Protein 8SM8 (pdb70)

B-factor: mean 20.2, std 7.55, range [6.28, 74.36]

Organism: Afipia carboxidovorans (strain ATCC 49405 / DSM 1227 / KCTC 32145 / OM5) (NCBI:txid504832)

Secondary structure (DSSP, 8-state):
--EEEEE-B--SSGGGGGGGPPTTHHHHHHHTS------SS---STTTTB-TT---TTSSSSB--HHHHIIIIITTTT-SEEEE--S--GGG--S-HHHHHHHHHHHHHHHHHHTGGG-TTEEEEE---TTSHHHHHHHHHHHTTSTTEEEEEEEE-SS--TTSGGGHHHHHHHHHTT-EEEEEE-TT--BBTBS-SSHHHHHHHHHHHHHHHHHHHHHTTHHHH-TT--EEE-SS-STTHHHHHHHHHHHHHHHGGG-TT--S-HHHHHHHHEEEE-PSP----HHHHHHHHHHHT-SSSEE----BTBTT---TTTSS-TTS-HHHHHIIIIIHHHHHHT--/-EEEEE-B--SSGGGGGGG--TTHHHHHHTTS------SS---STTTTB-TT---SSSSSSB--HHHHIIIIITTTT-SEEEE--S--GGG--S-HHHHHHHHHHHHHHHHHHTGGG-TTEEEEEE--TTSHHHHHHHHHHHHTSTTEEEEEEEE-SS--TTSGGGHHHHHHHHHTT-EEEEEE-TT--BTTBS-SSHHHHHHTHHHHHHHHHHHHHHTTHHHH-TT--EEE-SS-STTHHHHHHHHHHHHHHHGGG-TT--S-HHHHHHHHEEEE-PSP----HHHHHHHHHHHT-SSSEE----BTBTT---GGGTS-TTS-HHHHHIIIIIHHHHHHT--/--EEEEE-B--SSGGGGGGGPPTTHHHHHHTTS------SS---STTTTB-TT---TTSSSSB--HHHHIIIIIHHHT-SEEEE--S--GGG--S-HHHHHHHHHHHHHHHHHHTGGG-TTEEEEE---TTSHHHHHHHHHHHTTSTTEEEEEEEE-SS--TTSGGGHHHHHHHHHTT-EEEEEE-TT--BTTBS-SSHHHHHHTHHHHHHHHHHHHHHTTHHHH-TT--EEE-SS-STTHHHHHHHHHHHHHHHTTT-TT--S-HHHHHHHHEEEE-PSP----HHHHHHHHHHHT-SSSEE----BTBTT---TTTSS-TTS-HHHHHIIIIIHHHHHHT--/----EEEEE-B--SSGGGGGGGPPTTHHHHHHHTS------SS--SSTTTTB-TT---SSSSSSB--HHHHIIIIITTTT-SEEEE--S--GGG--S-HHHHHHHHHHHHHHHHHHTGGG-TTEEEEE---TTSHHHHHHHHHHHHTSTTEEEEEEEE-SS--TTSGGGHHHHHHHHHTT-EEEEEE-TT--BTTBS-SSHHHHHHHHHHHHHHHHHHHHHTTHHHH-TT--EEE-SS-STTHHHHHHHHHHHHHHHTTT-TT--S-HHHHHHHHEEEE-PSP----HHHHHHHHHHHT-SSSEE----BTBTTPPPTTTSS-TTS-HHHHHIIIIIHHHHHHT-

InterPro domains:
  IPR006680 Amidohydrolase-related [PF04909] (67-344)
  IPR032465 2-amino-3-carboxymuconate-6-semialdehyde decarboxylase [PTHR21240] (103-345)
  IPR032466 Metal-dependent hydrolase [SSF51556] (1-345)

Sequence (1376 aa):
HIIDTDVHESFASLKDLVPYLPEPYKSWIGNGAWRGFSQPFAYTSPGNGNRADVKSADGSASVSDYNLMRSQLLDPYKLSYAVLTGYFYPTGLKLQYGLGSALASAYNDYVLEHWISKDKRFLGSVQINARDPEAAAREIDRMAAHPQIRQVMLPVVDDIAYGHPMYRPIFAAAERNKLMVAFHHTTFAQGPYGMGLHYMERHCLIPISLMPQVISLIANGVFDSYPNLRFMVLEGGFSWLPHVMWRMDREYRQGRVEVPWIKKLPSQHCRERLRLSTQPTEDISGEDWGKLIDLMGTDDILVFSTDYPHFDFDDPNAAIPKSLSSGTRDKILWKNAADDFYGLDHIIDTDVHESFASLKDLVPYLPEPYKSWIGNGAWRGFSQPFAYTSPGNGNRADVKSADGSASVSDYNLMRRSQLLDPYKLSYAVLTGYFYPTGLKLQYGLGSALASAYNDYVLEHWISKDKRFLGSVQINARDPEAAAREIDRMAAHPQIRQVMLPVVDDIAYGHPMYRPIFAAAERNKLMVAFHHTTFAQGPYGMGLHYMERHCLIPISLMPQVISLIANGVFDSYPNLRFMVLEGGFSWLPHVMWRMDREYRQGRVEVPWIKKLPSQHCRERLRLSTQPTEDISGEDWGKLIDLMGTDDILVFSTDYPHFDFDDPNAAIPKSLSSGTRDKILWKNAADDFYGLDIIDTDVHESFASLKDLVPYLPEPYKSWIGNGAWRGFSQPFAYTSPGNGNRADVKSADGSASVSDYNLMRSQLLDPYKLSYAVLTGYFYPTGLKLQYGLGSALASAYNDYVLEHWISKDKRFLGSVQINARDPEAAAREIDRMAAHPQIRQVMLPVVDDIAYGHPMYRPIFAAAERNKLMVAFHHTTFAQGPYGMGLHYMERHCLIPISLMPQVISLIANGVFDSYPNLRFMVLEGGFSWLPHVMWRMDREYRQGRVEVPWIKKLPSQHCRERLRLSTQPTEDISGEDWGKLIDLMGTDDILVFSTDYPHFDFDDPNAAIPKSLSSGTRDKILWKNAADFYGLDGMHIIDTDVHESFASLKDLVPYLPEPYKSWIGNGAWRGFSQPFAYTSPGNGNRADVKSADGSASVSDYNLMRSQLLDPYKLSYAVLTGYFYPTGLKLQYGLGSALASAYNDYVLEHWISKDKRFLGSVQINARDPEAAAREIDRMAAHPQIRQVMLPVVDDIAYGHPMYRPIFAAAERNKLMVAFHHTTFAQGPYGMGLHYMERHCLIPISLMPQVISLIANGVFDSYPNLRFMVLEGGFSWLPHVMWRMDREYRQGRVEVPWIKKLPSQHCRERLRLSTQPTEDISGEDWGKLIDLMGTDDILVFSTDYPHFFDFDDPNAAIPKSLSSGTRDKILWKNAADFYGL

Foldseek 3Di:
DFEAAAAAEEALALLVLLVVFDPPLSVCVVVCVDRADDQPAFDPDCPGFFANPAARNVRHRHHHDPVVCCVPPCPVVVHQAYEHQYARALLQDPDPQVNSARSQLSRLVSCVVPPCVVDVRYAYERHGNQVQLQSRLVSLVVNLPDLSHAAYEDEQADDDQCLPVSNVSNLVSCLVSNHEYEYDYHSRQPAPVGCDDHVVSSLVCLLRSQLSNLVSCQQSQVCLVRVSYAYEYEANADLCPLVSQVVQQVCCVVPVVPRVSRDDRSLVSCLVGYAYELPDDPPDDPVVVVVSCVSSVHLLHAAYHQNPGGNRGDDPVPRHDPVDDPVSVCNRRPVSVCVNRVHD/DFEAAAAAEEALALLLLLVQFDPPLSVCVVVCVDRADDQPAFDPDCPRFFAVPAAGNVRHHHHHDQVVCCVVPCVVPVHQAYEHQYARALLQPPDPLVSSASSLLSRLVVCVVPPCVPDVRYAYERHGNQVQLVSRLVSLVVPLPPLSHAAYEDELAPDDQCLPVSNVSNLVSCLVSNHAYEYDYHSRQPAPVGCDDHPVSSLVCNLRSQLSNLVSCQQSLVCLVRVSYAYEYEANADLCVLVSLVVQQVCCVVPVVVRVSRPDRSLVSCLVGYAYEHPDDPPDALVVVVVSCVSSVHLLHYAYHQNPGGNRGDDLVPSHDPPDDPVSVVNRRPVSVCVNRVHD/DAAAAAAEFALALLVLLVQFDPPLSVCDVVCVDRADDQPAADPDPDLQFAVPAQGNVSHRHHHDQVVCCVPPPPVDVHQAYEHQYARALLQDPDPQVSSQRSQLSRLVVCVVRPCVVDVRYAYERHGNLVQQQSRLVSLVVPLPPLSHAAYEDEQADDDQCLPVSNVSNLVSCLVSNHAYEYEYHSRQPAPVGQDDHVVSNLVCNLRSVLSSLVSCQQSLVCLVRVSYAYEYEANAQLCVLVSLVVQQVCCVVPVVPRVSRDDRSLVSCVVGYAYELPDDPPDALVVVVVSCVSSVHLLHAAYHQNPGGNSGADPVPRHDPVDDPVSVCNRDPVSVCVNRVHD/DFQFEAEAAAAFALALLLLLVQFDPPLSVCVVVPVDRADDQPAADDDPDQQFAVPAQGNVSHRHHHDQVVCCVPPCPVRVHQAYEHQYARALLQDPDPQVSSQRSQLSRLVVCCVRPCVPDVRYAYERHGNQVQQVSRLVSLVVNLVPVSHAAYEDELAPDDQCLPVVNVSNLVSCLVSNHAYEYYYHSRQAAPVGQDDHVVSNLVCRLRSQLVSLVSCQQSQVCLVRVSYAYEYEANADLCVLVSLVVQQVCCVVPVVPRVSRPDRSLVSCLPGYAYEHPDDPPDDLVVVVVSCVSSVHLLHAAYHQNPGGNSGDDLVPSHDPVDDPVSVCNRRPVSVCVNRVD

Nearest PDB structures (foldseek):
  8sm8-assembly2_J  TM=1.002E+00  e=2.882E-68  Afipia carboxidovorans OM5
  8sm9-assembly2_H  TM=9.670E-01  e=8.181E-38  Cytobacillus firmus DS1
  8fum-assembly1_H  TM=8.941E-01  e=1.609E-28  Rhodococcus wratislaviensis NBRC 100605
  6m2i-assembly1_B-2  TM=8.650E-01  e=1.144E-25  Rhodococcus wratislaviensis
  6m1w-assembly1_B-2  TM=8.712E-01  e=1.908E-24  Rhodococcus wratislaviensis

Structure (mmCIF, N/CA/C/O backbone):
data_8SM8
#
_entry.id   8SM8
#
_cell.length_a   63.930
_cell.length_b   154.820
_cell.length_c   74.950
_cell.angle_alpha   90.000
_cell.angle_beta   104.930
_cell.angle_gamma   90.000
#
_symmetry.space_group_name_H-M   'P 1 21 1'
#
loop_
_entity.id
_entity.type
_entity.pdbx_description
1 polymer 'Putative amidohydrolase'
2 non-polymer 'FE (III) ION'
3 non-polymer 'SULFATE ION'
4 non-polymer 'MAGNESIUM ION'
5 water water
#
loop_
_atom_site.group_PDB
_atom_site.id
_atom_site.type_symbol
_atom_site.label_atom_id
_atom_site.label_alt_id
_atom_site.label_comp_id
_atom_site.label_asym_id
_atom_site.label_entity_id
_atom_site.label_seq_id
_atom_site.pdbx_PDB_ins_code
_atom_site.Cartn_x
_atom_site.Cartn_y
_atom_site.Cartn_z
_atom_site.occupancy
_atom_site.B_iso_or_equiv
_atom_site.auth_seq_id
_atom_site.auth_comp_id
_atom_site.auth_asym_id
_atom_site.auth_atom_id
_atom_site.pdbx_PDB_model_num
ATOM 1 N N . HIS A 1 33 ? -32.36600 3.90900 3.93100 1.000 35.11490 2 HIS G N 1
ATOM 2 C CA . HIS A 1 33 ? -32.60300 2.67200 3.18800 1.000 29.37962 2 HIS G CA 1
ATOM 3 C C . HIS A 1 33 ? -31.30600 2.04300 2.65400 1.000 28.75290 2 HIS G C 1
ATOM 4 O O . HIS A 1 33 ? -30.61500 2.62100 1.79500 1.000 26.15532 2 HIS G O 1
ATOM 11 N N . ILE A 1 34 ? -30.98600 0.85400 3.17000 1.000 18.90523 3 ILE G N 1
ATOM 12 C CA . ILE A 1 34 ? -29.83600 0.06600 2.73200 1.000 20.21205 3 ILE G CA 1
ATOM 13 C C . ILE A 1 34 ? -30.25800 -1.39500 2.70300 1.000 19.06056 3 ILE G C 1
ATOM 14 O O . ILE A 1 34 ? -30.79200 -1.90300 3.69500 1.000 17.69216 3 ILE G O 1
ATOM 19 N N . ILE A 1 35 ? -30.03800 -2.06300 1.56900 1.000 12.44408 4 ILE G N 1
ATOM 20 C CA . ILE A 1 35 ? -30.15100 -3.51500 1.45400 1.000 11.33496 4 ILE G CA 1
ATOM 21 C C . ILE A 1 35 ? -28.74500 -4.06100 1.23600 1.000 13.24722 4 ILE G C 1
ATOM 22 O O . ILE A 1 35 ? -27.99000 -3.53600 0.40700 1.000 15.77429 4 ILE G O 1
ATOM 27 N N . ASP A 1 36 ? -28.39200 -5.10500 1.97400 1.000 16.06861 5 ASP G N 1
ATOM 28 C CA . ASP A 1 36 ? -27.06400 -5.71700 1.91600 1.000 10.27417 5 ASP G CA 1
ATOM 29 C C . ASP A 1 36 ? -27.18400 -7.02600 1.13800 1.000 13.63718 5 ASP G C 1
ATOM 30 O O . ASP A 1 36 ? -27.76500 -7.99200 1.64000 1.000 16.97025 5 ASP G O 1
ATOM 35 N N . THR A 1 37 ? -26.62200 -7.07700 -0.07800 1.000 13.87251 6 THR G N 1
ATOM 36 C CA . THR A 1 37 ? -26.82600 -8.25700 -0.91800 1.000 13.02049 6 THR G CA 1
ATOM 37 C C . THR A 1 37 ? -25.82000 -9.39800 -0.70900 1.000 15.13802 6 THR G C 1
ATOM 38 O O . THR A 1 37 ? -25.96400 -10.44700 -1.35600 1.000 11.73519 6 THR G O 1
ATOM 42 N N . ASP A 1 38 ? -24.85800 -9.28400 0.21500 1.000 11.98835 7 ASP G N 1
ATOM 43 C CA . ASP A 1 38 ? -23.88200 -10.36700 0.39000 1.000 10.87115 7 ASP G CA 1
ATOM 44 C C . ASP A 1 38 ? -23.47600 -10.44900 1.86200 1.000 13.77625 7 ASP G C 1
ATOM 45 O O . ASP A 1 38 ? -22.69400 -9.62500 2.34000 1.000 11.72552 7 ASP G O 1
ATOM 50 N N . VAL A 1 39 ? -23.99100 -11.45800 2.56000 1.000 16.71465 8 VAL G N 1
ATOM 51 C CA . VAL A 1 39 ? -23.70100 -11.70900 3.97000 1.000 14.71992 8 VAL G CA 1
ATOM 52 C C . VAL A 1 39 ? -23.48400 -13.21100 4.15500 1.000 12.61802 8 VAL G C 1
ATOM 53 O O . VAL A 1 39 ? -24.32800 -14.01300 3.74300 1.000 14.80989 8 VAL G O 1
ATOM 57 N N . HIS A 1 40 ? -22.36200 -13.60200 4.77300 1.000 11.85048 9 HIS G N 1
ATOM 58 C CA . HIS A 1 40 ? -21.94300 -15.01400 4.84600 1.000 11.09047 9 HIS G CA 1
ATOM 59 C C . HIS A 1 40 ? -22.12700 -15.65300 6.22300 1.000 14.15211 9 HIS G C 1
ATOM 60 O O . HIS A 1 40 ? -21.19800 -15.68400 7.03500 1.000 14.16680 9 HIS G O 1
ATOM 67 N N . GLU A 1 41 ? -23.30700 -16.23200 6.44500 1.000 12.45890 10 GLU G N 1
ATOM 68 C CA . GLU A 1 41 ? -23.64600 -17.00500 7.63000 1.000 12.85313 10 GLU G CA 1
ATOM 69 C C . GLU A 1 41 ? -23.22000 -18.46300 7.46600 1.000 14.65867 10 GLU G C 1
ATOM 70 O O . GLU A 1 41 ? -23.02500 -18.94700 6.35600 1.000 11.80919 10 GLU G O 1
ATOM 76 N N . SER A 1 42 ? -23.11400 -19.18000 8.58900 1.000 13.93917 11 SER G N 1
ATOM 77 C CA . SER A 1 42 ? -22.80400 -20.60300 8.50600 1.000 14.26789 11 SER G CA 1
ATOM 78 C C . SER A 1 42 ? -23.16500 -21.29000 9.81300 1.000 14.94452 11 SER G C 1
ATOM 79 O O . SER A 1 42 ? -23.44000 -20.64100 10.82200 1.000 15.98027 11 SER G O 1
ATOM 82 N N . PHE A 1 43 ? -23.13800 -22.62500 9.78200 1.000 13.95407 12 PHE G N 1
ATOM 83 C CA . PHE A 1 43 ? -23.24400 -23.39100 11.01500 1.000 13.44935 12 PHE G CA 1
ATOM 84 C C . PHE A 1 43 ? -22.02200 -23.13700 11.89500 1.000 16.42345 12 PHE G C 1
ATOM 85 O O . PHE A 1 43 ? -20.97900 -22.65800 11.44000 1.000 19.29604 12 PHE G O 1
ATOM 93 N N . ALA A 1 44 ? -22.17200 -23.45600 13.17700 1.000 14.04094 13 ALA G N 1
ATOM 94 C CA . ALA A 1 44 ? -21.05600 -23.42700 14.11200 1.000 14.12692 13 ALA G CA 1
ATOM 95 C C . ALA A 1 44 ? -20.16700 -24.63700 13.93900 1.000 17.42755 13 ALA G C 1
ATOM 96 O O . ALA A 1 44 ? -18.95600 -24.54900 14.15500 1.000 19.16607 13 ALA G O 1
ATOM 98 N N . SER A 1 45 ? -20.75400 -25.76900 13.56600 1.000 19.37377 14 SER G N 1
ATOM 99 C CA . SER A 1 45 ? -20.01700 -27.00000 13.33900 1.000 21.94123 14 SER G CA 1
ATOM 100 C C . SER A 1 45 ? -20.77400 -27.80800 12.30700 1.000 15.74280 14 SER G C 1
ATOM 101 O O . SER A 1 45 ? -22.00100 -27.77000 12.25600 1.000 17.42973 14 SER G O 1
ATOM 104 N N . LEU A 1 46 ? -20.02400 -28.53000 11.47500 1.000 16.61084 15 LEU G N 1
ATOM 105 C CA . LEU A 1 46 ? -20.63600 -29.34400 10.43400 1.000 18.53209 15 LEU G CA 1
ATOM 106 C C . LEU A 1 46 ? -21.67300 -30.30600 11.00100 1.000 17.23145 15 LEU G C 1
ATOM 107 O O . LEU A 1 46 ? -22.67700 -30.59200 10.34100 1.000 19.69362 15 LEU G O 1
ATOM 112 N N . LYS A 1 47 ? -21.46300 -30.80100 12.22700 1.000 18.30422 16 LYS G N 1
ATOM 113 C CA . LYS A 1 47 ? -22.41500 -31.72800 12.83500 1.000 23.84113 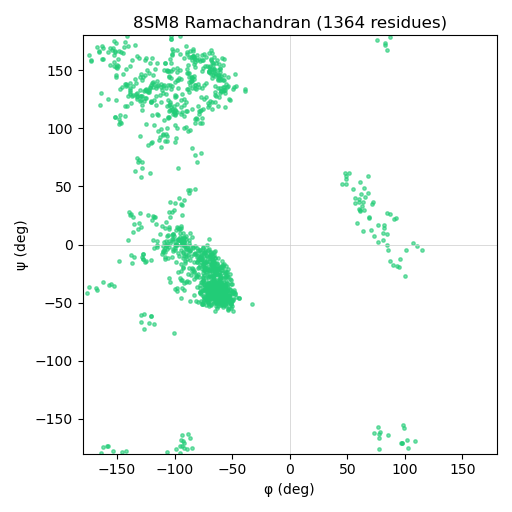16 LYS G CA 1
ATOM 114 C C . LYS A 1 47 ? -23.72500 -31.05900 13.25900 1.000 17.93635 16 LYS G C 1
ATOM 115 O O . LYS A 1 47 ? -24.63700 -31.76100 13.72200 1.000 19.32647 16 LYS G O 1
ATOM 121 N N . ASP A 1 48 ? -23.86600 -29.76500 13.06100 1.000 18.25740 17 ASP G N 1
ATOM 122 C CA . ASP A 1 48 ? -25.15700 -29.09800 13.28400 1.000 17.61380 17 ASP G CA 1
ATOM 123 C C . ASP A 1 48 ? -26.22600 -29.60200 12.29100 1.000 18.40430 17 ASP G C 1
ATOM 124 O O . ASP A 1 48 ? -27.40300 -29.49700 12.53500 1.000 17.25312 17 ASP G O 1
ATOM 129 N N . LEU A 1 49 ? -25.78600 -30.14500 11.17000 1.000 16.52328 18 LEU G N 1
ATOM 130 C CA . LEU A 1 49 ? -26.69300 -30.65600 10.15800 1.000 15.85042 18 LEU G CA 1
ATOM 131 C C . LEU A 1 49 ? -27.15900 -32.10300 10.37600 1.000 15.73884 18 LEU G C 1
ATOM 132 O O . LEU A 1 49 ? -28.06500 -32.56600 9.70500 1.000 16.43940 18 LEU G O 1
ATOM 137 N N . VAL A 1 50 ? -26.53700 -32.78700 11.31800 1.000 14.66718 19 VAL G N 1
ATOM 138 C CA . VAL A 1 50 ? -26.93800 -34.15600 11.61600 1.000 16.43614 19 VAL G CA 1
ATOM 139 C C . VAL A 1 50 ? -28.44700 -34.32800 11.96500 1.000 20.75934 19 VAL G C 1
ATOM 140 O O . VAL A 1 50 ? -29.09100 -35.21300 11.46700 1.000 22.53824 19 VAL G O 1
ATOM 144 N N . PRO A 1 51 ? -28.98700 -33.45200 12.80800 1.000 22.33376 20 PRO G N 1
ATOM 145 C CA . PRO A 1 51 ? -30.43600 -33.61200 13.04600 1.000 19.93298 20 PRO G CA 1
ATOM 146 C C . PRO A 1 51 ? -31.26300 -33.57200 11.77200 1.000 20.97169 20 PRO G C 1
ATOM 147 O O . PRO A 1 51 ? -32.35500 -34.15100 11.75300 1.000 20.11178 20 PRO G O 1
ATOM 151 N N . TYR A 1 52 ? -30.75700 -32.95700 10.69300 1.000 15.93319 21 TYR G N 1
ATOM 152 C CA . TYR A 1 52 ? -31.54700 -32.76000 9.48000 1.000 22.54993 21 TYR G CA 1
ATOM 153 C C . TYR A 1 52 ? -31.26600 -33.78200 8.38600 1.000 16.49946 21 TYR G C 1
ATOM 154 O O . TYR A 1 52 ? -31.95600 -33.75800 7.36700 1.000 27.70236 21 TYR G O 1
ATOM 163 N N . LEU A 1 53 ? -30.28600 -34.67800 8.56600 1.000 17.63514 22 LEU G N 1
ATOM 164 C CA . LEU A 1 53 ? -29.87200 -35.58900 7.49800 1.000 18.68130 22 LEU G CA 1
ATOM 165 C C . LEU A 1 53 ? -30.52000 -36.95800 7.64900 1.000 23.86750 22 LEU G C 1
ATOM 166 O O . LEU A 1 53 ? -30.66400 -37.44800 8.77500 1.000 26.11985 22 LEU G O 1
ATOM 171 N N . PRO A 1 54 ? -30.91200 -37.59800 6.54400 1.000 19.04101 23 PRO G N 1
ATOM 172 C CA . PRO A 1 54 ? -31.34500 -38.99900 6.60900 1.000 17.19325 23 PRO G CA 1
ATOM 173 C C . PRO A 1 54 ? -30.14900 -39.92600 6.68900 1.000 23.82340 23 PRO G C 1
ATOM 174 O O . PRO A 1 54 ? -29.03100 -39.57300 6.31900 1.000 24.97292 23 PRO G O 1
ATOM 178 N N . GLU A 1 55 ? -30.39600 -41.13600 7.17000 1.000 24.15595 24 GLU G N 1
ATOM 179 C CA . GLU A 1 55 ? -29.35000 -42.14200 7.10800 1.000 23.39346 24 GLU G CA 1
ATOM 180 C C . GLU A 1 55 ? -29.12500 -42.55200 5.65100 1.000 30.82297 24 GLU G C 1
ATOM 181 O O . GLU A 1 55 ? -30.01100 -42.38300 4.81100 1.000 27.77694 24 GLU G O 1
ATOM 187 N N . PRO A 1 56 ? -27.91700 -43.02200 5.30100 1.000 22.44633 25 PRO G N 1
ATOM 188 C CA . PRO A 1 56 ? -26.66400 -43.17700 6.05400 1.000 21.59334 25 PRO G CA 1
ATOM 189 C C . PRO A 1 56 ? -25.88700 -41.87300 6.26300 1.000 22.64984 25 PRO G C 1
ATOM 190 O O . PRO A 1 56 ? -24.93500 -41.85400 7.04600 1.000 21.91429 25 PRO G O 1
ATOM 194 N N . TYR A 1 57 ? -26.27600 -40.81900 5.53300 1.000 26.41832 26 TYR G N 1
ATOM 195 C CA . TYR A 1 57 ? -25.55900 -39.54600 5.59100 1.000 23.85429 26 TYR G CA 1
ATOM 196 C C . TYR A 1 57 ? -25.47800 -39.02500 7.02000 1.000 19.03215 26 TYR G C 1
ATOM 197 O O . TYR A 1 57 ? -24.42500 -38.54600 7.45500 1.000 19.25403 26 TYR G O 1
ATOM 206 N N . LYS A 1 58 ? -26.58500 -39.12600 7.76500 1.000 21.29918 27 LYS G N 1
ATOM 207 C CA . LYS A 1 58 ? -26.61300 -38.71300 9.16300 1.000 22.16713 27 LYS G CA 1
ATOM 208 C C . LYS A 1 58 ? -25.48700 -39.37000 9.95700 1.000 22.42249 27 LYS G C 1
ATOM 209 O O . LYS A 1 58 ? -24.75500 -38.70000 10.69400 1.000 22.66709 27 LYS G O 1
ATOM 215 N N . SER A 1 59 ? -25.32800 -40.68600 9.80700 1.000 24.90626 28 SER G N 1
ATOM 216 C CA . SER A 1 59 ? -24.27200 -41.39600 10.51700 1.000 23.51546 28 SER G CA 1
ATOM 217 C C . SER A 1 59 ? -22.89300 -41.06800 9.95200 1.000 26.44955 28 SER G C 1
ATOM 218 O O . SER A 1 59 ? -21.91700 -40.98000 10.70600 1.000 27.08122 28 SER G O 1
ATOM 221 N N . TRP A 1 60 ? -22.78200 -40.89500 8.62900 1.000 27.02537 29 TRP G N 1
ATOM 222 C CA . TRP A 1 60 ? -21.49600 -40.51100 8.05000 1.000 25.26083 29 TRP G CA 1
ATOM 223 C C . TRP A 1 60 ? -20.99600 -39.21200 8.65800 1.000 21.94308 29 TRP G C 1
ATOM 224 O O . TRP A 1 60 ? -19.82200 -39.09600 9.02500 1.000 26.72645 29 TRP G O 1
ATOM 235 N N . ILE A 1 61 ? -21.87300 -38.21100 8.75400 1.000 18.22856 30 ILE G N 1
ATOM 236 C CA . ILE A 1 61 ? -21.44700 -36.91500 9.25900 1.000 18.10622 30 ILE G CA 1
ATOM 237 C C . ILE A 1 61 ? -21.33300 -36.93300 10.78700 1.000 20.77133 30 ILE G C 1
ATOM 238 O O . ILE A 1 61 ? -20.44600 -36.28300 11.36100 1.000 24.65197 30 ILE G O 1
ATOM 243 N N . GLY A 1 62 ? -22.20200 -37.67400 11.47300 1.000 21.05443 31 GLY G N 1
ATOM 244 C CA . GLY A 1 62 ? -22.12100 -37.72000 12.92100 1.000 17.60039 31 GLY G CA 1
ATOM 245 C C . GLY A 1 62 ? -20.88900 -38.43900 13.42500 1.000 22.76825 31 GLY G C 1
ATOM 246 O O . GLY A 1 62 ? -20.34300 -38.08800 14.47600 1.000 23.25658 31 GLY G O 1
ATOM 247 N N . ASN A 1 63 ? -20.43000 -39.44400 12.69300 1.000 24.15467 32 ASN G N 1
ATOM 248 C CA . ASN A 1 63 ? -19.26400 -40.22000 13.08500 1.000 27.44619 32 ASN G CA 1
ATOM 249 C C . ASN A 1 63 ? -17.95600 -39.65600 12.53500 1.000 27.19555 32 ASN G C 1
ATOM 250 O O . ASN A 1 63 ? -16.88500 -40.17600 12.87400 1.000 22.53453 32 ASN G O 1
ATOM 255 N N . GLY A 1 64 ? -18.01000 -38.60200 11.72100 1.000 23.97990 33 GLY G N 1
ATOM 256 C CA . GLY A 1 64 ? -16.80700 -37.95300 11.23500 1.000 20.19875 33 GLY G CA 1
ATOM 257 C C . GLY A 1 64 ? -16.19300 -38.52900 9.97600 1.000 16.71875 33 GLY G C 1
ATOM 258 O O . GLY A 1 64 ? -14.98100 -38.38500 9.76800 1.000 20.77808 33 GLY G O 1
ATOM 259 N N . ALA A 1 65 ? -16.98900 -39.17000 9.11900 1.000 23.08587 34 ALA G N 1
ATOM 260 C CA . ALA A 1 65 ? -16.46300 -39.72300 7.87500 1.000 19.18316 34 ALA G CA 1
ATOM 261 C C . ALA A 1 65 ? -16.06800 -38.63700 6.87900 1.000 18.69155 34 ALA G C 1
ATOM 262 O O . ALA A 1 65 ? -15.26800 -38.89400 5.96900 1.000 15.27495 34 ALA G O 1
ATOM 264 N N . TRP A 1 66 ? -16.62000 -37.43800 7.02900 1.000 15.46584 35 TRP G N 1
ATOM 265 C CA . TRP A 1 66 ? -16.21500 -36.26100 6.28000 1.000 13.32596 35 TRP G CA 1
ATOM 266 C C . TRP A 1 66 ? -16.19600 -35.09800 7.24800 1.000 15.88731 35 TRP G C 1
ATOM 267 O O . TRP A 1 66 ? -17.09200 -34.98700 8.09100 1.000 17.13575 35 TRP G O 1
ATOM 278 N N . ARG A 1 67 ? -15.18900 -34.23500 7.14600 1.000 12.45062 36 ARG G N 1
ATOM 279 C CA . ARG A 1 67 ? -15.06400 -33.15800 8.11800 1.000 16.85228 36 ARG G CA 1
ATOM 280 C C . ARG A 1 67 ? -15.30200 -31.78700 7.50700 1.000 21.20109 36 ARG G C 1
ATOM 281 O O . ARG A 1 67 ? -15.10100 -30.77000 8.18300 1.000 23.43395 36 ARG G O 1
ATOM 289 N N . GLY A 1 68 ? -15.75700 -31.73000 6.27000 1.000 16.07636 37 GLY G N 1
ATOM 290 C CA . GLY A 1 68 ? -16.09900 -30.46900 5.66300 1.000 14.19736 37 GLY G CA 1
ATOM 291 C C . GLY A 1 68 ? -14.98100 -29.92000 4.79800 1.000 19.36052 37 GLY G C 1
ATOM 292 O O . GLY A 1 68 ? -13.98600 -30.58400 4.48800 1.000 16.48734 37 GLY G O 1
ATOM 293 N N . PHE A 1 69 ? -15.18400 -28.67300 4.38900 1.000 15.85102 38 PHE G N 1
ATOM 294 C CA . PHE A 1 69 ? -14.27500 -27.95800 3.51500 1.000 16.69929 38 PHE G CA 1
ATOM 295 C C . PHE A 1 69 ? -13.21900 -27.25300 4.34100 1.000 17.85513 38 PHE G C 1
ATOM 296 O O . PHE A 1 69 ? -13.46500 -26.82800 5.47200 1.000 16.65637 38 PHE G O 1
ATOM 304 N N . SER A 1 70 ? -12.02900 -27.15000 3.76300 1.000 20.67639 39 SER G N 1
ATOM 305 C CA . SER A 1 70 ? -10.91600 -26.41700 4.36200 1.000 17.32720 39 SER G CA 1
ATOM 306 C C . SER A 1 70 ? -10.19500 -25.74900 3.20700 1.000 19.04374 39 SER G C 1
ATOM 307 O O . SER A 1 70 ? -9.57300 -26.44500 2.40400 1.000 12.76961 39 SER G O 1
ATOM 310 N N . GLN A 1 71 ? -10.29300 -24.41900 3.12800 1.000 16.21296 40 GLN G N 1
ATOM 311 C CA . GLN A 1 71 ? -9.86800 -23.69800 1.93700 1.000 17.55229 40 GLN G CA 1
ATOM 312 C C . GLN A 1 71 ? -8.40000 -24.00200 1.62900 1.000 16.36701 40 GLN G C 1
ATOM 313 O O . GLN A 1 71 ? -7.59500 -24.17900 2.54600 1.000 16.48734 40 GLN G O 1
ATOM 319 N N . PRO A 1 72 ? -8.03700 -24.14500 0.36100 1.000 15.59349 41 PRO G N 1
ATOM 320 C CA . PRO A 1 72 ? -6.72900 -24.69900 -0.00600 1.000 12.48310 41 PRO G CA 1
ATOM 321 C C . PRO A 1 72 ? -5.62700 -23.65400 -0.08900 1.000 11.92162 41 PRO G C 1
ATOM 322 O O . PRO A 1 72 ? -4.80500 -23.66300 -1.02000 1.000 14.05140 41 PRO G O 1
ATOM 326 N N . PHE A 1 73 ? -5.58800 -22.75600 0.89300 1.000 10.13065 42 PHE G N 1
ATOM 327 C CA . PHE A 1 73 ? -4.58900 -21.70100 0.95900 1.000 13.42589 42 PHE G CA 1
ATOM 328 C C . PHE A 1 73 ? -4.60500 -21.08800 2.35600 1.000 13.55403 42 PHE G C 1
ATOM 329 O O . PHE A 1 73 ? -5.53900 -21.28200 3.13600 1.000 14.90104 42 PHE G O 1
ATOM 337 N N . ALA A 1 74 ? -3.57800 -20.30600 2.65100 1.000 13.64360 43 ALA G N 1
ATOM 338 C CA . ALA A 1 74 ? -3.54600 -19.52500 3.88700 1.000 11.63126 43 ALA G CA 1
ATOM 339 C C . ALA A 1 74 ? -3.95000 -18.07900 3.59100 1.000 13.28231 43 ALA G C 1
ATOM 340 O O . ALA A 1 74 ? -3.41000 -17.45200 2.67200 1.000 9.33939 43 ALA G O 1
ATOM 342 N N . TYR A 1 75 ? -4.93500 -17.57500 4.33300 1.000 12.91597 44 TYR G N 1
ATOM 343 C CA . TYR A 1 75 ? -5.22800 -16.14600 4.31700 1.000 16.34123 44 TYR G CA 1
ATOM 344 C C . TYR A 1 75 ? -4.01700 -15.38400 4.84300 1.000 17.63428 44 TYR G C 1
ATOM 345 O O . TYR A 1 75 ? -3.29500 -15.87100 5.71700 1.000 16.96834 44 TYR G O 1
ATOM 354 N N . THR A 1 76 ? -3.78200 -14.17900 4.29800 1.000 14.82504 45 THR G N 1
ATOM 355 C CA . THR A 1 76 ? -2.63500 -13.37200 4.70700 1.000 21.84473 45 THR G CA 1
ATOM 356 C C . THR A 1 76 ? -3.03400 -12.16500 5.54200 1.000 28.86672 45 THR G C 1
ATOM 357 O O . THR A 1 76 ? -2.15500 -11.46100 6.04400 1.000 32.08016 45 THR G O 1
ATOM 361 N N . SER A 1 77 ? -4.31500 -11.91300 5.68900 1.000 28.30960 46 SER G N 1
ATOM 362 C CA . SER A 1 77 ? -4.85300 -10.94700 6.62100 1.000 25.84702 46 SER G CA 1
ATOM 363 C C . SER A 1 77 ? -4.97800 -11.56300 8.01400 1.000 30.82255 46 SER G C 1
ATOM 364 O O . SER A 1 77 ? -5.28200 -12.75500 8.15600 1.000 27.99900 46 SER G O 1
ATOM 367 N N . PRO A 1 78 ? -4.76100 -10.77100 9.05900 1.000 27.26650 47 PRO G N 1
ATOM 368 C CA . PRO A 1 78 ? -5.11100 -11.24100 10.39300 1.000 31.14754 47 PRO G CA 1
ATOM 369 C C . PRO A 1 78 ? -6.61900 -11.35200 10.45900 1.000 25.67391 47 PRO G C 1
ATOM 370 O O . PRO A 1 78 ? -7.34300 -10.55300 9.86200 1.000 27.98558 47 PRO G O 1
ATOM 374 N N . GLY A 1 79 ? -7.09300 -12.36100 11.15900 1.000 24.65676 48 GLY G N 1
ATOM 375 C CA . GLY A 1 79 ? -8.51200 -12.62100 11.17600 1.000 22.40318 48 GLY G CA 1
ATOM 376 C C . GLY A 1 79 ? -8.94200 -13.74400 10.26600 1.000 19.12665 48 GLY G C 1
ATOM 377 O O . GLY A 1 79 ? -10.12500 -14.08100 10.25600 1.000 16.97865 48 GLY G O 1
ATOM 378 N N . ASN A 1 80 ? -8.02100 -14.31300 9.48800 1.000 16.81458 49 ASN G N 1
ATOM 379 C CA . ASN A 1 80 ? -8.24000 -15.59000 8.82000 1.000 17.50030 49 ASN G CA 1
ATOM 380 C C . ASN A 1 80 ? -9.34600 -15.48800 7.78000 1.000 17.04742 49 ASN G C 1
ATOM 381 O O . ASN A 1 80 ? -10.18400 -16.38500 7.63200 1.000 20.44146 49 ASN G O 1
ATOM 386 N N . GLY A 1 81 ? -9.34700 -14.38000 7.04200 1.000 15.73202 50 GLY G N 1
ATOM 387 C CA . GLY A 1 81 ? -10.32000 -14.14600 6.01600 1.000 17.60351 50 GLY G CA 1
ATOM 388 C C . GLY A 1 81 ? -11.43000 -13.22100 6.45300 1.000 18.22313 50 GLY G C 1
ATOM 389 O O . GLY A 1 81 ? -12.01400 -12.53300 5.60700 1.000 14.34155 50 GLY G O 1
ATOM 390 N N . ASN A 1 82 ? -11.72200 -13.17700 7.75700 1.000 16.59707 51 ASN G N 1
ATOM 391 C CA . ASN A 1 82 ? -12.72700 -12.27900 8.31100 1.000 16.34954 51 ASN G CA 1
ATOM 392 C C . ASN A 1 82 ? -12.09900 -10.94300 8.70400 1.000 15.38277 51 ASN G C 1
ATOM 393 O O . ASN A 1 82 ? -10.87300 -10.78900 8.72600 1.000 17.16583 51 ASN G O 1
ATOM 398 N N . ARG A 1 83 ? -12.95600 -9.97700 9.05300 1.000 13.96878 52 ARG G N 1
ATOM 399 C CA . ARG A 1 83 ? -12.48300 -8.86400 9.86100 1.000 17.81301 52 ARG G CA 1
ATOM 400 C C . ARG A 1 83 ? -11.92700 -9.39500 11.18600 1.000 13.64610 52 ARG G C 1
ATOM 401 O O . ARG A 1 83 ? -12.20500 -10.52200 11.60400 1.000 15.93832 52 ARG G O 1
ATOM 409 N N . ALA A 1 84 ? -11.11400 -8.56800 11.84000 1.000 14.70508 53 ALA G N 1
ATOM 410 C CA . ALA A 1 84 ? -10.40200 -9.03200 13.02300 1.000 16.68426 53 ALA G CA 1
ATOM 411 C C . ALA A 1 84 ? -11.32400 -9.24500 14.20800 1.000 17.23098 53 ALA G C 1
ATOM 412 O O . ALA A 1 84 ? -10.93200 -9.93200 15.15200 1.000 18.90099 53 ALA G O 1
ATOM 414 N N . ASP A 1 85 ? -12.53700 -8.68800 14.17400 1.000 18.82049 54 ASP G N 1
ATOM 415 C CA . ASP A 1 85 ? -13.50100 -8.79400 15.26300 1.000 12.41798 54 ASP G CA 1
ATOM 416 C C . ASP A 1 85 ? -14.62300 -9.78500 14.97900 1.000 13.50201 54 ASP G C 1
ATOM 417 O O . ASP A 1 85 ? -15.70400 -9.64900 15.55800 1.000 16.14008 54 ASP G O 1
ATOM 422 N N . VAL A 1 86 ? -14.40900 -10.76500 14.09800 1.000 14.38394 55 VAL G N 1
ATOM 423 C CA . VAL A 1 86 ? -15.40600 -11.80700 13.84000 1.000 17.00834 55 VAL G CA 1
ATOM 424 C C . VAL A 1 86 ? -14.69700 -13.14200 13.65200 1.000 16.02768 55 VAL G C 1
ATOM 425 O O . VAL A 1 86 ? -13.90000 -13.30500 12.72100 1.000 17.32624 55 VAL G O 1
ATOM 429 N N . LYS A 1 87 ? -15.00800 -14.09900 14.50500 1.000 14.22326 56 LYS G N 1
ATOM 430 C CA . LYS A 1 87 ? -14.57100 -15.47400 14.33700 1.000 21.66236 56 LYS G CA 1
ATOM 431 C C . LYS A 1 87 ? -15.80200 -16.35600 14.21500 1.000 19.01093 56 LYS G C 1
ATOM 432 O O . LYS A 1 87 ? -16.77600 -16.16100 14.94400 1.000 26.24228 56 LYS G O 1
ATOM 438 N N . SER A 1 88 ? -15.76500 -17.32700 13.31300 1.000 14.27417 57 SER G N 1
ATOM 439 C CA . SER A 1 88 ? -16.77000 -18.37700 13.38300 1.000 18.47928 57 SER G CA 1
ATOM 440 C C . SER A 1 88 ? -16.24100 -19.52900 14.24100 1.000 18.47055 57 SER G C 1
ATOM 441 O O . SER A 1 88 ? -15.03900 -19.65800 14.48500 1.000 17.39554 57 SER G O 1
ATOM 444 N N . ALA A 1 89 ? -17.16700 -20.36000 14.71900 1.000 18.50851 58 ALA G N 1
ATOM 445 C CA . ALA A 1 89 ? -16.79200 -21.43900 15.62500 1.000 17.93946 58 ALA G CA 1
ATOM 446 C C . ALA A 1 89 ? -15.89100 -22.45800 14.94300 1.000 19.48687 58 ALA G C 1
ATOM 447 O O . ALA A 1 89 ? -14.97200 -22.98800 15.57200 1.000 20.45781 58 ALA G O 1
ATOM 449 N N . ASP A 1 90 ? -16.10700 -22.73100 13.65900 1.000 16.34469 59 ASP G N 1
ATOM 450 C CA . ASP A 1 90 ? -15.31800 -23.74900 12.98000 1.000 15.85351 59 ASP G CA 1
ATOM 451 C C . ASP A 1 90 ? -14.08500 -23.18300 12.30200 1.000 11.96094 59 ASP G C 1
ATOM 452 O O . ASP A 1 90 ? -13.38800 -23.92500 11.61000 1.000 21.83771 59 ASP G O 1
ATOM 457 N N . GLY A 1 91 ? -13.79700 -21.89400 12.48600 1.000 15.37114 60 GLY G N 1
ATOM 458 C CA . GLY A 1 91 ? -12.60500 -21.27700 11.94100 1.000 15.65764 60 GLY G CA 1
ATOM 459 C C . GLY A 1 91 ? -12.73100 -20.74100 10.52300 1.000 12.55570 60 GLY G C 1
ATOM 460 O O . GLY A 1 91 ? -11.86000 -19.98500 10.09200 1.000 17.72046 60 GLY G O 1
ATOM 461 N N . SER A 1 92 ? -13.77300 -21.11200 9.78200 1.000 16.62865 61 SER G N 1
ATOM 462 C CA . SER A 1 92 ? -13.92300 -20.65900 8.40000 1.000 14.53718 61 SER G CA 1
ATOM 463 C C . SER A 1 92 ? -14.21000 -19.15500 8.34500 1.000 13.50721 61 SER G C 1
ATOM 464 O O . SER A 1 92 ? -14.52300 -18.51800 9.35400 1.000 13.69973 61 SER G O 1
ATOM 467 N N . ALA A 1 93 ? -14.11300 -18.57600 7.14100 1.000 11.13383 62 ALA G N 1
ATOM 468 C CA . ALA A 1 93 ? -14.36300 -17.13800 6.99200 1.000 10.50648 62 ALA G CA 1
ATOM 469 C C . ALA A 1 93 ? -15.86400 -16.93900 6.83700 1.000 11.60580 62 ALA G C 1
ATOM 470 O O . ALA A 1 93 ? -16.41000 -16.83200 5.73300 1.000 13.62154 62 ALA G O 1
ATOM 472 N N . SER A 1 94 ? -16.54300 -16.90600 7.98000 1.000 14.26030 63 SER G N 1
ATOM 473 C CA . SER A 1 94 ? -18.00100 -16.82200 8.03500 1.000 16.59549 63 SER G CA 1
ATOM 474 C C . SER A 1 94 ? -18.39900 -16.36100 9.43200 1.000 14.54547 63 SER G C 1
ATOM 475 O O . SER A 1 94 ? -17.54500 -16.04000 10.26200 1.000 17.92135 63 SER G O 1
ATOM 478 N N . VAL A 1 95 ? -19.69900 -16.33500 9.70000 1.000 14.23690 64 VAL G N 1
ATOM 479 C CA . VAL A 1 95 ? -20.21400 -15.98000 11.01700 1.000 13.32750 64 VAL G CA 1
ATOM 480 C C . VAL A 1 95 ? -21.26800 -17.01000 11.39900 1.000 14.85470 64 VAL G C 1
ATOM 481 O O . VAL A 1 95 ? -22.14400 -17.34000 10.58800 1.000 13.57314 64 VAL G O 1
ATOM 485 N N . SER A 1 96 ? -21.13700 -17.57400 12.60900 1.000 11.82916 65 SER G N 1
ATOM 486 C CA . SER A 1 96 ? -22.00800 -18.64900 13.05000 1.000 11.69585 65 SER G CA 1
ATOM 487 C C . SER A 1 96 ? -22.96700 -18.21900 14.15800 1.000 14.81859 65 SER G C 1
ATOM 488 O O . SER A 1 96 ? -23.80500 -19.01700 14.57300 1.000 15.45879 65 SER G O 1
ATOM 491 N N . ASP A 1 97 ? -22.90000 -16.96700 14.60400 1.000 16.55526 66 ASP G N 1
ATOM 492 C CA . ASP A 1 97 ? -23.71000 -16.45900 15.70600 1.000 20.18075 66 ASP G CA 1
ATOM 493 C C . ASP A 1 97 ? -24.56700 -15.30800 15.19000 1.000 13.02586 66 ASP G C 1
ATOM 494 O O . ASP A 1 97 ? -24.04800 -14.22500 14.90800 1.000 10.16018 66 ASP G O 1
ATOM 499 N N . TYR A 1 98 ? -25.88700 -15.52900 15.11900 1.000 17.70888 67 TYR G N 1
ATOM 500 C CA . TYR A 1 98 ? -26.81600 -14.45100 14.77400 1.000 11.04473 67 TYR G CA 1
ATOM 501 C C . TYR A 1 98 ? -26.67000 -13.23300 15.69200 1.000 13.43574 67 TYR G C 1
ATOM 502 O O . TYR A 1 98 ? -26.75200 -12.08600 15.23300 1.000 11.48412 67 TYR G O 1
ATOM 511 N N . ASN A 1 99 ? -26.46800 -13.45600 16.99300 1.000 17.97885 68 ASN G N 1
ATOM 512 C CA . ASN A 1 99 ? -26.36700 -12.33200 17.92500 1.000 12.58847 68 ASN G CA 1
ATOM 513 C C . ASN A 1 99 ? -25.21300 -11.41100 17.55000 1.000 16.47939 68 ASN G C 1
ATOM 514 O O . ASN A 1 99 ? -25.31900 -10.18300 17.67000 1.000 15.84861 68 ASN G O 1
ATOM 519 N N . LEU A 1 100 ? -24.11700 -11.98400 17.04600 1.000 13.33648 69 LEU G N 1
ATOM 520 C CA . LEU A 1 100 ? -22.96400 -11.17600 16.65200 1.000 12.05957 69 LEU G CA 1
ATOM 521 C C . LEU A 1 100 ? -23.24900 -10.35600 15.39300 1.000 13.98649 69 LEU G C 1
ATOM 522 O O . LEU A 1 100 ? -22.87900 -9.17500 15.31800 1.000 9.33303 69 LEU G O 1
ATOM 527 N N . MET A 1 101 ? -23.88100 -10.97800 14.38900 1.000 10.29968 70 MET G N 1
ATOM 528 C CA . MET A 1 101 ? -24.29300 -10.26700 13.18500 1.000 14.88395 70 MET G CA 1
ATOM 529 C C . MET A 1 101 ? -25.24700 -9.12300 13.49500 1.000 9.85134 70 MET G C 1
ATOM 530 O O . MET A 1 101 ? -25.11400 -8.02600 12.94600 1.000 10.86569 70 MET G O 1
ATOM 535 N N . ARG A 1 102 ? -26.27400 -9.39000 14.30300 1.000 14.89525 71 ARG G N 1
ATOM 536 C CA . ARG A 1 102 ? -27.23700 -8.34700 14.62200 1.000 11.45644 71 ARG G CA 1
ATOM 537 C C . ARG A 1 102 ? -26.55000 -7.17200 15.31000 1.000 15.10377 71 ARG G C 1
ATOM 538 O O . ARG A 1 102 ? -26.83700 -6.01100 14.99800 1.000 12.53543 71 ARG G O 1
ATOM 546 N N . SER A 1 103 ? -25.60000 -7.45400 16.21400 1.000 9.44415 72 SER G N 1
ATOM 547 C CA . SER A 1 103 ? -24.96500 -6.39000 16.97900 1.000 13.18187 72 SER G CA 1
ATOM 548 C C . SER A 1 103 ? -23.85400 -5.68800 16.21600 1.000 12.45611 72 SER G C 1
ATOM 549 O O . SER A 1 103 ? -23.58100 -4.51600 16.49100 1.000 14.62589 72 SER G O 1
ATOM 552 N N . GLN A 1 104 ? -23.21400 -6.35900 15.25700 1.000 17.18509 73 GLN G N 1
ATOM 553 C CA . GLN A 1 104 ? -22.19200 -5.70300 14.44200 1.000 17.82287 73 GLN G CA 1
ATOM 554 C C . GLN A 1 104 ? -22.72000 -5.13400 13.12700 1.000 18.64964 73 GLN G C 1
ATOM 555 O O . GLN A 1 104 ? -22.18600 -4.12600 12.64300 1.000 15.51471 73 GLN G O 1
ATOM 561 N N . LEU A 1 105 ? -23.75200 -5.73600 12.53400 1.000 16.19663 74 LEU G N 1
ATOM 562 C CA . LEU A 1 105 ? -24.15500 -5.36100 11.17500 1.000 20.47206 74 LEU G CA 1
ATOM 563 C C . LEU A 1 105 ? -25.58800 -4.84900 11.09900 1.000 18.52754 74 LEU G C 1
ATOM 564 O O . LEU A 1 105 ? -25.80100 -3.69100 10.71600 1.000 15.92003 74 LEU G O 1
ATOM 569 N N . LEU A 1 106 ? -26.57500 -5.67700 11.45700 1.000 14.85312 75 LEU G N 1
ATOM 570 C CA . LEU A 1 106 ? -27.97000 -5.34100 11.18000 1.000 15.75785 75 LEU G CA 1
ATOM 571 C C . LEU A 1 106 ? -28.39500 -4.08800 11.93200 1.000 16.32180 75 LEU G C 1
ATOM 572 O O . LEU A 1 106 ? -28.85100 -3.11500 11.32400 1.000 19.07648 75 LEU G O 1
ATOM 577 N N . ASP A 1 107 ? -28.21700 -4.07700 13.25900 1.000 15.21925 76 ASP G N 1
ATOM 578 C CA . ASP A 1 107 ? -28.68600 -2.93300 14.04200 1.000 17.71595 76 ASP G CA 1
ATOM 579 C C . ASP A 1 107 ? -27.84400 -1.68000 13.83800 1.000 19.58893 76 ASP G C 1
ATOM 580 O O . ASP A 1 107 ? -28.42700 -0.59300 13.66700 1.000 23.61363 76 ASP G O 1
ATOM 585 N N . PRO A 1 108 ? -26.50800 -1.73300 13.85700 1.000 16.85938 77 PRO G N 1
ATOM 586 C CA . PRO A 1 108 ? -25.73900 -0.48300 13.76600 1.000 17.59314 77 PRO G CA 1
ATOM 587 C C . PRO A 1 108 ? -25.90600 0.25600 12.45300 1.000 21.10053 77 PRO G C 1
ATOM 588 O O . PRO A 1 108 ? -25.81400 1.49100 12.43300 1.000 17.53327 77 PRO G O 1
ATOM 592 N N . TYR A 1 109 ? -26.11600 -0.48000 11.36600 1.000 17.87378 78 TYR G N 1
ATOM 593 C CA . TYR A 1 109 ? -26.26900 0.14000 10.02600 1.000 19.61367 78 TYR G CA 1
ATOM 594 C C . TYR A 1 109 ? -27.75000 0.26500 9.65300 1.000 20.24476 78 TYR G C 1
ATOM 595 O O . TYR A 1 109 ? -28.03900 0.76900 8.56900 1.000 23.58563 78 TYR G O 1
ATOM 604 N N . LYS A 1 110 ? -28.63800 -0.18200 10.51800 1.000 15.60676 79 LYS G N 1
ATOM 605 C CA . LYS A 1 110 ? -30.08300 -0.10100 10.31000 1.000 28.10487 79 LYS G CA 1
ATOM 606 C C . LYS A 1 110 ? -30.48500 -0.61700 8.92900 1.000 21.00175 79 LYS G C 1
ATOM 607 O O . LYS A 1 110 ? -31.19800 0.03700 8.17000 1.000 21.52646 79 LYS G O 1
ATOM 613 N N . LEU A 1 111 ? -30.03400 -1.82400 8.62000 1.000 23.33710 80 LEU G N 1
ATOM 614 C CA . LEU A 1 111 ? -30.33300 -2.41100 7.32200 1.000 16.42709 80 LEU G CA 1
ATOM 615 C C . LEU A 1 111 ? -31.82700 -2.65600 7.16800 1.000 21.58472 80 LEU G C 1
ATOM 616 O O . LEU A 1 111 ? -32.49400 -3.12800 8.09700 1.000 21.01364 80 LEU G O 1
ATOM 621 N N . SER A 1 112 ? -32.36100 -2.31800 5.98300 1.000 14.86896 81 SER G N 1
ATOM 622 C CA . SER A 1 112 ? -33.72400 -2.71700 5.64800 1.000 15.81134 81 SER G CA 1
ATOM 623 C C . SER A 1 112 ? -33.80500 -4.22200 5.43400 1.000 18.13922 81 SER G C 1
ATOM 624 O O . SER A 1 112 ? -34.71600 -4.88400 5.94700 1.000 15.90436 81 SER G O 1
ATOM 627 N N . TYR A 1 113 ? -32.85400 -4.77400 4.67900 1.000 15.24089 82 TYR G N 1
ATOM 628 C CA . TYR A 1 113 ? -32.78000 -6.19400 4.36500 1.000 15.49763 82 TYR G CA 1
ATOM 629 C C . TYR A 1 113 ? -31.31800 -6.61700 4.28900 1.000 11.51285 82 TYR G C 1
ATOM 630 O O . TYR A 1 113 ? -30.44900 -5.83300 3.90200 1.000 15.89811 82 TYR G O 1
ATOM 639 N N . ALA A 1 114 ? -31.05800 -7.86100 4.68300 1.000 13.60710 83 ALA G N 1
ATOM 640 C CA . ALA A 1 114 ? -29.74900 -8.48600 4.55300 1.000 14.70066 83 ALA G CA 1
ATOM 641 C C . ALA A 1 114 ? -29.93100 -9.84200 3.89500 1.000 14.43720 83 ALA G C 1
ATOM 642 O O . ALA A 1 114 ? -30.68700 -10.67400 4.40600 1.000 13.73340 83 ALA G O 1
ATOM 644 N N . VAL A 1 115 ? -29.24700 -10.05800 2.76600 1.000 15.06302 84 VAL G N 1
ATOM 645 C CA . VAL A 1 115 ? -29.34300 -11.30500 2.00500 1.000 12.93583 84 VAL G CA 1
ATOM 646 C C . VAL A 1 115 ? -28.27800 -12.26600 2.53500 1.000 17.23296 84 VAL G C 1
ATOM 647 O O . VAL A 1 115 ? -27.07100 -12.01600 2.42000 1.000 16.30321 84 VAL G O 1
ATOM 651 N N . LEU A 1 116 ? -28.73000 -13.36300 3.13000 1.000 13.09970 85 LEU G N 1
ATOM 652 C CA . LEU A 1 116 ? -27.84800 -14.43800 3.56400 1.000 11.99591 85 LEU G CA 1
ATOM 653 C C . LEU A 1 116 ? -27.48200 -15.27300 2.34400 1.000 16.29238 85 LEU G C 1
ATOM 654 O O . LEU A 1 116 ? -28.34200 -15.91600 1.73800 1.000 14.16015 85 LEU G O 1
ATOM 659 N N . THR A 1 117 ? -26.20100 -15.26000 1.97600 1.000 13.65676 86 THR G N 1
ATOM 660 C CA . THR A 1 117 ? -25.73300 -15.98900 0.81100 1.000 12.59255 86 THR G CA 1
ATOM 661 C C . THR A 1 117 ? -24.92800 -17.24400 1.16600 1.000 13.63986 86 THR G C 1
ATOM 662 O O . THR A 1 117 ? -24.36200 -17.88000 0.27000 1.000 12.90069 86 THR G O 1
ATOM 666 N N . GLY A 1 118 ? -24.86900 -17.61800 2.44400 1.000 11.24011 87 GLY G N 1
ATOM 667 C CA . GLY A 1 118 ? -24.24500 -18.86600 2.85900 1.000 11.33881 87 GLY G CA 1
ATOM 668 C C . GLY A 1 118 ? -22.72800 -18.79900 2.84400 1.000 12.37620 87 GLY G C 1
ATOM 669 O O . GLY A 1 118 ? -22.12300 -17.72800 2.92300 1.000 14.98317 87 GLY G O 1
ATOM 670 N N . TYR A 1 119 ? -22.11200 -19.98300 2.73700 1.000 13.31837 88 TYR G N 1
ATOM 671 C CA . TYR A 1 119 ? -20.66100 -20.14300 2.73000 1.000 13.98404 88 TYR G CA 1
ATOM 672 C C . TYR A 1 119 ? -20.26800 -21.60300 2.50700 1.000 14.59399 88 TYR G C 1
ATOM 673 O O . TYR A 1 119 ? -19.29400 -21.89500 1.79800 1.000 13.05445 88 TYR G O 1
ATOM 682 N N . PHE A 1 120 ? -20.99100 -22.51300 3.15800 1.000 15.87623 89 PHE G N 1
ATOM 683 C CA . PHE A 1 120 ? -20.86400 -23.95200 2.94600 1.000 15.23349 89 PHE G CA 1
ATOM 684 C C . PHE A 1 120 ? -21.55600 -24.30400 1.63100 1.000 15.06221 89 PHE G C 1
ATOM 685 O O . PHE A 1 120 ? -22.78700 -24.29500 1.55300 1.000 16.33395 89 PHE G O 1
ATOM 693 N N . TYR A 1 121 ? -20.77700 -24.57100 0.57900 1.000 11.62492 90 TYR G N 1
ATOM 694 C CA . TYR A 1 121 ? -21.32400 -24.78100 -0.76200 1.000 12.30227 90 TYR G CA 1
ATOM 695 C C . TYR A 1 121 ? -21.11600 -26.23100 -1.18500 1.000 13.03877 90 TYR G C 1
ATOM 696 O O . TYR A 1 121 ? -20.06500 -26.58200 -1.73900 1.000 12.37565 90 TYR G O 1
ATOM 705 N N . PRO A 1 122 ? -22.08700 -27.11300 -0.94200 1.000 12.31089 91 PRO G N 1
ATOM 706 C CA . PRO A 1 122 ? -21.87900 -28.55300 -1.21300 1.000 12.42302 91 PRO G CA 1
ATOM 707 C C . PRO A 1 122 ? -21.55200 -28.89500 -2.65400 1.000 11.14274 91 PRO G C 1
ATOM 708 O O . PRO A 1 122 ? -21.05300 -29.99800 -2.88800 1.000 12.73701 91 PRO G O 1
ATOM 712 N N . THR A 1 123 ? -21.84600 -28.01100 -3.62100 1.000 11.33129 92 THR G N 1
ATOM 713 C CA . THR A 1 123 ? -21.40400 -28.19300 -5.00400 1.000 14.59817 92 THR G CA 1
ATOM 714 C C . THR A 1 123 ? -19.88300 -28.37700 -5.10300 1.000 15.19838 92 THR G C 1
ATOM 715 O O . THR A 1 123 ? -19.39200 -28.88400 -6.11600 1.000 14.81930 92 THR G O 1
ATOM 719 N N . GLY A 1 124 ? -19.12400 -27.99300 -4.06800 1.000 13.86312 93 GLY G N 1
ATOM 720 C CA . GLY A 1 124 ? -17.68600 -28.21900 -4.08700 1.000 13.47797 93 GLY G CA 1
ATOM 721 C C . GLY A 1 124 ? -17.29800 -29.68200 -3.98300 1.000 17.60699 93 GLY G C 1
ATOM 722 O O . GLY A 1 124 ? -16.17400 -30.04900 -4.34500 1.000 15.37988 93 GLY G O 1
ATOM 723 N N . LEU A 1 125 ? -18.19800 -30.52500 -3.48500 1.000 16.79537 94 LEU G N 1
ATOM 724 C CA . LEU A 1 125 ? -17.96300 -31.96700 -3.49200 1.000 14.89501 94 LEU G CA 1
ATOM 725 C C . LEU A 1 125 ? -18.13000 -32.51900 -4.91100 1.000 18.58371 94 LEU G C 1
ATOM 726 O O . LEU A 1 125 ? -19.17900 -32.34000 -5.53900 1.000 16.92634 94 LEU G O 1
ATOM 731 N N . LYS A 1 126 ? -17.10900 -33.20500 -5.41400 1.000 13.74174 95 LYS G N 1
ATOM 732 C CA . LYS A 1 126 ? -17.10100 -33.63500 -6.80800 1.000 17.14578 95 LYS G CA 1
ATOM 733 C C . LYS A 1 126 ? -17.50600 -35.09700 -6.99700 1.000 18.21206 95 LYS G C 1
ATOM 734 O O . LYS A 1 126 ? -17.53600 -35.58200 -8.12900 1.000 21.58123 95 LYS G O 1
ATOM 740 N N . LEU A 1 127 ? -17.81300 -35.80700 -5.92100 1.000 19.79427 96 LEU G N 1
ATOM 741 C CA . LEU A 1 127 ? -18.33800 -37.16300 -5.98200 1.000 17.95941 96 LEU G CA 1
ATOM 742 C C . LEU A 1 127 ? -19.40000 -37.28500 -4.89000 1.000 17.25267 96 LEU G C 1
ATOM 743 O O . LEU A 1 127 ? -19.65800 -36.33500 -4.14800 1.000 14.51475 96 LEU G O 1
ATOM 748 N N . GLN A 1 128 ? -20.01900 -38.45800 -4.78500 1.000 21.58533 97 GLN G N 1
ATOM 749 C CA . GLN A 1 128 ? -21.06900 -38.70600 -3.79500 1.000 15.62892 97 GLN G CA 1
ATOM 750 C C . GLN A 1 128 ? -22.14200 -37.61400 -3.86200 1.000 18.56670 97 GLN G C 1
ATOM 751 O O . GLN A 1 128 ? -22.38600 -36.87200 -2.90300 1.000 18.87126 97 GLN G O 1
ATOM 757 N N . TYR A 1 129 ? -22.77800 -37.53000 -5.04300 1.000 13.98918 98 TYR G N 1
ATOM 758 C CA . TYR A 1 129 ? -23.80300 -36.51100 -5.28300 1.000 17.31935 98 TYR G CA 1
ATOM 759 C C . TYR A 1 129 ? -24.96300 -36.63800 -4.30100 1.000 13.20086 98 TYR G C 1
ATOM 760 O O . TYR A 1 129 ? -25.51600 -35.62900 -3.85300 1.000 15.41339 98 TYR G O 1
ATOM 769 N N . GLY A 1 130 ? -25.37900 -37.87100 -4.00300 1.000 12.13655 99 GLY G N 1
ATOM 770 C CA . GLY A 1 130 ? -26.40900 -38.06700 -3.00300 1.000 18.88698 99 GLY G CA 1
ATOM 771 C C . GLY A 1 130 ? -26.03400 -37.43900 -1.67700 1.000 21.11364 99 GLY G C 1
ATOM 772 O O . GLY A 1 130 ? -26.89200 -36.89600 -0.97400 1.000 19.43183 99 GLY G O 1
ATOM 773 N N . LEU A 1 131 ? -24.74300 -37.48000 -1.33000 1.000 12.95414 100 LEU G N 1
ATOM 774 C CA . LEU A 1 131 ? -24.29300 -36.82800 -0.10500 1.000 17.37170 100 LEU G CA 1
ATOM 775 C C . LEU A 1 131 ? -24.35700 -35.31000 -0.23800 1.000 16.20729 100 LEU G C 1
ATOM 776 O O . LEU A 1 131 ? -24.85800 -34.61800 0.65800 1.000 16.10399 100 LEU G O 1
ATOM 781 N N . GLY A 1 132 ? -23.84300 -34.77400 -1.34500 1.000 14.83820 101 GLY G N 1
ATOM 782 C CA . GLY A 1 132 ? -23.87100 -33.33100 -1.53500 1.000 16.60829 101 GLY G CA 1
ATOM 783 C C . GLY A 1 132 ? -25.28000 -32.77200 -1.53300 1.000 11.08744 101 GLY G C 1
ATOM 784 O O . GLY A 1 132 ? -25.52900 -31.69200 -0.99500 1.000 11.50780 101 GLY G O 1
ATOM 785 N N . SER A 1 133 ? -26.21800 -33.50500 -2.12800 1.000 14.08115 102 SER G N 1
ATOM 786 C CA . SER A 1 133 ? -27.60200 -33.04300 -2.16900 1.000 21.11656 102 SER G CA 1
ATOM 787 C C . SER A 1 133 ? -28.24200 -33.08700 -0.77800 1.000 16.25819 102 SER G C 1
ATOM 788 O O . SER A 1 133 ? -28.93400 -32.13900 -0.38000 1.000 12.22573 102 SER G O 1
ATOM 791 N N . ALA A 1 134 ? -27.98800 -34.15800 -0.01700 1.000 11.59377 103 ALA G N 1
ATOM 792 C CA . ALA A 1 134 ? -28.48900 -34.23400 1.35200 1.000 12.83481 103 ALA G CA 1
ATOM 793 C C . ALA A 1 134 ? -27.88400 -33.13500 2.22100 1.000 15.59260 103 ALA G C 1
ATOM 794 O O . ALA A 1 134 ? -28.57100 -32.55400 3.07200 1.000 16.65476 103 ALA G O 1
ATOM 796 N N . LEU A 1 135 ? -26.60900 -32.81800 2.00900 1.000 11.24212 104 LEU G N 1
ATOM 797 C CA . LEU A 1 135 ? -26.01200 -31.70600 2.74000 1.000 13.61845 104 LEU G CA 1
ATOM 798 C C . LEU A 1 135 ? -26.66300 -30.38400 2.35700 1.000 14.89395 104 LEU G C 1
ATOM 799 O O . LEU A 1 135 ? -26.85100 -29.50800 3.21000 1.000 11.54325 104 LEU G O 1
ATOM 804 N N . ALA A 1 136 ? -27.01400 -30.21700 1.07800 1.000 15.24270 105 ALA G N 1
ATOM 805 C CA . ALA A 1 136 ? -27.64800 -28.97100 0.66700 1.000 13.22616 105 ALA G CA 1
ATOM 806 C C . ALA A 1 136 ? -28.98600 -28.80400 1.36700 1.000 11.21307 105 ALA G C 1
ATOM 807 O O . ALA A 1 136 ? -29.26200 -27.74800 1.94900 1.000 12.82174 105 ALA G O 1
ATOM 809 N N . SER A 1 137 ? -29.82100 -29.84700 1.33300 1.000 14.60703 106 SER G N 1
ATOM 810 C CA . SER A 1 137 ? -31.12200 -29.78700 1.99000 1.000 17.66190 106 SER G CA 1
ATOM 811 C C . SER A 1 137 ? -30.95400 -29.54800 3.47500 1.000 13.07235 106 SER G C 1
ATOM 812 O O . SER A 1 137 ? -31.62900 -28.69800 4.05600 1.000 18.76067 106 SER G O 1
ATOM 815 N N . ALA A 1 138 ? -30.05700 -30.30700 4.11000 1.000 15.54010 107 ALA G N 1
ATOM 816 C CA . ALA A 1 138 ? -29.87800 -30.17500 5.55000 1.000 14.57391 107 ALA G CA 1
ATOM 817 C C . ALA A 1 138 ? -29.41600 -28.77000 5.91700 1.000 18.89919 107 ALA G C 1
ATOM 818 O O . ALA A 1 138 ? -29.88000 -28.19400 6.90800 1.000 17.01291 107 ALA G O 1
ATOM 820 N N . TYR A 1 139 ? -28.51700 -28.19200 5.11900 1.000 17.48244 108 TYR G N 1
ATOM 821 C CA . TYR A 1 139 ? -28.08100 -26.82900 5.39400 1.000 16.36970 108 TYR G CA 1
ATOM 822 C C . TYR A 1 139 ? -29.25300 -25.85000 5.30700 1.000 15.10181 108 TYR G C 1
ATOM 823 O O . TYR A 1 139 ? -29.39300 -24.97300 6.16600 1.000 11.56829 108 TYR G O 1
ATOM 832 N N . ASN A 1 140 ? -30.10200 -25.97600 4.27400 1.000 11.40315 109 ASN G N 1
ATOM 833 C CA . ASN A 1 140 ? -31.22300 -25.04700 4.11400 1.000 13.25611 109 ASN G CA 1
ATOM 834 C C . ASN A 1 140 ? -32.21700 -25.18300 5.26700 1.000 14.76468 109 ASN G C 1
ATOM 835 O O . ASN A 1 140 ? -32.79800 -24.18300 5.71400 1.000 14.54461 109 ASN G O 1
ATOM 840 N N . ASP A 1 141 ? -32.42200 -26.40700 5.76500 1.000 15.95741 110 ASP G N 1
ATOM 841 C CA . ASP A 1 141 ? -33.24700 -26.58500 6.96500 1.000 19.75634 110 ASP G CA 1
ATOM 842 C C . ASP A 1 141 ? -32.63900 -25.84200 8.15000 1.000 15.75450 110 ASP G C 1
ATOM 843 O O . ASP A 1 141 ? -33.33800 -25.12500 8.87300 1.000 22.95330 110 ASP G O 1
ATOM 848 N N . TYR A 1 142 ? -31.32500 -25.97700 8.33800 1.000 20.76546 111 TYR G N 1
ATOM 849 C CA . TYR A 1 142 ? -30.63900 -25.34100 9.46700 1.000 18.73916 111 TYR G CA 1
ATOM 850 C C . TYR A 1 142 ? -30.76400 -23.82000 9.42200 1.000 18.42268 111 TYR G C 1
ATOM 851 O O . TYR A 1 142 ? -30.91200 -23.17400 10.46400 1.000 17.94790 111 TYR G O 1
ATOM 860 N N . VAL A 1 143 ? -30.63900 -23.22600 8.22800 1.000 17.44335 112 VAL G N 1
ATOM 861 C CA . VAL A 1 143 ? -30.65300 -21.77000 8.10300 1.000 13.37002 112 VAL G CA 1
ATOM 862 C C . VAL A 1 143 ? -32.06500 -21.23400 8.28100 1.000 17.35912 112 VAL G C 1
ATOM 863 O O . VAL A 1 143 ? -32.28200 -20.18700 8.90700 1.000 15.70231 112 VAL G O 1
ATOM 867 N N . LEU A 1 144 ? -33.04900 -21.94400 7.74400 1.000 17.96757 113 LEU G N 1
ATOM 868 C CA . LEU A 1 144 ? -34.42100 -21.53400 7.96500 1.000 17.01616 113 LEU G CA 1
ATOM 869 C C . LEU A 1 144 ? -34.74200 -21.55800 9.45800 1.000 21.55704 113 LEU G C 1
ATOM 870 O O . LEU A 1 144 ? -35.37300 -20.63400 9.97700 1.000 16.27971 113 LEU G O 1
ATOM 875 N N . GLU A 1 145 ? -34.23800 -22.56600 10.18100 1.000 18.07811 114 GLU G N 1
ATOM 876 C CA . GLU A 1 145 ? -34.59600 -22.72500 11.58800 1.000 18.79194 114 GLU G CA 1
ATOM 877 C C . GLU A 1 145 ? -33.84800 -21.74700 12.49300 1.000 19.36088 114 GLU G C 1
ATOM 878 O O . GLU A 1 145 ? -34.44300 -21.17300 13.40900 1.000 19.17516 114 GLU G O 1
ATOM 884 N N . HIS A 1 146 ? -32.55500 -21.53300 12.26700 1.000 16.72702 115 HIS G N 1
ATOM 885 C CA . HIS A 1 146 ? -31.74900 -20.75300 13.20100 1.000 24.76741 115 HIS G CA 1
ATOM 886 C C . HIS A 1 146 ? -31.34600 -19.38400 12.68600 1.000 18.64350 115 HIS G C 1
ATOM 887 O O . HIS A 1 146 ? -30.69500 -18.63500 13.42600 1.000 20.75211 115 HIS G O 1
ATOM 894 N N . TRP A 1 147 ? -31.69400 -19.03200 11.45100 1.000 12.74346 116 TRP G N 1
ATOM 895 C CA . TRP A 1 147 ? -31.32000 -17.72000 10.93900 1.000 13.13968 116 TRP G CA 1
ATOM 896 C C . TRP A 1 147 ? -32.53900 -16.98800 10.40900 1.000 17.86793 116 TRP G C 1
ATOM 897 O O . TRP A 1 147 ? -33.02500 -16.04600 11.04400 1.000 15.86130 116 TRP G O 1
ATOM 908 N N . ILE A 1 148 ? -33.04000 -17.42900 9.24800 1.000 19.42038 117 ILE G N 1
ATOM 909 C CA . ILE A 1 148 ? -34.11900 -16.71500 8.56500 1.000 17.07498 117 ILE G CA 1
ATOM 910 C C . ILE A 1 148 ? -35.30400 -16.50500 9.49800 1.000 19.74311 117 ILE G C 1
ATOM 911 O O . ILE A 1 148 ? -35.89900 -15.42200 9.54200 1.000 20.37715 117 ILE G O 1
ATOM 916 N N . SER A 1 149 ? -35.63300 -17.52000 10.29400 1.000 22.34161 118 SER G N 1
ATOM 917 C CA . SER A 1 149 ? -36.77000 -17.42400 11.19900 1.000 22.82340 118 SER G CA 1
ATOM 918 C C . SER A 1 149 ? -36.50000 -16.52400 12.39700 1.000 22.84738 118 SER G C 1
ATOM 919 O O . SER A 1 149 ? -37.43000 -16.25000 13.15700 1.000 23.86644 118 SER G O 1
ATOM 922 N N . LYS A 1 150 ? -35.27100 -16.04200 12.58500 1.000 22.85565 119 LYS G N 1
ATOM 923 C CA . LYS A 1 150 ? -34.97300 -15.17800 13.72300 1.000 20.57528 119 LYS G CA 1
ATOM 924 C C . LYS A 1 150 ? -35.09900 -13.68500 13.42200 1.000 27.23363 119 LYS G C 1
ATOM 925 O O . LYS A 1 150 ? -35.07000 -12.88900 14.36800 1.000 26.04744 119 LYS G O 1
ATOM 931 N N . ASP A 1 151 ? -35.22700 -13.27700 12.15100 1.000 23.48298 120 ASP G N 1
ATOM 932 C CA . ASP A 1 151 ? -35.14900 -11.85500 11.82900 1.000 16.76139 120 ASP G CA 1
ATOM 933 C C . ASP A 1 151 ? -35.83900 -11.57100 10.49600 1.000 21.25921 120 ASP G C 1
ATOM 934 O O . ASP A 1 151 ? -35.48900 -12.16100 9.47200 1.000 18.92887 120 ASP G O 1
ATOM 939 N N . LYS A 1 152 ? -36.79200 -10.63900 10.48800 1.000 22.69144 121 LYS G N 1
ATOM 940 C CA . LYS A 1 152 ? -37.56200 -10.31300 9.26000 1.000 18.67629 121 LYS G CA 1
ATOM 941 C C . LYS A 1 152 ? -36.72900 -9.49900 8.26000 1.000 13.35172 121 LYS G C 1
ATOM 942 O O . LYS A 1 152 ? -37.21100 -9.27100 7.16300 1.000 12.57640 121 LYS G O 1
ATOM 948 N N . ARG A 1 153 ? -35.53800 -9.07300 8.65700 1.000 14.24244 122 ARG G N 1
ATOM 949 C CA . ARG A 1 153 ? -34.70200 -8.36500 7.69400 1.000 16.68599 122 ARG G CA 1
ATOM 950 C C . ARG A 1 153 ? -33.96500 -9.30800 6.75400 1.000 13.45178 122 ARG G C 1
ATOM 951 O O . ARG A 1 153 ? -33.39600 -8.84100 5.76300 1.000 13.57675 122 ARG G O 1
ATOM 959 N N . PHE A 1 154 ? -33.97600 -10.61100 7.03500 1.000 10.37588 123 PHE G N 1
ATOM 960 C CA . PHE A 1 154 ? -33.26400 -11.58500 6.22700 1.000 11.55219 123 PHE G CA 1
ATOM 961 C C . PHE A 1 154 ? -34.03800 -11.93700 4.96600 1.000 14.53204 123 PHE G C 1
ATOM 962 O O . PHE A 1 154 ? -35.26000 -12.11400 4.98600 1.000 14.12483 123 PHE G O 1
ATOM 970 N N . LEU A 1 155 ? -33.30100 -12.04100 3.86700 1.000 12.90609 124 LEU G N 1
ATOM 971 C CA . LEU A 1 155 ? -33.74300 -12.69700 2.65100 1.000 13.61185 124 LEU G CA 1
ATOM 972 C C . LEU A 1 155 ? -32.83300 -13.89600 2.42900 1.000 13.29261 124 LEU G C 1
ATOM 973 O O . LEU A 1 155 ? -31.61400 -13.78900 2.58300 1.000 19.39718 124 LEU G O 1
ATOM 978 N N . GLY A 1 156 ? -33.41300 -15.03800 2.09300 1.000 12.01362 125 GLY G N 1
ATOM 979 C CA . GLY A 1 156 ? -32.66800 -16.27600 2.02500 1.000 16.33832 125 GLY G CA 1
ATOM 980 C C . GLY A 1 156 ? -32.33700 -16.73800 0.61100 1.000 14.25070 125 GLY G C 1
ATOM 981 O O . GLY A 1 156 ? -32.96700 -16.34100 -0.36800 1.000 15.91898 125 GLY G O 1
ATOM 982 N N . SER A 1 157 ? -31.32100 -17.59300 0.52900 1.000 13.97860 126 SER G N 1
ATOM 983 C CA . SER A 1 157 ? -30.87400 -18.21800 -0.70600 1.000 13.08578 126 SER G CA 1
ATOM 984 C C . SER A 1 157 ? -31.10700 -19.71400 -0.58900 1.000 16.80778 126 SER G C 1
ATOM 985 O O . SER A 1 157 ? -30.89700 -20.28400 0.48800 1.000 14.32188 126 SER G O 1
ATOM 988 N N . VAL A 1 158 ? -31.54200 -20.35600 -1.67800 1.000 10.61430 127 VAL G N 1
ATOM 989 C CA . VAL A 1 158 ? -31.50900 -21.81200 -1.71600 1.000 11.85956 127 VAL G CA 1
ATOM 990 C C . VAL A 1 158 ? -30.08600 -22.24200 -2.05100 1.000 14.91774 127 VAL G C 1
ATOM 991 O O . VAL A 1 158 ? -29.54400 -21.88100 -3.10100 1.000 11.91172 127 VAL G O 1
ATOM 995 N N . GLN A 1 159 ? -29.47400 -22.98900 -1.14100 1.000 12.79589 128 GLN G N 1
ATOM 996 C CA . GLN A 1 159 ? -28.21800 -23.66000 -1.40800 1.000 15.31983 128 GLN G CA 1
ATOM 997 C C . GLN A 1 159 ? -28.53500 -25.01600 -2.02500 1.000 14.60612 128 GLN G C 1
ATOM 998 O O . GLN A 1 159 ? -29.54100 -25.64500 -1.68400 1.000 9.76205 128 GLN G O 1
ATOM 1004 N N . ILE A 1 160 ? -27.69600 -25.45400 -2.96100 1.000 9.06946 129 ILE G N 1
ATOM 1005 C CA . ILE A 1 160 ? -27.95900 -26.66900 -3.72700 1.000 14.28862 129 ILE G CA 1
ATOM 1006 C C . ILE A 1 160 ? -26.65500 -27.41400 -3.99000 1.000 13.89469 129 ILE G C 1
ATOM 1007 O O . ILE A 1 160 ? -25.55500 -26.92000 -3.71700 1.000 13.38843 129 ILE G O 1
ATOM 1012 N N . ASN A 1 161 ? -26.79800 -28.60700 -4.57300 1.000 11.13637 130 ASN G N 1
ATOM 1013 C CA . ASN A 1 161 ? -25.68600 -29.34000 -5.17700 1.000 15.79329 130 ASN G CA 1
ATOM 1014 C C . ASN A 1 161 ? -25.92600 -29.31600 -6.68700 1.000 16.29235 130 ASN G C 1
ATOM 1015 O O . ASN A 1 161 ? -26.62300 -30.17400 -7.24200 1.000 13.30588 130 ASN G O 1
ATOM 1020 N N . ALA A 1 162 ? -25.32400 -28.33700 -7.35600 1.000 14.24958 131 ALA G N 1
ATOM 1021 C CA . ALA A 1 162 ? -25.61900 -28.15000 -8.76700 1.000 14.72754 131 ALA G CA 1
ATOM 1022 C C . ALA A 1 162 ? -25.12700 -29.30400 -9.63900 1.000 16.55607 131 ALA G C 1
ATOM 1023 O O . ALA A 1 162 ? -25.48800 -29.35300 -10.81800 1.000 14.32957 131 ALA G O 1
ATOM 1025 N N . ARG A 1 163 ? -24.32700 -30.23500 -9.09800 1.000 13.90721 132 ARG G N 1
ATOM 1026 C CA . ARG A 1 163 ? -23.84600 -31.34500 -9.91700 1.000 17.77067 132 ARG G CA 1
ATOM 1027 C C . ARG A 1 163 ? -24.94300 -32.36400 -10.20600 1.000 20.70903 132 ARG G C 1
ATOM 1028 O O . ARG A 1 163 ? -24.82000 -33.15100 -11.15700 1.000 13.98088 132 ARG G O 1
ATOM 1036 N N . ASP A 1 164 ? -26.01400 -32.35900 -9.41200 1.000 17.52662 133 ASP G N 1
ATOM 1037 C CA . ASP A 1 164 ? -27.22800 -33.10900 -9.69600 1.000 15.53630 133 ASP G CA 1
ATOM 1038 C C . ASP A 1 164 ? -28.33000 -32.11300 -10.01300 1.000 14.02507 133 ASP G C 1
ATOM 1039 O O . ASP A 1 164 ? -29.11300 -31.77300 -9.12100 1.000 13.78250 133 ASP G O 1
ATOM 1044 N N . PRO A 1 165 ? -28.43500 -31.62600 -11.25500 1.000 16.35213 134 PRO G N 1
ATOM 1045 C CA . PRO A 1 165 ? -29.35900 -30.51300 -11.51100 1.000 15.91441 134 PRO G CA 1
ATOM 1046 C C . PRO A 1 165 ? -30.80900 -30.86200 -11.27500 1.000 15.77795 134 PRO G C 1
ATOM 1047 O O . PRO A 1 165 ? -31.59700 -29.96000 -10.97300 1.000 16.85409 134 PRO G O 1
ATOM 1051 N N . GLU A 1 166 ? -31.19200 -32.13600 -11.38600 1.000 14.60701 135 GLU G N 1
ATOM 1052 C CA . GLU A 1 166 ? -32.59100 -32.48100 -11.15600 1.000 22.07576 135 GLU G CA 1
ATOM 1053 C C . GLU A 1 166 ? -32.90600 -32.52000 -9.66600 1.000 13.76460 135 GLU G C 1
ATOM 1054 O O . GLU A 1 166 ? -33.96500 -32.04600 -9.24000 1.000 13.49785 135 GLU G O 1
ATOM 1060 N N . ALA A 1 167 ? -32.00900 -33.09000 -8.86000 1.000 15.57506 136 ALA G N 1
ATOM 1061 C CA . ALA A 1 167 ? -32.19700 -33.01500 -7.41900 1.000 14.88148 136 ALA G CA 1
ATOM 1062 C C . ALA A 1 167 ? -32.17700 -31.56700 -6.95500 1.000 13.61058 136 ALA G C 1
ATOM 1063 O O . ALA A 1 167 ? -32.96100 -31.17500 -6.08600 1.000 16.71274 136 ALA G O 1
ATOM 1065 N N . ALA A 1 168 ? -31.30700 -30.74900 -7.54500 1.000 9.60140 137 ALA G N 1
ATOM 1066 C CA . ALA A 1 168 ? -31.25200 -29.34300 -7.16400 1.000 11.84896 137 ALA G CA 1
ATOM 1067 C C . ALA A 1 168 ? -32.57600 -28.65500 -7.45400 1.000 19.82551 137 ALA G C 1
ATOM 1068 O O . ALA A 1 168 ? -33.09200 -27.90500 -6.61400 1.000 12.79422 137 ALA G O 1
ATOM 1070 N N . ALA A 1 169 ? -33.15100 -28.92600 -8.63600 1.000 14.51145 138 ALA G N 1
ATOM 1071 C CA . ALA A 1 169 ? -34.47700 -28.42500 -8.97500 1.000 14.76569 138 ALA G CA 1
ATOM 1072 C C . ALA A 1 169 ? -35.51900 -28.80300 -7.91900 1.000 14.04329 138 ALA G C 1
ATOM 1073 O O . ALA A 1 169 ? -36.42100 -28.01300 -7.61300 1.000 12.80522 138 ALA G O 1
ATOM 1075 N N . ARG A 1 170 ? -35.43000 -30.02200 -7.37400 1.000 15.41578 139 ARG G N 1
ATOM 1076 C CA . ARG A 1 170 ? -36.39900 -30.45900 -6.37300 1.000 20.46469 139 ARG G CA 1
ATOM 1077 C C . ARG A 1 170 ? -36.18900 -29.73200 -5.05300 1.000 19.49649 139 ARG G C 1
ATOM 1078 O O . ARG A 1 170 ? -37.15800 -29.44000 -4.34400 1.000 22.93165 139 ARG G O 1
ATOM 1086 N N . GLU A 1 171 ? -34.94100 -29.41900 -4.71300 1.000 18.80280 140 GLU G N 1
ATOM 1087 C CA . GLU A 1 171 ? -34.69400 -28.62900 -3.51300 1.000 21.59546 140 GLU G CA 1
ATOM 1088 C C . GLU A 1 171 ? -35.19200 -27.20100 -3.68400 1.000 20.58285 140 GLU G C 1
ATOM 1089 O O . GLU A 1 171 ? -35.66100 -26.58800 -2.71400 1.000 16.89696 140 GLU G O 1
ATOM 1095 N N . ILE A 1 172 ? -35.12000 -26.66800 -4.90700 1.000 16.11453 141 ILE G N 1
ATOM 1096 C CA . ILE A 1 172 ? -35.62700 -25.32500 -5.16300 1.000 15.04396 141 ILE G CA 1
ATOM 1097 C C . ILE A 1 172 ? -37.13900 -25.28700 -4.95600 1.000 22.45638 141 ILE G C 1
ATOM 1098 O O . ILE A 1 172 ? -37.67000 -24.36400 -4.32600 1.000 19.20255 141 ILE G O 1
ATOM 1103 N N . ASP A 1 173 ? -37.85000 -26.29500 -5.47600 1.000 20.01358 142 ASP G N 1
ATOM 1104 C CA . ASP A 1 173 ? -39.29000 -26.41300 -5.25300 1.000 20.59438 142 ASP G CA 1
ATOM 1105 C C . ASP A 1 173 ? -39.60900 -26.50800 -3.76400 1.000 20.57964 142 ASP G C 1
ATOM 1106 O O . ASP A 1 173 ? -40.54200 -25.86000 -3.27500 1.000 17.47735 142 ASP G O 1
ATOM 1111 N N . ARG A 1 174 ? -38.82900 -27.30400 -3.02500 1.000 21.41045 143 ARG G N 1
ATOM 1112 C CA . ARG A 1 174 ? -39.04100 -27.44800 -1.59100 1.000 20.95595 143 ARG G CA 1
ATOM 1113 C C . ARG A 1 174 ? -38.93200 -26.11300 -0.86100 1.000 22.45153 143 ARG G C 1
ATOM 1114 O O . ARG A 1 174 ? -39.81600 -25.75400 -0.07900 1.000 24.02955 143 ARG G O 1
ATOM 1122 N N . MET A 1 175 ? -37.87600 -25.34500 -1.11800 1.000 16.88979 144 MET G N 1
ATOM 1123 C CA . MET A 1 175 ? -37.58200 -24.22000 -0.23800 1.000 17.95098 144 MET G CA 1
ATOM 1124 C C . MET A 1 175 ? -38.22500 -22.90600 -0.65300 1.000 24.28493 144 MET G C 1
ATOM 1125 O O . MET A 1 175 ? -38.31600 -21.98900 0.18100 1.000 14.79455 144 MET G O 1
ATOM 1130 N N . ALA A 1 176 ? -38.70200 -22.79500 -1.89800 1.000 21.97699 145 ALA G N 1
ATOM 1131 C CA . ALA A 1 176 ? -39.36200 -21.57600 -2.34500 1.000 19.03152 145 ALA G CA 1
ATOM 1132 C C . ALA A 1 176 ? -40.65800 -21.30500 -1.59500 1.000 26.30219 145 ALA G C 1
ATOM 1133 O O . ALA A 1 176 ? -41.20500 -20.20700 -1.71700 1.000 25.62107 145 ALA G O 1
ATOM 1135 N N . ALA A 1 177 ? -41.15200 -22.27300 -0.82200 1.000 31.13176 146 ALA G N 1
ATOM 1136 C CA . ALA A 1 177 ? -42.31800 -22.05700 0.03000 1.000 29.77128 146 ALA G CA 1
ATOM 1137 C C . ALA A 1 177 ? -42.17000 -20.78400 0.86200 1.000 27.18890 146 ALA G C 1
ATOM 1138 O O . ALA A 1 177 ? -42.99400 -19.86800 0.77600 1.000 29.71792 146 ALA G O 1
ATOM 1140 N N . HIS A 1 178 ? -41.10500 -20.70100 1.65000 1.000 24.01525 147 HIS G N 1
ATOM 1141 C CA . HIS A 1 178 ? -40.97800 -19.62000 2.61200 1.000 20.36646 147 HIS G CA 1
ATOM 1142 C C . HIS A 1 178 ? -40.87100 -18.27100 1.90400 1.000 25.28227 147 HIS G C 1
ATOM 1143 O O . HIS A 1 178 ? -40.02900 -18.10400 1.00900 1.000 25.99629 147 HIS G O 1
ATOM 1150 N N . PRO A 1 179 ? -41.69000 -17.28500 2.28000 1.000 23.93456 148 PRO G N 1
ATOM 1151 C CA . PRO A 1 179 ? -41.68000 -15.99700 1.56800 1.000 22.44687 148 PRO G CA 1
ATOM 1152 C C . PRO A 1 179 ? -40.39700 -15.19000 1.71000 1.000 19.42644 148 PRO G C 1
ATOM 1153 O O . PRO A 1 179 ? -40.21600 -14.24700 0.93000 1.000 20.65326 148 PRO G O 1
ATOM 1157 N N . GLN A 1 180 ? -39.50500 -15.50100 2.65800 1.000 15.98810 149 GLN G N 1
ATOM 1158 C CA . GLN A 1 180 ? -38.23500 -14.78100 2.72600 1.000 21.56008 149 GLN G CA 1
ATOM 1159 C C . GLN A 1 180 ? -37.18200 -15.35100 1.77700 1.000 15.78202 149 GLN G C 1
ATOM 1160 O O . GLN A 1 180 ? -36.21800 -14.64800 1.44700 1.000 18.11042 149 GLN G O 1
ATOM 1166 N N . ILE A 1 181 ? -37.32800 -16.60300 1.35000 1.000 16.83714 150 ILE G N 1
ATOM 1167 C CA . ILE A 1 181 ? -36.43800 -17.17400 0.34600 1.000 19.79630 150 ILE G CA 1
ATOM 1168 C C . ILE A 1 181 ? -36.68400 -16.45800 -0.97700 1.000 18.93801 150 ILE G C 1
ATOM 1169 O O . ILE A 1 181 ? -37.80600 -16.45800 -1.49800 1.000 18.62475 150 ILE G O 1
ATOM 1174 N N . ARG A 1 182 ? -35.63100 -15.85900 -1.54200 1.000 20.92794 151 ARG G N 1
ATOM 1175 C CA . ARG A 1 182 ? -35.78000 -15.02700 -2.73300 1.000 17.49621 151 ARG G CA 1
ATOM 1176 C C . ARG A 1 182 ? -34.88100 -15.41200 -3.91100 1.000 21.47223 151 ARG G C 1
ATOM 1177 O O . ARG A 1 182 ? -35.15900 -14.96700 -5.03600 1.000 16.37718 151 ARG G O 1
ATOM 1185 N N . GLN A 1 183 ? -33.84100 -16.22800 -3.71600 1.000 17.22210 152 GLN G N 1
ATOM 1186 C CA . GLN A 1 183 ? -32.97200 -16.58100 -4.83200 1.000 13.78460 152 GLN G CA 1
ATOM 1187 C C . GLN A 1 183 ? -32.40900 -17.98400 -4.65700 1.000 15.68158 152 GLN G C 1
ATOM 1188 O O . GLN A 1 183 ? -32.48300 -18.59000 -3.58300 1.000 14.94066 152 GLN G O 1
ATOM 1194 N N . VAL A 1 184 ? -31.84900 -18.49200 -5.74400 1.000 15.34364 153 VAL G N 1
ATOM 1195 C CA . VAL A 1 184 ? -31.04100 -19.70400 -5.74100 1.000 17.91059 153 VAL G CA 1
ATOM 1196 C C . VAL A 1 184 ? -29.58000 -19.29000 -5.84500 1.000 17.45559 153 VAL G C 1
ATOM 1197 O O . VAL A 1 184 ? -29.23500 -18.38500 -6.61700 1.000 14.52225 153 VAL G O 1
ATOM 1201 N N . MET A 1 185 ? -28.72200 -19.93600 -5.05900 1.000 15.54821 154 MET G N 1
ATOM 1202 C CA . MET A 1 185 ? -27.29900 -19.61100 -5.02300 1.000 17.97661 154 MET G CA 1
ATOM 1203 C C . MET A 1 185 ? -26.55500 -20.64700 -5.84700 1.000 16.43727 154 MET G C 1
ATOM 1204 O O . MET A 1 185 ? -26.50500 -21.82900 -5.48000 1.000 14.41770 154 MET G O 1
ATOM 1209 N N . LEU A 1 186 ? -25.96300 -20.18400 -6.94300 1.000 9.08591 155 LEU G N 1
ATOM 1210 C CA . LEU A 1 186 ? -25.19900 -21.00200 -7.86900 1.000 14.87003 155 LEU G CA 1
ATOM 1211 C C . LEU A 1 186 ? -23.73100 -20.79600 -7.55400 1.000 10.73473 155 LEU G C 1
ATOM 1212 O O . LEU A 1 186 ? -23.16200 -19.76800 -7.94100 1.000 13.09714 155 LEU G O 1
ATOM 1217 N N . PRO A 1 187 ? -23.07300 -21.72800 -6.87400 1.000 10.02733 156 PRO G N 1
ATOM 1218 C CA . PRO A 1 187 ? -21.69200 -21.48900 -6.43300 1.000 14.12680 156 PRO G CA 1
ATOM 1219 C C . PRO A 1 187 ? -20.70100 -21.67900 -7.56700 1.000 12.05913 156 PRO G C 1
ATOM 1220 O O . PRO A 1 187 ? -20.77100 -22.64700 -8.32400 1.000 12.82968 156 PRO G O 1
ATOM 1224 N N . VAL A 1 188 ? -19.74800 -20.76200 -7.67800 1.000 13.48582 157 VAL G N 1
ATOM 1225 C CA . VAL A 1 188 ? -18.76300 -20.85700 -8.75200 1.000 12.70779 157 VAL G CA 1
ATOM 1226 C C . VAL A 1 188 ? -17.58800 -21.67900 -8.21800 1.000 13.11853 157 VAL G C 1
ATOM 1227 O O . VAL A 1 188 ? -16.7620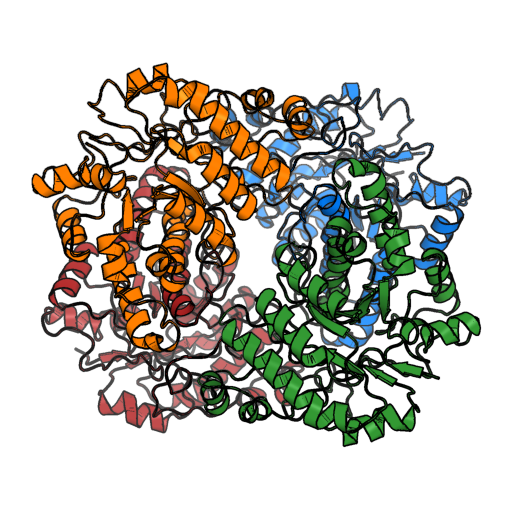0 -21.20100 -7.43100 1.000 11.58642 157 VAL G O 1
ATOM 1231 N N . VAL A 1 189 ? -17.56500 -22.95700 -8.60900 1.000 10.20001 158 VAL G N 1
ATOM 1232 C CA . VAL A 1 189 ? -16.51100 -23.90700 -8.26600 1.000 9.91715 158 VAL G CA 1
ATOM 1233 C C . VAL A 1 189 ? -15.48900 -23.88800 -9.40100 1.000 13.44805 158 VAL G C 1
ATOM 1234 O O . VAL A 1 189 ? -15.48300 -22.95800 -10.21200 1.000 11.06021 158 VAL G O 1
ATOM 1238 N N . ASP A 1 190 ? -14.62300 -24.90100 -9.47500 1.000 11.22325 159 ASP G N 1
ATOM 1239 C CA . ASP A 1 190 ? -13.52800 -24.89900 -10.44300 1.000 16.09760 159 ASP G CA 1
ATOM 1240 C C . ASP A 1 190 ? -13.93800 -25.30900 -11.86100 1.000 13.73793 159 ASP G C 1
ATOM 1241 O O . ASP A 1 190 ? -13.20000 -25.01100 -12.80100 1.000 19.51446 159 ASP G O 1
ATOM 1246 N N . ASP A 1 191 ? -15.07000 -26.00800 -12.04400 1.000 13.00120 160 ASP G N 1
ATOM 1247 C CA . ASP A 1 191 ? -15.28500 -26.73500 -13.29400 1.000 18.65720 160 ASP G CA 1
ATOM 1248 C C . ASP A 1 191 ? -16.71700 -26.64100 -13.81800 1.000 18.32963 160 ASP G C 1
ATOM 1249 O O . ASP A 1 191 ? -17.17800 -27.55200 -14.51800 1.000 22.46229 160 ASP G O 1
ATOM 1254 N N . ILE A 1 192 ? -17.44400 -25.57200 -13.51300 1.000 11.50077 161 ILE G N 1
ATOM 1255 C CA . ILE A 1 192 ? -18.81700 -25.45400 -13.99100 1.000 14.87499 161 ILE G CA 1
ATOM 1256 C C . ILE A 1 192 ? -18.99900 -24.10400 -14.67500 1.000 14.77730 161 ILE G C 1
ATOM 1257 O O . ILE A 1 192 ? -18.79700 -23.05100 -14.05500 1.000 12.78653 161 ILE G O 1
ATOM 1262 N N . ALA A 1 193 ? -19.36900 -24.13900 -15.95100 1.000 15.54507 162 ALA G N 1
ATOM 1263 C CA . ALA A 1 193 ? -19.94800 -22.99600 -16.64700 1.000 13.32055 162 ALA G CA 1
ATOM 1264 C C . ALA A 1 193 ? -21.45400 -23.21100 -16.67500 1.000 12.08932 162 ALA G C 1
ATOM 1265 O O . ALA A 1 193 ? -21.93500 -24.18600 -17.26400 1.000 15.13838 162 ALA G O 1
ATOM 1267 N N . TYR A 1 194 ? -22.19400 -22.33100 -16.01200 1.000 13.83772 163 TYR G N 1
ATOM 1268 C CA . TYR A 1 194 ? -23.60400 -22.60700 -15.75500 1.000 15.27144 163 TYR G CA 1
ATOM 1269 C C . TYR A 1 194 ? -24.50300 -22.45100 -16.97900 1.000 12.96173 163 TYR G C 1
ATOM 1270 O O . TYR A 1 194 ? -25.68300 -22.81500 -16.89800 1.000 12.50343 163 TYR G O 1
ATOM 1279 N N . GLY A 1 195 ? -23.99300 -21.93400 -18.10000 1.000 11.20054 164 GLY G N 1
ATOM 1280 C CA . GLY A 1 195 ? -24.78800 -21.95200 -19.32000 1.000 14.40237 164 GLY G CA 1
ATOM 1281 C C . GLY A 1 195 ? -24.79500 -23.28200 -20.04600 1.000 14.78752 164 GLY G C 1
ATOM 1282 O O . GLY A 1 195 ? -25.48900 -23.42800 -21.05900 1.000 24.00591 164 GLY G O 1
ATOM 1283 N N . HIS A 1 196 ? -24.01500 -24.25000 -19.57700 1.000 12.78751 165 HIS G N 1
ATOM 1284 C CA . HIS A 1 196 ? -24.07700 -25.57200 -20.17400 1.000 13.11783 165 HIS G CA 1
ATOM 1285 C C . HIS A 1 196 ? -25.49200 -26.11300 -20.03000 1.000 15.08388 165 HIS G C 1
ATOM 1286 O O . HIS A 1 196 ? -26.06900 -26.04200 -18.93100 1.000 13.94931 165 HIS G O 1
ATOM 1293 N N . PRO A 1 197 ? -26.08500 -26.65000 -21.10100 1.000 19.09311 166 PRO G N 1
ATOM 1294 C CA . PRO A 1 197 ? -27.49400 -27.07000 -21.03200 1.000 17.37416 166 PRO G CA 1
ATOM 1295 C C . PRO A 1 197 ? -27.79900 -28.12300 -19.96700 1.000 15.27498 166 PRO G C 1
ATOM 1296 O O . PRO A 1 197 ? -28.97100 -28.27600 -19.61000 1.000 19.38556 166 PRO G O 1
ATOM 1300 N N . MET A 1 198 ? -26.79100 -28.83300 -19.43800 1.000 13.57757 167 MET G N 1
ATOM 1301 C CA . MET A 1 198 ? -26.98600 -29.73900 -18.30600 1.000 14.98875 167 MET G CA 1
ATOM 1302 C C . MET A 1 198 ? -27.71100 -29.06600 -17.13600 1.000 18.37482 167 MET G C 1
ATOM 1303 O O . MET A 1 198 ? -28.50700 -29.70900 -16.42800 1.000 13.55063 167 MET G O 1
ATOM 1308 N N . TYR A 1 199 ? -27.46600 -27.77500 -16.92500 1.000 13.38852 168 TYR G N 1
ATOM 1309 C CA . TYR A 1 199 ? -27.93500 -27.08000 -15.73000 1.000 15.39602 168 TYR G CA 1
ATOM 1310 C C . TYR A 1 199 ? -29.29600 -26.42900 -15.90900 1.000 14.64287 168 TYR G C 1
ATOM 1311 O O . TYR A 1 199 ? -29.79800 -25.80600 -14.96300 1.000 14.89088 168 TYR G O 1
ATOM 1320 N N . ARG A 1 200 ? -29.91500 -26.58900 -17.08100 1.000 15.41871 169 ARG G N 1
ATOM 1321 C CA . ARG A 1 200 ? -31.18000 -25.90800 -17.34700 1.000 14.88805 169 ARG G CA 1
ATOM 1322 C C . ARG A 1 200 ? -32.29200 -26.25400 -16.35100 1.000 14.65001 169 ARG G C 1
ATOM 1323 O O . ARG A 1 200 ? -33.07000 -25.34600 -16.02000 1.000 12.97891 169 ARG G O 1
ATOM 1331 N N . PRO A 1 201 ? -32.42200 -27.48300 -15.82500 1.000 15.47991 170 PRO G N 1
ATOM 1332 C CA . PRO A 1 201 ? -33.46200 -27.71700 -14.79900 1.000 16.35267 170 PRO G CA 1
ATOM 1333 C C . PRO A 1 201 ? -33.35700 -26.79000 -13.59700 1.000 16.14783 170 PRO G C 1
ATOM 1334 O O . PRO A 1 201 ? -34.36500 -26.53500 -12.92100 1.000 13.12751 170 PRO G O 1
ATOM 1338 N N . ILE A 1 202 ? -32.15800 -26.29400 -13.30200 1.000 14.83314 171 ILE G N 1
ATOM 1339 C CA . ILE A 1 202 ? -31.97800 -25.38800 -12.17200 1.000 17.48317 171 ILE G CA 1
ATOM 1340 C C . ILE A 1 202 ? -32.65700 -24.05400 -12.46100 1.000 15.89021 171 ILE G C 1
ATOM 1341 O O . ILE A 1 202 ? -33.46500 -23.55300 -11.66600 1.000 12.47248 171 ILE G O 1
ATOM 1346 N N . PHE A 1 203 ? -32.34900 -23.47700 -13.62200 1.000 16.38184 172 PHE G N 1
ATOM 1347 C CA . PHE A 1 203 ? -32.95000 -22.21400 -14.03200 1.000 15.35046 172 PHE G CA 1
ATOM 1348 C C . PHE A 1 203 ? -34.44800 -22.34400 -14.26500 1.000 13.11031 172 PHE G C 1
ATOM 1349 O O . PHE A 1 203 ? -35.18900 -21.38300 -14.03800 1.000 14.74953 172 PHE G O 1
ATOM 1357 N N . ALA A 1 204 ? -34.90800 -23.51100 -14.73000 1.000 15.01007 173 ALA G N 1
ATOM 1358 C CA . ALA A 1 204 ? -36.33900 -23.71700 -14.92200 1.000 13.84158 173 ALA G CA 1
ATOM 1359 C C . ALA A 1 204 ? -37.06000 -23.76000 -13.58100 1.000 17.48518 173 ALA G C 1
ATOM 1360 O O . ALA A 1 204 ? -38.14200 -23.18100 -13.43100 1.000 16.52387 173 ALA G O 1
ATOM 1362 N N . ALA A 1 205 ? -36.46300 -24.43700 -12.59800 1.000 16.31536 174 ALA G N 1
ATOM 1363 C CA . ALA A 1 205 ? -37.00400 -24.46100 -11.24300 1.000 19.38686 174 ALA G CA 1
ATOM 1364 C C . ALA A 1 205 ? -36.97500 -23.07600 -10.60800 1.000 18.41387 174 ALA G C 1
ATOM 1365 O O . ALA A 1 205 ? -37.95900 -22.64500 -9.99900 1.000 18.24829 174 ALA G O 1
ATOM 1367 N N . ALA A 1 206 ? -35.85100 -22.36500 -10.73200 1.000 12.16293 175 ALA G N 1
ATOM 1368 C CA . ALA A 1 206 ? -35.79300 -20.99400 -10.23100 1.000 17.05181 175 ALA G CA 1
ATOM 1369 C C . ALA A 1 206 ? -36.92400 -20.15000 -10.80900 1.000 22.67150 175 ALA G C 1
ATOM 1370 O O . ALA A 1 206 ? -37.63900 -19.46200 -10.06400 1.000 14.27858 175 ALA G O 1
ATOM 1372 N N . GLU A 1 207 ? -37.11700 -20.20800 -12.13800 1.000 17.88103 176 GLU G N 1
ATOM 1373 C CA . GLU A 1 207 ? -38.16400 -19.39700 -12.75200 1.000 16.40872 176 GLU G CA 1
ATOM 1374 C C . GLU A 1 207 ? -39.54500 -19.82900 -12.27200 1.000 19.45003 176 GLU G C 1
ATOM 1375 O O . GLU A 1 207 ? -40.37700 -18.98300 -11.93500 1.000 22.08163 176 GLU G O 1
ATOM 1381 N N . ARG A 1 208 ? -39.79500 -21.14900 -12.23600 1.000 20.50281 177 ARG G N 1
ATOM 1382 C CA . ARG A 1 208 ? -41.09300 -21.70100 -11.83400 1.000 21.11025 177 ARG G CA 1
ATOM 1383 C C . ARG A 1 208 ? -41.55500 -21.13400 -10.51500 1.000 20.30859 177 ARG G C 1
ATOM 1384 O O . ARG A 1 208 ? -42.74600 -20.87800 -10.31700 1.000 20.04194 177 ARG G O 1
ATOM 1392 N N . ASN A 1 209 ? -40.62500 -21.00400 -9.57800 1.000 25.32222 178 ASN G N 1
ATOM 1393 C CA . ASN A 1 209 ? -40.89800 -20.67600 -8.19400 1.000 20.75372 178 ASN G CA 1
ATOM 1394 C C . ASN A 1 209 ? -40.68900 -19.20600 -7.90400 1.000 18.55096 178 ASN G C 1
ATOM 1395 O O . ASN A 1 209 ? -40.63200 -18.82200 -6.72900 1.000 22.88903 178 ASN G O 1
ATOM 1400 N N . LYS A 1 210 ? -40.54800 -18.38200 -8.94200 1.000 14.06294 179 LYS G N 1
ATOM 1401 C CA . LYS A 1 210 ? -40.46600 -16.92700 -8.80000 1.000 21.73197 179 LYS G CA 1
ATOM 1402 C C . LYS A 1 210 ? -39.24200 -16.50000 -7.98400 1.000 20.35885 179 LYS G C 1
ATOM 1403 O O . LYS A 1 210 ? -39.29600 -15.51200 -7.25300 1.000 19.80260 179 LYS G O 1
ATOM 1409 N N . LEU A 1 211 ? -38.14200 -17.24400 -8.09700 1.000 21.37407 180 LEU G N 1
ATOM 1410 C CA . LEU A 1 211 ? -36.88900 -16.95800 -7.41300 1.000 17.72875 180 LEU G CA 1
ATOM 1411 C C . LEU A 1 211 ? -35.86000 -16.41800 -8.40000 1.000 19.21271 180 LEU G C 1
ATOM 1412 O O . LEU A 1 211 ? -35.84900 -16.77700 -9.57800 1.000 17.72991 180 LEU G O 1
ATOM 1417 N N . MET A 1 212 ? -34.96900 -15.57200 -7.91300 1.000 17.18015 181 MET G N 1
ATOM 1418 C CA . MET A 1 212 ? -33.94000 -15.07200 -8.79400 1.000 11.83105 181 MET G CA 1
ATOM 1419 C C . MET A 1 212 ? -32.69600 -15.93500 -8.63500 1.000 14.82847 181 MET G C 1
ATOM 1420 O O . MET A 1 212 ? -32.70300 -16.92800 -7.90800 1.000 16.09429 181 MET G O 1
ATOM 1425 N N . VAL A 1 213 ? -31.63300 -15.59700 -9.37200 1.000 19.89692 182 VAL G N 1
ATOM 1426 C CA . VAL A 1 213 ? -30.39600 -16.37000 -9.41700 1.000 10.03007 182 VAL G CA 1
ATOM 1427 C C . VAL A 1 213 ? -29.25700 -15.47100 -8.96400 1.000 9.04036 182 VAL G C 1
ATOM 1428 O O . VAL A 1 213 ? -29.18000 -14.30800 -9.37900 1.000 11.31276 182 VAL G O 1
ATOM 1432 N N . ALA A 1 214 ? -28.38000 -16.01200 -8.10400 1.000 12.54981 183 ALA G N 1
ATOM 1433 C CA . ALA A 1 214 ? -27.17000 -15.34100 -7.63400 1.000 12.25065 183 ALA G CA 1
ATOM 1434 C C . ALA A 1 214 ? -25.96100 -16.25700 -7.82100 1.000 12.86264 183 ALA G C 1
ATOM 1435 O O . ALA A 1 214 ? -26.08100 -17.48800 -7.74600 1.000 15.29240 183 ALA G O 1
ATOM 1437 N N . PHE A 1 215 ? -24.79700 -15.64500 -8.10200 1.000 13.48556 184 PHE G N 1
ATOM 1438 C CA . PHE A 1 215 ? -23.52200 -16.34700 -8.27900 1.000 9.24917 184 PHE G CA 1
ATOM 1439 C C . PHE A 1 215 ? -22.50800 -15.88100 -7.24500 1.000 12.58233 184 PHE G C 1
ATOM 1440 O O . PHE A 1 215 ? -22.37500 -14.67700 -7.00100 1.000 12.31635 184 PHE G O 1
ATOM 1448 N N . HIS A 1 216 ? -21.79200 -16.83300 -6.63600 1.000 10.29469 185 HIS G N 1
ATOM 1449 C CA . HIS A 1 216 ? -20.73800 -16.47800 -5.69200 1.000 12.82304 185 HIS G CA 1
ATOM 1450 C C . HIS A 1 216 ? -19.54400 -17.42100 -5.84100 1.000 15.41569 185 HIS G C 1
ATOM 1451 O O . HIS A 1 216 ? -19.70400 -18.63500 -5.97200 1.000 18.23379 185 HIS G O 1
ATOM 1458 N N . HIS A 1 217 ? -18.34400 -16.85600 -5.83000 1.000 14.36421 186 HIS G N 1
ATOM 1459 C CA . HIS A 1 217 ? -17.15500 -17.68100 -5.93400 1.000 15.05895 186 HIS G CA 1
ATOM 1460 C C . HIS A 1 217 ? -17.00600 -18.57700 -4.69500 1.000 17.51164 186 HIS G C 1
ATOM 1461 O O . HIS A 1 217 ? -17.45800 -18.24500 -3.58700 1.000 14.76617 186 HIS G O 1
ATOM 1468 N N . THR A 1 218 ? -16.41100 -19.75100 -4.90500 1.000 15.98725 187 THR G N 1
ATOM 1469 C CA . THR A 1 218 ? -16.04000 -20.66500 -3.83100 1.000 17.83553 187 THR G CA 1
ATOM 1470 C C . THR A 1 218 ? -14.53800 -20.57300 -3.57400 1.000 17.23342 187 THR G C 1
ATOM 1471 O O . THR A 1 218 ? -13.80800 -19.85900 -4.26800 1.000 16.66542 187 THR G O 1
ATOM 1475 N N . THR A 1 219 ? -14.06800 -21.32100 -2.56800 1.000 15.88505 188 THR G N 1
ATOM 1476 C CA . THR A 1 219 ? -12.63400 -21.47000 -2.34000 1.000 17.27116 188 THR G CA 1
ATOM 1477 C C . THR A 1 219 ? -11.92700 -22.22500 -3.46600 1.000 16.89455 188 THR G C 1
ATOM 1478 O O . THR A 1 219 ? -10.69400 -22.29100 -3.46000 1.000 17.97772 188 THR G O 1
ATOM 1482 N N . PHE A 1 220 ? -12.67100 -22.81400 -4.40200 1.000 15.35326 189 PHE G N 1
ATOM 1483 C CA . PHE A 1 220 ? -12.12300 -23.48100 -5.57600 1.000 16.18831 189 PHE G CA 1
ATOM 1484 C C . PHE A 1 220 ? -12.15100 -22.61600 -6.83100 1.000 12.57168 189 PHE G C 1
ATOM 1485 O O . PHE A 1 220 ? -11.73600 -23.08400 -7.89400 1.000 19.72070 189 PHE G O 1
ATOM 1493 N N . ALA A 1 221 ? -12.64200 -21.38600 -6.75200 1.000 9.57565 190 ALA G N 1
ATOM 1494 C CA . ALA A 1 221 ? -12.67800 -20.54200 -7.93900 1.000 13.09042 190 ALA G CA 1
ATOM 1495 C C . ALA A 1 221 ? -11.25700 -20.29900 -8.45400 1.000 13.11889 190 ALA G C 1
ATOM 1496 O O . ALA A 1 221 ? -10.31300 -20.18800 -7.67100 1.000 14.84662 190 ALA G O 1
ATOM 1498 N N . GLN A 1 222 ? -11.09900 -20.23100 -9.77500 1.000 10.76787 191 GLN G N 1
ATOM 1499 C CA . GLN A 1 222 ? -9.76800 -20.19000 -10.37700 1.000 10.53660 191 GLN G CA 1
ATOM 1500 C C . GLN A 1 222 ? -9.85400 -19.48300 -11.72500 1.000 13.94516 191 GLN G C 1
ATOM 1501 O O . GLN A 1 222 ? -10.94500 -19.24400 -12.25500 1.000 14.13996 191 GLN G O 1
ATOM 1507 N N . GLY A 1 223 ? -8.68000 -19.16300 -12.28500 1.000 16.44467 192 GLY G N 1
ATOM 1508 C CA . GLY A 1 223 ? -8.57000 -18.67100 -13.63900 1.000 12.51314 192 GLY G CA 1
ATOM 1509 C C . GLY A 1 223 ? -8.30900 -19.80500 -14.60400 1.000 11.56875 192 GLY G C 1
ATOM 1510 O O . GLY A 1 223 ? -8.33300 -20.97700 -14.21900 1.000 17.08966 192 GLY G O 1
ATOM 1511 N N . PRO A 1 224 ? -8.04700 -19.48700 -15.87700 1.000 17.61628 193 PRO G N 1
ATOM 1512 C CA . PRO A 1 224 ? -7.79200 -20.55600 -16.86900 1.000 13.70996 193 PRO G CA 1
ATOM 1513 C C . PRO A 1 224 ? -6.62400 -21.45800 -16.51800 1.000 16.50448 193 PRO G C 1
ATOM 1514 O O . PRO A 1 224 ? -6.54600 -22.57700 -17.04500 1.000 11.93738 193 PRO G O 1
ATOM 1518 N N . TYR A 1 225 ? -5.69200 -21.00200 -15.67300 1.000 14.19741 194 TYR G N 1
ATOM 1519 C CA . TYR A 1 225 ? -4.47200 -21.75400 -15.39900 1.000 15.42892 194 TYR G CA 1
ATOM 1520 C C . TYR A 1 225 ? -4.33300 -22.11500 -13.92400 1.000 12.39513 194 TYR G C 1
ATOM 1521 O O . TYR A 1 225 ? -3.22700 -22.39800 -13.46700 1.000 12.96696 194 TYR G O 1
ATOM 1530 N N . GLY A 1 226 ? -5.42200 -22.12200 -13.17300 1.000 16.98553 195 GLY G N 1
ATOM 1531 C CA . GLY A 1 226 ? -5.37700 -22.38200 -11.75000 1.000 14.73764 195 GLY G CA 1
ATOM 1532 C C . GLY A 1 226 ? -5.66300 -21.12400 -10.94600 1.000 17.14630 195 GLY G C 1
ATOM 1533 O O . GLY A 1 226 ? -6.09900 -20.09500 -11.47400 1.000 14.19463 195 GLY G O 1
ATOM 1534 N N . MET A 1 227 ? -5.41400 -21.22400 -9.63700 1.000 13.89454 196 MET G N 1
ATOM 1535 C CA . MET A 1 227 ? -5.58400 -20.09800 -8.71600 1.000 11.76630 196 MET G CA 1
ATOM 1536 C C . MET A 1 227 ? -4.36700 -19.22000 -8.61400 1.000 12.96256 196 MET G C 1
ATOM 1537 O O . MET A 1 227 ? -4.30600 -18.40900 -7.68300 1.000 19.35140 196 MET G O 1
ATOM 1542 N N . GLY A 1 228 ? -3.37100 -19.39700 -9.47900 1.000 14.67333 197 GLY G N 1
ATOM 1543 C CA . GLY A 1 228 ? -2.12700 -18.68200 -9.30100 1.000 11.86113 197 GLY G CA 1
ATOM 1544 C C . GLY A 1 228 ? -1.26300 -19.29500 -8.21100 1.000 16.23217 197 GLY G C 1
ATOM 1545 O O . GLY A 1 228 ? -1.49600 -20.41600 -7.73000 1.000 15.26798 197 GLY G O 1
ATOM 1546 N N . LEU A 1 229 ? -0.24700 -18.53000 -7.80400 1.000 15.07790 198 LEU G N 1
ATOM 1547 C CA . LEU A 1 229 ? 0.84700 -19.06800 -7.00300 1.000 13.60767 198 LEU G CA 1
ATOM 1548 C C . LEU A 1 229 ? 0.96800 -18.42400 -5.62800 1.000 12.22681 198 LEU G C 1
ATOM 1549 O O . LEU A 1 229 ? 1.81900 -18.84000 -4.82800 1.000 14.87207 198 LEU G O 1
ATOM 1554 N N . HIS A 1 230 ? 0.14000 -17.43400 -5.32100 1.000 13.26756 199 HIS G N 1
ATOM 1555 C CA . HIS A 1 230 ? 0.14800 -16.78000 -4.02200 1.000 16.96798 199 HIS G CA 1
ATOM 1556 C C . HIS A 1 230 ? -1.28500 -16.43000 -3.68400 1.000 11.89206 199 HIS G C 1
ATOM 1557 O O . HIS A 1 230 ? -2.15300 -16.46400 -4.54900 1.000 12.11234 199 HIS G O 1
ATOM 1564 N N . TYR A 1 231 ? -1.55300 -16.11300 -2.41900 1.000 10.04794 200 TYR G N 1
ATOM 1565 C CA . TYR A 1 231 ? -2.91000 -15.70000 -2.09700 1.000 9.92268 200 TYR G CA 1
ATOM 1566 C C . TYR A 1 231 ? -3.27800 -14.43200 -2.84300 1.000 15.67469 200 TYR G C 1
ATOM 1567 O O . TYR A 1 231 ? -4.36500 -14.34200 -3.42600 1.000 15.63456 200 TYR G O 1
ATOM 1576 N N . MET A 1 232 ? -2.38400 -13.43600 -2.84200 1.000 14.97343 201 MET G N 1
ATOM 1577 C CA . MET A 1 232 ? -2.73600 -12.17000 -3.47400 1.000 14.38680 201 MET G CA 1
ATOM 1578 C C . MET A 1 232 ? -3.10800 -12.38000 -4.94000 1.000 14.29806 201 MET G C 1
ATOM 1579 O O . MET A 1 232 ? -4.04000 -11.74000 -5.44400 1.000 15.57205 201 MET G O 1
ATOM 1584 N N . GLU A 1 233 ? -2.44800 -13.32300 -5.61700 1.000 11.28181 202 GLU G N 1
ATOM 1585 C CA . GLU A 1 233 ? -2.78900 -13.59700 -7.01000 1.000 12.69744 202 GLU G CA 1
ATOM 1586 C C . GLU A 1 233 ? -4.12500 -14.31500 -7.10800 1.000 11.39832 202 GLU G C 1
ATOM 1587 O O . GLU A 1 233 ? -4.97800 -13.95300 -7.92600 1.000 10.75657 202 GLU G O 1
ATOM 1593 N N . ARG A 1 234 ? -4.31000 -15.35400 -6.29300 1.000 11.35175 203 ARG G N 1
ATOM 1594 C CA . ARG A 1 234 ? -5.59600 -16.04900 -6.23400 1.000 15.63128 203 ARG G CA 1
ATOM 1595 C C . ARG A 1 234 ? -6.74800 -15.06700 -6.10000 1.000 10.38980 203 ARG G C 1
ATOM 1596 O O . ARG A 1 234 ? -7.78900 -15.21800 -6.74900 1.000 12.98401 203 ARG G O 1
ATOM 1604 N N . HIS A 1 235 ? -6.56900 -14.03200 -5.28700 1.000 12.53494 204 HIS G N 1
ATOM 1605 C CA . HIS A 1 235 ? -7.64000 -13.06400 -5.09900 1.000 15.57178 204 HIS G CA 1
ATOM 1606 C C . HIS A 1 235 ? -7.79800 -12.11800 -6.30000 1.000 10.84451 204 HIS G C 1
ATOM 1607 O O . HIS A 1 235 ? -8.91000 -11.65300 -6.56600 1.000 12.60189 204 HIS G O 1
ATOM 1614 N N . CYS A 1 236 ? -6.71800 -11.81100 -7.03100 1.000 10.58154 205 CYS G N 1
ATOM 1615 C CA . CYS A 1 236 ? -6.84200 -11.05600 -8.27900 1.000 12.97538 205 CYS G CA 1
ATOM 1616 C C . CYS A 1 236 ? -7.67200 -11.81300 -9.30700 1.000 12.99732 205 CYS G C 1
ATOM 1617 O O . CYS A 1 236 ? -8.33300 -11.20100 -10.16200 1.000 16.15909 205 CYS G O 1
ATOM 1620 N N . LEU A 1 237 ? -7.61700 -13.14400 -9.25300 1.000 9.59473 206 LEU G N 1
ATOM 1621 C CA . LEU A 1 237 ? -8.23700 -14.00800 -10.24500 1.000 12.31029 206 LEU G CA 1
ATOM 1622 C C . LEU A 1 237 ? -9.72700 -14.19000 -10.03200 1.000 10.69948 206 LEU G C 1
ATOM 1623 O O . LEU A 1 237 ? -10.40400 -14.66200 -10.95300 1.000 9.84268 206 LEU G O 1
ATOM 1628 N N . ILE A 1 238 ? -10.25700 -13.82400 -8.85000 1.000 10.74586 207 ILE G N 1
ATOM 1629 C CA . ILE A 1 238 ? -11.68300 -14.02600 -8.59300 1.000 7.49564 207 ILE G CA 1
ATOM 1630 C C . ILE A 1 238 ? -12.56200 -13.38700 -9.66300 1.000 9.34384 207 ILE G C 1
ATOM 1631 O O . ILE A 1 238 ? -13.46300 -14.06800 -10.16700 1.000 9.84084 207 ILE G O 1
ATOM 1636 N N . PRO A 1 239 ? -12.35700 -12.11900 -10.07100 1.000 10.26744 208 PRO G N 1
ATOM 1637 C CA . PRO A 1 239 ? -13.13500 -11.60300 -11.21900 1.000 11.53731 208 PRO G CA 1
ATOM 1638 C C . PRO A 1 239 ? -13.04400 -12.47400 -12.47600 1.000 14.22974 208 PRO G C 1
ATOM 1639 O O . PRO A 1 239 ? -14.03800 -12.64000 -13.19200 1.000 14.20967 208 PRO G O 1
ATOM 1643 N N . ILE A 1 240 ? -11.87200 -13.04300 -12.75500 1.000 12.74876 209 ILE G N 1
ATOM 1644 C CA . ILE A 1 240 ? -11.69800 -13.87400 -13.93500 1.000 11.63751 209 ILE G CA 1
ATOM 1645 C C . ILE A 1 240 ? -12.51200 -15.16600 -13.83000 1.000 11.42632 209 ILE G C 1
ATOM 1646 O O . ILE A 1 240 ? -12.92300 -15.73200 -14.84500 1.000 13.66254 209 ILE G O 1
ATOM 1651 N N . SER A 1 241 ? -12.78200 -15.65700 -12.62500 1.000 10.92437 210 SER G N 1
ATOM 1652 C CA . SER A 1 241 ? -13.62200 -16.84300 -12.54900 1.000 12.85568 210 SER G CA 1
ATOM 1653 C C . SER A 1 241 ? -15.08900 -16.52600 -12.80500 1.000 12.25729 210 SER G C 1
ATOM 1654 O O . SER A 1 241 ? -15.85000 -17.43500 -13.14600 1.000 11.42526 210 SER G O 1
ATOM 1657 N N . LEU A 1 242 ? -15.49800 -15.26300 -12.68600 1.000 12.27818 211 LEU G N 1
ATOM 1658 C CA . LEU A 1 242 ? -16.91800 -14.93200 -12.73000 1.000 10.86109 211 LEU G CA 1
ATOM 1659 C C . LEU A 1 242 ? -17.37200 -14.28900 -14.03300 1.000 13.11510 211 LEU G C 1
ATOM 1660 O O . LEU A 1 242 ? -18.52700 -14.48600 -14.42700 1.000 12.34160 211 LEU G O 1
ATOM 1665 N N . MET A 1 243 ? -16.49700 -13.56200 -14.72900 1.000 12.89898 212 MET G N 1
ATOM 1666 C CA . MET A 1 243 ? -16.88200 -13.00900 -16.02300 1.000 11.94850 212 MET G CA 1
ATOM 1667 C C . MET A 1 243 ? -17.32500 -14.10200 -16.99300 1.000 14.76071 212 MET G C 1
ATOM 1668 O O . MET A 1 243 ? -18.27000 -13.85500 -17.76300 1.000 12.55080 212 MET G O 1
ATOM 1673 N N . PRO A 1 244 ? -16.73200 -15.31000 -17.00700 1.000 14.54167 213 PRO G N 1
ATOM 1674 C CA . PRO A 1 244 ? -17.24700 -16.33800 -17.92100 1.000 11.38277 213 PRO G CA 1
ATOM 1675 C C . PRO A 1 244 ? -18.64300 -16.80800 -17.58600 1.000 11.07624 213 PRO G C 1
ATOM 1676 O O . PRO A 1 244 ? -19.29700 -17.37600 -18.46700 1.000 12.82090 213 PRO G O 1
ATOM 1680 N N . GLN A 1 245 ? -19.14000 -16.60400 -16.36100 1.000 12.88871 214 GLN G N 1
ATOM 1681 C CA . GLN A 1 245 ? -20.52000 -16.99400 -16.11100 1.000 9.13413 214 GLN G CA 1
ATOM 1682 C C . GLN A 1 245 ? -21.48800 -16.07200 -16.85300 1.000 10.47840 214 GLN G C 1
ATOM 1683 O O . GLN A 1 245 ? -22.44500 -16.55200 -17.47200 1.000 11.87455 214 GLN G O 1
ATOM 1689 N N . VAL A 1 246 ? -21.26300 -14.75500 -16.81800 1.000 9.62778 215 VAL G N 1
ATOM 1690 C CA . VAL A 1 246 ? -22.07600 -13.84800 -17.63200 1.000 7.92484 215 VAL G CA 1
ATOM 1691 C C . VAL A 1 246 ? -22.02500 -14.25900 -19.10800 1.000 17.84073 215 VAL G C 1
ATOM 1692 O O . VAL A 1 246 ? -23.06100 -14.45900 -19.75800 1.000 15.17256 215 VAL G O 1
ATOM 1696 N N . ILE A 1 247 ? -20.80900 -14.40400 -19.65200 1.000 10.33121 216 ILE G N 1
ATOM 1697 C CA . ILE A 1 247 ? -20.64000 -14.79800 -21.04700 1.000 13.00373 216 ILE G CA 1
ATOM 1698 C C . ILE A 1 247 ? -21.36700 -16.10800 -21.33400 1.000 17.95238 216 ILE G C 1
ATOM 1699 O O . ILE A 1 247 ? -22.01300 -16.26600 -22.38300 1.000 15.87867 216 ILE G O 1
ATOM 1704 N N . SER A 1 248 ? -21.22800 -17.09400 -20.44300 1.000 15.45605 217 SER G N 1
ATOM 1705 C CA . SER A 1 248 ? -21.84800 -18.43500 -20.63900 1.000 14.35407 217 SER G CA 1
ATOM 1706 C C . SER A 1 248 ? -23.38300 -18.32500 -20.67200 1.000 16.67801 217 SER G C 1
ATOM 1707 O O . SER A 1 248 ? -23.99400 -18.91900 -21.57100 1.000 12.73081 217 SER G O 1
ATOM 1710 N N . LEU A 1 249 ? -23.96200 -17.62800 -19.70100 1.000 12.66474 218 LEU G N 1
ATOM 1711 C CA . LEU A 1 249 ? -25.42000 -17.55200 -19.64200 1.000 16.58443 218 LEU G CA 1
ATOM 1712 C C . LEU A 1 249 ? -25.99800 -16.91200 -20.89500 1.000 15.96762 218 LEU G C 1
ATOM 1713 O O . LEU A 1 249 ? -27.04100 -17.34700 -21.39600 1.000 13.61250 218 LEU G O 1
ATOM 1718 N N . ILE A 1 250 ? -25.33000 -15.88600 -21.42000 1.000 18.15830 219 ILE G N 1
ATOM 1719 C CA . ILE A 1 250 ? -25.85700 -15.15100 -22.56500 1.000 18.61418 219 ILE G CA 1
ATOM 1720 C C . ILE A 1 250 ? -25.69000 -15.93800 -23.85700 1.000 16.20542 219 ILE G C 1
ATOM 1721 O O . ILE A 1 250 ? -26.64200 -16.08900 -24.63000 1.000 15.62948 219 ILE G O 1
ATOM 1726 N N . ALA A 1 251 ? -24.48200 -16.44000 -24.11200 1.000 14.44305 220 ALA G N 1
ATOM 1727 C CA . ALA A 1 251 ? -24.23200 -17.14400 -25.36000 1.000 12.37344 220 ALA G CA 1
ATOM 1728 C C . ALA A 1 251 ? -25.10300 -18.38500 -25.49800 1.000 17.42692 220 ALA G C 1
ATOM 1729 O O . ALA A 1 251 ? -25.51400 -18.72500 -26.61400 1.000 16.41115 220 ALA G O 1
ATOM 1731 N N . ASN A 1 252 ? -25.41600 -19.05700 -24.39100 1.000 13.79385 221 ASN G N 1
ATOM 1732 C CA . ASN A 1 252 ? -26.18500 -20.29500 -24.42700 1.000 16.22653 221 ASN G CA 1
ATOM 1733 C C . ASN A 1 252 ? -27.67800 -20.08100 -24.20500 1.000 17.74491 221 ASN G C 1
ATOM 1734 O O . ASN A 1 252 ? -28.42100 -21.05500 -24.03800 1.000 22.53544 221 ASN G O 1
ATOM 1739 N N . GLY A 1 253 ? -28.13700 -18.83900 -24.21200 1.000 16.33000 222 GLY G N 1
ATOM 1740 C CA . GLY A 1 253 ? -29.55800 -18.58600 -24.25400 1.000 11.60961 222 GLY G CA 1
ATOM 1741 C C . GLY A 1 253 ? -30.28400 -18.66500 -22.93600 1.000 15.77542 222 GLY G C 1
ATOM 1742 O O . GLY A 1 253 ? -31.51700 -18.76700 -22.93300 1.000 13.63954 222 GLY G O 1
ATOM 1743 N N . VAL A 1 254 ? -29.56500 -18.62400 -21.80900 1.000 16.74017 223 VAL G N 1
ATOM 1744 C CA . VAL A 1 254 ? -30.23800 -18.67400 -20.51800 1.000 10.68267 223 VAL G CA 1
ATOM 1745 C C . VAL A 1 254 ? -31.08500 -17.42400 -20.31200 1.000 9.68120 223 VAL G C 1
ATOM 1746 O O . VAL A 1 254 ? -32.22000 -17.50700 -19.82600 1.000 14.73632 223 VAL G O 1
ATOM 1750 N N . PHE A 1 255 ? -30.55900 -16.24600 -20.67200 1.000 12.56173 224 PHE G N 1
ATOM 1751 C CA . PHE A 1 255 ? -31.35300 -15.02200 -20.54800 1.000 14.65417 224 PHE G CA 1
ATOM 1752 C C . PHE A 1 255 ? -32.61300 -15.09500 -21.40400 1.000 18.37888 224 PHE G C 1
ATOM 1753 O O . PHE A 1 255 ? -33.70800 -14.73800 -20.94100 1.000 20.09543 224 PHE G O 1
ATOM 1761 N N . ASP A 1 256 ? -32.48400 -15.57300 -22.65000 1.000 19.34426 225 ASP G N 1
ATOM 1762 C CA . ASP A 1 256 ? -33.62500 -15.58200 -23.56900 1.000 16.17709 225 ASP G CA 1
ATOM 1763 C C . ASP A 1 256 ? -34.67000 -16.61600 -23.18400 1.000 16.63086 225 ASP G C 1
ATOM 1764 O O . ASP A 1 256 ? -35.85700 -16.38900 -23.41300 1.000 20.69022 225 ASP G O 1
ATOM 1769 N N . SER A 1 257 ? -34.27600 -17.76100 -22.62200 1.000 18.59690 226 SER G N 1
ATOM 1770 C CA . SER A 1 257 ? -35.25600 -18.82100 -22.43300 1.000 15.23946 226 SER G CA 1
ATOM 1771 C C . SER A 1 257 ? -35.90800 -18.82800 -21.04500 1.000 13.78765 226 SER G C 1
ATOM 1772 O O . SER A 1 257 ? -36.83500 -19.61000 -20.81700 1.000 15.89914 226 SER G O 1
ATOM 1775 N N . TYR A 1 258 ? -35.47500 -17.95800 -20.13300 1.000 13.76016 227 TYR G N 1
ATOM 1776 C CA . TYR A 1 258 ? -36.13100 -17.73000 -18.84500 1.000 13.67999 227 TYR G CA 1
ATOM 1777 C C . TYR A 1 258 ? -36.26200 -16.22400 -18.65100 1.000 16.55356 227 TYR G C 1
ATOM 1778 O O . TYR A 1 258 ? -35.51500 -15.61000 -17.87700 1.000 16.33343 227 TYR G O 1
ATOM 1787 N N . PRO A 1 259 ? -37.19600 -15.58600 -19.36200 1.000 17.24953 228 PRO G N 1
ATOM 1788 C CA . PRO A 1 259 ? -37.27500 -14.11500 -19.30700 1.000 15.10397 228 PRO G CA 1
ATOM 1789 C C . PRO A 1 259 ? -37.59100 -13.56700 -17.92300 1.000 21.74878 228 PRO G C 1
ATOM 1790 O O . PRO A 1 259 ? -37.33300 -12.38700 -17.66800 1.000 18.55672 228 PRO G O 1
ATOM 1794 N N . ASN A 1 260 ? -38.12100 -14.37700 -17.01700 1.000 20.55414 229 ASN G N 1
ATOM 1795 C CA . ASN A 1 260 ? -38.47500 -13.89200 -15.69400 1.000 25.78103 229 ASN G CA 1
ATOM 1796 C C . ASN A 1 260 ? -37.33200 -13.96200 -14.68600 1.000 27.82090 229 ASN G C 1
ATOM 1797 O O . ASN A 1 260 ? -37.54000 -13.61700 -13.51600 1.000 29.35768 229 ASN G O 1
ATOM 1802 N N . LEU A 1 261 ? -36.13400 -14.37300 -15.09700 1.000 18.31820 230 LEU G N 1
ATOM 1803 C CA . LEU A 1 261 ? -34.99700 -14.43200 -14.18900 1.000 18.97420 230 LEU G CA 1
ATOM 1804 C C . LEU A 1 261 ? -34.14900 -13.17000 -14.32700 1.000 16.64810 230 LEU G C 1
ATOM 1805 O O . LEU A 1 261 ? -33.87200 -12.72200 -15.44600 1.000 17.66316 230 LEU G O 1
ATOM 1810 N N . ARG A 1 262 ? -33.75300 -12.59500 -13.18700 1.000 15.41195 231 ARG G N 1
ATOM 1811 C CA . ARG A 1 262 ? -32.63000 -11.66600 -13.09200 1.000 16.97618 231 ARG G CA 1
ATOM 1812 C C . ARG A 1 262 ? -31.45800 -12.37700 -12.42400 1.000 14.57937 231 ARG G C 1
ATOM 1813 O O . ARG A 1 262 ? -31.64500 -13.27500 -11.59900 1.000 16.85387 231 ARG G O 1
ATOM 1821 N N . PHE A 1 263 ? -30.24600 -11.96700 -12.78800 1.000 15.53194 232 PHE G N 1
ATOM 1822 C CA . PHE A 1 263 ? -29.02000 -12.66100 -12.41300 1.000 11.44464 232 PHE G CA 1
ATOM 1823 C C . PHE A 1 263 ? -28.08500 -11.68800 -11.70600 1.000 17.66742 232 PHE G C 1
ATOM 1824 O O . PHE A 1 263 ? -27.76100 -10.62400 -12.25000 1.000 18.19598 232 PHE G O 1
ATOM 1832 N N . MET A 1 264 ? -27.63900 -12.06100 -10.50700 1.000 12.55376 233 MET G N 1
ATOM 1833 C CA . MET A 1 264 ? -26.76700 -11.21400 -9.71000 1.000 12.68228 233 MET G CA 1
ATOM 1834 C C . MET A 1 264 ? -25.43900 -11.92800 -9.50700 1.000 11.22026 233 MET G C 1
ATOM 1835 O O . MET A 1 264 ? -25.40300 -13.07400 -9.03700 1.000 10.45103 233 MET G O 1
ATOM 1840 N N . VAL A 1 265 ? -24.35500 -11.25900 -9.88500 1.000 10.88250 234 VAL G N 1
ATOM 1841 C CA . VAL A 1 265 ? -23.00100 -11.77300 -9.69900 1.000 13.18750 234 VAL G CA 1
ATOM 1842 C C . VAL A 1 265 ? -22.36500 -10.98100 -8.56700 1.000 11.90182 234 VAL G C 1
ATOM 1843 O O . VAL A 1 265 ? -22.22800 -9.75100 -8.65500 1.000 12.15834 234 VAL G O 1
ATOM 1847 N N . LEU A 1 266 ? -21.98400 -11.67500 -7.50200 1.000 11.66164 235 LEU G N 1
ATOM 1848 C CA . LEU A 1 266 ? -21.45800 -11.01800 -6.31500 1.000 7.79471 235 LEU G CA 1
ATOM 1849 C C . LEU A 1 266 ? -19.93900 -11.07100 -6.29700 1.000 12.99170 235 LEU G C 1
ATOM 1850 O O . LEU A 1 266 ? -19.34500 -12.09900 -6.62700 1.000 11.84392 235 LEU G O 1
ATOM 1855 N N . GLU A 1 267 ? -19.31800 -9.97200 -5.87200 1.000 10.14788 236 GLU G N 1
ATOM 1856 C CA . GLU A 1 267 ? -17.92500 -9.95500 -5.43300 1.000 15.24882 236 GLU G CA 1
ATOM 1857 C C . GLU A 1 267 ? -16.92600 -10.07500 -6.58500 1.000 16.55984 236 GLU G C 1
ATOM 1858 O O . GLU A 1 267 ? -15.71300 -10.18600 -6.34300 1.000 16.23721 236 GLU G O 1
ATOM 1864 N N . GLY A 1 268 ? -17.38100 -10.03200 -7.82800 1.000 13.38256 237 GLY G N 1
ATOM 1865 C CA . GLY A 1 268 ? -16.43400 -10.09800 -8.92200 1.000 12.56723 237 GLY G CA 1
ATOM 1866 C C . GLY A 1 268 ? -15.96300 -8.76700 -9.44100 1.000 16.16308 237 GLY G C 1
ATOM 1867 O O . GLY A 1 268 ? -15.20200 -8.72400 -10.41500 1.000 21.43201 237 GLY G O 1
ATOM 1868 N N . GLY A 1 269 ? -16.36100 -7.66800 -8.81200 1.000 18.09815 238 GLY G N 1
ATOM 1869 C CA . GLY A 1 269 ? -16.12800 -6.35400 -9.37300 1.000 21.65821 238 GLY G CA 1
ATOM 1870 C C . GLY A 1 269 ? -17.21700 -5.97100 -10.36000 1.000 14.62836 238 GLY G C 1
ATOM 1871 O O . GLY A 1 269 ? -18.05400 -6.77900 -10.75700 1.000 15.33812 238 GLY G O 1
ATOM 1872 N N . PHE A 1 270 ? -17.22600 -4.68600 -10.73000 1.000 17.10016 239 PHE G N 1
ATOM 1873 C CA . PHE A 1 270 ? -18.03300 -4.21100 -11.85000 1.000 13.56853 239 PHE G CA 1
ATOM 1874 C C . PHE A 1 270 ? -17.25400 -3.38700 -12.87200 1.000 11.91674 239 PHE G C 1
ATOM 1875 O O . PHE A 1 270 ? -17.79500 -3.12300 -13.95200 1.000 13.81703 239 PHE G O 1
ATOM 1883 N N . SER A 1 271 ? -16.01100 -2.98300 -12.58900 1.000 14.78152 240 SER G N 1
ATOM 1884 C CA . SER A 1 271 ? -15.31400 -2.07700 -13.50300 1.000 17.78194 240 SER G CA 1
ATOM 1885 C C . SER A 1 271 ? -15.01500 -2.73000 -14.84700 1.000 16.83177 240 SER G C 1
ATOM 1886 O O . SER A 1 271 ? -14.74700 -2.02000 -15.82300 1.000 13.89789 240 SER G O 1
ATOM 1889 N N . TRP A 1 272 ? -15.11200 -4.05500 -14.92600 1.000 16.89645 241 TRP G N 1
ATOM 1890 C CA . TRP A 1 272 ? -14.88900 -4.80300 -16.15900 1.000 17.54042 241 TRP G CA 1
ATOM 1891 C C . TRP A 1 272 ? -16.13500 -4.94800 -17.02600 1.000 13.20341 241 TRP G C 1
ATOM 1892 O O . TRP A 1 272 ? -16.03100 -5.47500 -18.13600 1.000 17.01552 241 TRP G O 1
ATOM 1903 N N . LEU A 1 273 ? -17.30700 -4.51300 -16.56300 1.000 14.26657 242 LEU G N 1
ATOM 1904 C CA . LEU A 1 273 ? -18.56300 -4.83300 -17.26300 1.000 16.09151 242 LEU G CA 1
ATOM 1905 C C . LEU A 1 273 ? -18.76700 -4.07900 -18.58100 1.000 14.49807 242 LEU G C 1
ATOM 1906 O O . LEU A 1 273 ? -19.35000 -4.65000 -19.51700 1.000 10.36370 242 LEU G O 1
ATOM 1911 N N . PRO A 1 274 ? -18.35700 -2.80600 -18.69900 1.000 12.34367 243 PRO G N 1
ATOM 1912 C CA . PRO A 1 274 ? -18.41300 -2.17800 -20.02600 1.000 16.91554 243 PRO G CA 1
ATOM 1913 C C . PRO A 1 274 ? -17.74000 -3.04700 -21.06200 1.000 14.62096 243 PRO G C 1
ATOM 1914 O O . PRO A 1 274 ? -18.34300 -3.31800 -22.11200 1.000 14.11975 243 PRO G O 1
ATOM 1918 N N . HIS A 1 275 ? -16.54000 -3.56500 -20.75700 1.000 13.05340 244 HIS G N 1
ATOM 1919 C CA . HIS A 1 275 ? -15.82300 -4.38600 -21.73500 1.000 15.99334 244 HIS G CA 1
ATOM 1920 C C . HIS A 1 275 ? -16.56000 -5.68900 -22.01700 1.000 19.43019 244 HIS G C 1
ATOM 1921 O O . HIS A 1 275 ? -16.63000 -6.12900 -23.17300 1.000 13.47227 244 HIS G O 1
ATOM 1928 N N . VAL A 1 276 ? -17.10500 -6.33400 -20.98100 1.000 11.03835 245 VAL G N 1
ATOM 1929 C CA . VAL A 1 276 ? -17.77400 -7.60700 -21.24100 1.000 14.22633 245 VAL G CA 1
ATOM 1930 C C . VAL A 1 276 ? -19.03700 -7.39000 -22.08500 1.000 14.31103 245 VAL G C 1
ATOM 1931 O O . VAL A 1 276 ? -19.39600 -8.23000 -22.91600 1.000 12.23219 245 VAL G O 1
ATOM 1935 N N . MET A 1 277 ? -19.68100 -6.23900 -21.93600 1.000 14.63623 246 MET G N 1
ATOM 1936 C CA . MET A 1 277 ? -20.91300 -5.94600 -22.65400 1.000 17.02959 246 MET G CA 1
ATOM 1937 C C . MET A 1 277 ? -20.62600 -5.59700 -24.11800 1.000 12.87728 246 MET G C 1
ATOM 1938 O O . MET A 1 277 ? -21.22000 -6.18700 -25.02800 1.000 14.82599 246 MET G O 1
ATOM 1943 N N . TRP A 1 278 ? -19.70200 -4.65300 -24.34800 1.000 12.56776 247 TRP G N 1
ATOM 1944 C CA . TRP A 1 278 ? -19.25200 -4.30400 -25.69800 1.000 15.12189 247 TRP G CA 1
ATOM 1945 C C . TRP A 1 278 ? -18.68600 -5.50600 -26.44600 1.000 19.19197 247 TRP G C 1
ATOM 1946 O O . TRP A 1 278 ? -18.94900 -5.67800 -27.64600 1.000 14.06016 247 TRP G O 1
ATOM 1957 N N . ARG A 1 279 ? -17.85300 -6.31200 -25.77600 1.000 13.25877 248 ARG G N 1
ATOM 1958 C CA . ARG A 1 279 ? -17.27000 -7.48600 -26.42700 1.000 14.06055 248 ARG G CA 1
ATOM 1959 C C . ARG A 1 279 ? -18.35500 -8.47400 -26.85200 1.000 20.33095 248 ARG G C 1
ATOM 1960 O O . ARG A 1 279 ? -18.40200 -8.91500 -28.01100 1.000 16.04860 248 ARG G O 1
ATOM 1968 N N . MET A 1 280 ? -19.26400 -8.80600 -25.92700 1.000 15.13462 249 MET G N 1
ATOM 1969 C CA . MET A 1 280 ? -20.36300 -9.71100 -26.25100 1.000 13.23705 249 MET G CA 1
ATOM 1970 C C . MET A 1 280 ? -21.21100 -9.16600 -27.39900 1.000 12.63481 249 MET G C 1
ATOM 1971 O O . MET A 1 280 ? -21.70100 -9.93200 -28.23600 1.000 16.58017 249 MET G O 1
ATOM 1976 N N . ASP A 1 281 ? -21.39200 -7.84100 -27.45700 1.000 12.66139 250 ASP G N 1
ATOM 1977 C CA . ASP A 1 281 ? -22.19800 -7.24500 -28.51900 1.000 11.36494 250 ASP G CA 1
ATOM 1978 C C . ASP A 1 281 ? -21.52700 -7.44100 -29.86600 1.000 17.01076 250 ASP G C 1
ATOM 1979 O O . ASP A 1 281 ? -22.17800 -7.81800 -30.85000 1.000 21.00780 250 ASP G O 1
ATOM 1984 N N . ARG A 1 282 ? -20.21800 -7.19900 -29.92100 1.000 16.27323 251 ARG G N 1
ATOM 1985 C CA . ARG A 1 282 ? -19.49200 -7.36300 -31.16900 1.000 16.28609 251 ARG G CA 1
ATOM 1986 C C . ARG A 1 282 ? -19.54700 -8.80700 -31.64400 1.000 15.27515 251 ARG G C 1
ATOM 1987 O O . ARG A 1 282 ? -19.82200 -9.07700 -32.81700 1.000 20.71745 251 ARG G O 1
ATOM 1995 N N . GLU A 1 283 ? -19.31400 -9.75800 -30.73800 1.000 14.71277 252 GLU G N 1
ATOM 1996 C CA . GLU A 1 283 ? -19.34600 -11.16100 -31.12600 1.000 14.73297 252 GLU G CA 1
ATOM 1997 C C . GLU A 1 283 ? -20.74400 -11.59100 -31.53900 1.000 15.01292 252 GLU G C 1
ATOM 1998 O O . GLU A 1 283 ? -20.89600 -12.51300 -32.34000 1.000 13.70756 252 GLU G O 1
ATOM 2004 N N . TYR A 1 284 ? -21.77200 -10.96300 -30.97100 1.000 16.93765 253 TYR G N 1
ATOM 2005 C CA . TYR A 1 284 ? -23.13500 -11.28800 -31.36300 1.000 17.83848 253 TYR G CA 1
ATOM 2006 C C . TYR A 1 284 ? -23.42200 -10.76600 -32.76300 1.000 19.25540 253 TYR G C 1
ATOM 2007 O O . TYR A 1 284 ? -24.02100 -11.46800 -33.58700 1.000 19.71649 253 TYR G O 1
ATOM 2016 N N . ARG A 1 285 ? -22.96700 -9.55100 -33.06100 1.000 18.46488 254 ARG G N 1
ATOM 2017 C CA . ARG A 1 285 ? -23.20800 -8.98500 -34.38300 1.000 24.39243 254 ARG G CA 1
ATOM 2018 C C . ARG A 1 285 ? -22.48000 -9.77200 -35.47100 1.000 23.75492 254 ARG G C 1
ATOM 2019 O O . ARG A 1 285 ? -23.05500 -10.04200 -36.53200 1.000 20.70629 254 ARG G O 1
ATOM 2027 N N . GLN A 1 286 ? -21.22500 -10.17100 -35.22200 1.000 23.33875 255 GLN G N 1
ATOM 2028 C CA . GLN A 1 286 ? -20.46800 -10.93000 -36.21600 1.000 22.17739 255 GLN G CA 1
ATOM 2029 C C . GLN A 1 286 ? -20.91700 -12.37500 -36.32300 1.000 22.82282 255 GLN G C 1
ATOM 2030 O O . GLN A 1 286 ? -20.63800 -13.01800 -37.33400 1.000 32.27784 255 GLN G O 1
ATOM 2036 N N . GLY A 1 287 ? -21.55400 -12.92600 -35.29900 1.000 21.80810 256 GLY G N 1
ATOM 2037 C CA . GLY A 1 287 ? -21.71400 -14.36400 -35.29100 1.000 22.08567 256 GLY G CA 1
ATOM 2038 C C . GLY A 1 287 ? -23.11700 -14.84800 -35.02800 1.000 22.29211 256 GLY G C 1
ATOM 2039 O O . GLY A 1 287 ? -23.31800 -15.96000 -34.52900 1.000 22.47014 256 GLY G O 1
ATOM 2040 N N . ARG A 1 288 ? -24.10300 -14.03200 -35.38100 1.000 23.44287 257 ARG G N 1
ATOM 2041 C CA . ARG A 1 288 ? -25.45900 -14.35100 -34.97400 1.000 23.89950 257 ARG G CA 1
ATOM 2042 C C . ARG A 1 288 ? -26.06800 -15.49300 -35.78100 1.000 25.66917 257 ARG G C 1
ATOM 2043 O O . ARG A 1 288 ? -27.06700 -16.07500 -35.34500 1.000 25.53943 257 ARG G O 1
ATOM 2051 N N . VAL A 1 289 ? -25.49500 -15.84700 -36.93100 1.000 20.74480 258 VAL G N 1
ATOM 2052 C CA . VAL A 1 289 ? -25.97400 -17.04100 -37.61800 1.000 18.19258 258 VAL G CA 1
ATOM 2053 C C . VAL A 1 289 ? -25.78000 -18.25400 -36.72300 1.000 22.01617 258 VAL G C 1
ATOM 2054 O O . VAL A 1 289 ? -26.53700 -19.23200 -36.80200 1.000 19.12355 258 VAL G O 1
ATOM 2058 N N . GLU A 1 290 ? -24.77300 -18.21200 -35.85000 1.000 17.06228 259 GLU G N 1
ATOM 2059 C CA . GLU A 1 290 ? -24.49700 -19.36700 -35.01900 1.000 11.43107 259 GLU G CA 1
ATOM 2060 C C . GLU A 1 290 ? -25.37800 -19.40300 -33.78200 1.000 12.96580 259 GLU G C 1
ATOM 2061 O O . GLU A 1 290 ? -25.60600 -20.48700 -33.23900 1.000 16.50342 259 GLU G O 1
ATOM 2067 N N . VAL A 1 291 ? -25.89700 -18.26000 -33.33800 1.000 14.81860 260 VAL G N 1
ATOM 2068 C CA . VAL A 1 291 ? -26.63600 -18.20100 -32.07600 1.000 14.88202 260 VAL G CA 1
ATOM 2069 C C . VAL A 1 291 ? -27.98700 -17.53500 -32.29400 1.000 17.21694 260 VAL G C 1
ATOM 2070 O O . VAL A 1 291 ? -28.23400 -16.45200 -31.74700 1.000 16.65795 260 VAL G O 1
ATOM 2074 N N . PRO A 1 292 ? -28.89700 -18.14700 -33.06400 1.000 19.20589 261 PRO G N 1
ATOM 2075 C CA . PRO A 1 292 ? -30.18400 -17.49000 -33.35700 1.000 23.02316 261 PRO G CA 1
ATOM 2076 C C . PRO A 1 292 ? -31.14300 -17.46400 -32.17300 1.000 20.80644 261 PRO G C 1
ATOM 2077 O O . PRO A 1 292 ? -32.18000 -16.79400 -32.24800 1.000 19.51171 261 PRO G O 1
ATOM 2081 N N . TRP A 1 293 ? -30.83600 -18.16500 -31.09100 1.000 19.71825 262 TRP G N 1
ATOM 2082 C CA . TRP A 1 293 ? -31.67800 -18.08500 -29.91200 1.000 20.94868 262 TRP G CA 1
ATOM 2083 C C . TRP A 1 293 ? -31.46600 -16.79300 -29.12000 1.000 19.39034 262 TRP G C 1
ATOM 2084 O O . TRP A 1 293 ? -32.30400 -16.47300 -28.26900 1.000 17.32850 262 TRP G O 1
ATOM 2095 N N . ILE A 1 294 ? -30.40300 -16.02800 -29.38000 1.000 18.00285 263 ILE G N 1
ATOM 2096 C CA . ILE A 1 294 ? -30.20900 -14.74800 -28.69800 1.000 21.60169 263 ILE G CA 1
ATOM 2097 C C . ILE A 1 294 ? -30.99300 -13.68500 -29.44900 1.000 21.84551 263 ILE G C 1
ATOM 2098 O O . ILE A 1 294 ? -30.69600 -13.38900 -30.60700 1.000 17.33503 263 ILE G O 1
ATOM 2103 N N . LYS A 1 295 ? -31.98800 -13.09700 -28.78900 1.000 19.52630 264 LYS G N 1
ATOM 2104 C CA . LYS A 1 295 ? -32.91700 -12.21600 -29.47600 1.000 18.83140 264 LYS G CA 1
ATOM 2105 C C . LYS A 1 295 ? -32.84900 -10.77500 -29.01000 1.000 21.82623 264 LYS G C 1
ATOM 2106 O O . LYS A 1 295 ? -33.58100 -9.93400 -29.54500 1.000 27.28958 264 LYS G O 1
ATOM 2112 N N . LYS A 1 296 ? -31.98000 -10.45900 -28.05100 1.000 18.70978 265 LYS G N 1
ATOM 2113 C CA . LYS A 1 296 ? -31.61100 -9.08800 -27.74900 1.000 13.45565 265 LYS G CA 1
ATOM 2114 C C . LYS A 1 296 ? -30.09400 -8.97700 -27.80500 1.000 19.52166 265 LYS G C 1
ATOM 2115 O O . LYS A 1 296 ? -29.37500 -9.97700 -27.71200 1.000 16.24193 265 LYS G O 1
ATOM 2121 N N . LEU A 1 297 ? -29.61700 -7.74900 -27.98100 1.000 18.20710 266 LEU G N 1
ATOM 2122 C CA . LEU A 1 297 ? -28.20300 -7.47100 -27.82100 1.000 19.85422 266 LEU G CA 1
ATOM 2123 C C . LEU A 1 297 ? -27.77800 -7.90900 -26.42700 1.000 17.54580 266 LEU G C 1
ATOM 2124 O O . LEU A 1 297 ? -28.48800 -7.61900 -25.45400 1.000 19.95123 266 LEU G O 1
ATOM 2129 N N . PRO A 1 298 ? -26.66900 -8.63500 -26.29100 1.000 15.67430 267 PRO G N 1
ATOM 2130 C CA . PRO A 1 298 ? -26.20500 -9.02100 -24.94700 1.000 18.35527 267 PRO G CA 1
ATOM 2131 C C . PRO A 1 298 ? -26.15100 -7.85400 -23.97700 1.000 13.37791 267 PRO G C 1
ATOM 2132 O O . PRO A 1 298 ? -26.55300 -8.00600 -22.81600 1.000 16.15032 267 PRO G O 1
ATOM 2136 N N . SER A 1 299 ? -25.70000 -6.68100 -24.42900 1.000 11.37254 268 SER G N 1
ATOM 2137 C CA . SER A 1 299 ? -25.64200 -5.53800 -23.52600 1.000 20.38581 268 SER G CA 1
ATOM 2138 C C . SER A 1 299 ? -27.02500 -5.16500 -23.01300 1.000 16.01991 268 SER G C 1
ATOM 2139 O O . SER A 1 299 ? -27.15900 -4.71200 -21.87100 1.000 16.30848 268 SER G O 1
ATOM 2142 N N . GLN A 1 300 ? -28.06400 -5.36400 -23.82400 1.000 17.82629 269 GLN G N 1
ATOM 2143 C CA . GLN A 1 300 ? -29.41000 -5.03000 -23.37100 1.000 20.04942 269 GLN G CA 1
ATOM 2144 C C . GLN A 1 300 ? -29.91900 -6.04800 -22.35600 1.000 18.21678 269 GLN G C 1
ATOM 2145 O O . GLN A 1 300 ? -30.61100 -5.67900 -21.39800 1.000 14.37810 269 GLN G O 1
ATOM 2151 N N . HIS A 1 301 ? -29.60500 -7.33400 -22.56100 1.000 15.02998 270 HIS G N 1
ATOM 2152 C CA . HIS A 1 301 ? -29.91600 -8.34700 -21.55500 1.000 13.08453 270 HIS G CA 1
ATOM 2153 C C . HIS A 1 301 ? -29.29200 -7.97100 -20.21400 1.000 14.86332 270 HIS G C 1
ATOM 2154 O O . HIS A 1 301 ? -29.90800 -8.13700 -19.15300 1.000 13.85437 270 HIS G O 1
ATOM 2161 N N . CYS A 1 302 ? -28.07600 -7.42400 -20.25600 1.000 14.43882 271 CYS G N 1
ATOM 2162 C CA . CYS A 1 302 ? -27.32500 -7.14900 -19.04000 1.000 15.92000 271 CYS G CA 1
ATOM 2163 C C . CYS A 1 302 ? -27.89500 -5.93800 -18.31600 1.000 16.41114 271 CYS G C 1
ATOM 2164 O O . CYS A 1 302 ? -28.11100 -5.98300 -17.09600 1.000 15.90803 271 CYS G O 1
ATOM 2167 N N . ARG A 1 303 ? -28.14900 -4.84100 -19.05000 1.000 16.42484 272 ARG G N 1
ATOM 2168 C CA . ARG A 1 303 ? -28.74300 -3.66200 -18.42000 1.000 16.92641 272 ARG G CA 1
ATOM 2169 C C . ARG A 1 303 ? -30.09300 -3.99000 -17.80700 1.000 16.87393 272 ARG G C 1
ATOM 2170 O O . ARG A 1 303 ? -30.45200 -3.44200 -16.75900 1.000 15.43594 272 ARG G O 1
ATOM 2178 N N . GLU A 1 304 ? -30.84100 -4.89500 -18.43400 1.000 16.57744 273 GLU G N 1
ATOM 2179 C CA . GLU A 1 304 ? -32.16300 -5.24100 -17.93500 1.000 15.93635 273 GLU G CA 1
ATOM 2180 C C . GLU A 1 304 ? -32.09200 -6.17400 -16.73300 1.000 13.79428 273 GLU G C 1
ATOM 2181 O O . GLU A 1 304 ? -32.76300 -5.94000 -15.72800 1.000 14.82354 273 GLU G O 1
ATOM 2187 N N . ARG A 1 305 ? -31.30900 -7.25100 -16.81700 1.000 14.95959 274 ARG G N 1
ATOM 2188 C CA . ARG A 1 305 ? -31.46800 -8.35200 -15.87000 1.000 14.95425 274 ARG G CA 1
ATOM 2189 C C . ARG A 1 305 ? -30.17200 -8.86000 -15.23600 1.000 17.98181 274 ARG G C 1
ATOM 2190 O O . ARG A 1 305 ? -30.18100 -9.93200 -14.60900 1.000 15.14541 274 ARG G O 1
ATOM 2198 N N . LEU A 1 306 ? -29.07100 -8.13300 -15.35100 1.000 15.64998 275 LEU G N 1
ATOM 2199 C CA . LEU A 1 306 ? -27.83700 -8.49900 -14.66700 1.000 20.85654 275 LEU G CA 1
ATOM 2200 C C . LEU A 1 306 ? -27.53600 -7.46700 -13.59000 1.000 13.84268 275 LEU G C 1
ATOM 2201 O O . LEU A 1 306 ? -27.64600 -6.25600 -13.82100 1.000 13.49629 275 LEU G O 1
ATOM 2206 N N . ARG A 1 307 ? -27.16200 -7.94800 -12.41200 1.000 13.60321 276 ARG G N 1
ATOM 2207 C CA . ARG A 1 307 ? -26.78900 -7.07000 -11.31700 1.000 13.54176 276 ARG G CA 1
ATOM 2208 C C . ARG A 1 307 ? -25.45600 -7.52500 -10.75400 1.000 12.20123 276 ARG G C 1
ATOM 2209 O O . ARG A 1 307 ? -25.17000 -8.72600 -10.67800 1.000 12.97841 276 ARG G O 1
ATOM 2217 N N . LEU A 1 308 ? -24.65600 -6.55700 -10.33900 1.000 13.42110 277 LEU G N 1
ATOM 2218 C CA . LEU A 1 308 ? -23.31500 -6.80600 -9.83900 1.000 14.25024 277 LEU G CA 1
ATOM 2219 C C . LEU A 1 308 ? -23.16200 -6.09400 -8.51700 1.000 10.88892 277 LEU G C 1
ATOM 2220 O O . LEU A 1 308 ? -23.53400 -4.92400 -8.40400 1.000 9.24321 277 LEU G O 1
ATOM 2225 N N . SER A 1 309 ? -22.62100 -6.81400 -7.54700 1.000 9.00286 278 SER G N 1
ATOM 2226 C CA . SER A 1 309 ? -22.32900 -6.19900 -6.23700 1.000 14.96755 278 SER G CA 1
ATOM 2227 C C . SER A 1 309 ? -21.21400 -5.16000 -6.38200 1.000 14.52333 278 SER G C 1
ATOM 2228 O O . SER A 1 309 ? -20.41800 -5.29500 -7.29300 1.000 18.52915 278 SER G O 1
ATOM 2231 N N . THR A 1 310 ? -21.21200 -4.14000 -5.54400 1.000 15.63773 279 THR G N 1
ATOM 2232 C CA . THR A 1 310 ? -20.14400 -3.15000 -5.45500 1.000 16.80417 279 THR G CA 1
ATOM 2233 C C . THR A 1 310 ? -18.92200 -3.61800 -4.66300 1.000 13.20862 279 THR G C 1
ATOM 2234 O O . THR A 1 310 ? -17.82200 -3.11000 -4.90700 1.000 11.79887 279 THR G O 1
ATOM 2238 N N . GLN A 1 311 ? -19.07500 -4.56900 -3.74100 1.000 13.29881 280 GLN G N 1
ATOM 2239 C CA . GLN A 1 311 ? -17.94500 -5.00000 -2.90900 1.000 13.56197 280 GLN G CA 1
ATOM 2240 C C . GLN A 1 311 ? -17.12800 -6.06600 -3.64300 1.000 17.17329 280 GLN G C 1
ATOM 2241 O O . GLN A 1 311 ? -17.70200 -6.91700 -4.32900 1.000 13.72713 280 GLN G O 1
ATOM 2247 N N . PRO A 1 312 ? -15.78000 -6.06700 -3.51000 1.000 12.84602 281 PRO G N 1
ATOM 2248 C CA . PRO A 1 312 ? -14.88000 -5.19500 -2.74600 1.000 17.45878 281 PRO G CA 1
ATOM 2249 C C . PRO A 1 312 ? -14.50900 -3.88000 -3.42800 1.000 13.57958 281 PRO G C 1
ATOM 2250 O O . PRO A 1 312 ? -14.47800 -3.81700 -4.65500 1.000 15.75807 281 PRO G O 1
ATOM 2254 N N . THR A 1 313 ? -14.19100 -2.84800 -2.65000 1.000 13.06310 282 THR G N 1
ATOM 2255 C CA . THR A 1 313 ? -13.82500 -1.58100 -3.26800 1.000 17.18321 282 THR G CA 1
ATOM 2256 C C . THR A 1 313 ? -12.57200 -1.74600 -4.11900 1.000 16.54693 282 THR G C 1
ATOM 2257 O O . THR A 1 313 ? -11.72000 -2.60700 -3.87300 1.000 9.98185 282 THR G O 1
ATOM 2261 N N . GLU A 1 314 ? -12.48400 -0.93200 -5.15700 1.000 16.39738 283 GLU G N 1
ATOM 2262 C CA . GLU A 1 314 ? -11.23100 -0.75900 -5.87000 1.000 17.12270 283 GLU G CA 1
ATOM 2263 C C . GLU A 1 314 ? -10.57000 0.55100 -5.47600 1.000 15.43879 283 GLU G C 1
ATOM 2264 O O . GLU A 1 314 ? -9.51900 0.89400 -6.02100 1.000 16.61208 283 GLU G O 1
ATOM 2270 N N . ASP A 1 315 ? -11.16200 1.26800 -4.51000 1.000 14.23608 284 ASP G N 1
ATOM 2271 C CA . ASP A 1 315 ? -10.65700 2.55900 -4.02600 1.000 17.78577 284 ASP G CA 1
ATOM 2272 C C . ASP A 1 315 ? -10.62000 3.59300 -5.16000 1.000 19.21310 284 ASP G C 1
ATOM 2273 O O . ASP A 1 315 ? -9.60400 4.22800 -5.42100 1.000 23.57184 284 ASP G O 1
ATOM 2278 N N . ILE A 1 316 ? -11.77300 3.76800 -5.82700 1.000 20.45372 285 ILE G N 1
ATOM 2279 C CA . ILE A 1 316 ? -11.91900 4.52500 -7.06900 1.000 21.16622 285 ILE G CA 1
ATOM 2280 C C . ILE A 1 316 ? -12.53300 5.88500 -6.75400 1.000 17.36377 285 ILE G C 1
ATOM 2281 O O . ILE A 1 316 ? -13.42100 5.98900 -5.90000 1.000 17.32561 285 ILE G O 1
ATOM 2286 N N . SER A 1 317 ? -12.09700 6.92400 -7.46400 1.000 16.94719 286 SER G N 1
ATOM 2287 C CA . SER A 1 317 ? -12.60200 8.27100 -7.21800 1.000 21.15051 286 SER G CA 1
ATOM 2288 C C . SER A 1 317 ? -14.06900 8.40500 -7.63800 1.000 18.95836 286 SER G C 1
ATOM 2289 O O . SER A 1 317 ? -14.57900 7.65800 -8.47400 1.000 20.74067 286 SER G O 1
ATOM 2292 N N . GLY A 1 318 ? -14.74100 9.40500 -7.07000 1.000 15.82265 287 GLY G N 1
ATOM 2293 C CA . GLY A 1 318 ? -16.12800 9.64300 -7.43200 1.000 18.23281 287 GLY G CA 1
ATOM 2294 C C . GLY A 1 318 ? -16.32800 9.91700 -8.91400 1.000 19.11836 287 GLY G C 1
ATOM 2295 O O . GLY A 1 318 ? -17.27400 9.40800 -9.53100 1.000 18.55397 287 GLY G O 1
ATOM 2296 N N . GLU A 1 319 ? -15.45800 10.73100 -9.51100 1.000 20.31456 288 GLU G N 1
ATOM 2297 C CA . GLU A 1 319 ? -15.62800 10.99100 -10.93900 1.000 20.81997 288 GLU G CA 1
ATOM 2298 C C . GLU A 1 319 ? -15.39800 9.72800 -11.76100 1.000 21.58628 288 GLU G C 1
ATOM 2299 O O . GLU A 1 319 ? -15.99600 9.56400 -12.83600 1.000 12.38954 288 GLU G O 1
ATOM 2305 N N . ASP A 1 320 ? -14.56500 8.81200 -11.25800 1.000 14.44047 289 ASP G N 1
ATOM 2306 C CA . ASP A 1 320 ? -14.35100 7.56400 -11.96700 1.000 11.60696 289 ASP G CA 1
ATOM 2307 C C . ASP A 1 320 ? -15.57300 6.65200 -11.88800 1.000 16.15153 289 ASP G C 1
ATOM 2308 O O . ASP A 1 320 ? -15.92100 6.00600 -12.88700 1.000 14.79515 289 ASP G O 1
ATOM 2313 N N . TRP A 1 321 ? -16.26000 6.60900 -10.73200 1.000 16.28570 290 TRP G N 1
ATOM 2314 C CA . TRP A 1 321 ? -17.55600 5.92700 -10.64600 1.000 12.94518 290 TRP G CA 1
ATOM 2315 C C . TRP A 1 321 ? -18.52500 6.43600 -11.70700 1.000 16.40649 290 TRP G C 1
ATOM 2316 O O . TRP A 1 321 ? -19.17200 5.65100 -12.41300 1.000 16.39405 290 TRP G O 1
ATOM 2327 N N . GLY A 1 322 ? -18.67100 7.75900 -11.79600 1.000 16.68038 291 GLY G N 1
ATOM 2328 C CA . GLY A 1 322 ? -19.58700 8.33300 -12.76700 1.000 14.38332 291 GLY G CA 1
ATOM 2329 C C . GLY A 1 322 ? -19.23600 7.94800 -14.18700 1.000 17.19983 291 GLY G C 1
ATOM 2330 O O . GLY A 1 322 ? -20.11900 7.66400 -14.99300 1.000 14.62475 291 GLY G O 1
ATOM 2331 N N . LYS A 1 323 ? -17.93900 7.90200 -14.50300 1.000 14.19662 292 LYS G N 1
ATOM 2332 C CA . LYS A 1 323 ? -17.52400 7.49200 -15.83800 1.000 14.72748 292 LYS G CA 1
ATOM 2333 C C . LYS A 1 323 ? -17.92800 6.04500 -16.11300 1.000 18.48093 292 LYS G C 1
ATOM 2334 O O . LYS A 1 323 ? -18.50800 5.73200 -17.16400 1.000 15.93078 292 LYS G O 1
ATOM 2340 N N . LEU A 1 324 ? -17.65300 5.15400 -15.15600 1.000 14.54689 293 LEU G N 1
ATOM 2341 C CA . LEU A 1 324 ? -17.95900 3.74400 -15.33400 1.000 14.53622 293 LEU G CA 1
ATOM 2342 C C . LEU A 1 324 ? -19.45600 3.52300 -15.47400 1.000 18.12737 293 LEU G C 1
ATOM 2343 O O . LEU A 1 324 ? -19.89900 2.71400 -16.29900 1.000 17.33808 293 LEU G O 1
ATOM 2348 N N . ILE A 1 325 ? -20.25200 4.22100 -14.66400 1.000 11.72352 294 ILE G N 1
ATOM 2349 C CA . ILE A 1 325 ? -21.69800 4.10800 -14.79400 1.000 16.62376 294 ILE G CA 1
ATOM 2350 C C . ILE A 1 325 ? -22.15600 4.61000 -16.16300 1.000 16.21148 294 ILE G C 1
ATOM 2351 O O . ILE A 1 325 ? -23.00000 3.97500 -16.81000 1.000 15.64519 294 ILE G O 1
ATOM 2356 N N . ASP A 1 326 ? -21.59400 5.73500 -16.64000 1.000 13.42838 295 ASP G N 1
ATOM 2357 C CA . ASP A 1 326 ? -21.83300 6.18400 -18.02200 1.000 24.09938 295 ASP G CA 1
ATOM 2358 C C . ASP A 1 326 ? -21.55600 5.07700 -19.03500 1.000 23.06477 295 ASP G C 1
ATOM 2359 O O . ASP A 1 326 ? -22.37000 4.80700 -19.92800 1.000 16.46955 295 ASP G O 1
ATOM 2364 N N . LEU A 1 327 ? -20.37900 4.45200 -18.93000 1.000 22.18152 296 LEU G N 1
ATOM 2365 C CA . LEU A 1 327 ? -19.99800 3.42800 -19.89500 1.000 22.22732 296 LEU G CA 1
ATOM 2366 C C . LEU A 1 327 ? -20.95000 2.24000 -19.85300 1.000 19.68729 296 LEU G C 1
ATOM 2367 O O . LEU A 1 327 ? -21.24200 1.63400 -20.89300 1.000 23.57156 296 LEU G O 1
ATOM 2372 N N . MET A 1 328 ? -21.45900 1.90700 -18.67000 1.000 15.04785 297 MET G N 1
ATOM 2373 C CA . MET A 1 328 ? -22.48900 0.88600 -18.54400 1.000 12.24305 297 MET G CA 1
ATOM 2374 C C . MET A 1 328 ? -23.78400 1.29800 -19.21900 1.000 15.18133 297 MET G C 1
ATOM 2375 O O . MET A 1 328 ? -24.58700 0.43200 -19.57800 1.000 16.23949 297 MET G O 1
ATOM 2380 N N . GLY A 1 329 ? -24.00600 2.59600 -19.41000 1.000 16.57598 298 GLY G N 1
ATOM 2381 C CA . GLY A 1 329 ? -25.24100 3.06300 -19.99800 1.000 16.04027 298 GLY G CA 1
ATOM 2382 C C . GLY A 1 329 ? -26.44800 3.07100 -19.07800 1.000 15.18324 298 GLY G C 1
ATOM 2383 O O . GLY A 1 329 ? -27.54100 3.40800 -19.54100 1.000 21.34059 298 GLY G O 1
ATOM 2384 N N . THR A 1 330 ? -26.30500 2.70000 -17.80600 1.000 15.75543 299 THR G N 1
ATOM 2385 C CA . THR A 1 330 ? -27.41800 2.76100 -16.85500 1.000 15.88863 299 THR G CA 1
ATOM 2386 C C . THR A 1 330 ? -26.86700 2.68400 -15.43200 1.000 18.62644 299 THR G C 1
ATOM 2387 O O . THR A 1 330 ? -25.74100 2.22300 -15.20500 1.000 14.45836 299 THR G O 1
ATOM 2391 N N . ASP A 1 331 ? -27.67600 3.14700 -14.47100 1.000 20.39335 300 ASP G N 1
ATOM 2392 C CA . ASP A 1 331 ? -27.39600 2.94600 -13.05200 1.000 17.66733 300 ASP G CA 1
ATOM 2393 C C . ASP A 1 331 ? -28.27800 1.87700 -12.41600 1.000 17.39028 300 ASP G C 1
ATOM 2394 O O . ASP A 1 331 ? -28.31500 1.79200 -11.19200 1.000 19.23953 300 ASP G O 1
ATOM 2399 N N . ASP A 1 332 ? -28.95600 1.03700 -13.21000 1.000 15.88549 301 ASP G N 1
ATOM 2400 C CA . ASP A 1 332 ? -29.76900 -0.04800 -12.66700 1.000 14.12370 301 ASP G CA 1
ATOM 2401 C C . ASP A 1 332 ? -28.95800 -1.27500 -12.26300 1.000 14.33664 301 ASP G C 1
ATOM 2402 O O . ASP A 1 332 ? -29.52300 -2.19600 -11.66900 1.000 16.73502 301 ASP G O 1
ATOM 2407 N N . ILE A 1 333 ? -27.66400 -1.31900 -12.55800 1.000 10.94058 302 ILE G N 1
ATOM 2408 C CA . ILE A 1 333 ? -26.94100 -2.58500 -12.52000 1.000 11.87396 302 ILE G CA 1
ATOM 2409 C C . ILE A 1 333 ? -26.28800 -2.88300 -11.16500 1.000 13.58790 302 ILE G C 1
ATOM 2410 O O . ILE A 1 333 ? -26.18800 -4.05200 -10.77200 1.000 12.49355 302 ILE G O 1
ATOM 2415 N N . LEU A 1 334 ? -25.83500 -1.86100 -10.44000 1.000 13.83088 303 LEU G N 1
ATOM 2416 C CA . LEU A 1 334 ? -25.06000 -2.05500 -9.21900 1.000 13.39116 303 LEU G CA 1
ATOM 2417 C C . LEU A 1 334 ? -25.96000 -2.17400 -7.99300 1.000 14.81035 303 LEU G C 1
ATOM 2418 O O . LEU A 1 334 ? -26.87300 -1.35700 -7.79700 1.000 15.64216 303 LEU G O 1
ATOM 2423 N N . VAL A 1 335 ? -25.67100 -3.17200 -7.15300 1.000 15.65796 304 VAL G N 1
ATOM 2424 C CA . VAL A 1 335 ? -26.30200 -3.34100 -5.84800 1.000 14.17974 304 VAL G CA 1
ATOM 2425 C C . VAL A 1 335 ? -25.22400 -3.30300 -4.77000 1.000 14.89747 304 VAL G C 1
ATOM 2426 O O . VAL A 1 335 ? -24.16000 -3.90900 -4.93000 1.000 13.27921 304 VAL G O 1
ATOM 2430 N N . PHE A 1 336 ? -25.50800 -2.60300 -3.66500 1.000 13.56325 305 PHE G N 1
ATOM 2431 C CA . PHE A 1 336 ? -24.57000 -2.53000 -2.55600 1.000 12.42828 305 PHE G CA 1
ATOM 2432 C C . PHE A 1 336 ? -24.47500 -3.87500 -1.83700 1.000 10.05974 305 PHE G C 1
ATOM 2433 O O . PHE A 1 336 ? -25.42500 -4.65200 -1.78600 1.000 14.00870 305 PHE G O 1
ATOM 2441 N N . SER A 1 337 ? -23.30100 -4.16000 -1.29700 1.000 10.87189 306 SER G N 1
ATOM 2442 C CA . SER A 1 337 ? -23.13900 -5.26200 -0.35600 1.000 13.21764 306 SER G CA 1
ATOM 2443 C C . SER A 1 337 ? -21.99600 -4.91100 0.58300 1.000 12.81656 306 SER G C 1
ATOM 2444 O O . SER A 1 337 ? -21.11500 -4.13300 0.21800 1.000 13.73288 306 SER G O 1
ATOM 2447 N N . THR A 1 338 ? -22.02700 -5.45500 1.80900 1.000 10.64488 307 THR G N 1
ATOM 2448 C CA . THR A 1 338 ? -20.88700 -5.31000 2.72200 1.000 15.80955 307 THR G CA 1
ATOM 2449 C C . THR A 1 338 ? -19.92300 -6.48300 2.67600 1.000 14.04374 307 THR G C 1
ATOM 2450 O O . THR A 1 338 ? -18.73100 -6.29500 2.96100 1.000 13.79442 307 THR G O 1
ATOM 2454 N N . ASP A 1 339 ? -20.41400 -7.68100 2.34900 1.000 11.12491 308 ASP G N 1
ATOM 2455 C CA . ASP A 1 339 ? -19.64400 -8.91800 2.47600 1.000 10.76795 308 ASP G CA 1
ATOM 2456 C C . ASP A 1 339 ? -19.23600 -9.18000 3.92500 1.000 15.43029 308 ASP G C 1
ATOM 2457 O O . ASP A 1 339 ? -18.19700 -9.79900 4.18900 1.000 13.30305 308 ASP G O 1
ATOM 2462 N N . TYR A 1 340 ? -20.03000 -8.69800 4.88100 1.000 14.54870 309 TYR G N 1
ATOM 2463 C CA . TYR A 1 340 ? -19.80400 -9.09900 6.26000 1.000 13.29021 309 TYR G CA 1
ATOM 2464 C C . TYR A 1 340 ? -19.81100 -10.62400 6.32700 1.000 10.60008 309 TYR G C 1
ATOM 2465 O O . TYR A 1 340 ? -20.66600 -11.26400 5.69800 1.000 8.52123 309 TYR G O 1
ATOM 2474 N N . PRO A 1 341 ? -18.86900 -11.24800 7.05200 1.000 8.73259 310 PRO G N 1
ATOM 2475 C CA . PRO A 1 341 ? -17.83300 -10.67600 7.91400 1.000 11.13383 310 PRO G CA 1
ATOM 2476 C C . PRO A 1 341 ? -16.41200 -10.68700 7.35100 1.000 15.45500 310 PRO G C 1
ATOM 2477 O O . PRO A 1 341 ? -15.47600 -10.72200 8.14100 1.000 15.34900 310 PRO G O 1
ATOM 2481 N N . HIS A 1 342 ? -16.24300 -10.65100 6.03600 1.000 15.21098 311 HIS G N 1
ATOM 2482 C CA . HIS A 1 342 ? -14.92600 -10.88800 5.46400 1.000 15.00261 311 HIS G CA 1
ATOM 2483 C C . HIS A 1 342 ? -14.00600 -9.69300 5.66300 1.000 16.46040 311 HIS G C 1
ATOM 2484 O O . HIS A 1 342 ? -14.43600 -8.57800 5.99000 1.000 16.48408 311 HIS G O 1
ATOM 2491 N N . PHE A 1 343 ? -12.70800 -9.96000 5.47600 1.000 18.38633 312 PHE G N 1
ATOM 2492 C CA . PHE A 1 343 ? -11.66600 -8.96800 5.72200 1.000 16.04983 312 PHE G CA 1
ATOM 2493 C C . PHE A 1 343 ? -11.92600 -7.66000 4.98500 1.000 16.36622 312 PHE G C 1
ATOM 2494 O O . PHE A 1 343 ? -11.70700 -6.57700 5.53800 1.000 12.74056 312 PHE G O 1
ATOM 2502 N N . ASP A 1 344 ? -12.34400 -7.74200 3.71700 1.000 14.64770 313 ASP G N 1
ATOM 2503 C CA . ASP A 1 344 ? -12.57100 -6.56100 2.89300 1.000 13.88203 313 ASP G CA 1
ATOM 2504 C C . ASP A 1 344 ? -14.01900 -6.09000 2.92700 1.000 13.22112 313 ASP G C 1
ATOM 2505 O O . ASP A 1 344 ? -14.53600 -5.59100 1.91400 1.000 16.42267 313 ASP G O 1
ATOM 2510 N N . PHE A 1 345 ? -14.68000 -6.26000 4.07200 1.000 12.82947 314 PHE G N 1
ATOM 2511 C CA . PHE A 1 345 ? -15.96000 -5.64600 4.40000 1.000 13.92043 314 PHE G CA 1
ATOM 2512 C C . PHE A 1 345 ? -16.06300 -4.20900 3.89800 1.000 15.08575 314 PHE G C 1
ATOM 2513 O O . PHE A 1 345 ? -15.14900 -3.40200 4.09000 1.000 19.30995 314 PHE G O 1
ATOM 2521 N N . ASP A 1 346 ? -17.19100 -3.88200 3.26600 1.000 12.33268 315 ASP G N 1
ATOM 2522 C CA . ASP A 1 346 ? -17.43500 -2.52700 2.77300 1.000 13.49131 315 ASP G CA 1
ATOM 2523 C C . ASP A 1 346 ? -18.33500 -1.80400 3.76300 1.000 19.28784 315 ASP G C 1
ATOM 2524 O O . ASP A 1 346 ? -19.51100 -2.16500 3.92200 1.000 14.46804 315 ASP G O 1
ATOM 2529 N N . ASP A 1 347 ? -17.76600 -0.78000 4.39700 1.000 24.18569 316 ASP G N 1
ATOM 2530 C CA . ASP A 1 347 ? -18.56700 0.07600 5.29800 1.000 25.88141 316 ASP G CA 1
ATOM 2531 C C . ASP A 1 347 ? -19.61000 0.80600 4.45300 1.000 25.55013 316 ASP G C 1
ATOM 2532 O O . ASP A 1 347 ? -19.23900 1.51300 3.51300 1.000 21.61319 316 ASP G O 1
ATOM 2537 N N . PRO A 1 348 ? -20.90100 0.64000 4.77500 1.000 24.89452 317 PRO G N 1
ATOM 2538 C CA . PRO A 1 348 ? -21.95000 1.34400 4.03200 1.000 30.42219 317 PRO G CA 1
ATOM 2539 C C . PRO A 1 348 ? -21.77600 2.84900 4.01400 1.000 38.90571 317 PRO G C 1
ATOM 2540 O O . PRO A 1 348 ? -22.23000 3.50000 3.06400 1.000 39.95373 317 PRO G O 1
ATOM 2544 N N . ASN A 1 349 ? -21.13400 3.42400 5.02900 1.000 34.23432 318 ASN G N 1
ATOM 2545 C CA . ASN A 1 349 ? -20.99600 4.86800 5.11400 1.000 34.61461 318 ASN G CA 1
ATOM 2546 C C . ASN A 1 349 ? -19.82400 5.40500 4.31000 1.000 30.28843 318 ASN G C 1
ATOM 2547 O O . ASN A 1 349 ? -19.64100 6.62400 4.26700 1.000 38.91155 318 ASN G O 1
ATOM 2552 N N . ALA A 1 350 ? -19.02900 4.54000 3.67900 1.000 24.43711 319 ALA G N 1
ATOM 2553 C CA . ALA A 1 350 ? -17.84200 4.99900 2.97400 1.000 23.09640 319 ALA G CA 1
ATOM 2554 C C . ALA A 1 350 ? -17.60600 4.34500 1.62100 1.000 32.11956 319 ALA G C 1
ATOM 2555 O O . ALA A 1 350 ? -16.71600 4.80500 0.89800 1.000 30.07260 319 ALA G O 1
ATOM 2557 N N . ALA A 1 351 ? -18.35200 3.29900 1.24700 1.000 30.28567 320 ALA G N 1
ATOM 2558 C CA . ALA A 1 351 ? -18.08100 2.58000 0.00100 1.000 31.16115 320 ALA G CA 1
ATOM 2559 C C . ALA A 1 351 ? -18.65700 3.29100 -1.22500 1.000 21.05104 320 ALA G C 1
ATOM 2560 O O . ALA A 1 351 ? -18.04300 3.26400 -2.29700 1.000 23.80131 320 ALA G O 1
ATOM 2562 N N . ILE A 1 352 ? -19.82700 3.91600 -1.10300 1.000 16.43582 321 ILE G N 1
ATOM 2563 C CA . ILE A 1 352 ? -20.51200 4.51700 -2.24500 1.000 21.75361 321 ILE G CA 1
ATOM 2564 C C . ILE A 1 352 ? -20.25900 6.02200 -2.21500 1.000 21.67303 321 ILE G C 1
ATOM 2565 O O . ILE A 1 352 ? -20.74400 6.70200 -1.29700 1.000 17.91186 321 ILE G O 1
ATOM 2570 N N . PRO A 1 353 ? -19.53200 6.55900 -3.21000 1.000 18.05502 322 PRO G N 1
ATOM 2571 C CA . PRO A 1 353 ? -19.25200 7.99500 -3.25300 1.000 24.13195 322 PRO G CA 1
ATOM 2572 C C . PRO A 1 353 ? -20.53100 8.85000 -3.11700 1.000 22.76307 322 PRO G C 1
ATOM 2573 O O . PRO A 1 353 ? -21.43300 8.67500 -3.86300 1.000 25.55471 322 PRO G O 1
ATOM 2577 N N . LYS A 1 354 ? -20.54800 9.74400 -2.14100 1.000 24.47010 323 LYS G N 1
ATOM 2578 C CA . LYS A 1 354 ? -21.71800 10.62900 -1.90100 1.000 24.41981 323 LYS G CA 1
ATOM 2579 C C . LYS A 1 354 ? -21.79300 11.72600 -2.97100 1.000 23.87428 323 LYS G C 1
ATOM 2580 O O . LYS A 1 354 ? -22.83500 12.35500 -3.06100 1.000 21.50001 323 LYS G O 1
ATOM 2586 N N . SER A 1 355 ? -20.71300 11.93400 -3.72200 1.000 19.82717 324 SER G N 1
ATOM 2587 C CA . SER A 1 355 ? -20.71600 12.87900 -4.86600 1.000 15.58738 324 SER G CA 1
ATOM 2588 C C . SER A 1 355 ? -21.62800 12.34900 -5.98900 1.000 23.24503 324 SER G C 1
ATOM 2589 O O . SER A 1 355 ? -21.95600 13.12800 -6.88300 1.000 24.31191 324 SER G O 1
ATOM 2592 N N . LEU A 1 356 ? -21.98500 11.06200 -5.96600 1.000 20.77768 325 LEU G N 1
ATOM 2593 C CA . LEU A 1 356 ? -22.91800 10.55900 -6.96700 1.000 20.90602 325 LEU G CA 1
ATOM 2594 C C . LEU A 1 356 ? -24.29700 11.18900 -6.77300 1.000 22.85038 325 LEU G C 1
ATOM 2595 O O . LEU A 1 356 ? -24.65700 11.60700 -5.66800 1.000 20.93350 325 LEU G O 1
ATOM 2600 N N . SER A 1 357 ? -25.07300 11.25900 -7.86400 1.000 17.95584 326 SER G N 1
ATOM 2601 C CA . SER A 1 357 ? -26.39500 11.85400 -7.76700 1.000 18.79673 326 SER G CA 1
ATOM 2602 C C . SER A 1 357 ? -27.20800 11.10900 -6.71700 1.000 23.23080 326 SER G C 1
ATOM 2603 O O . SER A 1 357 ? -26.88200 9.98300 -6.32400 1.000 24.08673 326 SER G O 1
ATOM 2606 N N . SER A 1 358 ? -28.24800 11.76600 -6.20800 1.000 26.72840 327 SER G N 1
ATOM 2607 C CA . SER A 1 358 ? -29.00900 11.11900 -5.14700 1.000 25.60972 327 SER G CA 1
ATOM 2608 C C . SER A 1 358 ? -29.84000 9.96700 -5.70300 1.000 23.73394 327 SER G C 1
ATOM 2609 O O . SER A 1 358 ? -29.93900 8.91300 -5.06500 1.000 24.02745 327 SER G O 1
ATOM 2612 N N . GLY A 1 359 ? -30.39100 10.12200 -6.91500 1.000 18.07643 328 GLY G N 1
ATOM 2613 C CA . GLY A 1 359 ? -31.13500 9.02900 -7.52800 1.000 16.79399 328 GLY G CA 1
ATOM 2614 C C . GLY A 1 359 ? -30.29400 7.78300 -7.75700 1.000 20.86789 328 GLY G C 1
ATOM 2615 O O . GLY A 1 359 ? -30.74800 6.66300 -7.50500 1.000 26.49686 328 GLY G O 1
ATOM 2616 N N . THR A 1 360 ? -29.06300 7.96300 -8.25100 1.000 15.68207 329 THR G N 1
ATOM 2617 C CA . THR A 1 360 ? -28.13500 6.85500 -8.46300 1.000 17.50000 329 THR G CA 1
ATOM 2618 C C . THR A 1 360 ? -27.72400 6.21400 -7.13800 1.000 22.73121 329 THR G C 1
ATOM 2619 O O . THR A 1 360 ? -27.73500 4.98400 -6.99100 1.000 17.65795 329 THR G O 1
ATOM 2623 N N . ARG A 1 361 ? -27.36800 7.04500 -6.16000 1.000 14.35823 330 ARG G N 1
ATOM 2624 C CA . ARG A 1 361 ? -27.02200 6.55000 -4.84300 1.000 16.35553 330 ARG G CA 1
ATOM 2625 C C . ARG A 1 361 ? -28.15500 5.72400 -4.22600 1.000 17.24748 330 ARG G C 1
ATOM 2626 O O . ARG A 1 361 ? -27.90900 4.67500 -3.62000 1.000 16.98734 330 ARG G O 1
ATOM 2634 N N . ASP A 1 362 ? -29.40600 6.17000 -4.36600 1.000 17.24486 331 ASP G N 1
ATOM 2635 C CA . ASP A 1 362 ? -30.50800 5.38700 -3.80000 1.000 21.20010 331 ASP G CA 1
ATOM 2636 C C . ASP A 1 362 ? -30.66000 4.05500 -4.52100 1.000 19.67432 331 ASP G C 1
ATOM 2637 O O . ASP A 1 362 ? -31.01100 3.04200 -3.90200 1.000 20.03949 331 ASP G O 1
ATOM 2642 N N . LYS A 1 363 ? -30.42600 4.04600 -5.83500 1.000 19.36940 332 LYS G N 1
ATOM 2643 C CA . LYS A 1 363 ? -30.50300 2.80500 -6.59600 1.000 18.89818 332 LYS G CA 1
ATOM 2644 C C . LYS A 1 363 ? -29.45000 1.81000 -6.13300 1.000 17.49601 332 LYS G C 1
ATOM 2645 O O . LYS A 1 363 ? -29.74400 0.62600 -5.94200 1.000 18.38880 332 LYS G O 1
ATOM 2651 N N . ILE A 1 364 ? -28.20400 2.26900 -5.97700 1.000 17.67872 333 ILE G N 1
ATOM 2652 C CA . ILE A 1 364 ? -27.11800 1.36500 -5.60900 1.000 19.31791 333 ILE G CA 1
ATOM 2653 C C . ILE A 1 364 ? -27.32400 0.83500 -4.19600 1.000 16.42201 333 ILE G C 1
ATOM 2654 O O . ILE A 1 364 ? -27.17100 -0.36300 -3.93400 1.000 18.39138 333 ILE G O 1
ATOM 2659 N N . LEU A 1 365 ? -27.69300 1.71500 -3.27100 1.000 14.64676 334 LEU G N 1
ATOM 2660 C CA . LEU A 1 365 ? -27.79700 1.30500 -1.87900 1.000 18.25103 334 LEU G CA 1
ATOM 2661 C C . LEU A 1 365 ? -29.04200 0.46500 -1.60800 1.000 22.42851 334 LEU G C 1
ATOM 2662 O O . LEU A 1 365 ? -29.01400 -0.37100 -0.69800 1.000 15.83560 334 LEU G O 1
ATOM 2667 N N . TRP A 1 366 ? -30.13300 0.64200 -2.36900 1.000 20.82701 335 TRP G N 1
ATOM 2668 C CA . TRP A 1 366 ? -31.28900 -0.20400 -2.07800 1.000 21.04043 335 TRP G CA 1
ATOM 2669 C C . TRP A 1 366 ? -32.29100 -0.41600 -3.21100 1.000 17.07310 335 TRP G C 1
ATOM 2670 O O . TRP A 1 366 ? -32.88200 -1.49400 -3.27900 1.000 16.67848 335 TRP G O 1
ATOM 2681 N N . LYS A 1 367 ? -32.54700 0.54500 -4.05600 1.000 15.69616 336 LYS G N 1
ATOM 2682 C CA . LYS A 1 367 ? -33.64300 0.35200 -5.03500 1.000 20.43522 336 LYS G CA 1
ATOM 2683 C C . LYS A 1 367 ? -33.35400 -0.74100 -6.07500 1.000 15.52990 336 LYS G C 1
ATOM 2684 O O . LYS A 1 367 ? -34.20900 -1.53900 -6.38200 1.000 16.76822 336 LYS G O 1
ATOM 2690 N N . ASN A 1 368 ? -32.12600 -0.76500 -6.56700 1.000 17.24749 337 ASN G N 1
ATOM 2691 C CA . ASN A 1 368 ? -31.79100 -1.81900 -7.52200 1.000 15.92600 337 ASN G CA 1
ATOM 2692 C C . ASN A 1 368 ? -32.01400 -3.20300 -6.91500 1.000 18.58747 337 ASN G C 1
ATOM 2693 O O . ASN A 1 368 ? -32.56200 -4.09600 -7.57300 1.000 10.62631 337 ASN G O 1
ATOM 2698 N N . ALA A 1 369 ? -31.56700 -3.41200 -5.66900 1.000 10.98244 338 ALA G N 1
ATOM 2699 C CA . ALA A 1 369 ? -31.79300 -4.70400 -5.03200 1.000 14.35912 338 ALA G CA 1
ATOM 2700 C C . ALA A 1 369 ? -33.27400 -4.91200 -4.74500 1.000 18.58456 338 ALA G C 1
ATOM 2701 O O . ALA A 1 369 ? -33.79100 -6.02700 -4.90200 1.000 12.09926 338 ALA G O 1
ATOM 2703 N N . ALA A 1 370 ? -33.96500 -3.84900 -4.31000 1.000 17.60472 339 ALA G N 1
ATOM 2704 C CA . ALA A 1 370 ? -35.38100 -3.97600 -3.97900 1.000 18.79291 339 ALA G CA 1
ATOM 2705 C C . ALA A 1 370 ? -36.16300 -4.45100 -5.18400 1.000 16.13029 339 ALA G C 1
ATOM 2706 O O . ALA A 1 370 ? -37.00200 -5.34900 -5.06500 1.000 18.53110 339 ALA G O 1
ATOM 2708 N N . ASP A 1 371 ? -35.86500 -3.87600 -6.36100 1.000 20.22451 340 ASP G N 1
ATOM 2709 C CA A ASP A 1 371 ? -36.50700 -4.30500 -7.60100 0.475 17.90332 340 ASP G CA 1
ATOM 2710 C CA B ASP A 1 371 ? -36.50900 -4.30500 -7.59900 0.525 17.42494 340 ASP G CA 1
ATOM 2711 C C . ASP A 1 371 ? -36.11200 -5.73100 -7.95700 1.000 21.87323 340 ASP G C 1
ATOM 2712 O O . ASP A 1 371 ? -36.94000 -6.50600 -8.45000 1.000 25.42799 340 ASP G O 1
ATOM 2721 N N . PHE A 1 372 ? -34.84400 -6.08700 -7.72900 1.000 17.78209 341 PHE G N 1
ATOM 2722 C CA . PHE A 1 372 ? -34.37300 -7.43800 -8.01000 1.000 20.65068 341 PHE G CA 1
ATOM 2723 C C . PHE A 1 372 ? -35.16600 -8.47600 -7.22100 1.000 20.85288 341 PHE G C 1
ATOM 2724 O O . PHE A 1 372 ? -35.58700 -9.50400 -7.76800 1.000 20.69450 341 PHE G O 1
ATOM 2732 N N . TYR A 1 373 ? -35.39500 -8.21200 -5.94400 1.000 15.52174 342 TYR G N 1
ATOM 2733 C CA . TYR A 1 373 ? -36.05800 -9.14600 -5.04400 1.000 18.86870 342 TYR G CA 1
ATOM 2734 C C . TYR A 1 373 ? -37.57400 -8.96400 -4.98600 1.000 20.38625 342 TYR G C 1
ATOM 2735 O O . TYR A 1 373 ? -38.24600 -9.71900 -4.26900 1.000 18.04421 342 TYR G O 1
ATOM 2744 N N . GLY A 1 374 ? -38.12600 -8.00600 -5.72800 1.000 18.16663 343 GLY G N 1
ATOM 2745 C CA . GLY A 1 374 ? -39.56900 -7.78800 -5.72900 1.000 16.92241 343 GLY G CA 1
ATOM 2746 C C . GLY A 1 374 ? -40.10700 -7.26900 -4.41300 1.000 20.48779 343 GLY G C 1
ATOM 2747 O O . GLY A 1 374 ? -41.13400 -7.76200 -3.93700 1.000 18.00403 343 GLY G O 1
ATOM 2748 N N . LEU A 1 375 ? -39.42900 -6.28900 -3.81300 1.000 22.00413 344 LEU G N 1
ATOM 2749 C CA . LEU A 1 375 ? -39.78400 -5.71600 -2.52600 1.000 23.71885 344 LEU G CA 1
ATOM 2750 C C . LEU A 1 375 ? -40.48800 -4.37300 -2.69900 1.000 31.66563 344 LEU G C 1
ATOM 2751 O O . LEU A 1 375 ? -40.49100 -3.77900 -3.77700 1.000 26.31836 344 LEU G O 1
ATOM 2756 N N . ASP A 1 376 ? -41.06100 -3.89200 -1.59000 1.000 48.77664 345 ASP G N 1
ATOM 2757 C CA . ASP A 1 376 ? -41.91000 -2.69000 -1.51800 1.000 47.37255 345 ASP G CA 1
ATOM 2758 C C . ASP A 1 376 ? -43.27500 -2.95300 -2.13800 1.000 57.89360 345 ASP G C 1
ATOM 2759 O O . ASP A 1 376 ? -43.76400 -4.08800 -2.12900 1.000 61.42059 345 ASP G O 1
ATOM 2764 N N . HIS B 1 33 ? 2.58900 8.88500 -39.12700 1.000 36.39345 2 HIS A N 1
ATOM 2765 C CA . HIS B 1 33 ? 3.11700 7.53000 -39.27900 1.000 34.00773 2 HIS A CA 1
ATOM 2766 C C . HIS B 1 33 ? 2.12900 6.47100 -38.79100 1.000 26.51130 2 HIS A C 1
ATOM 2767 O O . HIS B 1 33 ? 1.24100 6.76900 -38.01000 1.000 26.98609 2 HIS A O 1
ATOM 2774 N N . ILE B 1 34 ? 2.30200 5.22600 -39.23800 1.000 24.58462 3 ILE A N 1
ATOM 2775 C CA . ILE B 1 34 ? 1.53800 4.09600 -38.71500 1.000 22.66278 3 ILE A CA 1
ATOM 2776 C C . ILE B 1 34 ? 2.47200 2.90400 -38.54600 1.000 17.54657 3 ILE A C 1
ATOM 2777 O O . ILE B 1 34 ? 3.20300 2.53700 -39.47400 1.000 14.91800 3 ILE A O 1
ATOM 2782 N N . ILE B 1 35 ? 2.43400 2.29300 -37.36400 1.000 18.18902 4 ILE A N 1
ATOM 2783 C CA . ILE B 1 35 ? 3.12000 1.03500 -37.07900 1.000 13.95654 4 ILE A CA 1
ATOM 2784 C C . ILE B 1 35 ? 2.05500 -0.00800 -36.75400 1.000 14.16116 4 ILE A C 1
ATOM 2785 O O . ILE B 1 35 ? 1.18100 0.23300 -35.90700 1.000 16.84895 4 ILE A O 1
ATOM 2790 N N . ASP B 1 36 ? 2.11400 -1.15700 -37.44000 1.000 12.46603 5 ASP A N 1
ATOM 2791 C CA . ASP B 1 36 ? 1.15400 -2.24800 -37.25300 1.000 14.18673 5 ASP A CA 1
ATOM 2792 C C . ASP B 1 36 ? 1.76200 -3.29400 -36.30800 1.000 14.03388 5 ASP A C 1
ATOM 2793 O O . ASP B 1 36 ? 2.72000 -3.97300 -36.68300 1.000 13.44153 5 ASP A O 1
ATOM 2798 N N . THR B 1 37 ? 1.19100 -3.46900 -35.10400 1.000 10.85472 6 THR A N 1
ATOM 2799 C CA . THR B 1 37 ? 1.83200 -4.38200 -34.15100 1.000 11.07177 6 THR A CA 1
ATOM 2800 C C . THR B 1 37 ? 1.33500 -5.82500 -34.22300 1.000 10.77452 6 THR A C 1
ATOM 2801 O O . THR B 1 37 ? 1.84900 -6.66900 -33.48200 1.000 15.25212 6 THR A O 1
ATOM 2805 N N . ASP B 1 38 ? 0.42600 -6.16900 -35.13400 1.000 10.50432 7 ASP A N 1
ATOM 2806 C CA . ASP B 1 38 ? -0.06200 -7.54700 -35.17500 1.000 14.37459 7 ASP A CA 1
ATOM 2807 C C . ASP B 1 38 ? -0.38500 -7.93200 -36.61900 1.000 13.98268 7 ASP A C 1
ATOM 2808 O O . ASP B 1 38 ? -1.41000 -7.51600 -37.16000 1.000 10.75314 7 ASP A O 1
ATOM 2813 N N . VAL B 1 39 ? 0.47800 -8.74200 -37.22700 1.000 16.79969 8 VAL A N 1
ATOM 2814 C CA . VAL B 1 39 ? 0.27100 -9.25400 -38.57800 1.000 12.72806 8 VAL A CA 1
ATOM 2815 C C . VAL B 1 39 ? 0.68100 -10.72400 -38.58300 1.000 11.83084 8 VAL A C 1
ATOM 2816 O O . VAL B 1 39 ? 1.75100 -11.07100 -38.07500 1.000 18.88609 8 VAL A O 1
ATOM 2820 N N . HIS B 1 40 ? -0.15700 -11.58700 -39.15100 1.000 13.25557 9 HIS A N 1
ATOM 2821 C CA . HIS B 1 40 ? -0.00600 -13.04900 -39.04900 1.000 13.55206 9 HIS A CA 1
ATOM 2822 C C . HIS B 1 40 ? 0.43900 -13.67500 -40.37500 1.000 15.34948 9 HIS A C 1
ATOM 2823 O O . HIS B 1 40 ? -0.38300 -14.10100 -41.19100 1.000 13.37553 9 HIS A O 1
ATOM 2830 N N . GLU B 1 41 ? 1.75200 -13.75900 -40.56600 1.000 11.61590 10 GLU A N 1
ATOM 2831 C CA . GLU B 1 41 ? 2.34600 -14.49600 -41.67000 1.000 14.27438 10 GLU A CA 1
ATOM 2832 C C . GLU B 1 41 ? 2.49100 -15.96600 -41.29300 1.000 17.63712 10 GLU A C 1
ATOM 2833 O O . GLU B 1 41 ? 2.52100 -16.32600 -40.11200 1.000 16.88803 10 GLU A O 1
ATOM 2839 N N . SER B 1 42 ? 2.59000 -16.81700 -42.31500 1.000 15.56062 11 SER A N 1
ATOM 2840 C CA . SER B 1 42 ? 2.87100 -18.23100 -42.10600 1.000 18.55855 11 SER A CA 1
ATOM 2841 C C . SER B 1 42 ? 3.50600 -18.82900 -43.35300 1.000 19.89773 11 SER A C 1
ATOM 2842 O O . SER B 1 42 ? 3.52800 -18.21900 -44.42500 1.000 14.45790 11 SER A O 1
ATOM 2845 N N . PHE B 1 43 ? 4.01000 -20.05500 -43.19300 1.000 16.95002 12 PHE A N 1
ATOM 2846 C CA . PHE B 1 43 ? 4.47300 -20.82900 -44.32700 1.000 14.60325 12 PHE A CA 1
ATOM 2847 C C . PHE B 1 43 ? 3.28800 -21.20900 -45.22100 1.000 17.11188 12 PHE A C 1
ATOM 2848 O O . PHE B 1 43 ? 2.11900 -21.10800 -44.82600 1.000 14.15789 12 PHE A O 1
ATOM 2856 N N . ALA B 1 44 ? 3.60800 -21.64200 -46.44600 1.000 13.24201 13 ALA A N 1
ATOM 2857 C CA . ALA B 1 44 ? 2.59400 -22.09700 -47.39100 1.000 14.61917 13 ALA A CA 1
ATOM 2858 C C . ALA B 1 44 ? 2.21600 -23.54000 -47.13600 1.000 13.98565 13 ALA A C 1
ATOM 2859 O O . ALA B 1 44 ? 1.07600 -23.93800 -47.39300 1.000 15.73113 13 ALA A O 1
ATOM 2861 N N . SER B 1 45 ? 3.15800 -24.32200 -46.61900 1.000 17.18075 14 SER A N 1
ATOM 2862 C CA . SER B 1 45 ? 2.94300 -25.70500 -46.22800 1.000 14.82034 14 SER A CA 1
ATOM 2863 C C . SER B 1 45 ? 3.90500 -26.01200 -45.09200 1.000 11.71979 14 SER A C 1
ATOM 2864 O O . SER B 1 45 ? 5.02500 -25.49300 -45.07200 1.000 12.77990 14 SER A O 1
ATOM 2867 N N . LEU B 1 46 ? 3.46100 -26.83300 -44.13700 1.000 11.18872 15 LEU A N 1
ATOM 2868 C CA . LEU B 1 46 ? 4.35400 -27.24300 -43.05800 1.000 13.48813 15 LEU A CA 1
ATOM 2869 C C . LEU B 1 46 ? 5.63000 -27.86800 -43.60300 1.000 17.76710 15 LEU A C 1
ATOM 2870 O O . LEU B 1 46 ? 6.69600 -27.73000 -42.99300 1.000 13.59987 15 LEU A O 1
ATOM 2875 N N . LYS B 1 47 ? 5.55400 -28.53400 -44.76200 1.000 12.99517 16 LYS A N 1
ATOM 2876 C CA . LYS B 1 47 ? 6.75100 -29.12500 -45.34300 1.000 15.84018 16 LYS A CA 1
ATOM 2877 C C . LYS B 1 47 ? 7.76200 -28.08900 -45.81100 1.000 15.94455 16 LYS A C 1
ATOM 2878 O O . LYS B 1 47 ? 8.90500 -28.47100 -46.06600 1.000 18.91036 16 LYS A O 1
ATOM 2884 N N . ASP B 1 48 ? 7.39000 -26.79600 -45.90000 1.000 14.30595 17 ASP A N 1
ATOM 2885 C CA . ASP B 1 48 ? 8.37700 -25.74200 -46.14300 1.000 12.55494 17 ASP A CA 1
ATOM 2886 C C . ASP B 1 48 ? 9.46900 -25.69400 -45.08100 1.000 12.90640 17 ASP A C 1
ATOM 2887 O O . ASP B 1 48 ? 10.52600 -25.11200 -45.32800 1.000 18.56080 17 ASP A O 1
ATOM 2892 N N . LEU B 1 49 ? 9.24500 -26.26500 -43.90700 1.000 16.88724 18 LEU A N 1
ATOM 2893 C CA . LEU B 1 49 ? 10.23000 -26.21800 -42.83300 1.000 15.82687 18 LEU A CA 1
ATOM 2894 C C . LEU B 1 49 ? 11.25200 -27.33700 -42.92200 1.000 15.42435 18 LEU A C 1
ATOM 2895 O O . LEU B 1 49 ? 12.26600 -27.29100 -42.21000 1.000 15.15446 18 LEU A O 1
ATOM 2900 N N . VAL B 1 50 ? 10.97900 -28.34000 -43.74700 1.000 11.56958 19 VAL A N 1
ATOM 2901 C CA . VAL B 1 50 ? 11.89800 -29.46800 -43.90300 1.000 19.33086 19 VAL A CA 1
ATOM 2902 C C . VAL B 1 50 ? 13.33200 -29.02200 -44.20300 1.000 20.41829 19 VAL A C 1
ATOM 2903 O O . VAL B 1 50 ? 14.25700 -29.53100 -43.55100 1.000 16.00648 19 VAL A O 1
ATOM 2907 N N . PRO B 1 51 ? 13.58800 -28.09000 -45.13800 1.000 16.80399 20 PRO A N 1
ATOM 2908 C CA . PRO B 1 51 ? 14.98700 -27.69400 -45.41400 1.000 15.97449 20 PRO A CA 1
ATOM 2909 C C . PRO B 1 51 ? 15.74400 -27.18300 -44.19600 1.000 22.23874 20 PRO A C 1
ATOM 2910 O O . PRO B 1 51 ? 16.97400 -27.14200 -44.23600 1.000 19.64152 20 PRO A O 1
ATOM 2914 N N . TYR B 1 52 ? 15.06200 -26.81200 -43.10900 1.000 19.06485 21 TYR A N 1
ATOM 2915 C CA . TYR B 1 52 ? 15.72300 -26.23700 -41.95000 1.000 18.73393 21 TYR A CA 1
ATOM 2916 C C . TYR B 1 52 ? 15.78800 -27.19300 -40.77400 1.000 22.67340 21 TYR A C 1
ATOM 2917 O O . TYR B 1 52 ? 16.36400 -26.84100 -39.74000 1.000 22.90955 21 TYR A O 1
ATOM 2926 N N . LEU B 1 53 ? 15.18900 -28.37000 -40.89200 1.000 20.85425 22 LEU A N 1
ATOM 2927 C CA . LEU B 1 53 ? 15.07500 -29.32500 -39.80400 1.000 16.48615 22 LEU A CA 1
ATOM 2928 C C . LEU B 1 53 ? 16.21900 -30.33700 -39.86200 1.000 23.20479 22 LEU A C 1
ATOM 2929 O O . LEU B 1 53 ? 16.62400 -30.75100 -40.95600 1.000 19.78924 22 LEU A O 1
ATOM 2934 N N . PRO B 1 54 ? 16.74900 -30.74300 -38.71000 1.000 22.68443 23 PRO A N 1
ATOM 2935 C CA . PRO B 1 54 ? 17.68100 -31.86700 -38.66400 1.000 18.10337 23 PRO A CA 1
ATOM 2936 C C . PRO B 1 54 ? 16.90400 -33.16600 -38.48100 1.000 21.22418 23 PRO A C 1
ATOM 2937 O O . PRO B 1 54 ? 15.71900 -33.17300 -38.14100 1.000 21.78787 23 PRO A O 1
ATOM 2941 N N . GLU B 1 55 ? 17.59400 -34.27300 -38.72700 1.000 23.37374 24 GLU A N 1
ATOM 2942 C CA . GLU B 1 55 ? 16.98600 -35.57000 -38.48400 1.000 24.93297 24 GLU A CA 1
ATOM 2943 C C . GLU B 1 55 ? 16.86800 -35.81300 -36.97800 1.000 21.85846 24 GLU A C 1
ATOM 2944 O O . GLU B 1 55 ? 17.63000 -35.25200 -36.19100 1.000 19.24641 24 GLU A O 1
ATOM 2950 N N . PRO B 1 56 ? 15.90700 -36.63700 -36.54600 1.000 22.90123 25 PRO A N 1
ATOM 2951 C CA . PRO B 1 56 ? 14.91700 -37.35000 -37.36400 1.000 21.37445 25 PRO A CA 1
ATOM 2952 C C . PRO B 1 56 ? 13.68900 -36.50200 -37.71700 1.000 24.57770 25 PRO A C 1
ATOM 2953 O O . PRO B 1 56 ? 12.80500 -36.98400 -38.44000 1.000 27.10641 25 PRO A O 1
ATOM 2957 N N . TYR B 1 57 ? 13.63900 -35.26100 -37.21100 1.000 27.02976 26 TYR A N 1
ATOM 2958 C CA . TYR B 1 57 ? 12.46300 -34.41700 -37.41400 1.000 18.15734 26 TYR A CA 1
ATOM 2959 C C . TYR B 1 57 ? 12.28800 -34.04700 -38.87900 1.000 20.35858 26 TYR A C 1
ATOM 2960 O O . TYR B 1 57 ? 11.15200 -33.92600 -39.35300 1.000 20.46881 26 TYR A O 1
ATOM 2969 N N . LYS B 1 58 ? 13.39300 -33.85700 -39.60500 1.000 20.96431 27 LYS A N 1
ATOM 2970 C CA . LYS B 1 58 ? 13.31500 -33.63500 -41.04300 1.000 21.10667 27 LYS A CA 1
ATOM 2971 C C . LYS B 1 58 ? 12.50000 -34.73600 -41.71900 1.000 24.05745 27 LYS A C 1
ATOM 2972 O O . LYS B 1 58 ? 11.57000 -34.46200 -42.48600 1.000 22.59947 27 LYS A O 1
ATOM 2978 N N . SER B 1 59 ? 12.79900 -35.99300 -41.39400 1.000 21.02013 28 SER A N 1
ATOM 2979 C CA . SER B 1 59 ? 12.07100 -37.09500 -42.01200 1.000 24.53772 28 SER A CA 1
ATOM 2980 C C . SER B 1 59 ? 10.65000 -37.20800 -41.46700 1.000 25.05942 28 SER A C 1
ATOM 2981 O O . SER B 1 59 ? 9.72200 -37.51600 -42.22700 1.000 21.60692 28 SER A O 1
ATOM 2984 N N . TRP B 1 60 ? 10.45300 -36.96700 -40.16000 1.000 21.76094 29 TRP A N 1
ATOM 2985 C CA . TRP B 1 60 ? 9.09900 -37.02700 -39.61000 1.000 24.84746 29 TRP A CA 1
ATOM 2986 C C . TRP B 1 60 ? 8.17500 -36.08600 -40.36600 1.000 19.19454 29 TRP A C 1
ATOM 2987 O O . TRP B 1 60 ? 7.10700 -36.49100 -40.83100 1.000 21.13112 29 TRP A O 1
ATOM 2998 N N . ILE B 1 61 ? 8.58400 -34.82100 -40.50400 1.000 21.59643 30 ILE A N 1
ATOM 2999 C CA . ILE B 1 61 ? 7.73400 -33.81900 -41.14100 1.000 20.65910 30 ILE A CA 1
ATOM 3000 C C . ILE B 1 61 ? 7.63300 -34.08300 -42.64500 1.000 22.64760 30 ILE A C 1
ATOM 3001 O O . ILE B 1 61 ? 6.53800 -34.06600 -43.21700 1.000 20.98068 30 ILE A O 1
ATOM 3006 N N . GLY B 1 62 ? 8.76900 -34.36200 -43.30000 1.000 22.12612 31 GLY A N 1
ATOM 3007 C CA . GLY B 1 62 ? 8.74700 -34.58500 -44.73600 1.000 16.34679 31 GLY A CA 1
ATOM 3008 C C . GLY B 1 62 ? 7.85500 -35.74200 -45.14300 1.000 21.10010 31 GLY A C 1
ATOM 3009 O O . GLY B 1 62 ? 7.14100 -35.66600 -46.14700 1.000 24.80493 31 GLY A O 1
ATOM 3010 N N . ASN B 1 63 ? 7.86100 -36.81500 -44.36300 1.000 23.33830 32 ASN A N 1
ATOM 3011 C CA . ASN B 1 63 ? 7.05200 -37.99000 -44.67200 1.000 24.36835 32 ASN A CA 1
ATOM 3012 C C . ASN B 1 63 ? 5.63000 -37.90900 -44.12000 1.000 29.04051 32 ASN A C 1
ATOM 3013 O O . ASN B 1 63 ? 4.82600 -38.80800 -44.39400 1.000 27.43626 32 ASN A O 1
ATOM 3018 N N . GLY B 1 64 ? 5.29400 -36.86900 -43.35500 1.000 15.61094 33 GLY A N 1
ATOM 3019 C CA . GLY B 1 64 ? 3.91900 -36.67900 -42.92500 1.000 19.31763 33 GLY A CA 1
ATOM 3020 C C . GLY B 1 64 ? 3.53400 -37.32600 -41.61300 1.000 24.03817 33 GLY A C 1
ATOM 3021 O O . GLY B 1 64 ? 2.33700 -37.55400 -41.38600 1.000 24.49182 33 GLY A O 1
ATOM 3022 N N . ALA B 1 65 ? 4.50500 -37.61900 -40.73400 1.000 19.19542 34 ALA A N 1
ATOM 3023 C CA . ALA B 1 65 ? 4.20900 -38.20800 -39.42900 1.000 23.68268 34 ALA A CA 1
ATOM 3024 C C . ALA B 1 65 ? 3.42700 -37.26200 -38.51800 1.000 20.97093 34 ALA A C 1
ATOM 3025 O O . ALA B 1 65 ? 2.82300 -37.71700 -37.53700 1.000 19.34539 34 ALA A O 1
ATOM 3027 N N . TRP B 1 66 ? 3.44100 -35.96400 -38.82000 1.000 18.00756 35 TRP A N 1
ATOM 3028 C CA . TRP B 1 66 ? 2.59800 -34.95300 -38.19400 1.000 13.07745 35 TRP A CA 1
ATOM 3029 C C . TRP B 1 66 ? 2.26500 -33.92500 -39.25900 1.000 16.19234 35 TRP A C 1
ATOM 3030 O O . TRP B 1 66 ? 3.15000 -33.49900 -40.00900 1.000 15.06259 35 TRP A O 1
ATOM 3041 N N . ARG B 1 67 ? 0.99900 -33.52400 -39.32700 1.000 15.06549 36 ARG A N 1
ATOM 3042 C CA . ARG B 1 67 ? 0.53700 -32.64600 -40.39600 1.000 12.37371 36 ARG A CA 1
ATOM 3043 C C . ARG B 1 67 ? 0.26400 -31.22300 -39.93000 1.000 13.93787 36 ARG A C 1
ATOM 3044 O O . ARG B 1 67 ? -0.15100 -30.39400 -40.74700 1.000 14.27521 36 ARG A O 1
ATOM 3052 N N . GLY B 1 68 ? 0.51700 -30.90500 -38.66100 1.000 12.08517 37 GLY A N 1
ATOM 3053 C CA . GLY B 1 68 ? 0.38500 -29.55200 -38.15900 1.000 9.02562 37 GLY A CA 1
ATOM 3054 C C . GLY B 1 68 ? -0.89600 -29.33800 -37.37000 1.000 15.29071 37 GLY A C 1
ATOM 3055 O O . GLY B 1 68 ? -1.62200 -30.27300 -37.01300 1.000 17.65406 37 GLY A O 1
ATOM 3056 N N . PHE B 1 69 ? -1.17400 -28.06400 -37.09800 1.000 13.98990 38 PHE A N 1
ATOM 3057 C CA . PHE B 1 69 ? -2.32000 -27.68300 -36.28800 1.000 14.63765 38 PHE A CA 1
ATOM 3058 C C . PHE B 1 69 ? -3.55100 -27.51200 -37.17100 1.000 20.23126 38 PHE A C 1
ATOM 3059 O O . PHE B 1 69 ? -3.46000 -27.24700 -38.37400 1.000 17.58380 38 PHE A O 1
ATOM 3067 N N . SER B 1 70 ? -4.70800 -27.68300 -36.55800 1.000 13.18262 39 SER A N 1
ATOM 3068 C CA . SER B 1 70 ? -5.98200 -27.54700 -37.24700 1.000 17.35239 39 SER A CA 1
ATOM 3069 C C . SER B 1 70 ? -6.95100 -27.11200 -36.16700 1.000 12.49973 39 SER A C 1
ATOM 3070 O O . SER B 1 70 ? -7.23000 -27.90800 -35.27200 1.000 13.26540 39 SER A O 1
ATOM 3073 N N . GLN B 1 71 ? -7.40700 -25.85800 -36.21800 1.000 13.89984 40 GLN A N 1
ATOM 3074 C CA . GLN B 1 71 ? -8.05400 -25.25800 -35.05000 1.000 15.60858 40 GLN A CA 1
ATOM 3075 C C . GLN B 1 71 ? -9.29600 -26.06900 -34.67500 1.000 13.55547 40 GLN A C 1
ATOM 3076 O O . GLN B 1 71 ? -9.96900 -26.60700 -35.55700 1.000 12.04596 40 GLN A O 1
ATOM 3082 N N . PRO B 1 72 ? -9.58600 -26.24900 -33.38300 1.000 13.76815 41 PRO A N 1
ATOM 3083 C CA . PRO B 1 72 ? -10.59700 -27.22300 -32.94800 1.000 15.27615 41 PRO A CA 1
ATOM 3084 C C . PRO B 1 72 ? -12.02000 -26.67700 -32.91600 1.000 14.32475 41 PRO A C 1
ATOM 3085 O O . PRO B 1 72 ? -12.76200 -26.89200 -31.94000 1.000 13.04728 41 PRO A O 1
ATOM 3089 N N . PHE B 1 73 ? -12.42000 -25.98600 -33.98900 1.000 14.05532 42 PHE A N 1
ATOM 3090 C CA . PHE B 1 73 ? -13.73300 -25.36200 -34.11100 1.000 12.56884 42 PHE A CA 1
ATOM 3091 C C . PHE B 1 73 ? -13.90500 -24.82400 -35.52800 1.000 10.58205 42 PHE A C 1
ATOM 3092 O O . PHE B 1 73 ? -12.93000 -24.56200 -36.23400 1.000 15.12382 42 PHE A O 1
ATOM 3100 N N . ALA B 1 74 ? -15.16200 -24.65100 -35.92700 1.000 11.99915 43 ALA A N 1
ATOM 3101 C CA . ALA B 1 74 ? -15.49700 -24.06500 -37.22300 1.000 14.50139 43 ALA A CA 1
ATOM 3102 C C . ALA B 1 74 ? -15.66500 -22.55300 -37.09400 1.000 15.41519 43 ALA A C 1
ATOM 3103 O O . ALA B 1 74 ? -16.43900 -22.07500 -36.25600 1.000 15.35140 43 ALA A O 1
ATOM 3105 N N . TYR B 1 75 ? -14.91400 -21.81000 -37.90700 1.000 16.32111 44 TYR A N 1
ATOM 3106 C CA . TYR B 1 75 ? -15.15100 -20.38100 -38.07700 1.000 17.55235 44 TYR A CA 1
ATOM 3107 C C . TYR B 1 75 ? -16.54000 -20.15300 -38.65300 1.000 17.34438 44 TYR A C 1
ATOM 3108 O O . TYR B 1 75 ? -17.04000 -20.94000 -39.46000 1.000 24.60301 44 TYR A O 1
ATOM 3117 N N . THR B 1 76 ? -17.16500 -19.06400 -38.23500 1.000 17.73511 45 THR A N 1
ATOM 3118 C CA . THR B 1 76 ? -18.51300 -18.74100 -38.66600 1.000 21.76158 45 THR A CA 1
ATOM 3119 C C . THR B 1 76 ? -18.55500 -17.55000 -39.61800 1.000 25.37665 45 THR A C 1
ATOM 3120 O O . THR B 1 76 ? -19.62100 -17.23700 -40.15700 1.000 30.72754 45 THR A O 1
ATOM 3124 N N . SER B 1 77 ? -17.41300 -16.89600 -39.86100 1.000 33.23944 46 SER A N 1
ATOM 3125 C CA . SER B 1 77 ? -17.20700 -15.87000 -40.87800 1.000 25.75419 46 SER A CA 1
ATOM 3126 C C . SER B 1 77 ? -16.88700 -16.52300 -42.21800 1.000 28.84513 46 SER A C 1
ATOM 3127 O O . SER B 1 77 ? -16.09000 -17.47500 -42.26300 1.000 24.66525 46 SER A O 1
ATOM 3130 N N . PRO B 1 78 ? -17.50500 -16.08000 -43.31000 1.000 28.53664 47 PRO A N 1
ATOM 3131 C CA . PRO B 1 78 ? -16.94100 -16.37300 -44.63200 1.000 30.48180 47 PRO A CA 1
ATOM 3132 C C . PRO B 1 78 ? -15.51400 -15.85900 -44.68800 1.000 31.38099 47 PRO A C 1
ATOM 3133 O O . PRO B 1 78 ? -15.23700 -14.71200 -44.32600 1.000 39.13366 47 PRO A O 1
ATOM 3137 N N . GLY B 1 79 ? -14.60300 -16.71900 -45.12300 1.000 27.57063 48 GLY A N 1
ATOM 3138 C CA . GLY B 1 79 ? -13.18800 -16.41400 -45.08400 1.000 22.19601 48 GLY A CA 1
ATOM 3139 C C . GLY B 1 79 ? -12.39300 -17.30100 -44.15400 1.000 17.41784 48 GLY A C 1
ATOM 3140 O O . GLY B 1 79 ? -11.16700 -17.17200 -44.11100 1.000 18.18644 48 GLY A O 1
ATOM 3141 N N . ASN B 1 80 ? -13.05800 -18.18700 -43.40200 1.000 18.65737 49 ASN A N 1
ATOM 3142 C CA . ASN B 1 80 ? -12.41000 -19.18300 -42.53700 1.000 18.71140 49 ASN A CA 1
ATOM 3143 C C . ASN B 1 80 ? -11.43200 -18.53800 -41.55200 1.000 17.68242 49 ASN A C 1
ATOM 3144 O O . ASN B 1 80 ? -10.29400 -18.98100 -41.37700 1.000 16.31818 49 ASN A O 1
ATOM 3149 N N . GLY B 1 81 ? -11.89400 -17.48500 -40.89800 1.000 12.62856 50 GLY A N 1
ATOM 3150 C CA . GLY B 1 81 ? -11.07800 -16.74200 -39.97300 1.000 19.20632 50 GLY A CA 1
ATOM 3151 C C . GLY B 1 81 ? -10.37200 -15.55500 -40.58400 1.000 19.15935 50 GLY A C 1
ATOM 3152 O O . GLY B 1 81 ? -9.95000 -14.65500 -39.84200 1.000 15.99319 50 GLY A O 1
ATOM 3153 N N . ASN B 1 82 ? -10.25200 -15.51100 -41.91400 1.000 14.04968 51 ASN A N 1
ATOM 3154 C CA . ASN B 1 82 ? -9.60200 -14.39800 -42.59100 1.000 18.48623 51 ASN A CA 1
ATOM 3155 C C . ASN B 1 82 ? -10.62700 -13.43600 -43.17800 1.000 18.77723 51 ASN A C 1
ATOM 3156 O O . ASN B 1 82 ? -11.81800 -13.73100 -43.29700 1.000 13.30039 51 ASN A O 1
ATOM 3161 N N . ARG B 1 83 ? -10.11900 -12.26500 -43.56400 1.000 21.49478 52 ARG A N 1
ATOM 3162 C CA . ARG B 1 83 ? -10.79000 -11.41700 -44.53600 1.000 18.01149 52 ARG A CA 1
ATOM 3163 C C . ARG B 1 83 ? -11.20600 -12.25600 -45.73700 1.000 14.60040 52 ARG A C 1
ATOM 3164 O O . ARG B 1 83 ? -10.52200 -13.20400 -46.11900 1.000 14.20972 52 ARG A O 1
ATOM 3172 N N . ALA B 1 84 ? -12.33300 -11.89200 -46.34600 1.000 19.56235 53 ALA A N 1
ATOM 3173 C CA . ALA B 1 84 ? -12.82600 -12.63200 -47.49600 1.000 15.24372 53 ALA A CA 1
ATOM 3174 C C . ALA B 1 84 ? -11.89300 -12.53600 -48.70100 1.000 21.01540 53 ALA A C 1
ATOM 3175 O O . ALA B 1 84 ? -12.06800 -13.29700 -49.65900 1.000 17.81515 53 ALA A O 1
ATOM 3177 N N . ASP B 1 85 ? -10.90400 -11.64200 -48.67200 1.000 15.94620 54 ASP A N 1
ATOM 3178 C CA . ASP B 1 85 ? -10.00600 -11.43200 -49.80300 1.000 17.93987 54 ASP A CA 1
ATOM 3179 C C . ASP B 1 85 ? -8.57900 -11.90600 -49.52800 1.000 16.08868 54 ASP A C 1
ATOM 3180 O O . ASP B 1 85 ? -7.65500 -11.52100 -50.25000 1.000 17.72712 54 ASP A O 1
ATOM 3185 N N . VAL B 1 86 ? -8.37300 -12.72400 -48.49700 1.000 14.87704 55 VAL A N 1
ATOM 3186 C CA . VAL B 1 86 ? -7.06400 -13.28900 -48.19300 1.000 16.17340 55 VAL A CA 1
ATOM 3187 C C . VAL B 1 86 ? -7.24200 -14.77300 -47.93900 1.000 17.40304 55 VAL A C 1
ATOM 3188 O O . VAL B 1 86 ? -8.01000 -15.16300 -47.05700 1.000 17.30686 55 VAL A O 1
ATOM 3192 N N . LYS B 1 87 ? -6.50500 -15.59500 -48.66900 1.000 19.04711 56 LYS A N 1
ATOM 3193 C CA . LYS B 1 87 ? -6.53300 -17.03600 -48.46800 1.000 19.52021 56 LYS A CA 1
ATOM 3194 C C . LYS B 1 87 ? -5.09800 -17.52000 -48.33600 1.000 24.14779 56 LYS A C 1
ATOM 3195 O O . LYS B 1 87 ? -4.27800 -17.27600 -49.23200 1.000 19.70617 56 LYS A O 1
ATOM 3201 N N . SER B 1 88 ? -4.79300 -18.20100 -47.22400 1.000 19.00906 57 SER A N 1
ATOM 3202 C CA . SER B 1 88 ? -3.49200 -18.85000 -47.10700 1.000 19.32168 57 SER A CA 1
ATOM 3203 C C . SER B 1 88 ? -3.48400 -20.19100 -47.85500 1.000 17.30337 57 SER A C 1
ATOM 3204 O O . SER B 1 88 ? -4.52400 -20.79800 -48.12900 1.000 21.15915 57 SER A O 1
ATOM 3207 N N . ALA B 1 89 ? -2.27900 -20.64200 -48.19700 1.000 17.90735 58 ALA A N 1
ATOM 3208 C CA . ALA B 1 89 ? -2.14000 -21.85700 -48.99300 1.000 19.96788 58 ALA A CA 1
ATOM 3209 C C . ALA B 1 89 ? -2.57000 -23.10400 -48.22600 1.000 15.36961 58 ALA A C 1
ATOM 3210 O O . ALA B 1 89 ? -3.11800 -24.02700 -48.82900 1.000 12.05651 58 ALA A O 1
ATOM 3212 N N . ASP B 1 90 ? -2.34000 -23.16200 -46.90500 1.000 12.98935 59 ASP A N 1
ATOM 3213 C CA . ASP B 1 90 ? -2.66200 -24.36900 -46.15500 1.000 12.59743 59 ASP A CA 1
ATOM 3214 C C . ASP B 1 90 ? -4.06600 -24.34200 -45.55700 1.000 20.41466 59 ASP A C 1
ATOM 3215 O O . ASP B 1 90 ? -4.46600 -25.31800 -44.91300 1.000 20.40764 59 ASP A O 1
ATOM 3220 N N . GLY B 1 91 ? -4.82200 -23.25600 -45.74200 1.000 16.16730 60 GLY A N 1
ATOM 3221 C CA . GLY B 1 91 ? -6.17700 -23.17300 -45.22300 1.000 15.98732 60 GLY A CA 1
ATOM 3222 C C . GLY B 1 91 ? -6.32200 -22.48800 -43.87600 1.000 18.91270 60 GLY A C 1
ATOM 3223 O O . GLY B 1 91 ? -7.45100 -22.17500 -43.48200 1.000 17.97921 60 GLY A O 1
ATOM 3224 N N . SER B 1 92 ? -5.22200 -22.25200 -43.16500 1.000 15.67731 61 SER A N 1
ATOM 3225 C CA . SER B 1 92 ? -5.24200 -21.57000 -41.88500 1.000 19.62136 61 SER A CA 1
ATOM 3226 C C . SER B 1 92 ? -5.57800 -20.09100 -42.05200 1.000 17.42703 61 SER A C 1
ATOM 3227 O O . SER B 1 92 ? -5.52800 -19.52700 -43.15100 1.000 16.97353 61 SER A O 1
ATOM 3230 N N . ALA B 1 93 ? -5.92200 -19.46000 -40.92700 1.000 13.72204 62 ALA A N 1
ATOM 3231 C CA . ALA B 1 93 ? -6.22000 -18.03100 -40.87600 1.000 13.96227 62 ALA A CA 1
ATOM 3232 C C . ALA B 1 93 ? -4.89900 -17.27400 -40.79300 1.000 9.71797 62 ALA A C 1
ATOM 3233 O O . ALA B 1 93 ? -4.46500 -16.79700 -39.73900 1.000 13.50343 62 ALA A O 1
ATOM 3235 N N . SER B 1 94 ? -4.23600 -17.17800 -41.93400 1.000 10.19585 63 SER A N 1
ATOM 3236 C CA . SER B 1 94 ? -2.98000 -16.44300 -42.03300 1.000 15.45217 63 SER A CA 1
ATOM 3237 C C . SER B 1 94 ? -2.76700 -16.05500 -43.48900 1.000 14.81079 63 SER A C 1
ATOM 3238 O O . SER B 1 94 ? -3.65100 -16.23300 -44.33300 1.000 16.73866 63 SER A O 1
ATOM 3241 N N . VAL B 1 95 ? -1.60000 -15.49200 -43.78000 1.000 16.02595 64 VAL A N 1
ATOM 3242 C CA . VAL B 1 95 ? -1.21400 -15.13600 -45.13800 1.000 11.48732 64 VAL A CA 1
ATOM 3243 C C . VAL B 1 95 ? 0.17400 -15.70200 -45.38300 1.000 14.63173 64 VAL A C 1
ATOM 3244 O O . VAL B 1 95 ? 1.08900 -15.49200 -44.57400 1.000 13.47315 64 VAL A O 1
ATOM 3248 N N . SER B 1 96 ? 0.31900 -16.45600 -46.47800 1.000 15.30146 65 SER A N 1
ATOM 3249 C CA . SER B 1 96 ? 1.58200 -17.08700 -46.83600 1.000 14.70458 65 SER A CA 1
ATOM 3250 C C . SER B 1 96 ? 2.27100 -16.43700 -48.03300 1.000 18.60279 65 SER A C 1
ATOM 3251 O O . SER B 1 96 ? 3.35900 -16.87400 -48.41600 1.000 14.52786 65 SER A O 1
ATOM 3254 N N . ASP B 1 97 ? 1.68600 -15.39800 -48.62400 1.000 14.15901 66 ASP A N 1
ATOM 3255 C CA . ASP B 1 97 ? 2.24900 -14.75200 -49.80600 1.000 14.18622 66 ASP A CA 1
ATOM 3256 C C . ASP B 1 97 ? 2.64600 -13.32600 -49.45000 1.000 14.29447 66 ASP A C 1
ATOM 3257 O O . ASP B 1 97 ? 1.77500 -12.47200 -49.23200 1.000 13.70323 66 ASP A O 1
ATOM 3262 N N . TYR B 1 98 ? 3.95500 -13.05900 -49.44200 1.000 14.40482 67 TYR A N 1
ATOM 3263 C CA . TYR B 1 98 ? 4.42500 -11.71100 -49.14500 1.000 14.09985 67 TYR A CA 1
ATOM 3264 C C . TYR B 1 98 ? 3.88000 -10.69500 -50.15300 1.000 13.41377 67 TYR A C 1
ATOM 3265 O O . TYR B 1 98 ? 3.50300 -9.57700 -49.78300 1.000 13.17855 67 TYR A O 1
ATOM 3274 N N . ASN B 1 99 ? 3.79200 -11.07600 -51.42400 1.000 15.74634 68 ASN A N 1
ATOM 3275 C CA . ASN B 1 99 ? 3.28600 -10.14000 -52.43100 1.000 11.38176 68 ASN A CA 1
ATOM 3276 C C . ASN B 1 99 ? 1.86700 -9.68800 -52.12200 1.000 14.65078 68 ASN A C 1
ATOM 3277 O O . ASN B 1 99 ? 1.52600 -8.52000 -52.34900 1.000 18.28457 68 ASN A O 1
ATOM 3282 N N . LEU B 1 100 ? 1.02500 -10.59200 -51.60000 1.000 9.94177 69 LEU A N 1
ATOM 3283 C CA . LEU B 1 100 ? -0.35200 -10.21900 -51.26700 1.000 10.72277 69 LEU A CA 1
ATOM 3284 C C . LEU B 1 100 ? -0.40100 -9.28500 -50.06400 1.000 14.45490 69 LEU A C 1
ATOM 3285 O O . LEU B 1 100 ? -1.14700 -8.29800 -50.06800 1.000 11.95241 69 LEU A O 1
ATOM 3290 N N . MET B 1 101 ? 0.38800 -9.57400 -49.02300 1.000 10.91520 70 MET A N 1
ATOM 3291 C CA . MET B 1 101 ? 0.45400 -8.65200 -47.89500 1.000 17.86625 70 MET A CA 1
ATOM 3292 C C . MET B 1 101 ? 0.95800 -7.28300 -48.32200 1.000 12.79014 70 MET A C 1
ATOM 3293 O O . MET B 1 101 ? 0.42100 -6.25800 -47.89100 1.000 14.13705 70 MET A O 1
ATOM 3298 N N . ARG B 1 102 ? 1.98000 -7.23300 -49.17700 1.000 13.03567 71 ARG A N 1
ATOM 3299 C CA A ARG B 1 102 ? 2.51600 -5.94000 -49.58500 0.525 14.78006 71 ARG A CA 1
ATOM 3300 C CA B ARG B 1 102 ? 2.51300 -5.93700 -49.58000 0.475 14.42318 71 ARG A CA 1
ATOM 3301 C C . ARG B 1 102 ? 1.45700 -5.09800 -50.29800 1.000 15.28878 71 ARG A C 1
ATOM 3302 O O . ARG B 1 102 ? 1.34500 -3.89200 -50.05100 1.000 10.54412 71 ARG A O 1
ATOM 3317 N N . SER B 1 103 ? 0.65300 -5.71600 -51.18200 1.000 15.92505 72 SER A N 1
ATOM 3318 C CA . SER B 1 103 ? -0.28200 -4.90900 -51.95600 1.000 10.56937 72 SER A CA 1
ATOM 3319 C C . SER B 1 103 ? -1.64700 -4.75400 -51.28900 1.000 15.14210 72 SER A C 1
ATOM 3320 O O . SER B 1 103 ? -2.38600 -3.83000 -51.64700 1.000 14.48059 72 SER A O 1
ATOM 3323 N N . GLN B 1 104 ? -1.98200 -5.55000 -50.27900 1.000 14.66307 73 GLN A N 1
ATOM 3324 C CA . GLN B 1 104 ? -3.25600 -5.33500 -49.53000 1.000 11.45446 73 GLN A CA 1
ATOM 3325 C C . GLN B 1 104 ? -3.02500 -4.52300 -48.24900 1.000 14.28809 73 GLN A C 1
ATOM 3326 O O . GLN B 1 104 ? -3.98100 -3.92400 -47.78000 1.000 18.97300 73 GLN A O 1
ATOM 3332 N N . LEU B 1 105 ? -1.81500 -4.51300 -47.69800 1.000 13.75232 74 LEU A N 1
ATOM 3333 C CA . LEU B 1 105 ? -1.60300 -3.87900 -46.39900 1.000 12.54248 74 LEU A CA 1
ATOM 3334 C C . LEU B 1 105 ? -0.44000 -2.89200 -46.41400 1.000 16.89993 74 LEU A C 1
ATOM 3335 O O . LEU B 1 105 ? -0.62900 -1.70300 -46.13600 1.000 14.25635 74 LEU A O 1
ATOM 3340 N N . LEU B 1 106 ? 0.76600 -3.38400 -46.72600 1.000 15.42415 75 LEU A N 1
ATOM 3341 C CA . LEU B 1 106 ? 1.98500 -2.61700 -46.47600 1.000 13.51194 75 LEU A CA 1
ATOM 3342 C C . LEU B 1 106 ? 2.01700 -1.35200 -47.31300 1.000 19.77806 75 LEU A C 1
ATOM 3343 O O . LEU B 1 106 ? 2.32700 -0.27000 -46.80800 1.000 14.26363 75 LEU A O 1
ATOM 3348 N N . ASP B 1 107 ? 1.72300 -1.47700 -48.60500 1.000 20.01702 76 ASP A N 1
ATOM 3349 C CA . ASP B 1 107 ? 1.78800 -0.36200 -49.54600 1.000 20.69576 76 ASP A CA 1
ATOM 3350 C C . ASP B 1 107 ? 0.54700 0.52800 -49.49900 1.000 21.48731 76 ASP A C 1
ATOM 3351 O O . ASP B 1 107 ? 0.68800 1.75900 -49.42900 1.000 17.60238 76 ASP A O 1
ATOM 3356 N N . PRO B 1 108 ? -0.67400 -0.03100 -49.53500 1.000 19.85370 77 PRO A N 1
ATOM 3357 C CA . PRO B 1 108 ? -1.86400 0.84600 -49.60400 1.000 21.80162 77 PRO A CA 1
ATOM 3358 C C . PRO B 1 108 ? -1.95800 1.81700 -48.44800 1.000 19.95537 77 PRO A C 1
ATOM 3359 O O . PRO B 1 108 ? -2.14200 3.01800 -48.65500 1.000 23.58878 77 PRO A O 1
ATOM 3363 N N . TYR B 1 109 ? -1.90000 1.31200 -47.22600 1.000 19.47112 78 TYR A N 1
ATOM 3364 C CA . TYR B 1 109 ? -1.57100 2.13900 -46.08500 1.000 18.64042 78 TYR A CA 1
ATOM 3365 C C . TYR B 1 109 ? -0.07100 2.34900 -46.15100 1.000 22.06805 78 TYR A C 1
ATOM 3366 O O . TYR B 1 109 ? 0.65000 1.54800 -46.73400 1.000 32.52783 78 TYR A O 1
ATOM 3375 N N . LYS B 1 110 ? 0.40400 3.46900 -45.67000 1.000 23.36572 79 LYS A N 1
ATOM 3376 C CA . LYS B 1 110 ? 1.82900 3.72800 -45.86300 1.000 25.27397 79 LYS A CA 1
ATOM 3377 C C . LYS B 1 110 ? 2.58700 3.32300 -44.60400 1.000 17.49116 79 LYS A C 1
ATOM 3378 O O . LYS B 1 110 ? 3.12800 4.15200 -43.88100 1.000 17.18664 79 LYS A O 1
ATOM 3384 N N . LEU B 1 111 ? 2.56800 2.01600 -44.33000 1.000 17.49478 80 LEU A N 1
ATOM 3385 C CA . LEU B 1 111 ? 3.02300 1.53400 -43.02900 1.000 15.80816 80 LEU A CA 1
ATOM 3386 C C . LEU B 1 111 ? 4.50300 1.84500 -42.84800 1.000 18.20767 80 LEU A C 1
ATOM 3387 O O . LEU B 1 111 ? 5.32900 1.53700 -43.72100 1.000 13.36834 80 LEU A O 1
ATOM 3392 N N . SER B 1 112 ? 4.83700 2.49400 -41.72200 1.000 18.14110 81 SER A N 1
ATOM 3393 C CA . SER B 1 112 ? 6.24600 2.67000 -41.39300 1.000 15.66723 81 SER A CA 1
ATOM 3394 C C . SER B 1 112 ? 6.87700 1.33400 -41.03400 1.000 13.99636 81 SER A C 1
ATOM 3395 O O . SER B 1 112 ? 7.95100 0.99300 -41.54000 1.000 14.34017 81 SER A O 1
ATOM 3398 N N . TYR B 1 113 ? 6.21100 0.55500 -40.17900 1.000 12.04199 82 TYR A N 1
ATOM 3399 C CA . TYR B 1 113 ? 6.69500 -0.74400 -39.72800 1.000 13.08442 82 TYR A CA 1
ATOM 3400 C C . TYR B 1 113 ? 5.52000 -1.69200 -39.60000 1.000 11.05935 82 TYR A C 1
ATOM 3401 O O . TYR B 1 113 ? 4.39600 -1.26900 -39.31800 1.000 14.89226 82 TYR A O 1
ATOM 3410 N N . ALA B 1 114 ? 5.78700 -2.98000 -39.79800 1.000 11.94968 83 ALA A N 1
ATOM 3411 C CA . ALA B 1 114 ? 4.80900 -4.02500 -39.52400 1.000 15.62790 83 ALA A CA 1
ATOM 3412 C C . ALA B 1 114 ? 5.47600 -5.13000 -38.72100 1.000 16.92534 83 ALA A C 1
ATOM 3413 O O . ALA B 1 114 ? 6.52600 -5.64000 -39.12500 1.000 13.69982 83 ALA A O 1
ATOM 3415 N N . VAL B 1 115 ? 4.86000 -5.49700 -37.59400 1.000 14.83624 84 VAL A N 1
ATOM 3416 C CA . VAL B 1 115 ? 5.39400 -6.51700 -36.68900 1.000 14.29937 84 VAL A CA 1
ATOM 3417 C C . VAL B 1 115 ? 4.81500 -7.87500 -37.07800 1.000 17.60943 84 VAL A C 1
ATOM 3418 O O . VAL B 1 115 ? 3.62900 -8.14700 -36.85200 1.000 16.73731 84 VAL A O 1
ATOM 3422 N N . LEU B 1 116 ? 5.66500 -8.75000 -37.60700 1.000 11.44567 85 LEU A N 1
ATOM 3423 C CA . LEU B 1 116 ? 5.24000 -10.09100 -37.98000 1.000 17.39265 85 LEU A CA 1
ATOM 3424 C C . LEU B 1 116 ? 5.16500 -10.92400 -36.70700 1.000 13.23106 85 LEU A C 1
ATOM 3425 O O . LEU B 1 116 ? 6.18900 -11.19100 -36.07500 1.000 15.88834 85 LEU A O 1
ATOM 3430 N N . THR B 1 117 ? 3.95100 -11.31200 -36.32100 1.000 11.73446 86 THR A N 1
ATOM 3431 C CA . THR B 1 117 ? 3.70300 -12.04200 -35.08400 1.000 14.60393 86 THR A CA 1
ATOM 3432 C C . THR B 1 117 ? 3.54300 -13.55300 -35.28600 1.000 15.20596 86 THR A C 1
ATOM 3433 O O . THR B 1 117 ? 3.38500 -14.28700 -34.29800 1.000 15.60362 86 THR A O 1
ATOM 3437 N N . GLY B 1 118 ? 3.57900 -14.03000 -36.52700 1.000 12.53945 87 GLY A N 1
ATOM 3438 C CA . GLY B 1 118 ? 3.49100 -15.45200 -36.80900 1.000 10.98728 87 GLY A CA 1
ATOM 3439 C C . GLY B 1 118 ? 2.06900 -15.96700 -36.71700 1.000 14.39633 87 GLY A C 1
ATOM 3440 O O . GLY B 1 118 ? 1.09300 -15.21200 -36.77100 1.000 12.76509 87 GLY A O 1
ATOM 3441 N N . TYR B 1 119 ? 1.95800 -17.29100 -36.57100 1.000 14.32950 88 TYR A N 1
ATOM 3442 C CA . TYR B 1 119 ? 0.66300 -17.96100 -36.47100 1.000 15.60586 88 TYR A CA 1
ATOM 3443 C C . TYR B 1 119 ? 0.84100 -19.40700 -36.01100 1.000 20.61463 88 TYR A C 1
ATOM 3444 O O . TYR B 1 119 ? 0.03300 -19.93000 -35.22100 1.000 15.02132 88 TYR A O 1
ATOM 3453 N N . PHE B 1 120 ? 1.89900 -20.04600 -36.52100 1.000 12.12987 89 PHE A N 1
ATOM 3454 C CA . PHE B 1 120 ? 2.27700 -21.42500 -36.21600 1.000 10.53818 89 PHE A CA 1
ATOM 3455 C C . PHE B 1 120 ? 3.05600 -21.39700 -34.91000 1.000 9.56461 89 PHE A C 1
ATOM 3456 O O . PHE B 1 120 ? 4.20200 -20.95900 -34.87600 1.000 11.02154 89 PHE A O 1
ATOM 3464 N N . TYR B 1 121 ? 2.42600 -21.82500 -33.81500 1.000 9.92595 90 TYR A N 1
ATOM 3465 C CA . TYR B 1 121 ? 3.02300 -21.68100 -32.48800 1.000 11.41758 90 TYR A CA 1
ATOM 3466 C C . TYR B 1 121 ? 3.32900 -23.05600 -31.90700 1.000 11.36621 90 TYR A C 1
ATOM 3467 O O . TYR B 1 121 ? 2.43400 -23.71200 -31.36000 1.000 12.81840 90 TYR A O 1
ATOM 3476 N N . PRO B 1 122 ? 4.57000 -23.54000 -32.00700 1.000 12.50063 91 PRO A N 1
ATOM 3477 C CA . PRO B 1 122 ? 4.85800 -24.92000 -31.58400 1.000 13.07280 91 PRO A CA 1
ATOM 3478 C C . PRO B 1 122 ? 4.67400 -25.17200 -30.10100 1.000 13.16954 91 PRO A C 1
ATOM 3479 O O . PRO B 1 122 ? 4.64600 -26.34200 -29.70000 1.000 12.54919 91 PRO A O 1
ATOM 3483 N N . THR B 1 123 ? 4.59400 -24.12800 -29.27000 1.000 10.53194 92 THR A N 1
ATOM 3484 C CA . THR B 1 123 ? 4.24600 -24.33300 -27.86900 1.000 13.59294 92 THR A CA 1
ATOM 3485 C C . THR B 1 123 ? 2.92700 -25.10800 -27.71100 1.000 15.78892 92 THR A C 1
ATOM 3486 O O . THR B 1 123 ? 2.72600 -25.76900 -26.68300 1.000 12.08394 92 THR A O 1
ATOM 3490 N N . GLY B 1 124 ? 2.04700 -25.07000 -28.72400 1.000 10.60877 93 GLY A N 1
ATOM 3491 C CA . GLY B 1 124 ? 0.80900 -25.83800 -28.71000 1.000 13.51998 93 GLY A CA 1
ATOM 3492 C C . GLY B 1 124 ? 0.99400 -27.34400 -28.71100 1.000 13.82472 93 GLY A C 1
ATOM 3493 O O . GLY B 1 124 ? 0.06700 -28.07600 -28.33700 1.000 15.02922 93 GLY A O 1
ATOM 3494 N N . LEU B 1 125 ? 2.15200 -27.82900 -29.15200 1.000 13.80007 94 LEU A N 1
ATOM 3495 C CA . LEU B 1 125 ? 2.51600 -29.22900 -28.96500 1.000 16.00061 94 LEU A CA 1
ATOM 3496 C C . LEU B 1 125 ? 2.79900 -29.47300 -27.47900 1.000 17.76299 94 LEU A C 1
ATOM 3497 O O . LEU B 1 125 ? 3.70200 -28.85000 -26.90500 1.000 15.50058 94 LEU A O 1
ATOM 3502 N N . LYS B 1 126 ? 2.04600 -30.38500 -26.85200 1.000 16.91339 95 LYS A N 1
ATOM 3503 C CA . LYS B 1 126 ? 2.19100 -30.62800 -25.42100 1.000 18.98880 95 LYS A CA 1
ATOM 3504 C C . LYS B 1 126 ? 3.08600 -31.81800 -25.09400 1.000 17.38900 95 LYS A C 1
ATOM 3505 O O . LYS B 1 126 ? 3.23700 -32.14700 -23.91000 1.000 23.22054 95 LYS A O 1
ATOM 3511 N N . LEU B 1 127 ? 3.70500 -32.44300 -26.10000 1.000 12.37598 96 LEU A N 1
ATOM 3512 C CA . LEU B 1 127 ? 4.69100 -33.51200 -25.91700 1.000 12.59135 96 LEU A CA 1
ATOM 3513 C C . LEU B 1 127 ? 5.78200 -33.34800 -26.97500 1.000 13.85776 96 LEU A C 1
ATOM 3514 O O . LEU B 1 127 ? 5.75900 -32.40500 -27.77000 1.000 13.19558 96 LEU A O 1
ATOM 3519 N N . GLN B 1 128 ? 6.74300 -34.27000 -26.99400 1.000 11.73174 97 GLN A N 1
ATOM 3520 C CA . GLN B 1 128 ? 7.83300 -34.26000 -27.97900 1.000 14.18990 97 GLN A CA 1
ATOM 3521 C C . GLN B 1 128 ? 8.47100 -32.87000 -28.07400 1.000 14.58240 97 GLN A C 1
ATOM 3522 O O . GLN B 1 128 ? 8.51000 -32.24000 -29.13600 1.000 14.60231 97 GLN A O 1
ATOM 3528 N N . TYR B 1 129 ? 8.94100 -32.39100 -26.91200 1.000 13.44676 98 TYR A N 1
ATOM 3529 C CA . TYR B 1 129 ? 9.48800 -31.04100 -26.80100 1.000 15.43476 98 TYR A CA 1
ATOM 3530 C C . TYR B 1 129 ? 10.64800 -30.84000 -27.77200 1.000 15.51403 98 TYR A C 1
ATOM 3531 O O . TYR B 1 129 ? 10.80600 -29.75600 -28.35500 1.000 11.52300 98 TYR A O 1
ATOM 3540 N N . GLY B 1 130 ? 11.47600 -31.87400 -27.94500 1.000 13.17815 99 GLY A N 1
ATOM 3541 C CA . GLY B 1 130 ? 12.56800 -31.78800 -28.90100 1.000 14.02735 99 GLY A CA 1
ATOM 3542 C C . GLY B 1 130 ? 12.07600 -31.41500 -30.28500 1.000 16.03411 99 GLY A C 1
ATOM 3543 O O . GLY B 1 130 ? 12.62300 -30.51600 -30.92900 1.000 18.17371 99 GLY A O 1
ATOM 3544 N N . LEU B 1 131 ? 11.01900 -32.08900 -30.74900 1.000 17.52780 100 LEU A N 1
ATOM 3545 C CA . LEU B 1 131 ? 10.41400 -31.75600 -32.04100 1.000 13.50457 100 LEU A CA 1
ATOM 3546 C C . LEU B 1 131 ? 9.86400 -30.33200 -32.04500 1.000 13.96821 100 LEU A C 1
ATOM 3547 O O . LEU B 1 131 ? 10.15700 -29.53800 -32.95200 1.000 13.50772 100 LEU A O 1
ATOM 3552 N N . GLY B 1 132 ? 9.08200 -29.98900 -31.01800 1.000 16.16268 101 GLY A N 1
ATOM 3553 C CA . GLY B 1 132 ? 8.51500 -28.65000 -30.92900 1.000 15.38084 101 GLY A CA 1
ATOM 3554 C C . GLY B 1 132 ? 9.55600 -27.55000 -31.00100 1.000 13.19474 101 GLY A C 1
ATOM 3555 O O . GLY B 1 132 ? 9.32600 -26.50900 -31.61700 1.000 10.38407 101 GLY A O 1
ATOM 3556 N N . SER B 1 133 ? 10.71300 -27.75900 -30.36500 1.000 10.40762 102 SER A N 1
ATOM 3557 C CA . SER B 1 133 ? 11.74800 -26.73300 -30.38400 1.000 12.52120 102 SER A CA 1
ATOM 3558 C C . SER B 1 133 ? 12.41700 -26.66500 -31.75100 1.000 9.82240 102 SER A C 1
ATOM 3559 O O . SER B 1 133 ? 12.74800 -25.57600 -32.23200 1.000 15.08868 102 SER A O 1
ATOM 3562 N N . ALA B 1 134 ? 12.64900 -27.82000 -32.37300 1.000 9.98186 103 ALA A N 1
ATOM 3563 C CA . ALA B 1 134 ? 13.21600 -27.83000 -33.72300 1.000 16.14031 103 ALA A CA 1
ATOM 3564 C C . ALA B 1 134 ? 12.29200 -27.12900 -34.70700 1.000 16.06636 103 ALA A C 1
ATOM 3565 O O . ALA B 1 134 ? 12.76500 -26.50500 -35.66400 1.000 17.20404 103 ALA A O 1
ATOM 3567 N N . LEU B 1 135 ? 10.97100 -27.19300 -34.46700 1.000 16.19394 104 LEU A N 1
ATOM 3568 C CA . LEU B 1 135 ? 10.00800 -26.52600 -35.34400 1.000 15.41019 104 LEU A CA 1
ATOM 3569 C C . LEU B 1 135 ? 10.03000 -25.01300 -35.15700 1.000 13.94721 104 LEU A C 1
ATOM 3570 O O . LEU B 1 135 ? 9.94900 -24.25600 -36.14100 1.000 15.02033 104 LEU A O 1
ATOM 3575 N N . ALA B 1 136 ? 10.10100 -24.55600 -33.90400 1.000 12.33488 105 ALA A N 1
ATOM 3576 C CA . ALA B 1 136 ? 10.31100 -23.13700 -33.62300 1.000 10.77925 105 ALA A CA 1
ATOM 3577 C C . ALA B 1 136 ? 11.50100 -22.60100 -34.40700 1.000 10.96461 105 ALA A C 1
ATOM 3578 O O . ALA B 1 136 ? 11.39000 -21.61100 -35.14200 1.000 9.96340 105 ALA A O 1
ATOM 3580 N N . SER B 1 137 ? 12.65200 -23.26800 -34.24100 1.000 11.20537 106 SER A N 1
ATOM 3581 C CA . SER B 1 137 ? 13.89800 -22.88400 -34.89700 1.000 12.30494 106 SER A CA 1
ATOM 3582 C C . SER B 1 137 ? 13.74800 -22.88100 -36.41000 1.000 12.51454 106 SER A C 1
ATOM 3583 O O . SER B 1 137 ? 14.08200 -21.89200 -37.06700 1.000 14.89142 106 SER A O 1
ATOM 3586 N N . ALA B 1 138 ? 13.25600 -23.99200 -36.98200 1.000 12.71459 107 ALA A N 1
ATOM 3587 C CA . ALA B 1 138 ? 13.01200 -24.06400 -38.42100 1.000 14.25339 107 ALA A CA 1
ATOM 3588 C C . ALA B 1 138 ? 12.10200 -22.93300 -38.88600 1.000 16.92550 107 ALA A C 1
ATOM 3589 O O . ALA B 1 138 ? 12.38300 -22.26200 -39.88900 1.000 11.84254 107 ALA A O 1
ATOM 3591 N N . TYR B 1 139 ? 11.00600 -22.70200 -38.15700 1.000 14.47243 108 TYR A N 1
ATOM 3592 C CA . TYR B 1 139 ? 10.09000 -21.63100 -38.52200 1.000 11.68168 108 TYR A CA 1
ATOM 3593 C C . TYR B 1 139 ? 10.79300 -20.27400 -38.54500 1.000 13.40982 108 TYR A C 1
ATOM 3594 O O . TYR B 1 139 ? 10.54600 -19.46300 -39.44500 1.000 12.26786 108 TYR A O 1
ATOM 3603 N N . ASN B 1 140 ? 11.64900 -19.99600 -37.54800 1.000 10.64376 109 ASN A N 1
ATOM 3604 C CA . ASN B 1 140 ? 12.35100 -18.71500 -37.49900 1.000 12.75939 109 ASN A CA 1
ATOM 3605 C C . ASN B 1 140 ? 13.31200 -18.56900 -38.68200 1.000 19.71616 109 ASN A C 1
ATOM 3606 O O . ASN B 1 140 ? 13.44600 -17.47700 -39.25300 1.000 16.26776 109 ASN A O 1
ATOM 3611 N N . ASP B 1 141 ? 14.01200 -19.65000 -39.04400 1.000 14.54967 110 ASP A N 1
ATOM 3612 C CA . ASP B 1 141 ? 14.82700 -19.63600 -40.26100 1.000 12.90585 110 ASP A CA 1
ATOM 3613 C C . ASP B 1 141 ? 13.97600 -19.29700 -41.47900 1.000 14.30874 110 ASP A C 1
ATOM 3614 O O . ASP B 1 141 ? 14.33900 -18.42800 -42.27800 1.000 21.29434 110 ASP A O 1
ATOM 3619 N N . TYR B 1 142 ? 12.83800 -19.98600 -41.64100 1.000 14.11333 111 TYR A N 1
ATOM 3620 C CA . TYR B 1 142 ? 11.95900 -19.74100 -42.78700 1.000 16.09613 111 TYR A CA 1
ATOM 3621 C C . TYR B 1 142 ? 11.56900 -18.26800 -42.87500 1.000 18.16458 111 TYR A C 1
ATOM 3622 O O . TYR B 1 142 ? 11.67400 -17.64100 -43.93700 1.000 18.76201 111 TYR A O 1
ATOM 3631 N N . VAL B 1 143 ? 11.10900 -17.70200 -41.76800 1.000 18.03638 112 VAL A N 1
ATOM 3632 C CA . VAL B 1 143 ? 10.57500 -16.31200 -41.75900 1.000 18.08982 112 VAL A CA 1
ATOM 3633 C C . VAL B 1 143 ? 11.68000 -15.29500 -42.07200 1.000 21.51858 112 VAL A C 1
ATOM 3634 O O . VAL B 1 143 ? 11.43700 -14.39000 -42.85300 1.000 20.46763 112 VAL A O 1
ATOM 3638 N N . LEU B 1 144 ? 12.85300 -15.46900 -41.49000 1.000 21.82392 113 LEU A N 1
ATOM 3639 C CA . LEU B 1 144 ? 13.96500 -14.54300 -41.82000 1.000 23.22834 113 LEU A CA 1
ATOM 3640 C C . LEU B 1 144 ? 14.29100 -14.60800 -43.31900 1.000 19.66553 113 LEU A C 1
ATOM 3641 O O . LEU B 1 144 ? 14.48100 -13.55400 -43.90700 1.000 19.87409 113 LEU A O 1
ATOM 3646 N N . GLU B 1 145 ? 14.31100 -15.79800 -43.89900 1.000 18.66852 114 GLU A N 1
ATOM 3647 C CA . GLU B 1 145 ? 14.75900 -15.92800 -45.31500 1.000 21.33491 114 GLU A CA 1
ATOM 3648 C C . GLU B 1 145 ? 13.67500 -15.50300 -46.30400 1.000 25.87695 114 GLU A C 1
ATOM 3649 O O . GLU B 1 145 ? 14.02500 -14.90800 -47.32100 1.000 25.01036 114 GLU A O 1
ATOM 3655 N N . HIS B 1 146 ? 12.42100 -15.80400 -46.00800 1.000 19.83830 115 HIS A N 1
ATOM 3656 C CA . HIS B 1 146 ? 11.39500 -15.54000 -46.99400 1.000 19.32727 115 HIS A CA 1
ATOM 3657 C C . HIS B 1 146 ? 10.48700 -14.37600 -46.64500 1.000 19.89695 115 HIS A C 1
ATOM 3658 O O . HIS B 1 146 ? 9.72900 -13.93300 -47.51800 1.000 19.00824 115 HIS A O 1
ATOM 3665 N N . TRP B 1 147 ? 10.54600 -13.85500 -45.41400 1.000 14.90996 116 TRP A N 1
ATOM 3666 C CA . TRP B 1 147 ? 9.75600 -12.68400 -45.03600 1.000 13.60977 116 TRP A CA 1
ATOM 3667 C C . TRP B 1 147 ? 10.64300 -11.51200 -44.63000 1.000 18.82218 116 TRP A C 1
ATOM 3668 O O . TRP B 1 147 ? 10.67600 -10.50400 -45.34900 1.000 17.08016 116 TRP A O 1
ATOM 3679 N N . ILE B 1 148 ? 11.35200 -11.60500 -43.49100 1.000 14.61700 117 ILE A N 1
ATOM 3680 C CA . ILE B 1 148 ? 12.04700 -10.45400 -42.90700 1.000 11.69759 117 ILE A CA 1
ATOM 3681 C C . ILE B 1 148 ? 13.07500 -9.88700 -43.87800 1.000 17.58378 117 ILE A C 1
ATOM 3682 O O . ILE B 1 148 ? 13.19400 -8.66500 -44.04400 1.000 18.33960 117 ILE A O 1
ATOM 3687 N N . SER B 1 149 ? 13.82600 -10.75700 -44.53900 1.000 18.84327 118 SER A N 1
ATOM 3688 C CA . SER B 1 149 ? 14.85900 -10.30900 -45.46600 1.000 19.25678 118 SER A CA 1
ATOM 3689 C C . SER B 1 149 ? 14.29300 -9.68600 -46.73500 1.000 22.11980 118 SER A C 1
ATOM 3690 O O . SER B 1 149 ? 15.07300 -9.21100 -47.57100 1.000 24.00241 118 SER A O 1
ATOM 3693 N N . LYS B 1 150 ? 12.97500 -9.67300 -46.91900 1.000 22.37252 119 LYS A N 1
ATOM 3694 C CA . LYS B 1 150 ? 12.40900 -9.12400 -48.14300 1.000 17.46354 119 LYS A CA 1
ATOM 3695 C C . LYS B 1 150 ? 11.91100 -7.69900 -47.98800 1.000 16.20379 119 LYS A C 1
ATOM 3696 O O . LYS B 1 150 ? 11.65600 -7.03700 -48.99900 1.000 19.08685 119 LYS A O 1
ATOM 3702 N N . ASP B 1 151 ? 11.75000 -7.21000 -46.76300 1.000 17.78793 120 ASP A N 1
ATOM 3703 C CA . ASP B 1 151 ? 11.15000 -5.89400 -46.58100 1.000 19.13382 120 ASP A CA 1
ATOM 3704 C C . ASP B 1 151 ? 11.68100 -5.25500 -45.31000 1.000 20.51795 120 ASP A C 1
ATOM 3705 O O . ASP B 1 151 ? 11.57700 -5.83300 -44.22400 1.000 18.26996 120 ASP A O 1
ATOM 3710 N N . LYS B 1 152 ? 12.24000 -4.06100 -45.45000 1.000 19.74055 121 LYS A N 1
ATOM 3711 C CA . LYS B 1 152 ? 12.80700 -3.37500 -44.30400 1.000 21.20981 121 LYS A CA 1
ATOM 3712 C C . LYS B 1 152 ? 11.74700 -2.79200 -43.38900 1.000 17.03075 121 LYS A C 1
ATOM 3713 O O . LYS B 1 152 ? 12.10000 -2.28200 -42.32600 1.000 16.57207 121 LYS A O 1
ATOM 3719 N N . ARG B 1 153 ? 10.46600 -2.84900 -43.76700 1.000 17.76014 122 ARG A N 1
ATOM 3720 C CA . ARG B 1 153 ? 9.41900 -2.39300 -42.85600 1.000 16.53127 122 ARG A CA 1
ATOM 3721 C C . ARG B 1 153 ? 9.09300 -3.40800 -41.77200 1.000 14.04037 122 ARG A C 1
ATOM 3722 O O . ARG B 1 153 ? 8.38900 -3.06000 -40.82100 1.000 13.43034 122 ARG A O 1
ATOM 3730 N N . PHE B 1 154 ? 9.58900 -4.63800 -41.88100 1.000 12.81802 123 PHE A N 1
ATOM 3731 C CA . PHE B 1 154 ? 9.21700 -5.69200 -40.94700 1.000 12.24713 123 PHE A CA 1
ATOM 3732 C C . PHE B 1 154 ? 10.03000 -5.62300 -39.65700 1.000 18.28896 123 PHE A C 1
ATOM 3733 O O . PHE B 1 154 ? 11.26100 -5.48800 -39.67200 1.000 16.99765 123 PHE A O 1
ATOM 3741 N N . LEU B 1 155 ? 9.33100 -5.75900 -38.53700 1.000 15.54886 124 LEU A N 1
ATOM 3742 C CA . LEU B 1 155 ? 9.92800 -6.13400 -37.26600 1.000 14.95586 124 LEU A CA 1
ATOM 3743 C C . LEU B 1 155 ? 9.56200 -7.58900 -36.97900 1.000 16.66964 124 LEU A C 1
ATOM 3744 O O . LEU B 1 155 ? 8.42300 -8.01100 -37.21700 1.000 16.72836 124 LEU A O 1
ATOM 3749 N N . GLY B 1 156 ? 10.53000 -8.35900 -36.49600 1.000 10.68691 125 GLY A N 1
ATOM 3750 C CA . GLY B 1 156 ? 10.33200 -9.78300 -36.32100 1.000 11.68127 125 GLY A CA 1
ATOM 3751 C C . GLY B 1 156 ? 10.20100 -10.24200 -34.88200 1.000 17.46337 125 GLY A C 1
ATOM 3752 O O . GLY B 1 156 ? 10.68100 -9.57800 -33.94600 1.000 12.53951 125 GLY A O 1
ATOM 3753 N N . SER B 1 157 ? 9.55500 -11.39500 -34.70200 1.000 10.98349 126 SER A N 1
ATOM 3754 C CA . SER B 1 157 ? 9.39500 -12.03300 -33.40700 1.000 15.72045 126 SER A CA 1
ATOM 3755 C C . SER B 1 157 ? 10.07700 -13.39000 -33.41900 1.000 14.08172 126 SER A C 1
ATOM 3756 O O . SER B 1 157 ? 9.95000 -14.14500 -34.38800 1.000 17.53993 126 SER A O 1
ATOM 3759 N N . VAL B 1 158 ? 10.76900 -13.70500 -32.33300 1.000 10.92115 127 VAL A N 1
ATOM 3760 C CA . VAL B 1 158 ? 11.32300 -15.04200 -32.11600 1.000 11.98235 127 VAL A CA 1
ATOM 3761 C C . VAL B 1 158 ? 10.21100 -15.98300 -31.65700 1.000 17.37757 127 VAL A C 1
ATOM 3762 O O . VAL B 1 158 ? 9.64400 -15.81000 -30.56700 1.000 11.51086 127 VAL A O 1
ATOM 3766 N N . GLN B 1 159 ? 9.89700 -16.98300 -32.48700 1.000 12.86817 128 GLN A N 1
ATOM 3767 C CA . GLN B 1 159 ? 8.95500 -18.03100 -32.11500 1.000 13.08494 128 GLN A CA 1
ATOM 3768 C C . GLN B 1 159 ? 9.69700 -19.12400 -31.35700 1.000 11.10482 128 GLN A C 1
ATOM 3769 O O . GLN B 1 159 ? 10.82500 -19.47600 -31.70800 1.000 8.72474 128 GLN A O 1
ATOM 3775 N N . ILE B 1 160 ? 9.06100 -19.66200 -30.31500 1.000 11.74866 129 ILE A N 1
ATOM 3776 C CA . ILE B 1 160 ? 9.73800 -20.55900 -29.37600 1.000 17.75703 129 ILE A CA 1
ATOM 3777 C C . ILE B 1 160 ? 8.86800 -21.77800 -29.09500 1.000 14.14950 129 ILE A C 1
ATOM 3778 O O . ILE B 1 160 ? 7.71300 -21.86000 -29.51600 1.000 16.80134 129 ILE A O 1
ATOM 3783 N N . ASN B 1 161 ? 9.45800 -22.74300 -28.39000 1.000 9.76778 130 ASN A N 1
ATOM 3784 C CA . ASN B 1 161 ? 8.71400 -23.77300 -27.68200 1.000 10.77926 130 ASN A CA 1
ATOM 3785 C C . ASN B 1 161 ? 8.89100 -23.49700 -26.19500 1.000 19.05475 130 ASN A C 1
ATOM 3786 O O . ASN B 1 161 ? 9.86900 -23.94300 -25.58100 1.000 16.41107 130 ASN A O 1
ATOM 3791 N N . ALA B 1 162 ? 7.92600 -22.78500 -25.61500 1.000 13.73759 131 ALA A N 1
ATOM 3792 C CA . ALA B 1 162 ? 8.04300 -22.36600 -24.22500 1.000 12.42641 131 ALA A CA 1
ATOM 3793 C C . ALA B 1 162 ? 8.00900 -23.53900 -23.24100 1.000 15.82242 131 ALA A C 1
ATOM 3794 O O . ALA B 1 162 ? 8.37800 -23.35600 -22.07500 1.000 15.09446 131 ALA A O 1
ATOM 3796 N N . ARG B 1 163 ? 7.60900 -24.73900 -23.67700 1.000 14.41383 132 ARG A N 1
ATOM 3797 C CA . ARG B 1 163 ? 7.61600 -25.89500 -22.78600 1.000 17.57929 132 ARG A CA 1
ATOM 3798 C C . ARG B 1 163 ? 9.02400 -26.32900 -22.39200 1.000 18.96849 132 ARG A C 1
ATOM 3799 O O . ARG B 1 163 ? 9.17500 -27.09500 -21.43400 1.000 13.90767 132 ARG A O 1
ATOM 3807 N N . ASP B 1 164 ? 10.05200 -25.87600 -23.11500 1.000 18.98781 133 ASP A N 1
ATOM 3808 C CA . ASP B 1 164 ? 11.45400 -26.10700 -22.76400 1.000 15.70889 133 ASP A CA 1
ATOM 3809 C C . ASP B 1 164 ? 12.11300 -24.74000 -22.64200 1.000 15.90584 133 ASP A C 1
ATOM 3810 O O . ASP B 1 164 ? 12.71100 -24.23600 -23.61300 1.000 15.59434 133 ASP A O 1
ATOM 3815 N N . PRO B 1 165 ? 12.03200 -24.10000 -21.46900 1.000 16.47064 134 PRO A N 1
ATOM 3816 C CA . PRO B 1 165 ? 12.50600 -22.71100 -21.37400 1.000 12.88340 134 PRO A CA 1
ATOM 3817 C C . PRO B 1 165 ? 14.00000 -22.56100 -21.59100 1.000 15.13381 134 PRO A C 1
ATOM 3818 O O . PRO B 1 165 ? 14.45300 -21.49400 -22.02000 1.000 12.39637 134 PRO A O 1
ATOM 3822 N N . GLU B 1 166 ? 14.78500 -23.59900 -21.34200 1.000 16.54642 135 GLU A N 1
ATOM 3823 C CA . GLU B 1 166 ? 16.21200 -23.45000 -21.57100 1.000 18.99884 135 GLU A CA 1
ATOM 3824 C C . GLU B 1 166 ? 16.54300 -23.54400 -23.05600 1.000 14.72613 135 GLU A C 1
ATOM 3825 O O . GLU B 1 166 ? 17.35300 -22.75900 -23.55500 1.000 14.68123 135 GLU A O 1
ATOM 3831 N N . ALA B 1 167 ? 15.90600 -24.47200 -23.77900 1.000 12.33814 136 ALA A N 1
ATOM 3832 C CA . ALA B 1 167 ? 16.02100 -24.47500 -25.23100 1.000 12.11350 136 ALA A CA 1
ATOM 3833 C C . ALA B 1 167 ? 15.42800 -23.20800 -25.83500 1.000 16.82080 136 ALA A C 1
ATOM 3834 O O . ALA B 1 167 ? 15.97800 -22.64600 -26.79400 1.000 15.29583 136 ALA A O 1
ATOM 3836 N N . ALA B 1 168 ? 14.30300 -22.74100 -25.29500 1.000 8.99743 137 ALA A N 1
ATOM 3837 C CA . ALA B 1 168 ? 13.73100 -21.48300 -25.77400 1.000 9.95545 137 ALA A CA 1
ATOM 3838 C C . ALA B 1 168 ? 14.71700 -20.33000 -25.60900 1.000 12.98942 137 ALA A C 1
ATOM 3839 O O . ALA B 1 168 ? 14.81300 -19.44800 -26.47300 1.000 14.53229 137 ALA A O 1
ATOM 3841 N N . ALA B 1 169 ? 15.48000 -20.33100 -24.51000 1.000 10.72163 138 ALA A N 1
ATOM 3842 C CA . ALA B 1 169 ? 16.43600 -19.25300 -24.28300 1.000 15.75129 138 ALA A CA 1
ATOM 3843 C C . ALA B 1 169 ? 17.60500 -19.32200 -25.26500 1.000 14.72032 138 ALA A C 1
ATOM 3844 O O . ALA B 1 169 ? 18.14100 -18.28100 -25.65900 1.000 13.20429 138 ALA A O 1
ATOM 3846 N N . ARG B 1 170 ? 18.00800 -20.52600 -25.67700 1.000 12.47011 139 ARG A N 1
ATOM 3847 C CA . ARG B 1 170 ? 19.10200 -20.63800 -26.63700 1.000 14.23161 139 ARG A CA 1
ATOM 3848 C C . ARG B 1 170 ? 18.66800 -20.16300 -28.02200 1.000 15.54570 139 ARG A C 1
ATOM 3849 O O . ARG B 1 170 ? 19.46500 -19.57600 -28.75800 1.000 17.03460 139 ARG A O 1
ATOM 3857 N N . GLU B 1 171 ? 17.41400 -20.41400 -28.39700 1.000 14.78023 140 GLU A N 1
ATOM 3858 C CA . GLU B 1 171 ? 16.90800 -19.90200 -29.66600 1.000 13.44541 140 GLU A CA 1
ATOM 3859 C C . GLU B 1 171 ? 16.79100 -18.37800 -29.65300 1.000 14.02198 140 GLU A C 1
ATOM 3860 O O . GLU B 1 171 ? 17.01100 -17.72600 -30.68200 1.000 11.31223 140 GLU A O 1
ATOM 3866 N N . ILE B 1 172 ? 16.44900 -17.79400 -28.50200 1.000 13.27498 141 ILE A N 1
ATOM 3867 C CA . ILE B 1 172 ? 16.42000 -16.33800 -28.39300 1.000 12.52865 141 ILE A CA 1
ATOM 3868 C C . ILE B 1 172 ? 17.83200 -15.78100 -28.56500 1.000 13.69617 141 ILE A C 1
ATOM 3869 O O . ILE B 1 172 ? 18.04900 -14.81100 -29.30300 1.000 15.38690 141 ILE A O 1
ATOM 3874 N N . ASP B 1 173 ? 18.82000 -16.42900 -27.94100 1.000 14.22975 142 ASP A N 1
ATOM 3875 C CA . ASP B 1 173 ? 20.22100 -16.07800 -28.18200 1.000 18.12702 142 ASP A CA 1
ATOM 3876 C C . ASP B 1 173 ? 20.56200 -16.16500 -29.66400 1.000 15.91981 142 ASP A C 1
ATOM 3877 O O . ASP B 1 173 ? 21.28500 -15.31600 -30.19600 1.000 14.54027 142 ASP A O 1
ATOM 3882 N N . ARG B 1 174 ? 20.04200 -17.18700 -30.34600 1.000 16.63168 143 ARG A N 1
ATOM 3883 C CA . ARG B 1 174 ? 20.42600 -17.42500 -31.73100 1.000 14.61778 143 ARG A CA 1
ATOM 3884 C C . ARG B 1 174 ? 19.86800 -16.35200 -32.66700 1.000 18.73808 143 ARG A C 1
ATOM 3885 O O . ARG B 1 174 ? 20.58800 -15.87600 -33.55000 1.000 14.02578 143 ARG A O 1
ATOM 3893 N N . MET B 1 175 ? 18.60200 -15.92900 -32.47600 1.000 11.94930 144 MET A N 1
ATOM 3894 C CA . MET B 1 175 ? 17.95400 -15.05600 -33.45400 1.000 16.21570 144 MET A CA 1
ATOM 3895 C C . MET B 1 175 ? 18.06800 -13.57300 -33.13700 1.000 16.94404 144 MET A C 1
ATOM 3896 O O . MET B 1 175 ? 17.84500 -12.75300 -34.03500 1.000 14.52968 144 MET A O 1
ATOM 3901 N N . ALA B 1 176 ? 18.41800 -13.20800 -31.90200 1.000 14.05818 145 ALA A N 1
ATOM 3902 C CA . ALA B 1 176 ? 18.38400 -11.80500 -31.49500 1.000 17.49375 145 ALA A CA 1
ATOM 3903 C C . ALA B 1 176 ? 19.38400 -10.96500 -32.27400 1.000 19.52828 145 ALA A C 1
ATOM 3904 O O . ALA B 1 176 ? 19.19800 -9.75400 -32.42900 1.000 23.03941 145 ALA A O 1
ATOM 3906 N N . ALA B 1 177 ? 20.44400 -11.58800 -32.76900 1.000 23.88908 146 ALA A N 1
ATOM 3907 C CA . ALA B 1 177 ? 21.49600 -10.92200 -33.52100 1.000 28.85161 146 ALA A CA 1
ATOM 3908 C C . ALA B 1 177 ? 21.03000 -10.34200 -34.85300 1.000 28.54627 146 ALA A C 1
ATOM 3909 O O . ALA B 1 177 ? 21.83700 -9.69700 -35.52500 1.000 36.04702 146 ALA A O 1
ATOM 3911 N N . HIS B 1 178 ? 19.79200 -10.56600 -35.27500 1.000 28.07376 147 HIS A N 1
ATOM 3912 C CA . HIS B 1 178 ? 19.36200 -9.86100 -36.47700 1.000 19.89512 147 HIS A CA 1
ATOM 3913 C C . HIS B 1 178 ? 18.66400 -8.56600 -36.07700 1.000 21.13724 147 HIS A C 1
ATOM 3914 O O . HIS B 1 178 ? 17.79900 -8.58600 -35.20000 1.000 25.92609 147 HIS A O 1
ATOM 3921 N N . PRO B 1 179 ? 19.03300 -7.42300 -36.65300 1.000 26.93602 148 PRO A N 1
ATOM 3922 C CA . PRO B 1 179 ? 18.50800 -6.14800 -36.13200 1.000 19.32010 148 PRO A CA 1
ATOM 3923 C C . PRO B 1 179 ? 16.99600 -6.00700 -36.22700 1.000 23.74433 148 PRO A C 1
ATOM 3924 O O . PRO B 1 179 ? 16.39400 -5.38300 -35.34000 1.000 22.73913 148 PRO A O 1
ATOM 3928 N N . GLN B 1 180 ? 16.35400 -6.57700 -37.25500 1.000 20.92938 149 GLN A N 1
ATOM 3929 C CA . GLN B 1 180 ? 14.90100 -6.46800 -37.35600 1.000 18.19171 149 GLN A CA 1
ATOM 3930 C C . GLN B 1 180 ? 14.17400 -7.32200 -36.32300 1.000 19.88670 149 GLN A C 1
ATOM 3931 O O . GLN B 1 180 ? 13.00200 -7.05400 -36.04000 1.000 20.22730 149 GLN A O 1
ATOM 3937 N N . ILE B 1 181 ? 14.83000 -8.33500 -35.75700 1.000 16.19433 150 ILE A N 1
ATOM 3938 C CA . ILE B 1 181 ? 14.23600 -9.10700 -34.66700 1.000 21.31190 150 ILE A CA 1
ATOM 3939 C C . ILE B 1 181 ? 14.18700 -8.24100 -33.40900 1.000 18.05835 150 ILE A C 1
ATOM 3940 O O . ILE B 1 181 ? 15.23000 -7.83400 -32.88900 1.000 22.14707 150 ILE A O 1
ATOM 3945 N N . ARG B 1 182 ? 12.97500 -7.97500 -32.88900 1.000 17.38507 151 ARG A N 1
ATOM 3946 C CA . ARG B 1 182 ? 12.83700 -7.06800 -31.74600 1.000 14.17331 151 ARG A CA 1
ATOM 3947 C C . ARG B 1 182 ? 12.05400 -7.61500 -30.55000 1.000 19.59862 151 ARG A C 1
ATOM 3948 O O . ARG B 1 182 ? 12.01300 -6.93600 -29.50700 1.000 13.79746 151 ARG A O 1
ATOM 3956 N N . GLN B 1 183 ? 11.41700 -8.78400 -30.65500 1.000 12.62637 152 GLN A N 1
ATOM 3957 C CA . GLN B 1 183 ? 10.64800 -9.30600 -29.53000 1.000 14.39678 152 GLN A CA 1
ATOM 3958 C C . GLN B 1 183 ? 10.63100 -10.83100 -29.58900 1.000 14.95916 152 GLN A C 1
ATOM 3959 O O . GLN B 1 183 ? 11.01200 -11.44100 -30.58700 1.000 14.25709 152 GLN A O 1
ATOM 3965 N N . VAL B 1 184 ? 10.21900 -11.44300 -28.48100 1.000 10.67741 153 VAL A N 1
ATOM 3966 C CA . VAL B 1 184 ? 9.93500 -12.87200 -28.41600 1.000 12.05616 153 VAL A CA 1
ATOM 3967 C C . VAL B 1 184 ? 8.42900 -13.03300 -28.26800 1.000 14.25676 153 VAL A C 1
ATOM 3968 O O . VAL B 1 184 ? 7.80100 -12.30900 -27.49100 1.000 15.55732 153 VAL A O 1
ATOM 3972 N N . MET B 1 185 ? 7.85000 -13.97200 -29.01600 1.000 14.83002 154 MET A N 1
ATOM 3973 C CA . MET B 1 185 ? 6.41900 -14.25600 -28.95400 1.000 14.77164 154 MET A CA 1
ATOM 3974 C C . MET B 1 185 ? 6.13900 -15.33200 -27.90600 1.000 11.36666 154 MET A C 1
ATOM 3975 O O . MET B 1 185 ? 6.68700 -16.44000 -27.98500 1.000 14.02048 154 MET A O 1
ATOM 3980 N N . LEU B 1 186 ? 5.29000 -15.01200 -26.92600 1.000 12.98835 155 LEU A N 1
ATOM 3981 C CA . LEU B 1 186 ? 4.87000 -15.98700 -25.91900 1.000 10.78508 155 LEU A CA 1
ATOM 3982 C C . LEU B 1 186 ? 3.43400 -16.40400 -26.19800 1.000 12.08046 155 LEU A C 1
ATOM 3983 O O . LEU B 1 186 ? 2.49800 -15.68200 -25.81900 1.000 12.78850 155 LEU A O 1
ATOM 3988 N N . PRO B 1 187 ? 3.19700 -17.55800 -26.82100 1.000 10.57273 156 PRO A N 1
ATOM 3989 C CA . PRO B 1 187 ? 1.83400 -17.90400 -27.21200 1.000 11.40272 156 PRO A CA 1
ATOM 3990 C C . PRO B 1 187 ? 1.02500 -18.27900 -25.98600 1.000 12.94736 156 PRO A C 1
ATOM 3991 O O . PRO B 1 187 ? 1.50900 -18.96500 -25.08400 1.000 7.48968 156 PRO A O 1
ATOM 3995 N N . VAL B 1 188 ? -0.21900 -17.82300 -25.95300 1.000 12.62304 157 VAL A N 1
ATOM 3996 C CA . VAL B 1 188 ? -1.09300 -18.13600 -24.83000 1.000 12.53084 157 VAL A CA 1
ATOM 3997 C C . VAL B 1 188 ? -1.85700 -19.40700 -25.20000 1.000 9.38432 157 VAL A C 1
ATOM 3998 O O . VAL B 1 188 ? -2.79100 -19.38800 -25.98700 1.000 7.38277 157 VAL A O 1
ATOM 4002 N N . VAL B 1 189 ? -1.38800 -20.53300 -24.67000 1.000 9.50881 158 VAL A N 1
ATOM 4003 C CA . VAL B 1 189 ? -1.96400 -21.84300 -24.93400 1.000 11.31424 158 VAL A CA 1
ATOM 4004 C C . VAL B 1 189 ? -2.99100 -22.13000 -23.84300 1.000 14.16698 158 VAL A C 1
ATOM 4005 O O . VAL B 1 189 ? -3.33500 -21.23900 -23.06000 1.000 12.85560 158 VAL A O 1
ATOM 4009 N N . ASP B 1 190 ? -3.47300 -23.37400 -23.76800 1.000 10.75987 159 ASP A N 1
ATOM 4010 C CA . ASP B 1 190 ? -4.49300 -23.69600 -22.78300 1.000 16.33141 159 ASP A CA 1
ATOM 4011 C C . ASP B 1 190 ? -3.95000 -23.73400 -21.35800 1.000 14.44065 159 ASP A C 1
ATOM 4012 O O . ASP B 1 190 ? -4.72700 -23.56100 -20.41700 1.000 14.53020 159 ASP A O 1
ATOM 4017 N N . ASP B 1 191 ? -2.65100 -23.96700 -21.15900 1.000 11.26791 160 ASP A N 1
ATOM 4018 C CA . ASP B 1 191 ? -2.25900 -24.39800 -19.82300 1.000 13.68641 160 ASP A CA 1
ATOM 4019 C C . ASP B 1 191 ? -1.00000 -23.73200 -19.25000 1.000 17.69995 160 ASP A C 1
ATOM 4020 O O . ASP B 1 191 ? -0.38700 -24.29800 -18.33400 1.000 20.02661 160 ASP A O 1
ATOM 4025 N N . ILE B 1 192 ? -0.65900 -22.54300 -19.72900 1.000 11.50484 161 ILE A N 1
ATOM 4026 C CA . ILE B 1 192 ? 0.61200 -21.91400 -19.28400 1.000 11.98691 161 ILE A CA 1
ATOM 4027 C C . ILE B 1 192 ? 0.41600 -20.49200 -18.77700 1.000 11.93876 161 ILE A C 1
ATOM 4028 O O . ILE B 1 192 ? -0.00900 -19.64200 -19.55600 1.000 15.86894 161 ILE A O 1
ATOM 4033 N N . ALA B 1 193 ? 0.68200 -20.27500 -17.50000 1.000 12.87006 162 ALA A N 1
ATOM 4034 C CA . ALA B 1 193 ? 0.74000 -18.91100 -16.97800 1.000 11.10263 162 ALA A CA 1
ATOM 4035 C C . ALA B 1 193 ? 2.20800 -18.51100 -16.89800 1.000 10.65147 162 ALA A C 1
ATOM 4036 O O . ALA B 1 193 ? 2.97100 -19.10900 -16.13400 1.000 11.85594 162 ALA A O 1
ATOM 4038 N N . TYR B 1 194 ? 2.60200 -17.50900 -17.68800 1.000 8.54138 163 TYR A N 1
ATOM 4039 C CA . TYR B 1 194 ? 4.02600 -17.27000 -17.92100 1.000 11.42543 163 TYR A CA 1
ATOM 4040 C C . TYR B 1 194 ? 4.73400 -16.64900 -16.72400 1.000 12.48931 163 TYR A C 1
ATOM 4041 O O . TYR B 1 194 ? 5.96700 -16.51800 -16.75400 1.000 8.55427 163 TYR A O 1
ATOM 4050 N N . GLY B 1 195 ? 4.00000 -16.30500 -15.66500 1.000 10.64857 164 GLY A N 1
ATOM 4051 C CA . GLY B 1 195 ? 4.65700 -15.87800 -14.44400 1.000 11.07620 164 GLY A CA 1
ATOM 4052 C C . GLY B 1 195 ? 5.24300 -17.00000 -13.61000 1.000 14.69980 164 GLY A C 1
ATOM 4053 O O . GLY B 1 195 ? 5.97100 -16.71900 -12.65600 1.000 15.68151 164 GLY A O 1
ATOM 4054 N N . HIS B 1 196 ? 4.94600 -18.25600 -13.93200 1.000 11.18540 165 HIS A N 1
ATOM 4055 C CA . HIS B 1 196 ? 5.50500 -19.35700 -13.16000 1.000 9.93108 165 HIS A CA 1
ATOM 4056 C C . HIS B 1 196 ? 7.02600 -19.35400 -13.28100 1.000 16.67187 165 HIS A C 1
ATOM 4057 O O . HIS B 1 196 ? 7.55400 -19.22600 -14.40300 1.000 13.00732 165 HIS A O 1
ATOM 4064 N N . PRO B 1 197 ? 7.76200 -19.52200 -12.16900 1.000 15.55499 166 PRO A N 1
ATOM 4065 C CA . PRO B 1 197 ? 9.23600 -19.36500 -12.21300 1.000 17.66106 166 PRO A CA 1
ATOM 4066 C C . PRO B 1 197 ? 9.94500 -20.25600 -13.22500 1.000 14.80608 166 PRO A C 1
ATOM 4067 O O . PRO B 1 197 ? 11.04000 -19.90800 -13.68400 1.000 12.41806 166 PRO A O 1
ATOM 4071 N N . MET B 1 198 ? 9.33800 -21.39000 -13.58800 1.000 14.03272 167 MET A N 1
ATOM 4072 C CA . MET B 1 198 ? 9.88400 -22.26600 -14.61000 1.000 12.91869 167 MET A CA 1
ATOM 4073 C C . MET B 1 198 ? 10.22500 -21.50500 -15.87700 1.000 16.67749 167 MET A C 1
ATOM 4074 O O . MET B 1 198 ? 11.18800 -21.85600 -16.56600 1.000 12.45462 167 MET A O 1
ATOM 4079 N N . TYR B 1 199 ? 9.49200 -20.42800 -16.16500 1.000 13.55709 168 TYR A N 1
ATOM 4080 C CA . TYR B 1 199 ? 9.63500 -19.68600 -17.41100 1.000 16.47246 168 TYR A CA 1
ATOM 4081 C C . TYR B 1 199 ? 10.67800 -18.57500 -17.34900 1.000 16.65705 168 TYR A C 1
ATOM 4082 O O . TYR B 1 199 ? 10.96600 -17.96600 -18.38500 1.000 12.15949 168 TYR A O 1
ATOM 4091 N N . ARG B 1 200 ? 11.30900 -18.35400 -16.19400 1.000 13.42813 169 ARG A N 1
ATOM 4092 C CA . ARG B 1 200 ? 12.26300 -17.25200 -16.08300 1.000 11.33397 169 ARG A CA 1
ATOM 4093 C C . ARG B 1 200 ? 13.40700 -17.27500 -17.10700 1.000 12.09324 169 ARG A C 1
ATOM 4094 O O . ARG B 1 200 ? 13.80700 -16.18300 -17.54600 1.000 12.95666 169 ARG A O 1
ATOM 4102 N N . PRO B 1 201 ? 13.98300 -18.41800 -17.51300 1.000 14.49732 170 PRO A N 1
ATOM 4103 C CA . PRO B 1 201 ? 15.03200 -18.36800 -18.55500 1.000 16.28812 170 PRO A CA 1
ATOM 4104 C C . PRO B 1 201 ? 14.59300 -17.68400 -19.84400 1.000 11.89179 170 PRO A C 1
ATOM 4105 O O . PRO B 1 201 ? 15.46000 -17.22600 -20.59700 1.000 13.99440 170 PRO A O 1
ATOM 4109 N N . ILE B 1 202 ? 13.29100 -17.63200 -20.13800 1.000 10.67337 171 ILE A N 1
ATOM 4110 C CA . ILE B 1 202 ? 12.81100 -16.97500 -21.35000 1.000 11.73792 171 ILE A CA 1
ATOM 4111 C C . ILE B 1 202 ? 12.86700 -15.46000 -21.19600 1.000 15.51478 171 ILE A C 1
ATOM 4112 O O . ILE B 1 202 ? 13.30500 -14.74100 -22.10300 1.000 11.36834 171 ILE A O 1
ATOM 4117 N N . PHE B 1 203 ? 12.43100 -14.95100 -20.04800 1.000 14.99662 172 PHE A N 1
ATOM 4118 C CA . PHE B 1 203 ? 12.50600 -13.51900 -19.80200 1.000 14.96681 172 PHE A CA 1
ATOM 4119 C C . PHE B 1 203 ? 13.95600 -13.07200 -19.66400 1.000 18.88181 172 PHE A C 1
ATOM 4120 O O . PHE B 1 203 ? 14.32500 -11.99600 -20.15000 1.000 17.99420 172 PHE A O 1
ATOM 4128 N N . ALA B 1 204 ? 14.78900 -13.90300 -19.02300 1.000 14.26770 173 ALA A N 1
ATOM 4129 C CA . ALA B 1 204 ? 16.20600 -13.59900 -18.85900 1.000 16.48691 173 ALA A CA 1
ATOM 4130 C C . ALA B 1 204 ? 16.90000 -13.47000 -20.20600 1.000 18.32121 173 ALA A C 1
ATOM 4131 O O . ALA B 1 204 ? 17.70700 -12.55100 -20.41400 1.000 17.04604 173 ALA A O 1
ATOM 4133 N N . ALA B 1 205 ? 16.58300 -14.38200 -21.13600 1.000 14.43347 174 ALA A N 1
ATOM 4134 C CA . ALA B 1 205 ? 17.15800 -14.35300 -22.48200 1.000 17.35159 174 ALA A CA 1
ATOM 4135 C C . ALA B 1 205 ? 16.64700 -13.17100 -23.29300 1.000 15.23263 174 ALA A C 1
ATOM 4136 O O . ALA B 1 205 ? 17.39000 -12.58400 -24.08900 1.000 14.52163 174 ALA A O 1
ATOM 4138 N N . ALA B 1 206 ? 15.36800 -12.84000 -23.14400 1.000 13.28058 175 ALA A N 1
ATOM 4139 C CA . ALA B 1 206 ? 14.84200 -11.66800 -23.82800 1.000 16.90899 175 ALA A CA 1
ATOM 4140 C C . ALA B 1 206 ? 15.54600 -10.40100 -23.34900 1.000 14.00960 175 ALA A C 1
ATOM 4141 O O . ALA B 1 206 ? 16.09300 -9.64600 -24.15600 1.000 11.29809 175 ALA A O 1
ATOM 4143 N N . GLU B 1 207 ? 15.58300 -10.17500 -22.03000 1.000 13.27966 176 GLU A N 1
ATOM 4144 C CA . GLU B 1 207 ? 16.18000 -8.94300 -21.50500 1.000 14.61779 176 GLU A CA 1
ATOM 4145 C C . GLU B 1 207 ? 17.66100 -8.83100 -21.86100 1.000 15.53612 176 GLU A C 1
ATOM 4146 O O . GLU B 1 207 ? 18.13600 -7.75700 -22.24400 1.000 12.44359 176 GLU A O 1
ATOM 4152 N N . ARG B 1 208 ? 18.40700 -9.92500 -21.68100 1.000 17.90308 177 ARG A N 1
ATOM 4153 C CA . ARG B 1 208 ? 19.82300 -9.99300 -22.03800 1.000 16.10154 177 ARG A CA 1
ATOM 4154 C C . ARG B 1 208 ? 20.06000 -9.58100 -23.48600 1.000 15.63929 177 ARG A C 1
ATOM 4155 O O . ARG B 1 208 ? 20.94800 -8.77700 -23.78100 1.000 17.13117 177 ARG A O 1
ATOM 4163 N N . ASN B 1 209 ? 19.24900 -10.10700 -24.40200 1.000 19.22978 178 ASN A N 1
ATOM 4164 C CA . ASN B 1 209 ? 19.37300 -9.87800 -25.83600 1.000 19.05909 178 ASN A CA 1
ATOM 4165 C C . ASN B 1 209 ? 18.68700 -8.60500 -26.31500 1.000 18.24508 178 ASN A C 1
ATOM 4166 O O . ASN B 1 209 ? 18.62500 -8.38400 -27.53200 1.000 16.30700 178 ASN A O 1
ATOM 4171 N N . LYS B 1 210 ? 18.18300 -7.77900 -25.39100 1.000 17.09844 179 LYS A N 1
ATOM 4172 C CA . LYS B 1 210 ? 17.55300 -6.48500 -25.69900 1.000 20.17641 179 LYS A CA 1
ATOM 4173 C C . LYS B 1 210 ? 16.32300 -6.63200 -26.60000 1.000 25.06551 179 LYS A C 1
ATOM 4174 O O . LYS B 1 210 ? 16.05800 -5.79600 -27.47200 1.000 22.34204 179 LYS A O 1
ATOM 4180 N N . LEU B 1 211 ? 15.56500 -7.70200 -26.38200 1.000 18.21694 180 LEU A N 1
ATOM 4181 C CA . LEU B 1 211 ? 14.28600 -7.92500 -27.03300 1.000 16.24022 180 LEU A CA 1
ATOM 4182 C C . LEU B 1 211 ? 13.16600 -7.62400 -26.05500 1.000 18.73475 180 LEU A C 1
ATOM 4183 O O . LEU B 1 211 ? 13.34500 -7.69900 -24.83400 1.000 16.28522 180 LEU A O 1
ATOM 4188 N N . MET B 1 212 ? 11.99300 -7.30100 -26.59500 1.000 12.67064 181 MET A N 1
ATOM 4189 C CA . MET B 1 212 ? 10.83800 -7.15000 -25.72500 1.000 12.91793 181 MET A CA 1
ATOM 4190 C C . MET B 1 212 ? 10.01500 -8.43700 -25.76800 1.000 11.87592 181 MET A C 1
ATOM 4191 O O . MET B 1 212 ? 10.42200 -9.43200 -26.36000 1.000 11.18067 181 MET A O 1
ATOM 4196 N N . VAL B 1 213 ? 8.87000 -8.43500 -25.08200 1.000 12.80541 182 VAL A N 1
ATOM 4197 C CA . VAL B 1 213 ? 8.03300 -9.62000 -24.94200 1.000 12.41384 182 VAL A CA 1
ATOM 4198 C C . VAL B 1 213 ? 6.63900 -9.26500 -25.42100 1.000 12.98096 182 VAL A C 1
ATOM 4199 O O . VAL B 1 213 ? 6.12200 -8.19600 -25.07600 1.000 11.62030 182 VAL A O 1
ATOM 4203 N N . ALA B 1 214 ? 6.05000 -10.15000 -26.24200 1.000 12.76377 183 ALA A N 1
ATOM 4204 C CA . ALA B 1 214 ? 4.69000 -10.02700 -26.74800 1.000 11.33576 183 ALA A CA 1
ATOM 4205 C C . ALA B 1 214 ? 3.94500 -11.32100 -26.44900 1.000 12.37103 183 ALA A C 1
ATOM 4206 O O . ALA B 1 214 ? 4.55000 -12.40300 -26.43700 1.000 11.88136 183 ALA A O 1
ATOM 4208 N N . PHE B 1 215 ? 2.64900 -11.19100 -26.14000 1.000 9.25680 184 PHE A N 1
ATOM 4209 C CA . PHE B 1 215 ? 1.74700 -12.31400 -25.93500 1.000 8.78961 184 PHE A CA 1
ATOM 4210 C C . PHE B 1 215 ? 0.68500 -12.31900 -27.02100 1.000 11.33462 184 PHE A C 1
ATOM 4211 O O . PHE B 1 215 ? 0.13900 -11.26400 -27.36600 1.000 11.50987 184 PHE A O 1
ATOM 4219 N N . HIS B 1 216 ? 0.37900 -13.50600 -27.55400 1.000 13.61091 185 HIS A N 1
ATOM 4220 C CA . HIS B 1 216 ? -0.74600 -13.64900 -28.47600 1.000 12.00587 185 HIS A CA 1
ATOM 4221 C C . HIS B 1 216 ? -1.47700 -14.96200 -28.20400 1.000 11.00405 185 HIS A C 1
ATOM 4222 O O . HIS B 1 216 ? -0.84900 -15.99600 -27.97000 1.000 14.62050 185 HIS A O 1
ATOM 4229 N N . HIS B 1 217 ? -2.80300 -14.92000 -28.21000 1.000 10.91551 186 HIS A N 1
ATOM 4230 C CA . HIS B 1 217 ? -3.57300 -16.14600 -28.04000 1.000 13.75150 186 HIS A CA 1
ATOM 4231 C C . HIS B 1 217 ? -3.37200 -17.11300 -29.21500 1.000 14.64030 186 HIS A C 1
ATOM 4232 O O . HIS B 1 217 ? -3.10800 -16.71500 -30.36000 1.000 13.37706 186 HIS A O 1
ATOM 4239 N N . THR B 1 218 ? -3.50400 -18.40500 -28.90000 1.000 16.73540 187 THR A N 1
ATOM 4240 C CA . THR B 1 218 ? -3.50500 -19.51700 -29.84100 1.000 15.98157 187 THR A CA 1
ATOM 4241 C C . THR B 1 218 ? -4.92600 -20.01600 -30.05400 1.000 14.04674 187 THR A C 1
ATOM 4242 O O . THR B 1 218 ? -5.86500 -19.60500 -29.36300 1.000 10.77119 187 THR A O 1
ATOM 4246 N N . THR B 1 219 ? -5.06500 -20.99400 -30.95700 1.000 13.07733 188 THR A N 1
ATOM 4247 C CA . THR B 1 219 ? -6.32100 -21.72700 -31.10900 1.000 16.66551 188 THR A CA 1
ATOM 4248 C C . THR B 1 219 ? -6.67600 -22.57200 -29.88700 1.000 13.30700 188 THR A C 1
ATOM 4249 O O . THR B 1 219 ? -7.76500 -23.14200 -29.85900 1.000 13.62139 188 THR A O 1
ATOM 4253 N N . PHE B 1 220 ? -5.79100 -22.67600 -28.89900 1.000 12.28761 189 PHE A N 1
ATOM 4254 C CA . PHE B 1 220 ? -6.03900 -23.42600 -27.67300 1.000 19.45743 189 PHE A CA 1
ATOM 4255 C C . PHE B 1 220 ? -6.35300 -22.53800 -26.47400 1.000 14.01515 189 PHE A C 1
ATOM 4256 O O . PHE B 1 220 ? -6.52300 -23.05900 -25.36800 1.000 16.81299 189 PHE A O 1
ATOM 4264 N N . ALA B 1 221 ? -6.40300 -21.22000 -26.66400 1.000 10.51833 190 ALA A N 1
ATOM 4265 C CA . ALA B 1 221 ? -6.74600 -20.29800 -25.59200 1.000 12.79883 190 ALA A CA 1
ATOM 4266 C C . ALA B 1 221 ? -8.13200 -20.61000 -25.04400 1.000 13.29747 190 ALA A C 1
ATOM 4267 O O . ALA B 1 221 ? -9.05100 -20.92800 -25.80600 1.000 11.70018 190 ALA A O 1
ATOM 4269 N N . GLN B 1 222 ? -8.30500 -20.47900 -23.72200 1.000 12.67923 191 GLN A N 1
ATOM 4270 C CA . GLN B 1 222 ? -9.60500 -20.79400 -23.12500 1.000 12.20530 191 GLN A CA 1
ATOM 4271 C C . GLN B 1 222 ? -9.83400 -19.99200 -21.85300 1.000 13.04943 191 GLN A C 1
ATOM 4272 O O . GLN B 1 222 ? -8.95300 -19.27300 -21.36600 1.000 12.79366 191 GLN A O 1
ATOM 4278 N N . GLY B 1 223 ? -11.03900 -20.15200 -21.29600 1.000 19.52678 192 GLY A N 1
ATOM 4279 C CA . GLY B 1 223 ? -11.35700 -19.63500 -19.98600 1.000 10.83166 192 GLY A CA 1
ATOM 4280 C C . GLY B 1 223 ? -11.16800 -20.71000 -18.93600 1.000 15.28389 192 GLY A C 1
ATOM 4281 O O . GLY B 1 223 ? -10.68900 -21.80700 -19.23500 1.000 11.23405 192 GLY A O 1
ATOM 4282 N N . PRO B 1 224 ? -11.55200 -20.42200 -17.68400 1.000 14.50699 193 PRO A N 1
ATOM 4283 C CA . PRO B 1 224 ? -11.41100 -21.43100 -16.61700 1.000 12.97630 193 PRO A CA 1
ATOM 4284 C C . PRO B 1 224 ? -12.22900 -22.68800 -16.84300 1.000 15.62492 193 PRO A C 1
ATOM 4285 O O . PRO B 1 224 ? -11.93400 -23.71500 -16.22200 1.000 11.63452 193 PRO A O 1
ATOM 4289 N N . TYR B 1 225 ? -13.26800 -22.64400 -17.68000 1.000 12.59400 194 TYR A N 1
ATOM 4290 C CA . TYR B 1 225 ? -14.15200 -23.79300 -17.86000 1.000 14.99603 194 TYR A CA 1
ATOM 4291 C C . TYR B 1 225 ? -14.11600 -24.32200 -19.28800 1.000 15.77336 194 TYR A C 1
ATOM 4292 O O . TYR B 1 225 ? -15.05600 -24.98900 -19.71800 1.000 17.89819 194 TYR A O 1
ATOM 4301 N N . GLY B 1 226 ? -13.03300 -24.06400 -20.02000 1.000 15.08490 195 GLY A N 1
ATOM 4302 C CA . GLY B 1 226 ? -12.93800 -24.43700 -21.41400 1.000 12.67668 195 GLY A CA 1
ATOM 4303 C C . GLY B 1 226 ? -13.14700 -23.23800 -22.31200 1.000 13.81424 195 GLY A C 1
ATOM 4304 O O . GLY B 1 226 ? -13.25900 -22.09600 -21.85700 1.000 17.41538 195 GLY A O 1
ATOM 4305 N N . MET B 1 227 ? -13.17900 -23.50000 -23.62300 1.000 16.33784 196 MET A N 1
ATOM 4306 C CA . MET B 1 227 ? -13.36600 -22.42100 -24.58400 1.000 14.86707 196 MET A CA 1
ATOM 4307 C C . MET B 1 227 ? -14.82200 -22.23100 -24.96000 1.000 15.79751 196 MET A C 1
ATOM 4308 O O . MET B 1 227 ? -15.11500 -21.71200 -26.04400 1.000 20.56327 196 MET A O 1
ATOM 4313 N N . GLY B 1 228 ? -15.75000 -22.62200 -24.08900 1.000 15.72207 197 GLY A N 1
ATOM 4314 C CA . GLY B 1 228 ? -17.15500 -22.39600 -24.37600 1.000 13.98525 197 GLY A CA 1
ATOM 4315 C C . GLY B 1 228 ? -17.76500 -23.49700 -25.22900 1.000 17.43806 197 GLY A C 1
ATOM 4316 O O . GLY B 1 228 ? -17.22700 -24.60300 -25.37700 1.000 12.58964 197 GLY A O 1
ATOM 4317 N N . LEU B 1 229 ? -18.92600 -23.17300 -25.79900 1.000 14.79962 198 LEU A N 1
ATOM 4318 C CA . LEU B 1 229 ? -19.74100 -24.15000 -26.50700 1.000 14.83423 198 LEU A CA 1
ATOM 4319 C C . LEU B 1 229 ? -20.11600 -23.70000 -27.91300 1.000 17.72920 198 LEU A C 1
ATOM 4320 O O . LEU B 1 229 ? -20.67900 -24.49700 -28.67300 1.000 20.41805 198 LEU A O 1
ATOM 4325 N N . HIS B 1 230 ? -19.82100 -22.45700 -28.27800 1.000 14.70825 199 HIS A N 1
ATOM 4326 C CA . HIS B 1 230 ? -20.03400 -21.93100 -29.61500 1.000 16.89965 199 HIS A CA 1
ATOM 4327 C C . HIS B 1 230 ? -18.81800 -21.10800 -30.00100 1.000 17.55245 199 HIS A C 1
ATOM 4328 O O . HIS B 1 230 ? -18.04200 -20.67400 -29.13600 1.000 15.61654 199 HIS A O 1
ATOM 4335 N N . TYR B 1 231 ? -18.63400 -20.91900 -31.31000 1.000 15.92842 200 TYR A N 1
ATOM 4336 C CA . TYR B 1 231 ? -17.52500 -20.07700 -31.74600 1.000 14.91610 200 TYR A CA 1
ATOM 4337 C C . TYR B 1 231 ? -17.64900 -18.68500 -31.15500 1.000 16.70497 200 TYR A C 1
ATOM 4338 O O . TYR B 1 231 ? -16.65300 -18.10300 -30.70700 1.000 12.22026 200 TYR A O 1
ATOM 4347 N N . MET B 1 232 ? -18.86700 -18.12900 -31.13800 1.000 19.07547 201 MET A N 1
ATOM 4348 C CA . MET B 1 232 ? -19.01600 -16.77200 -30.62600 1.000 17.22947 201 MET A CA 1
ATOM 4349 C C . MET B 1 232 ? -18.60200 -16.69900 -29.16600 1.000 17.19935 201 MET A C 1
ATOM 4350 O O . MET B 1 232 ? -18.02000 -15.69700 -28.74000 1.000 15.10605 201 MET A O 1
ATOM 4355 N N . GLU B 1 233 ? -18.86500 -17.75600 -28.39600 1.000 13.90511 202 GLU A N 1
ATOM 4356 C CA . GLU B 1 233 ? -18.50000 -17.76200 -26.98700 1.000 15.45710 202 GLU A CA 1
ATOM 4357 C C . GLU B 1 233 ? -17.01100 -17.99500 -26.80800 1.000 14.16856 202 GLU A C 1
ATOM 4358 O O . GLU B 1 233 ? -16.38200 -17.39100 -25.93400 1.000 17.15658 202 GLU A O 1
ATOM 4364 N N . ARG B 1 234 ? -16.43700 -18.89000 -27.60900 1.000 13.47314 203 ARG A N 1
ATOM 4365 C CA . ARG B 1 234 ? -14.98500 -19.02200 -27.62400 1.000 16.44533 203 ARG A CA 1
ATOM 4366 C C . ARG B 1 234 ? -14.32400 -17.67600 -27.91200 1.000 14.91395 203 ARG A C 1
ATOM 4367 O O . ARG B 1 234 ? -13.32200 -17.31400 -27.28200 1.000 10.99910 203 ARG A O 1
ATOM 4375 N N . HIS B 1 235 ? -14.90600 -16.89500 -28.81800 1.000 11.10660 204 HIS A N 1
ATOM 4376 C CA . HIS B 1 235 ? -14.28600 -15.62900 -29.14600 1.000 11.99056 204 HIS A CA 1
ATOM 4377 C C . HIS B 1 235 ? -14.48600 -14.59000 -28.05200 1.000 10.94312 204 HIS A C 1
ATOM 4378 O O . HIS B 1 235 ? -13.59300 -13.77300 -27.82300 1.000 11.25698 204 HIS A O 1
ATOM 4385 N N . CYS B 1 236 ? -15.63700 -14.61100 -27.38000 1.000 13.55765 205 CYS A N 1
ATOM 4386 C CA . CYS B 1 236 ? -15.84500 -13.79000 -26.19800 1.000 12.10743 205 CYS A CA 1
ATOM 4387 C C . CYS B 1 236 ? -14.78600 -14.05900 -25.13500 1.000 13.69844 205 CYS A C 1
ATOM 4388 O O . CYS B 1 236 ? -14.38800 -13.14900 -24.39800 1.000 12.17437 205 CYS A O 1
ATOM 4391 N N . LEU B 1 237 ? -14.34100 -15.31200 -25.02100 1.000 11.74648 206 LEU A N 1
ATOM 4392 C CA . LEU B 1 237 ? -13.46400 -15.73700 -23.94100 1.000 15.18422 206 LEU A CA 1
ATOM 4393 C C . LEU B 1 237 ? -12.00000 -15.37500 -24.14700 1.000 14.72177 206 LEU A C 1
ATOM 4394 O O . LEU B 1 237 ? -11.23300 -15.47500 -23.18400 1.000 13.24863 206 LEU A O 1
ATOM 4399 N N . ILE B 1 238 ? -11.58400 -14.97500 -25.35400 1.000 10.43623 207 ILE A N 1
ATOM 4400 C CA . ILE B 1 238 ? -10.16500 -14.68700 -25.57800 1.000 13.86525 207 ILE A CA 1
ATOM 4401 C C . ILE B 1 238 ? -9.60900 -13.69200 -24.55900 1.000 16.78397 207 ILE A C 1
ATOM 4402 O O . ILE B 1 238 ? -8.53000 -13.95200 -24.00800 1.000 17.12673 207 ILE A O 1
ATOM 4407 N N . PRO B 1 239 ? -10.26000 -12.55500 -24.27200 1.000 12.19411 208 PRO A N 1
ATOM 4408 C CA . PRO B 1 239 ? -9.68300 -11.63300 -23.26600 1.000 11.78945 208 PRO A CA 1
ATOM 4409 C C . PRO B 1 239 ? -9.51100 -12.27000 -21.88900 1.000 14.25708 208 PRO A C 1
ATOM 4410 O O . PRO B 1 239 ? -8.62300 -11.88200 -21.10900 1.000 9.78871 208 PRO A O 1
ATOM 4414 N N . ILE B 1 240 ? -10.34600 -13.24900 -21.57100 1.000 11.23267 209 ILE A N 1
ATOM 4415 C CA . ILE B 1 240 ? -10.21800 -13.95100 -20.30500 1.000 10.89429 209 ILE A CA 1
ATOM 4416 C C . ILE B 1 240 ? -8.98900 -14.85400 -20.30800 1.000 12.30586 209 ILE A C 1
ATOM 4417 O O . ILE B 1 240 ? -8.39300 -15.11300 -19.25700 1.000 13.47567 209 ILE A O 1
ATOM 4422 N N . SER B 1 241 ? -8.55500 -15.32200 -21.46700 1.000 13.71570 210 SER A N 1
ATOM 4423 C CA . SER B 1 241 ? -7.33200 -16.10700 -21.44300 1.000 14.07803 210 SER A CA 1
ATOM 4424 C C . SER B 1 241 ? -6.09100 -15.23400 -21.32800 1.000 13.91424 210 SER A C 1
ATOM 4425 O O . SER B 1 241 ? -5.03100 -15.74600 -20.96200 1.000 13.82985 210 SER A O 1
ATOM 4428 N N . LEU B 1 242 ? -6.19400 -13.93400 -21.61700 1.000 10.95283 211 LEU A N 1
ATOM 4429 C CA . LEU B 1 242 ? -5.03800 -13.03700 -21.61900 1.000 15.90861 211 LEU A CA 1
ATOM 4430 C C . LEU B 1 242 ? -4.87600 -12.21600 -20.33600 1.000 8.77435 211 LEU A C 1
ATOM 4431 O O . LEU B 1 242 ? -3.74700 -12.00000 -19.89600 1.000 13.79013 211 LEU A O 1
ATOM 4436 N N . MET B 1 243 ? -5.96300 -11.75400 -19.71600 1.000 14.47051 212 MET A N 1
ATOM 4437 C CA . MET B 1 243 ? -5.85500 -10.99800 -18.47000 1.000 7.70545 212 MET A CA 1
ATOM 4438 C C . MET B 1 243 ? -5.02100 -11.71100 -17.39900 1.000 11.11668 212 MET A C 1
ATOM 4439 O O . MET B 1 243 ? -4.25700 -11.02800 -16.69700 1.000 10.94141 212 MET A O 1
ATOM 4444 N N . PRO B 1 244 ? -5.10100 -13.03700 -17.21500 1.000 10.13006 213 PRO A N 1
ATOM 4445 C CA . PRO B 1 244 ? -4.25900 -13.67300 -16.19300 1.000 9.67094 213 PRO A CA 1
ATOM 4446 C C . PRO B 1 244 ? -2.76800 -13.61700 -16.48000 1.000 9.19888 213 PRO A C 1
ATOM 4447 O O . PRO B 1 244 ? -1.99100 -13.76000 -15.53100 1.000 10.42731 213 PRO A O 1
ATOM 4451 N N . GLN B 1 245 ? -2.33000 -13.42000 -17.73100 1.000 9.65351 214 GLN A N 1
ATOM 4452 C CA . GLN B 1 245 ? -0.89800 -13.25200 -17.95800 1.000 10.61730 214 GLN A CA 1
ATOM 4453 C C . GLN B 1 245 ? -0.39300 -11.93900 -17.36400 1.000 10.45163 214 GLN A C 1
ATOM 4454 O O . GLN B 1 245 ? 0.72000 -11.89000 -16.82500 1.000 16.03413 214 GLN A O 1
ATOM 4460 N N . VAL B 1 246 ? -1.17700 -10.86000 -17.46600 1.000 12.20859 215 VAL A N 1
ATOM 4461 C CA . VAL B 1 246 ? -0.77700 -9.60800 -16.81900 1.000 6.68573 215 VAL A CA 1
ATOM 4462 C C . VAL B 1 246 ? -0.70500 -9.80100 -15.30900 1.000 11.41605 215 VAL A C 1
ATOM 4463 O O . VAL B 1 246 ? 0.25500 -9.38600 -14.65700 1.000 14.65366 215 VAL A O 1
ATOM 4467 N N . ILE B 1 247 ? -1.71100 -10.45800 -14.74400 1.000 7.96648 216 ILE A N 1
ATOM 4468 C CA . ILE B 1 247 ? -1.75700 -10.73100 -13.31400 1.000 12.95493 216 ILE A CA 1
ATOM 4469 C C . ILE B 1 247 ? -0.59900 -11.63000 -12.89600 1.000 15.75433 216 ILE A C 1
ATOM 4470 O O . ILE B 1 247 ? 0.04000 -11.40800 -11.85700 1.000 10.10359 216 ILE A O 1
ATOM 4475 N N . SER B 1 248 ? -0.30600 -12.68000 -13.67200 1.000 13.25261 217 SER A N 1
ATOM 4476 C CA . SER B 1 248 ? 0.76500 -13.65000 -13.31500 1.000 12.17777 217 SER A CA 1
ATOM 4477 C C . SER B 1 248 ? 2.12600 -12.93700 -13.34600 1.000 14.24232 217 SER A C 1
ATOM 4478 O O . SER B 1 248 ? 2.86300 -13.05700 -12.37900 1.000 14.90381 217 SER A O 1
ATOM 4481 N N . LEU B 1 249 ? 2.40800 -12.23500 -14.43700 1.000 11.15554 218 LEU A N 1
ATOM 4482 C CA . LEU B 1 249 ? 3.70200 -11.56700 -14.54800 1.000 14.21096 218 LEU A CA 1
ATOM 4483 C C . LEU B 1 249 ? 3.94500 -10.60100 -13.38200 1.000 14.45936 218 LEU A C 1
ATOM 4484 O O . LEU B 1 249 ? 5.05900 -10.52400 -12.84400 1.000 15.26657 218 LEU A O 1
ATOM 4489 N N . ILE B 1 250 ? 2.92200 -9.85500 -12.97600 1.000 12.94647 219 ILE A N 1
ATOM 4490 C CA . ILE B 1 250 ? 3.11200 -8.85200 -11.93000 1.000 14.11082 219 ILE A CA 1
ATOM 4491 C C . ILE B 1 250 ? 3.22200 -9.50800 -10.55200 1.000 14.63451 219 ILE A C 1
ATOM 4492 O O . ILE B 1 250 ? 4.16400 -9.24200 -9.78900 1.000 9.19780 219 ILE A O 1
ATOM 4497 N N . ALA B 1 251 ? 2.26000 -10.36900 -10.21200 1.000 11.14537 220 ALA A N 1
ATOM 4498 C CA . ALA B 1 251 ? 2.24500 -10.99500 -8.89400 1.000 12.90789 220 ALA A CA 1
ATOM 4499 C C . ALA B 1 251 ? 3.49300 -11.83500 -8.65900 1.000 18.37915 220 ALA A C 1
ATOM 4500 O O . ALA B 1 251 ? 3.96800 -11.93700 -7.52400 1.000 17.58304 220 ALA A O 1
ATOM 4502 N N . ASN B 1 252 ? 4.04400 -12.43500 -9.70400 1.000 15.77386 221 ASN A N 1
ATOM 4503 C CA . ASN B 1 252 ? 5.19600 -13.30900 -9.54700 1.000 14.47256 221 ASN A CA 1
ATOM 4504 C C . ASN B 1 252 ? 6.52200 -12.60500 -9.81700 1.000 15.42078 221 ASN A C 1
ATOM 4505 O O . ASN B 1 252 ? 7.54600 -13.27500 -9.97100 1.000 14.22905 221 ASN A O 1
ATOM 4510 N N . GLY B 1 253 ? 6.52100 -11.27600 -9.88900 1.000 17.48633 222 GLY A N 1
ATOM 4511 C CA . GLY B 1 253 ? 7.75700 -10.51800 -9.87300 1.000 11.81935 222 GLY A CA 1
ATOM 4512 C C . GLY B 1 253 ? 8.48700 -10.41000 -11.18800 1.000 12.11268 222 GLY A C 1
ATOM 4513 O O . GLY B 1 253 ? 9.64700 -9.99300 -11.19700 1.000 9.11840 222 GLY A O 1
ATOM 4514 N N . VAL B 1 254 ? 7.83600 -10.75500 -12.30300 1.000 17.52576 223 VAL A N 1
ATOM 4515 C CA . VAL B 1 254 ? 8.48000 -10.66300 -13.60700 1.000 14.01127 223 VAL A CA 1
ATOM 4516 C C . VAL B 1 254 ? 8.81300 -9.22000 -13.93600 1.000 13.00656 223 VAL A C 1
ATOM 4517 O O . VAL B 1 254 ? 9.88600 -8.93200 -14.47200 1.000 14.04967 223 VAL A O 1
ATOM 4521 N N . PHE B 1 255 ? 7.90000 -8.28900 -13.63800 1.000 12.42103 224 PHE A N 1
ATOM 4522 C CA . PHE B 1 255 ? 8.19400 -6.88200 -13.91100 1.000 17.04521 224 PHE A CA 1
ATOM 4523 C C . PHE B 1 255 ? 9.39400 -6.40700 -13.10000 1.000 16.15217 224 PHE A C 1
ATOM 4524 O O . PHE B 1 255 ? 10.30500 -5.76700 -13.63500 1.000 17.16686 224 PHE A O 1
ATOM 4532 N N . ASP B 1 256 ? 9.43400 -6.74200 -11.81200 1.000 13.06572 225 ASP A N 1
ATOM 4533 C CA . ASP B 1 256 ? 10.53700 -6.26500 -10.97800 1.000 15.86090 225 ASP A CA 1
ATOM 4534 C C . ASP B 1 256 ? 11.85000 -6.98800 -11.28200 1.000 18.01922 225 ASP A C 1
ATOM 4535 O O . ASP B 1 256 ? 12.92200 -6.38800 -11.15400 1.000 19.24420 225 ASP A O 1
ATOM 4540 N N . SER B 1 257 ? 11.79300 -8.25300 -11.71200 1.000 16.50322 226 SER A N 1
ATOM 4541 C CA . SER B 1 257 ? 13.00500 -9.03300 -11.96500 1.000 13.47704 226 SER A CA 1
ATOM 4542 C C . SER B 1 257 ? 13.71000 -8.62700 -13.25800 1.000 18.28373 226 SER A C 1
ATOM 4543 O O . SER B 1 257 ? 14.93400 -8.77500 -13.37700 1.000 15.72453 226 SER A O 1
ATOM 4546 N N . TYR B 1 258 ? 12.95700 -8.13000 -14.23300 1.000 18.97522 227 TYR A N 1
ATOM 4547 C CA . TYR B 1 258 ? 13.47200 -7.79900 -15.55600 1.000 17.96864 227 TYR A CA 1
ATOM 4548 C C . TYR B 1 258 ? 13.05700 -6.37000 -15.88500 1.000 18.02749 227 TYR A C 1
ATOM 4549 O O . TYR B 1 258 ? 12.19200 -6.13300 -16.73800 1.000 17.92494 227 TYR A O 1
ATOM 4558 N N . PRO B 1 259 ? 13.66600 -5.38500 -15.21500 1.000 17.74988 228 PRO A N 1
ATOM 4559 C CA . PRO B 1 259 ? 13.21500 -3.99400 -15.37400 1.000 19.34194 228 PRO A CA 1
ATOM 4560 C C . PRO B 1 259 ? 13.37300 -3.42200 -16.78300 1.000 22.41892 228 PRO A C 1
ATOM 4561 O O . PRO B 1 259 ? 12.69500 -2.44200 -17.11000 1.000 21.19624 228 PRO A O 1
ATOM 4565 N N . ASN B 1 260 ? 14.22700 -3.98900 -17.63100 1.000 15.70818 229 ASN A N 1
ATOM 4566 C CA . ASN B 1 260 ? 14.40100 -3.45700 -18.96700 1.000 24.40223 229 ASN A CA 1
ATOM 4567 C C . ASN B 1 260 ? 13.48700 -4.11900 -20.00300 1.000 23.83122 229 ASN A C 1
ATOM 4568 O O . ASN B 1 260 ? 13.66500 -3.88900 -21.20600 1.000 21.72989 229 ASN A O 1
ATOM 4573 N N . LEU B 1 261 ? 12.52700 -4.93400 -19.57500 1.000 15.40514 230 LEU A N 1
ATOM 4574 C CA . LEU B 1 261 ? 11.57100 -5.52400 -20.49900 1.000 14.36460 230 LEU A CA 1
ATOM 4575 C C . LEU B 1 261 ? 10.30800 -4.68200 -20.55700 1.000 17.49417 230 LEU A C 1
ATOM 4576 O O . LEU B 1 261 ? 9.90000 -4.05700 -19.57200 1.000 21.21748 230 LEU A O 1
ATOM 4581 N N . ARG B 1 262 ? 9.70600 -4.74800 -21.73300 1.000 13.23639 231 ARG A N 1
ATOM 4582 C CA . ARG B 1 262 ? 8.39400 -4.13800 -21.97200 1.000 16.77197 231 ARG A CA 1
ATOM 4583 C C . ARG B 1 262 ? 7.49800 -5.29500 -22.44500 1.000 17.98920 231 ARG A C 1
ATOM 4584 O O . ARG B 1 262 ? 8.00700 -6.19500 -23.13100 1.000 12.53373 231 ARG A O 1
ATOM 4592 N N . PHE B 1 263 ? 6.21700 -5.24600 -22.12500 1.000 13.92778 232 PHE A N 1
ATOM 4593 C CA . PHE B 1 263 ? 5.32100 -6.37200 -22.37300 1.000 9.93400 232 PHE A CA 1
ATOM 4594 C C . PHE B 1 263 ? 4.11500 -5.91000 -23.17800 1.000 13.76282 232 PHE A C 1
ATOM 4595 O O . PHE B 1 263 ? 3.41800 -4.97300 -22.77500 1.000 19.90139 232 PHE A O 1
ATOM 4603 N N . MET B 1 264 ? 3.86700 -6.58200 -24.30100 1.000 10.96531 233 MET A N 1
ATOM 4604 C CA . MET B 1 264 ? 2.73500 -6.30300 -25.18800 1.000 11.88131 233 MET A CA 1
ATOM 4605 C C . MET B 1 264 ? 1.75800 -7.46400 -25.14700 1.000 12.84871 233 MET A C 1
ATOM 4606 O O . MET B 1 264 ? 2.12900 -8.59400 -25.48100 1.000 13.10273 233 MET A O 1
ATOM 4611 N N . VAL B 1 265 ? 0.50400 -7.18900 -24.79200 1.000 11.53457 234 VAL A N 1
ATOM 4612 C CA . VAL B 1 265 ? -0.55700 -8.18800 -24.89300 1.000 13.51671 234 VAL A CA 1
ATOM 4613 C C . VAL B 1 265 ? -1.43000 -7.80800 -26.08500 1.000 11.84018 234 VAL A C 1
ATOM 4614 O O . VAL B 1 265 ? -1.93500 -6.68000 -26.16800 1.000 14.37627 234 VAL A O 1
ATOM 4618 N N . LEU B 1 266 ? -1.59400 -8.72800 -27.02400 1.000 12.29150 235 LEU A N 1
ATOM 4619 C CA . LEU B 1 266 ? -2.30400 -8.41700 -28.25700 1.000 15.18192 235 LEU A CA 1
ATOM 4620 C C . LEU B 1 266 ? -3.68900 -9.05000 -28.24800 1.000 14.14970 235 LEU A C 1
ATOM 4621 O O . LEU B 1 266 ? -3.90200 -10.11100 -27.65400 1.000 14.86839 235 LEU A O 1
ATOM 4626 N N . GLU B 1 267 ? -4.62000 -8.38600 -28.92500 1.000 10.13274 236 GLU A N 1
ATOM 4627 C CA . GLU B 1 267 ? -5.94500 -8.89800 -29.27300 1.000 12.39298 236 GLU A CA 1
ATOM 4628 C C . GLU B 1 267 ? -6.83900 -9.20900 -28.06800 1.000 11.29814 236 GLU A C 1
ATOM 4629 O O . GLU B 1 267 ? -7.89100 -9.83400 -28.24000 1.000 8.63893 236 GLU A O 1
ATOM 4635 N N . GLY B 1 268 ? -6.46600 -8.78600 -26.86100 1.000 14.06605 237 GLY A N 1
ATOM 4636 C CA . GLY B 1 268 ? -7.29800 -9.06200 -25.70800 1.000 12.37144 237 GLY A CA 1
ATOM 4637 C C . GLY B 1 268 ? -8.29000 -7.98400 -25.34600 1.000 13.07713 237 GLY A C 1
ATOM 4638 O O . GLY B 1 268 ? -9.06400 -8.14000 -24.39300 1.000 16.08758 237 GLY A O 1
ATOM 4639 N N . GLY B 1 269 ? -8.32900 -6.90500 -26.11600 1.000 14.85839 238 GLY A N 1
ATOM 4640 C CA . GLY B 1 269 ? -9.03700 -5.71500 -25.71400 1.000 14.18573 238 GLY A CA 1
ATOM 4641 C C . GLY B 1 269 ? -8.19300 -4.85000 -24.79400 1.000 18.08568 238 GLY A C 1
ATOM 4642 O O . GLY B 1 269 ? -7.09500 -5.20900 -24.35800 1.000 14.57540 238 GLY A O 1
ATOM 4643 N N . PHE B 1 270 ? -8.73500 -3.68000 -24.49200 1.000 17.45287 239 PHE A N 1
ATOM 4644 C CA . PHE B 1 270 ? -8.11900 -2.80000 -23.51000 1.000 14.31443 239 PHE A CA 1
ATOM 4645 C C . PHE B 1 270 ? -9.11000 -2.17000 -22.55100 1.000 13.35669 239 PHE A C 1
ATOM 4646 O O . PHE B 1 270 ? -8.68700 -1.64400 -21.51600 1.000 13.25142 239 PHE A O 1
ATOM 4654 N N . SER B 1 271 ? -10.40700 -2.19000 -22.85400 1.000 15.60412 240 SER A N 1
ATOM 4655 C CA . SER B 1 271 ? -11.39300 -1.57900 -21.97700 1.000 13.48326 240 SER A CA 1
ATOM 4656 C C . SER B 1 271 ? -11.43200 -2.22600 -20.59300 1.000 14.82091 240 SER A C 1
ATOM 4657 O O . SER B 1 271 ? -11.91200 -1.59000 -19.65100 1.000 14.09908 240 SER A O 1
ATOM 4660 N N . TRP B 1 272 ? -10.94800 -3.47000 -20.44800 1.000 13.00776 241 TRP A N 1
ATOM 4661 C CA . TRP B 1 272 ? -10.82900 -4.13900 -19.15200 1.000 9.15924 241 TRP A CA 1
ATOM 4662 C C . TRP B 1 272 ? -9.60700 -3.69600 -18.33700 1.000 14.35672 241 TRP A C 1
ATOM 4663 O O . TRP B 1 272 ? -9.50900 -4.04000 -17.15400 1.000 12.39242 241 TRP A O 1
ATOM 4674 N N . LEU B 1 273 ? -8.65400 -2.97300 -18.92800 1.000 13.94837 242 LEU A N 1
ATOM 4675 C CA . LEU B 1 273 ? -7.41400 -2.70200 -18.20100 1.000 17.41323 242 LEU A CA 1
ATOM 4676 C C . LEU B 1 273 ? -7.61100 -1.86200 -16.93700 1.000 14.89133 242 LEU A C 1
ATOM 4677 O O . LEU B 1 273 ? -6.93000 -2.14800 -15.94000 1.000 13.99774 242 LEU A O 1
ATOM 4682 N N . PRO B 1 274 ? -8.47600 -0.84200 -16.88800 1.000 15.35964 243 PRO A N 1
ATOM 4683 C CA . PRO B 1 274 ? -8.66900 -0.15100 -15.60000 1.000 14.98162 243 PRO A CA 1
ATOM 4684 C C . PRO B 1 274 ? -9.03100 -1.08800 -14.45800 1.000 12.90938 243 PRO A C 1
ATOM 4685 O O . PRO B 1 274 ? -8.46100 -0.96000 -13.36700 1.000 10.94780 243 PRO A O 1
ATOM 4689 N N . HIS B 1 275 ? -9.95700 -2.03300 -14.67500 1.000 15.76285 244 HIS A N 1
ATOM 4690 C CA . HIS B 1 275 ? -10.30800 -2.98500 -13.62000 1.000 12.37495 244 HIS A CA 1
ATOM 4691 C C . HIS B 1 275 ? -9.09400 -3.79600 -13.16700 1.000 12.37688 244 HIS A C 1
ATOM 4692 O O . HIS B 1 275 ? -8.85000 -3.96500 -11.96400 1.000 12.41982 244 HIS A O 1
ATOM 4699 N N . VAL B 1 276 ? -8.34100 -4.34200 -14.12800 1.000 9.90600 245 VAL A N 1
ATOM 4700 C CA . VAL B 1 276 ? -7.20300 -5.18800 -13.78700 1.000 10.34450 245 VAL A CA 1
ATOM 4701 C C . VAL B 1 276 ? -6.14800 -4.38800 -13.03000 1.000 11.01446 245 VAL A C 1
ATOM 4702 O O . VAL B 1 276 ? -5.57400 -4.87000 -12.05600 1.000 12.43444 245 VAL A O 1
ATOM 4706 N N . MET B 1 277 ? -5.88300 -3.15100 -13.44800 1.000 19.60134 246 MET A N 1
ATOM 4707 C CA . MET B 1 277 ? -4.92400 -2.32300 -12.71200 1.000 12.82293 246 MET A CA 1
ATOM 4708 C C . MET B 1 277 ? -5.43500 -1.97800 -11.31300 1.000 16.09015 246 MET A C 1
ATOM 4709 O O . MET B 1 277 ? -4.67800 -2.03500 -10.34100 1.000 12.63969 246 MET A O 1
ATOM 4714 N N . TRP B 1 278 ? -6.71000 -1.59200 -11.19900 1.000 15.96078 247 TRP A N 1
ATOM 4715 C CA . TRP B 1 278 ? -7.26000 -1.21600 -9.89800 1.000 12.62811 247 TRP A CA 1
ATOM 4716 C C . TRP B 1 278 ? -7.29200 -2.40400 -8.95300 1.000 12.90640 247 TRP A C 1
ATOM 4717 O O . TRP B 1 278 ? -6.89700 -2.29500 -7.78500 1.000 12.63921 247 TRP A O 1
ATOM 4728 N N . ARG B 1 279 ? -7.80300 -3.53600 -9.44200 1.000 12.19163 248 ARG A N 1
ATOM 4729 C CA . ARG B 1 279 ? -7.82600 -4.78000 -8.68100 1.000 10.59480 248 ARG A CA 1
ATOM 4730 C C . ARG B 1 279 ? -6.43900 -5.15800 -8.16900 1.000 16.75917 248 ARG A C 1
ATOM 4731 O O . ARG B 1 279 ? -6.25500 -5.38700 -6.96800 1.000 15.18091 248 ARG A O 1
ATOM 4739 N N . MET B 1 280 ? -5.44800 -5.25700 -9.07700 1.000 10.84537 249 MET A N 1
ATOM 4740 C CA . MET B 1 280 ? -4.10100 -5.63900 -8.65800 1.000 13.28873 249 MET A CA 1
ATOM 4741 C C . MET B 1 280 ? -3.53600 -4.66100 -7.63000 1.000 14.13089 249 MET A C 1
ATOM 4742 O O . MET B 1 280 ? -2.84100 -5.06900 -6.69300 1.000 12.42047 249 MET A O 1
ATOM 4747 N N . ASP B 1 281 ? -3.79000 -3.36200 -7.81000 1.000 14.22703 250 ASP A N 1
ATOM 4748 C CA . ASP B 1 281 ? -3.33400 -2.38000 -6.82500 1.000 13.97550 250 ASP A CA 1
ATOM 4749 C C . ASP B 1 281 ? -3.94900 -2.65100 -5.45700 1.000 19.49395 250 ASP A C 1
ATOM 4750 O O . ASP B 1 281 ? -3.26600 -2.58000 -4.42500 1.000 17.73214 250 ASP A O 1
ATOM 4755 N N . ARG B 1 282 ? -5.22900 -2.92700 -5.42900 1.000 13.25022 251 ARG A N 1
ATOM 4756 C CA . ARG B 1 282 ? -5.90500 -3.24100 -4.20500 1.000 20.27092 251 ARG A CA 1
ATOM 4757 C C . ARG B 1 282 ? -5.33100 -4.49400 -3.53300 1.000 20.39568 251 ARG A C 1
ATOM 4758 O O . ARG B 1 282 ? -5.07300 -4.50200 -2.35800 1.000 21.04801 251 ARG A O 1
ATOM 4766 N N . GLU B 1 283 ? -5.15100 -5.54200 -4.31900 1.000 21.97130 252 GLU A N 1
ATOM 4767 C CA . GLU B 1 283 ? -4.59700 -6.77900 -3.76800 1.000 20.06355 252 GLU A CA 1
ATOM 4768 C C . GLU B 1 283 ? -3.19100 -6.55100 -3.23600 1.000 23.17966 252 GLU A C 1
ATOM 4769 O O . GLU B 1 283 ? -2.80300 -7.11800 -2.20100 1.000 15.29054 252 GLU A O 1
ATOM 4775 N N . TYR B 1 284 ? -2.41000 -5.73800 -3.95200 1.000 19.05852 253 TYR A N 1
ATOM 4776 C CA . TYR B 1 284 ? -1.05500 -5.41900 -3.52000 1.000 22.06676 253 TYR A CA 1
ATOM 4777 C C . TYR B 1 284 ? -1.07500 -4.72100 -2.16300 1.000 19.64973 253 TYR A C 1
ATOM 4778 O O . TYR B 1 284 ? -0.35800 -5.11700 -1.23600 1.000 19.05572 253 TYR A O 1
ATOM 4787 N N . ARG B 1 285 ? -1.96400 -3.74400 -2.00400 1.000 18.30570 254 ARG A N 1
ATOM 4788 C CA . ARG B 1 285 ? -1.97700 -2.94900 -0.78400 1.000 18.95827 254 ARG A CA 1
ATOM 4789 C C . ARG B 1 285 ? -2.31500 -3.79100 0.44100 1.000 23.33465 254 ARG A C 1
ATOM 4790 O O . ARG B 1 285 ? -1.65900 -3.66700 1.48200 1.000 23.26152 254 ARG A O 1
ATOM 4798 N N . GLN B 1 286 ? -3.27300 -4.69700 0.29900 1.000 22.93024 255 GLN A N 1
ATOM 4799 C CA . GLN B 1 286 ? -3.72600 -5.50500 1.41600 1.000 20.09150 255 GLN A CA 1
ATOM 4800 C C . GLN B 1 286 ? -2.95400 -6.76400 1.60400 1.000 23.15640 255 GLN A C 1
ATOM 4801 O O . GLN B 1 286 ? -3.20100 -7.49100 2.53100 1.000 35.83288 255 GLN A O 1
ATOM 4807 N N . GLY B 1 287 ? -2.02000 -7.03500 0.71700 1.000 26.91056 256 GLY A N 1
ATOM 4808 C CA . GLY B 1 287 ? -1.25300 -8.25900 0.81100 1.000 15.72175 256 GLY A CA 1
ATOM 4809 C C . GLY B 1 287 ? 0.23800 -8.14100 0.54100 1.000 19.71403 256 GLY A C 1
ATOM 4810 O O . GLY B 1 287 ? 0.85400 -9.13800 0.15700 1.000 22.97138 256 GLY A O 1
ATOM 4811 N N . ARG B 1 288 ? 0.83600 -6.95800 0.76600 1.000 28.90596 257 ARG A N 1
ATOM 4812 C CA . ARG B 1 288 ? 2.25900 -6.74600 0.47600 1.000 27.23163 257 ARG A CA 1
ATOM 4813 C C . ARG B 1 288 ? 3.11800 -7.83700 1.07700 1.000 25.43474 257 ARG A C 1
ATOM 4814 O O . ARG B 1 288 ? 3.99400 -8.39200 0.40600 1.000 34.49492 257 ARG A O 1
ATOM 4822 N N . VAL B 1 289 ? 2.88100 -8.13500 2.36100 1.000 24.84432 258 VAL A N 1
ATOM 4823 C CA . VAL B 1 289 ? 3.73700 -9.00900 3.15500 1.000 24.24029 258 VAL A CA 1
ATOM 4824 C C . VAL B 1 289 ? 3.97400 -10.33300 2.46100 1.000 17.85209 258 VAL A C 1
ATOM 4825 O O . VAL B 1 289 ? 4.99600 -10.98600 2.69300 1.000 19.28084 258 VAL A O 1
ATOM 4829 N N . GLU B 1 290 ? 3.05200 -10.75100 1.59100 1.000 18.67445 259 GLU A N 1
ATOM 4830 C CA . GLU B 1 290 ? 3.23800 -12.01000 0.89500 1.000 13.69784 259 GLU A CA 1
ATOM 4831 C C . GLU B 1 290 ? 4.09100 -11.84400 -0.34700 1.000 15.35071 259 GLU A C 1
ATOM 4832 O O . GLU B 1 290 ? 4.66500 -12.82900 -0.82800 1.000 12.49925 259 GLU A O 1
ATOM 4838 N N . VAL B 1 291 ? 4.20100 -10.62600 -0.86700 1.000 16.56238 260 VAL A N 1
ATOM 4839 C CA . VAL B 1 291 ? 4.88300 -10.41200 -2.14200 1.000 19.09208 260 VAL A CA 1
ATOM 4840 C C . VAL B 1 291 ? 5.82500 -9.21500 -2.02000 1.000 17.59312 260 VAL A C 1
ATOM 4841 O O . VAL B 1 291 ? 5.64000 -8.21000 -2.71700 1.000 18.56656 260 VAL A O 1
ATOM 4845 N N . PRO B 1 292 ? 6.85500 -9.27500 -1.16600 1.000 17.88281 261 PRO A N 1
ATOM 4846 C CA . PRO B 1 292 ? 7.76400 -8.12700 -1.03000 1.000 20.39833 261 PRO A CA 1
ATOM 4847 C C . PRO B 1 292 ? 8.63000 -7.88600 -2.25600 1.000 21.40888 261 PRO A C 1
ATOM 4848 O O . PRO B 1 292 ? 9.28100 -6.83700 -2.34000 1.000 18.72838 261 PRO A O 1
ATOM 4852 N N . TRP B 1 293 ? 8.68300 -8.82300 -3.19900 1.000 17.30576 262 TRP A N 1
ATOM 4853 C CA . TRP B 1 293 ? 9.49300 -8.58800 -4.38200 1.000 17.88494 262 TRP A CA 1
ATOM 4854 C C . TRP B 1 293 ? 8.85400 -7.56900 -5.30900 1.000 20.75566 262 TRP A C 1
ATOM 4855 O O . TRP B 1 293 ? 9.54300 -7.02400 -6.17100 1.000 17.11100 262 TRP A O 1
ATOM 4866 N N . ILE B 1 294 ? 7.57300 -7.26400 -5.12400 1.000 17.44034 263 ILE A N 1
ATOM 4867 C CA . ILE B 1 294 ? 6.90600 -6.26100 -5.94500 1.000 16.76521 263 ILE A CA 1
ATOM 4868 C C . ILE B 1 294 ? 7.25700 -4.88100 -5.38800 1.000 19.03337 263 ILE A C 1
ATOM 4869 O O . ILE B 1 294 ? 6.77000 -4.49400 -4.32800 1.000 21.12790 263 ILE A O 1
ATOM 4874 N N . LYS B 1 295 ? 8.08300 -4.12300 -6.11900 1.000 17.45308 264 LYS A N 1
ATOM 4875 C CA . LYS B 1 295 ? 8.63700 -2.86200 -5.63200 1.000 18.83869 264 LYS A CA 1
ATOM 4876 C C . LYS B 1 295 ? 7.87200 -1.62000 -6.07500 1.000 20.19074 264 LYS A C 1
ATOM 4877 O O . LYS B 1 295 ? 8.17000 -0.53100 -5.57400 1.000 29.03633 264 LYS A O 1
ATOM 4883 N N . LYS B 1 296 ? 6.91700 -1.73800 -7.00000 1.000 21.82930 265 LYS A N 1
ATOM 4884 C CA . LYS B 1 296 ? 6.05100 -0.63300 -7.39100 1.000 13.25632 265 LYS A CA 1
ATOM 4885 C C . LYS B 1 296 ? 4.61300 -1.11100 -7.42000 1.000 20.17715 265 LYS A C 1
ATOM 4886 O O . LYS B 1 296 ? 4.33300 -2.31300 -7.47700 1.000 16.70997 265 LYS A O 1
ATOM 4892 N N . LEU B 1 297 ? 3.70700 -0.14000 -7.39300 1.000 18.60762 266 LEU A N 1
ATOM 4893 C CA . LEU B 1 297 ? 2.29400 -0.42300 -7.57100 1.000 22.03585 266 LEU A CA 1
ATOM 4894 C C . LEU B 1 297 ? 2.06900 -1.11100 -8.91700 1.000 17.40511 266 LEU A C 1
ATOM 4895 O O . LEU B 1 297 ? 2.67000 -0.71300 -9.92400 1.000 17.54664 266 LEU A O 1
ATOM 4900 N N . PRO B 1 298 ? 1.25200 -2.16800 -8.96000 1.000 17.66183 267 PRO A N 1
ATOM 4901 C CA . PRO B 1 298 ? 0.94800 -2.81300 -10.24200 1.000 12.78760 267 PRO A CA 1
ATOM 4902 C C . PRO B 1 298 ? 0.51000 -1.84700 -11.32900 1.000 19.56327 267 PRO A C 1
ATOM 4903 O O . PRO B 1 298 ? 0.91200 -1.99900 -12.49500 1.000 12.47836 267 PRO A O 1
ATOM 4907 N N . SER B 1 299 ? -0.29900 -0.84600 -10.97800 1.000 17.19290 268 SER A N 1
ATOM 4908 C CA . SER B 1 299 ? -0.75200 0.10700 -11.98900 1.000 19.10472 268 SER A CA 1
ATOM 4909 C C . SER B 1 299 ? 0.41700 0.88800 -12.57200 1.000 19.20858 268 SER A C 1
ATOM 4910 O O . SER B 1 299 ? 0.44800 1.15000 -13.78000 1.000 19.87814 268 SER A O 1
ATOM 4913 N N . GLN B 1 300 ? 1.38500 1.26900 -11.72900 1.000 14.00354 269 GLN A N 1
ATOM 4914 C CA . GLN B 1 300 ? 2.56300 1.98500 -12.21700 1.000 17.70956 269 GLN A CA 1
ATOM 4915 C C . GLN B 1 300 ? 3.38900 1.11900 -13.16800 1.000 15.99476 269 GLN A C 1
ATOM 4916 O O . GLN B 1 300 ? 3.76400 1.56600 -14.25500 1.000 15.77354 269 GLN A O 1
ATOM 4922 N N . HIS B 1 301 ? 3.70600 -0.11800 -12.75800 1.000 16.02628 270 HIS A N 1
ATOM 4923 C CA . HIS B 1 301 ? 4.30600 -1.11300 -13.64900 1.000 16.28997 270 HIS A CA 1
ATOM 4924 C C . HIS B 1 301 ? 3.63000 -1.14300 -15.01500 1.000 14.29714 270 HIS A C 1
ATOM 4925 O O . HIS B 1 301 ? 4.29400 -1.18400 -16.05800 1.000 13.75633 270 HIS A O 1
ATOM 4932 N N . CYS B 1 302 ? 2.29500 -1.15000 -15.01400 1.000 12.02834 271 CYS A N 1
ATOM 4933 C CA . CYS B 1 302 ? 1.54200 -1.28600 -16.25400 1.000 15.33187 271 CYS A CA 1
ATOM 4934 C C . CYS B 1 302 ? 1.65400 -0.02500 -17.08300 1.000 13.07849 271 CYS A C 1
ATOM 4935 O O . CYS B 1 302 ? 1.96100 -0.09200 -18.27600 1.000 15.23212 271 CYS A O 1
ATOM 4938 N N . ARG B 1 303 ? 1.41700 1.13800 -16.46300 1.000 13.78565 272 ARG A N 1
ATOM 4939 C CA . ARG B 1 303 ? 1.51200 2.39800 -17.19500 1.000 15.59302 272 ARG A CA 1
ATOM 4940 C C . ARG B 1 303 ? 2.87800 2.56400 -17.83600 1.000 16.39881 272 ARG A C 1
ATOM 4941 O O . ARG B 1 303 ? 2.98900 3.10700 -18.94000 1.000 15.53808 272 ARG A O 1
ATOM 4949 N N . GLU B 1 304 ? 3.91300 2.06600 -17.19400 1.000 16.58641 273 GLU A N 1
ATOM 4950 C CA . GLU B 1 304 ? 5.26400 2.30300 -17.72400 1.000 14.69680 273 GLU A CA 1
ATOM 4951 C C . GLU B 1 304 ? 5.69300 1.25300 -18.75300 1.000 17.48355 273 GLU A C 1
ATOM 4952 O O . GLU B 1 304 ? 6.38300 1.62800 -19.68700 1.000 14.51491 273 GLU A O 1
ATOM 4958 N N . ARG B 1 305 ? 5.24200 0.00600 -18.60700 1.000 15.61725 274 ARG A N 1
ATOM 4959 C CA . ARG B 1 305 ? 5.85000 -1.05800 -19.40000 1.000 15.99467 274 ARG A CA 1
ATOM 4960 C C . ARG B 1 305 ? 4.88400 -2.11000 -19.95500 1.000 12.04458 274 ARG A C 1
ATOM 4961 O O . ARG B 1 305 ? 5.34400 -3.07200 -20.58000 1.000 15.69441 274 ARG A O 1
ATOM 4969 N N . LEU B 1 306 ? 3.58100 -1.96700 -19.77100 1.000 13.24832 275 LEU A N 1
ATOM 4970 C CA . LEU B 1 306 ? 2.61300 -2.83900 -20.43400 1.000 13.66677 275 LEU A CA 1
ATOM 4971 C C . LEU B 1 306 ? 1.97600 -2.09900 -21.60700 1.000 13.39213 275 LEU A C 1
ATOM 4972 O O . LEU B 1 306 ? 1.54900 -0.95000 -21.46300 1.000 13.03969 275 LEU A O 1
ATOM 4977 N N . ARG B 1 307 ? 1.89600 -2.76000 -22.75700 1.000 14.25343 276 ARG A N 1
ATOM 4978 C CA . ARG B 1 307 ? 1.19900 -2.21200 -23.91000 1.000 11.39431 276 ARG A CA 1
ATOM 4979 C C . ARG B 1 307 ? 0.13100 -3.18800 -24.37700 1.000 15.52495 276 ARG A C 1
ATOM 4980 O O . ARG B 1 307 ? 0.27300 -4.40900 -24.23200 1.000 13.27823 276 ARG A O 1
ATOM 4988 N N . LEU B 1 308 ? -0.93700 -2.63500 -24.95900 1.000 13.61188 277 LEU A N 1
ATOM 4989 C CA . LEU B 1 308 ? -2.06500 -3.41700 -25.43000 1.000 11.41507 277 LEU A CA 1
ATOM 4990 C C . LEU B 1 308 ? -2.47700 -2.91500 -26.80200 1.000 16.63957 277 LEU A C 1
ATOM 4991 O O . LEU B 1 308 ? -2.57100 -1.70300 -27.03900 1.000 13.73296 277 LEU A O 1
ATOM 4996 N N . SER B 1 309 ? -2.74500 -3.85800 -27.69900 1.000 14.61518 278 SER A N 1
ATOM 4997 C CA . SER B 1 309 ? -3.17200 -3.43700 -29.01000 1.000 12.87068 278 SER A CA 1
ATOM 4998 C C . SER B 1 309 ? -4.63600 -3.03700 -28.97400 1.000 10.86368 278 SER A C 1
ATOM 4999 O O . SER B 1 309 ? -5.39900 -3.43700 -28.09100 1.000 12.37455 278 SER A O 1
ATOM 5002 N N . THR B 1 310 ? -5.02000 -2.23000 -29.95600 1.000 11.81016 279 THR A N 1
ATOM 5003 C CA . THR B 1 310 ? -6.37300 -1.69600 -30.05200 1.000 16.18493 279 THR A CA 1
ATOM 5004 C C . THR B 1 310 ? -7.35300 -2.63400 -30.73800 1.000 14.75914 279 THR A C 1
ATOM 5005 O O . THR B 1 310 ? -8.55900 -2.50700 -30.51300 1.000 18.22176 279 THR A O 1
ATOM 5009 N N . GLN B 1 311 ? -6.86900 -3.56500 -31.57000 1.000 15.31911 280 GLN A N 1
ATOM 5010 C CA . GLN B 1 311 ? -7.70300 -4.48800 -32.33000 1.000 15.39513 280 GLN A CA 1
ATOM 5011 C C . GLN B 1 311 ? -8.06600 -5.70800 -31.48400 1.000 13.91042 280 GLN A C 1
ATOM 5012 O O . GLN B 1 311 ? -7.24100 -6.18200 -30.70100 1.000 15.40674 280 GLN A O 1
ATOM 5018 N N . PRO B 1 312 ? -9.29300 -6.26200 -31.63500 1.000 17.06091 281 PRO A N 1
ATOM 5019 C CA . PRO B 1 312 ? -10.40000 -5.84700 -32.50600 1.000 13.48701 281 PRO A CA 1
ATOM 5020 C C . PRO B 1 312 ? -11.27400 -4.74800 -31.91400 1.000 16.73656 281 PRO A C 1
ATOM 5021 O O . PRO B 1 312 ? -11.24200 -4.50600 -30.70100 1.000 15.07368 281 PRO A O 1
ATOM 5025 N N . THR B 1 313 ? -12.04900 -4.08200 -32.77000 1.000 15.19639 282 THR A N 1
ATOM 5026 C CA . THR B 1 313 ? -12.90600 -2.99900 -32.30600 1.000 18.99128 282 THR A CA 1
ATOM 5027 C C . THR B 1 313 ? -14.02000 -3.51100 -31.39700 1.000 17.99384 282 THR A C 1
ATOM 5028 O O . THR B 1 313 ? -14.54200 -4.62200 -31.55700 1.000 16.11600 282 THR A O 1
ATOM 5032 N N . GLU B 1 314 ? -14.37800 -2.68300 -30.42500 1.000 14.97244 283 GLU A N 1
ATOM 5033 C CA . GLU B 1 314 ? -15.58200 -2.89800 -29.63500 1.000 19.92945 283 GLU A CA 1
ATOM 5034 C C . GLU B 1 314 ? -16.67700 -1.93900 -30.03300 1.000 15.69139 283 GLU A C 1
ATOM 5035 O O . GLU B 1 314 ? -17.74400 -1.95400 -29.40900 1.000 19.72057 283 GLU A O 1
ATOM 5041 N N . ASP B 1 315 ? -16.42000 -1.10400 -31.05600 1.000 19.67583 284 ASP A N 1
ATOM 5042 C CA . ASP B 1 315 ? -17.39200 -0.16400 -31.61500 1.000 21.60970 284 ASP A CA 1
ATOM 5043 C C . ASP B 1 315 ? -17.81300 0.89900 -30.61500 1.000 22.30736 284 ASP A C 1
ATOM 5044 O O . ASP B 1 315 ? -18.99900 1.16500 -30.43500 1.000 37.53870 284 ASP A O 1
ATOM 5049 N N . ILE B 1 316 ? -16.84400 1.51500 -29.96300 1.000 20.69115 285 ILE A N 1
ATOM 5050 C CA . ILE B 1 316 ? -17.15500 2.47200 -28.91700 1.000 21.18833 285 ILE A CA 1
ATOM 5051 C C . ILE B 1 316 ? -16.82300 3.85900 -29.43400 1.000 20.05749 285 ILE A C 1
ATOM 5052 O O . ILE B 1 316 ? -16.04000 4.03000 -30.37000 1.000 18.36355 285 ILE A O 1
ATOM 5057 N N . SER B 1 317 ? -17.47500 4.85500 -28.85100 1.000 22.48966 286 SER A N 1
ATOM 5058 C CA . SER B 1 317 ? -17.40500 6.21400 -29.36900 1.000 24.73412 286 SER A CA 1
ATOM 5059 C C . SER B 1 317 ? -16.07500 6.86800 -29.00900 1.000 20.94304 286 SER A C 1
ATOM 5060 O O . SER B 1 317 ? -15.39100 6.46400 -28.07100 1.000 16.80851 286 SER A O 1
ATOM 5063 N N . GLY B 1 318 ? -15.71800 7.90400 -29.76500 1.000 21.08373 287 GLY A N 1
ATOM 5064 C CA . GLY B 1 318 ? -14.52400 8.65700 -29.42100 1.000 22.25190 287 GLY A CA 1
ATOM 5065 C C . GLY B 1 318 ? -14.60100 9.21900 -28.01500 1.000 26.54903 287 GLY A C 1
ATOM 5066 O O . GLY B 1 318 ? -13.61400 9.21400 -27.26900 1.000 24.68212 287 GLY A O 1
ATOM 5067 N N . GLU B 1 319 ? -15.78300 9.70300 -27.63300 1.000 27.05635 288 GLU A N 1
ATOM 5068 C CA . GLU B 1 319 ? -16.00600 10.13700 -26.26100 1.000 29.93630 288 GLU A CA 1
ATOM 5069 C C . GLU B 1 319 ? -15.62400 9.04100 -25.27700 1.000 24.80533 288 GLU A C 1
ATOM 5070 O O . GLU B 1 319 ? -14.93700 9.29500 -24.27900 1.000 23.72870 288 GLU A O 1
ATOM 5076 N N . ASP B 1 320 ? -16.02300 7.80400 -25.57100 1.000 22.78027 289 ASP A N 1
ATOM 5077 C CA . ASP B 1 320 ? -15.79600 6.71700 -24.63000 1.000 18.84678 289 ASP A CA 1
ATOM 5078 C C . ASP B 1 320 ? -14.33500 6.28700 -24.61500 1.000 21.43248 289 ASP A C 1
ATOM 5079 O O . ASP B 1 320 ? -13.80000 5.97100 -23.54200 1.000 19.76734 289 ASP A O 1
ATOM 5084 N N . TRP B 1 321 ? -13.66800 6.29600 -25.78200 1.000 16.83637 290 TRP A N 1
ATOM 5085 C CA . TRP B 1 321 ? -12.21800 6.10600 -25.81000 1.000 18.60914 290 TRP A CA 1
ATOM 5086 C C . TRP B 1 321 ? -11.54000 7.04600 -24.82700 1.000 18.12370 290 TRP A C 1
ATOM 5087 O O . TRP B 1 321 ? -10.75400 6.61500 -23.98100 1.000 18.02420 290 TRP A O 1
ATOM 5098 N N . GLY B 1 322 ? -11.84300 8.34000 -24.92700 1.000 19.05048 291 GLY A N 1
ATOM 5099 C CA . GLY B 1 322 ? -11.21400 9.30500 -24.03900 1.000 18.01813 291 GLY A CA 1
ATOM 5100 C C . GLY B 1 322 ? -11.49200 9.03200 -22.57100 1.000 20.77920 291 GLY A C 1
ATOM 5101 O O . GLY B 1 322 ? -10.62500 9.24000 -21.71600 1.000 22.25355 291 GLY A O 1
ATOM 5102 N N . LYS B 1 323 ? -12.70700 8.57400 -22.25700 1.000 17.77457 292 LYS A N 1
ATOM 5103 C CA . LYS B 1 323 ? -13.00900 8.21000 -20.87700 1.000 12.95801 292 LYS A CA 1
ATOM 5104 C C . LYS B 1 323 ? -12.18900 7.00800 -20.42600 1.000 20.00410 292 LYS A C 1
ATOM 5105 O O . LYS B 1 323 ? -11.72100 6.96800 -19.28100 1.000 16.78313 292 LYS A O 1
ATOM 5111 N N . LEU B 1 324 ? -12.01900 6.00900 -21.30000 1.000 20.06791 293 LEU A N 1
ATOM 5112 C CA . LEU B 1 324 ? -11.20300 4.85400 -20.93100 1.000 20.46975 293 LEU A CA 1
ATOM 5113 C C . LEU B 1 324 ? -9.73400 5.24000 -20.76500 1.000 20.18986 293 LEU A C 1
ATOM 5114 O O . LEU B 1 324 ? -9.06200 4.76000 -19.84000 1.000 16.75562 293 LEU A O 1
ATOM 5119 N N . ILE B 1 325 ? -9.21400 6.10800 -21.64200 1.000 17.44396 294 ILE A N 1
ATOM 5120 C CA . ILE B 1 325 ? -7.83700 6.57500 -21.46500 1.000 18.46858 294 ILE A CA 1
ATOM 5121 C C . ILE B 1 325 ? -7.70600 7.31800 -20.13800 1.000 22.56094 294 ILE A C 1
ATOM 5122 O O . ILE B 1 325 ? -6.74700 7.10500 -19.38500 1.000 19.27119 294 ILE A O 1
ATOM 5127 N N . ASP B 1 326 ? -8.69100 8.16600 -19.81500 1.000 19.59410 295 ASP A N 1
ATOM 5128 C CA . ASP B 1 326 ? -8.76100 8.78300 -18.49200 1.000 16.34289 295 ASP A CA 1
ATOM 5129 C C . ASP B 1 326 ? -8.62200 7.74300 -17.38900 1.000 23.47051 295 ASP A C 1
ATOM 5130 O O . ASP B 1 326 ? -7.86800 7.93700 -16.42500 1.000 21.27808 295 ASP A O 1
ATOM 5135 N N . LEU B 1 327 ? -9.38000 6.64200 -17.49700 1.000 21.32227 296 LEU A N 1
ATOM 5136 C CA . LEU B 1 327 ? -9.41600 5.65000 -16.42100 1.000 17.17576 296 LEU A CA 1
ATOM 5137 C C . LEU B 1 327 ? -8.10900 4.87800 -16.31200 1.000 18.22229 296 LEU A C 1
ATOM 5138 O O . LEU B 1 327 ? -7.77500 4.40200 -15.22200 1.000 18.30446 296 LEU A O 1
ATOM 5143 N N . MET B 1 328 ? -7.35400 4.74100 -17.40900 1.000 20.43128 297 MET A N 1
ATOM 5144 C CA . MET B 1 328 ? -6.02900 4.14600 -17.27800 1.000 18.52408 297 MET A CA 1
ATOM 5145 C C . MET B 1 328 ? -4.99200 5.14000 -16.78600 1.000 19.30900 297 MET A C 1
ATOM 5146 O O . MET B 1 328 ? -3.91200 4.71700 -16.37100 1.000 21.67519 297 MET A O 1
ATOM 5151 N N . GLY B 1 329 ? -5.28200 6.44300 -16.83200 1.000 18.15625 298 GLY A N 1
ATOM 5152 C CA . GLY B 1 329 ? -4.37500 7.44400 -16.30000 1.000 18.98855 298 GLY A CA 1
ATOM 5153 C C . GLY B 1 329 ? -3.22300 7.82800 -17.20700 1.000 25.44701 298 GLY A C 1
ATOM 5154 O O . GLY B 1 329 ? -2.36300 8.62100 -16.79500 1.000 18.70214 298 GLY A O 1
ATOM 5155 N N . THR B 1 330 ? -3.16500 7.29300 -18.42000 1.000 16.68076 299 THR A N 1
ATOM 5156 C CA . THR B 1 330 ? -2.14700 7.69400 -19.38300 1.000 18.36850 299 THR A CA 1
ATOM 5157 C C . THR B 1 330 ? -2.61800 7.25700 -20.75800 1.000 19.84149 299 THR A C 1
ATOM 5158 O O . THR B 1 330 ? -3.47100 6.37300 -20.88300 1.000 16.71322 299 THR A O 1
ATOM 5162 N N . ASP B 1 331 ? -2.06100 7.88000 -21.79500 1.000 20.40826 300 ASP A N 1
ATOM 5163 C CA . ASP B 1 331 ? -2.30500 7.38800 -23.14500 1.000 22.41420 300 ASP A CA 1
ATOM 5164 C C . ASP B 1 331 ? -1.07300 6.71000 -23.72100 1.000 19.50810 300 ASP A C 1
ATOM 5165 O O . ASP B 1 331 ? -0.98100 6.53400 -24.94100 1.000 19.82026 300 ASP A O 1
ATOM 5170 N N . ASP B 1 332 ? -0.13500 6.30800 -22.85500 1.000 19.22103 301 ASP A N 1
ATOM 5171 C CA . ASP B 1 332 ? 1.06900 5.58600 -23.25900 1.000 14.71793 301 ASP A CA 1
ATOM 5172 C C . ASP B 1 332 ? 0.81600 4.11200 -23.57700 1.000 13.99294 301 ASP A C 1
ATOM 5173 O O . ASP B 1 332 ? 1.70400 3.46300 -24.13900 1.000 16.50272 301 ASP A O 1
ATOM 5178 N N . ILE B 1 333 ? -0.35500 3.56700 -23.24100 1.000 12.81594 302 ILE A N 1
ATOM 5179 C CA . ILE B 1 333 ? -0.50600 2.11400 -23.20500 1.000 17.29439 302 ILE A CA 1
ATOM 5180 C C . ILE B 1 333 ? -0.94900 1.50100 -24.53400 1.000 14.26121 302 ILE A C 1
ATOM 5181 O O . ILE B 1 333 ? -0.57800 0.36900 -24.83500 1.000 16.29121 302 ILE A O 1
ATOM 5186 N N . LEU B 1 334 ? -1.72700 2.20700 -25.34400 1.000 13.71240 303 LEU A N 1
ATOM 5187 C CA . LEU B 1 334 ? -2.38200 1.58200 -26.49200 1.000 14.44928 303 LEU A CA 1
ATOM 5188 C C . LEU B 1 334 ? -1.49000 1.63800 -27.73300 1.000 11.71450 303 LEU A C 1
ATOM 5189 O O . LEU B 1 334 ? -0.92700 2.69200 -28.05100 1.000 10.73241 303 LEU A O 1
ATOM 5194 N N . VAL B 1 335 ? -1.38200 0.51500 -28.44400 1.000 13.13902 304 VAL A N 1
ATOM 5195 C CA . VAL B 1 335 ? -0.67700 0.45400 -29.72800 1.000 14.81568 304 VAL A CA 1
ATOM 5196 C C . VAL B 1 335 ? -1.64500 -0.02000 -30.81500 1.000 14.94314 304 VAL A C 1
ATOM 5197 O O . VAL B 1 335 ? -2.38800 -0.98700 -30.61300 1.000 14.54553 304 VAL A O 1
ATOM 5201 N N . PHE B 1 336 ? -1.63400 0.65200 -31.97000 1.000 10.12219 305 PHE A N 1
ATOM 5202 C CA . PHE B 1 336 ? -2.49500 0.22400 -33.06700 1.000 13.94834 305 PHE A CA 1
ATOM 5203 C C . PHE B 1 336 ? -2.02400 -1.10400 -33.66200 1.000 14.89082 305 PHE A C 1
ATOM 5204 O O . PHE B 1 336 ? -0.83100 -1.43200 -33.65400 1.000 15.16739 305 PHE A O 1
ATOM 5212 N N . SER B 1 337 ? -2.99000 -1.88800 -34.14800 1.000 14.25240 306 SER A N 1
ATOM 5213 C CA . SER B 1 337 ? -2.73100 -3.04000 -35.00000 1.000 14.61747 306 SER A CA 1
ATOM 5214 C C . SER B 1 337 ? -3.91600 -3.22900 -35.93100 1.000 12.71516 306 SER A C 1
ATOM 5215 O O . SER B 1 337 ? -5.04200 -2.84800 -35.60500 1.000 12.08656 306 SER A O 1
ATOM 5218 N N . THR B 1 338 ? -3.65000 -3.81000 -37.10200 1.000 10.73043 307 THR A N 1
ATOM 5219 C CA . THR B 1 338 ? -4.71300 -4.22800 -38.01200 1.000 10.33338 307 THR A CA 1
ATOM 5220 C C . THR B 1 338 ? -5.17700 -5.65200 -37.76500 1.000 11.02757 307 THR A C 1
ATOM 5221 O O . THR B 1 338 ? -6.35300 -5.94400 -37.98700 1.000 16.50917 307 THR A O 1
ATOM 5225 N N . ASP B 1 339 ? -4.27100 -6.53800 -37.31700 1.000 12.70578 308 ASP A N 1
ATOM 5226 C CA . ASP B 1 339 ? -4.47700 -7.99400 -37.28500 1.000 12.41830 308 ASP A CA 1
ATOM 5227 C C . ASP B 1 339 ? -4.71500 -8.58800 -38.67900 1.000 12.30750 308 ASP A C 1
ATOM 5228 O O . ASP B 1 339 ? -5.34700 -9.63900 -38.82500 1.000 11.89236 308 ASP A O 1
ATOM 5233 N N . TYR B 1 340 ? -4.14300 -7.95600 -39.69600 1.000 13.83293 309 TYR A N 1
ATOM 5234 C CA . TYR B 1 340 ? -4.18900 -8.55800 -41.04700 1.000 11.61706 309 TYR A CA 1
ATOM 5235 C C . TYR B 1 340 ? -3.60100 -9.96400 -40.94700 1.000 13.69386 309 TYR A C 1
ATOM 5236 O O . TYR B 1 340 ? -2.55400 -10.11100 -40.31600 1.000 11.67423 309 TYR A O 1
ATOM 5245 N N . PRO B 1 341 ? -4.19700 -10.98200 -41.60300 1.000 10.82383 310 PRO A N 1
ATOM 5246 C CA . PRO B 1 341 ? -5.34600 -10.88700 -42.49900 1.000 10.81348 310 PRO A CA 1
ATOM 5247 C C . PRO B 1 341 ? -6.66800 -11.37400 -41.90300 1.000 12.64761 310 PRO A C 1
ATOM 5248 O O . PRO B 1 341 ? -7.44900 -11.98200 -42.63000 1.000 15.15188 310 PRO A O 1
ATOM 5252 N N . HIS B 1 342 ? -6.91800 -11.14400 -40.62200 1.000 14.19293 311 HIS A N 1
ATOM 5253 C CA . HIS B 1 342 ? -8.04600 -11.82000 -40.00700 1.000 11.59843 311 HIS A CA 1
ATOM 5254 C C . HIS B 1 342 ? -9.35500 -11.08600 -40.28000 1.000 13.58940 311 HIS A C 1
ATOM 5255 O O . HIS B 1 342 ? -9.39000 -9.91400 -40.67400 1.000 16.36447 311 HIS A O 1
ATOM 5262 N N . PHE B 1 343 ? -10.44700 -11.82600 -40.08700 1.000 20.12255 312 PHE A N 1
ATOM 5263 C CA . PHE B 1 343 ? -11.78400 -11.35000 -40.42500 1.000 22.08308 312 PHE A CA 1
ATOM 5264 C C . PHE B 1 343 ? -12.11600 -10.01200 -39.77000 1.000 16.75864 312 PHE A C 1
ATOM 5265 O O . PHE B 1 343 ? -12.81600 -9.18400 -40.36900 1.000 17.18894 312 PHE A O 1
ATOM 5273 N N . ASP B 1 344 ? -11.63800 -9.78200 -38.55100 1.000 18.37702 313 ASP A N 1
ATOM 5274 C CA . ASP B 1 344 ? -11.88600 -8.53400 -37.83400 1.000 14.18055 313 ASP A CA 1
ATOM 5275 C C . ASP B 1 344 ? -10.70500 -7.58200 -37.93200 1.000 13.66403 313 ASP A C 1
ATOM 5276 O O . ASP B 1 344 ? -10.37200 -6.86000 -36.98600 1.000 15.62471 313 ASP A O 1
ATOM 5281 N N . PHE B 1 345 ? -10.05400 -7.59300 -39.08800 1.000 16.71622 314 PHE A N 1
ATOM 5282 C CA . PHE B 1 345 ? -9.13800 -6.54300 -39.51900 1.000 17.73154 314 PHE A CA 1
ATOM 5283 C C . PHE B 1 345 ? -9.64600 -5.15200 -39.13200 1.000 20.20130 314 PHE A C 1
ATOM 5284 O O . PHE B 1 345 ? -10.82500 -4.82500 -39.32700 1.000 17.80000 314 PHE A O 1
ATOM 5292 N N . ASP B 1 346 ? -8.75400 -4.35100 -38.54000 1.000 16.95619 315 ASP A N 1
ATOM 5293 C CA . ASP B 1 346 ? -9.01300 -2.94500 -38.23600 1.000 16.37089 315 ASP A CA 1
ATOM 5294 C C . ASP B 1 346 ? -8.28900 -2.08800 -39.27400 1.000 18.29536 315 ASP A C 1
ATOM 5295 O O . ASP B 1 346 ? -7.05500 -2.14600 -39.38600 1.000 15.86896 315 ASP A O 1
ATOM 5300 N N . ASP B 1 347 ? -9.06200 -1.31500 -40.03200 1.000 20.77293 316 ASP A N 1
ATOM 5301 C CA . ASP B 1 347 ? -8.55100 -0.39600 -41.04400 1.000 21.97728 316 ASP A CA 1
ATOM 5302 C C . ASP B 1 347 ? -7.81900 0.76200 -40.38100 1.000 24.30724 316 ASP A C 1
ATOM 5303 O O . ASP B 1 347 ? -8.42300 1.47800 -39.58100 1.000 18.12482 316 ASP A O 1
ATOM 5308 N N . PRO B 1 348 ? -6.54600 1.00100 -40.71800 1.000 24.15171 317 PRO A N 1
ATOM 5309 C CA . PRO B 1 348 ? -5.78200 2.09300 -40.09200 1.000 25.08599 317 PRO A CA 1
ATOM 5310 C C . PRO B 1 348 ? -6.44500 3.44800 -40.16400 1.000 37.48775 317 PRO A C 1
ATOM 5311 O O . PRO B 1 348 ? -6.20400 4.28000 -39.28000 1.000 40.35446 317 PRO A O 1
ATOM 5315 N N . ASN B 1 349 ? -7.27700 3.70300 -41.18100 1.000 37.71192 318 ASN A N 1
ATOM 5316 C CA . ASN B 1 349 ? -7.89300 5.01100 -41.36100 1.000 35.34020 318 ASN A CA 1
ATOM 5317 C C . ASN B 1 349 ? -9.21000 5.17600 -40.61600 1.000 34.81757 318 ASN A C 1
ATOM 5318 O O . ASN B 1 349 ? -9.72500 6.29500 -40.56000 1.000 40.46649 318 ASN A O 1
ATOM 5323 N N . ALA B 1 350 ? -9.76200 4.11100 -40.03600 1.000 36.82325 319 ALA A N 1
ATOM 5324 C CA . ALA B 1 350 ? -11.05500 4.19200 -39.36600 1.000 28.32058 319 ALA A CA 1
ATOM 5325 C C . ALA B 1 350 ? -11.07100 3.65600 -37.94500 1.000 31.67810 319 ALA A C 1
ATOM 5326 O O . ALA B 1 350 ? -12.05600 3.89000 -37.23400 1.000 33.86701 319 ALA A O 1
ATOM 5328 N N . ALA B 1 351 ? -10.03500 2.94300 -37.50400 1.000 34.95344 320 ALA A N 1
ATOM 5329 C CA . ALA B 1 351 ? -10.12700 2.25300 -36.22200 1.000 31.41661 320 ALA A CA 1
ATOM 5330 C C . ALA B 1 351 ? -9.87800 3.17700 -35.03300 1.000 22.25573 320 ALA A C 1
ATOM 5331 O O . ALA B 1 351 ? -10.37500 2.90500 -33.93500 1.000 24.13052 320 ALA A O 1
ATOM 5333 N N . ILE B 1 352 ? -9.12000 4.23200 -35.23400 1.000 19.52038 321 ILE A N 1
ATOM 5334 C CA . ILE B 1 352 ? -8.77600 5.15500 -34.15300 1.000 23.39388 321 ILE A CA 1
ATOM 5335 C C . ILE B 1 352 ? -9.57500 6.45300 -34.25400 1.000 27.01501 321 ILE A C 1
ATOM 5336 O O . ILE B 1 352 ? -9.38800 7.20300 -35.18600 1.000 21.47232 321 ILE A O 1
ATOM 5341 N N . PRO B 1 353 ? -10.45100 6.71200 -33.26600 1.000 23.28973 322 PRO A N 1
ATOM 5342 C CA . PRO B 1 353 ? -11.36000 7.86500 -33.39300 1.000 23.17305 322 PRO A CA 1
ATOM 5343 C C . PRO B 1 353 ? -10.63500 9.19400 -33.57100 1.000 24.67751 322 PRO A C 1
ATOM 5344 O O . PRO B 1 353 ? -9.61200 9.46200 -32.93500 1.000 26.57602 322 PRO A O 1
ATOM 5348 N N . LYS B 1 354 ? -11.20600 10.04700 -34.43000 1.000 22.16485 323 LYS A N 1
ATOM 5349 C CA . LYS B 1 354 ? -10.56000 11.29900 -34.80100 1.000 28.68090 323 LYS A CA 1
ATOM 5350 C C . LYS B 1 354 ? -10.80000 12.41100 -33.79100 1.000 26.13984 323 LYS A C 1
ATOM 5351 O O . LYS B 1 354 ? -10.08100 13.41400 -33.82200 1.000 22.60063 323 LYS A O 1
ATOM 5357 N N . SER B 1 355 ? -11.77800 12.25300 -32.89000 1.000 24.32436 324 SER A N 1
ATOM 5358 C CA . SER B 1 355 ? -12.00100 13.25300 -31.85100 1.000 21.22634 324 SER A CA 1
ATOM 5359 C C . SER B 1 355 ? -10.94000 13.21100 -30.75700 1.000 29.48613 324 SER A C 1
ATOM 5360 O O . SER B 1 355 ? -10.84300 14.15600 -29.96600 1.000 23.03670 324 SER A O 1
ATOM 5363 N N . LEU B 1 356 ? -10.15600 12.13800 -30.67400 1.000 34.00398 325 LEU A N 1
ATOM 5364 C CA . LEU B 1 356 ? -9.01800 12.12500 -29.76400 1.000 23.29097 325 LEU A CA 1
ATOM 5365 C C . LEU B 1 356 ? -7.99000 13.15400 -30.20700 1.000 20.89070 325 LEU A C 1
ATOM 5366 O O . LEU B 1 356 ? -7.87800 13.47800 -31.39300 1.000 24.91048 325 LEU A O 1
ATOM 5371 N N . SER B 1 357 ? -7.24000 13.67300 -29.24000 1.000 12.97665 326 SER A N 1
ATOM 5372 C CA . SER B 1 357 ? -6.20300 14.64600 -29.53500 1.000 17.81475 326 SER A CA 1
ATOM 5373 C C . SER B 1 357 ? -5.18200 14.07800 -30.52900 1.000 28.31882 326 SER A C 1
ATOM 5374 O O . SER B 1 357 ? -4.99800 12.86300 -30.65400 1.000 26.10052 326 SER A O 1
ATOM 5377 N N . SER B 1 358 ? -4.52100 14.97700 -31.26200 1.000 22.01215 327 SER A N 1
ATOM 5378 C CA . SER B 1 358 ? -3.49000 14.52300 -32.19100 1.000 28.17615 327 SER A CA 1
ATOM 5379 C C . SER B 1 358 ? -2.31700 13.87900 -31.44800 1.000 27.29582 327 SER A C 1
ATOM 5380 O O . SER B 1 358 ? -1.75000 12.89000 -31.92400 1.000 24.14882 327 SER A O 1
ATOM 5383 N N . GLY B 1 359 ? -1.94800 14.40800 -30.27300 1.000 26.72774 328 GLY A N 1
ATOM 5384 C CA . GLY B 1 359 ? -0.92000 13.74800 -29.47200 1.000 18.22464 328 GLY A CA 1
ATOM 5385 C C . GLY B 1 359 ? -1.26900 12.30200 -29.15500 1.000 23.60903 328 GLY A C 1
ATOM 5386 O O . GLY B 1 359 ? -0.46600 11.38900 -29.37300 1.000 18.71502 328 GLY A O 1
ATOM 5387 N N . THR B 1 360 ? -2.48000 12.07800 -28.63200 1.000 21.98912 329 THR A N 1
ATOM 5388 C CA . THR B 1 360 ? -2.94100 10.73000 -28.31300 1.000 22.32860 329 THR A CA 1
ATOM 5389 C C . THR B 1 360 ? -2.97400 9.85700 -29.56100 1.000 21.26021 329 THR A C 1
ATOM 5390 O O . THR B 1 360 ? -2.47700 8.72100 -29.56300 1.000 17.44755 329 THR A O 1
ATOM 5394 N N . ARG B 1 361 ? -3.55900 10.37300 -30.61600 1.000 18.85363 330 ARG A N 1
ATOM 5395 C CA . ARG B 1 361 ? -3.62800 9.64900 -31.84300 1.000 23.93148 330 ARG A CA 1
ATOM 5396 C C . ARG B 1 361 ? -2.22800 9.26800 -32.36400 1.000 21.37944 330 ARG A C 1
ATOM 5397 O O . ARG B 1 361 ? -2.02100 8.15700 -32.80300 1.000 20.90601 330 ARG A O 1
ATOM 5405 N N . ASP B 1 362 ? -1.29100 10.18400 -32.27000 1.000 17.95190 331 ASP A N 1
ATOM 5406 C CA . ASP B 1 362 ? 0.05900 9.89200 -32.74000 1.000 19.74777 331 ASP A CA 1
ATOM 5407 C C . ASP B 1 362 ? 0.69900 8.79700 -31.89800 1.000 21.55226 331 ASP A C 1
ATOM 5408 O O . ASP B 1 362 ? 1.35900 7.89200 -32.43100 1.000 20.29564 331 ASP A O 1
ATOM 5413 N N . LYS B 1 363 ? 0.52000 8.88100 -30.57700 1.000 16.27113 332 LYS A N 1
ATOM 5414 C CA . LYS B 1 363 ? 1.00900 7.84200 -29.68600 1.000 19.32177 332 LYS A CA 1
ATOM 5415 C C . LYS B 1 363 ? 0.40900 6.48800 -30.05100 1.000 13.73306 332 LYS A C 1
ATOM 5416 O O . LYS B 1 363 ? 1.13500 5.51200 -30.24500 1.000 17.59442 332 LYS A O 1
ATOM 5422 N N . ILE B 1 364 ? -0.91900 6.42000 -30.15700 1.000 13.60503 333 ILE A N 1
ATOM 5423 C CA . ILE B 1 364 ? -1.59900 5.16000 -30.45700 1.000 18.23557 333 ILE A CA 1
ATOM 5424 C C . ILE B 1 364 ? -1.13700 4.59300 -31.79700 1.000 17.14584 333 ILE A C 1
ATOM 5425 O O . ILE B 1 364 ? -0.82200 3.40000 -31.91200 1.000 16.71882 333 ILE A O 1
ATOM 5430 N N . LEU B 1 365 ? -1.09500 5.43800 -32.82900 1.000 19.39743 334 LEU A N 1
ATOM 5431 C CA . LEU B 1 365 ? -0.86700 4.97300 -34.19700 1.000 14.86030 334 LEU A CA 1
ATOM 5432 C C . LEU B 1 365 ? 0.58900 4.59800 -34.46600 1.000 18.63117 334 LEU A C 1
ATOM 5433 O O . LEU B 1 365 ? 0.85400 3.71600 -35.29100 1.000 14.62863 334 LEU A O 1
ATOM 5438 N N . TRP B 1 366 ? 1.53400 5.15800 -33.71800 1.000 19.25996 335 TRP A N 1
ATOM 5439 C CA . TRP B 1 366 ? 2.93100 4.74300 -33.95800 1.000 19.43542 335 TRP A CA 1
ATOM 5440 C C . TRP B 1 366 ? 3.89800 5.07500 -32.82600 1.000 19.60877 335 TRP A C 1
ATOM 5441 O O . TRP B 1 366 ? 4.82600 4.30500 -32.62900 1.000 18.66652 335 TRP A O 1
ATOM 5452 N N . LYS B 1 367 ? 3.65900 6.17000 -32.11800 1.000 20.37405 336 LYS A N 1
ATOM 5453 C CA . LYS B 1 367 ? 4.72000 6.57700 -31.19700 1.000 19.21614 336 LYS A CA 1
ATOM 5454 C C . LYS B 1 367 ? 4.87500 5.62400 -30.00200 1.000 17.62654 336 LYS A C 1
ATOM 5455 O O . LYS B 1 367 ? 6.00600 5.35400 -29.57700 1.000 14.08265 336 LYS A O 1
ATOM 5461 N N . ASN B 1 368 ? 3.77100 5.11300 -29.43600 1.000 19.19138 337 ASN A N 1
ATOM 5462 C CA . ASN B 1 368 ? 3.89100 4.14700 -28.34000 1.000 14.25437 337 ASN A CA 1
ATOM 5463 C C . ASN B 1 368 ? 4.64000 2.90000 -28.80600 1.000 17.37776 337 ASN A C 1
ATOM 5464 O O . ASN B 1 368 ? 5.46700 2.34900 -28.07100 1.000 18.14341 337 ASN A O 1
ATOM 5469 N N . ALA B 1 369 ? 4.37200 2.44800 -30.04000 1.000 16.48586 338 ALA A N 1
ATOM 5470 C CA . ALA B 1 369 ? 5.07200 1.27900 -30.57400 1.000 17.59545 338 ALA A CA 1
ATOM 5471 C C . ALA B 1 369 ? 6.53400 1.59000 -30.87600 1.000 19.09959 338 ALA A C 1
ATOM 5472 O O . ALA B 1 369 ? 7.41800 0.76500 -30.60400 1.000 15.01059 338 ALA A O 1
ATOM 5474 N N . ALA B 1 370 ? 6.79900 2.76900 -31.45800 1.000 16.36848 339 ALA A N 1
ATOM 5475 C CA . ALA B 1 370 ? 8.17100 3.19200 -31.72500 1.000 17.77346 339 ALA A CA 1
ATOM 5476 C C . ALA B 1 370 ? 9.01000 3.19000 -30.45100 1.000 19.53966 339 ALA A C 1
ATOM 5477 O O . ALA B 1 370 ? 10.15200 2.71500 -30.44700 1.000 18.65882 339 ALA A O 1
ATOM 5479 N N . ASP B 1 371 ? 8.46700 3.71800 -29.35600 1.000 15.72481 340 ASP A N 1
ATOM 5480 C CA A ASP B 1 371 ? 9.22500 3.70000 -28.11300 0.547 22.14416 340 ASP A CA 1
ATOM 5481 C CA B ASP B 1 371 ? 9.21100 3.70000 -28.10000 0.453 22.11474 340 ASP A CA 1
ATOM 5482 C C . ASP B 1 371 ? 9.35300 2.28400 -27.56400 1.000 24.43377 340 ASP A C 1
ATOM 5483 O O . ASP B 1 371 ? 10.37200 1.95100 -26.94900 1.000 19.72337 340 ASP A O 1
ATOM 5492 N N . PHE B 1 372 ? 8.34600 1.43600 -27.80400 1.000 22.59304 341 PHE A N 1
ATOM 5493 C CA . PHE B 1 372 ? 8.38300 0.06200 -27.31500 1.000 18.70553 341 PHE A CA 1
ATOM 5494 C C . PHE B 1 372 ? 9.49800 -0.73100 -27.98000 1.000 18.15374 341 PHE A C 1
ATOM 5495 O O . PHE B 1 372 ? 10.21900 -1.48700 -27.31100 1.000 16.10207 341 PHE A O 1
ATOM 5503 N N . TYR B 1 373 ? 9.64900 -0.57700 -29.29100 1.000 16.69633 342 TYR A N 1
ATOM 5504 C CA . TYR B 1 373 ? 10.63100 -1.31800 -30.07100 1.000 18.62104 342 TYR A CA 1
ATOM 5505 C C . TYR B 1 373 ? 11.96600 -0.59300 -30.18500 1.000 20.16938 342 TYR A C 1
ATOM 5506 O O . TYR B 1 373 ? 12.89900 -1.14200 -30.77800 1.000 19.77639 342 TYR A O 1
ATOM 5515 N N . GLY B 1 374 ? 12.08400 0.60300 -29.61600 1.000 22.03931 343 GLY A N 1
ATOM 5516 C CA . GLY B 1 374 ? 13.34200 1.33600 -29.65400 1.000 25.86228 343 GLY A CA 1
ATOM 5517 C C . GLY B 1 374 ? 13.68200 1.90000 -31.01700 1.000 24.62151 343 GLY A C 1
ATOM 5518 O O . GLY B 1 374 ? 14.85900 1.93700 -31.38700 1.000 27.87209 343 GLY A O 1
ATOM 5519 N N . LEU B 1 375 ? 12.67900 2.35700 -31.76000 1.000 21.49764 344 LEU A N 1
ATOM 5520 C CA . LEU B 1 375 ? 12.83400 2.87100 -33.11000 1.000 35.00401 344 LEU A CA 1
ATOM 5521 C C . LEU B 1 375 ? 12.89600 4.39900 -33.11500 1.000 48.08552 344 LEU A C 1
ATOM 5522 O O . LEU B 1 375 ? 12.58500 5.06700 -32.12500 1.000 38.31686 344 LEU A O 1
ATOM 5527 N N . ASP B 1 376 ? 13.29400 4.94200 -34.27000 1.000 61.14413 345 ASP A N 1
ATOM 5528 C CA . ASP B 1 376 ? 13.28600 6.38800 -34.55800 1.000 62.48635 345 ASP A CA 1
ATOM 5529 C C . ASP B 1 376 ? 14.00900 7.22600 -33.51100 1.000 68.17369 345 ASP A C 1
ATOM 5530 O O . ASP B 1 376 ? 14.86000 6.73700 -32.76000 1.000 66.07617 345 ASP A O 1
ATOM 5535 N N . ILE C 1 34 ? -12.82700 -66.81000 -38.62900 1.000 31.18142 3 ILE D N 1
ATOM 5536 C CA . ILE C 1 34 ? -12.21700 -65.56900 -38.13900 1.000 32.17207 3 ILE D CA 1
ATOM 5537 C C . ILE C 1 34 ? -13.16500 -64.37200 -38.25700 1.000 27.88039 3 ILE D C 1
ATOM 5538 O O . ILE C 1 34 ? -13.75200 -64.13400 -39.30700 1.000 28.61788 3 ILE D O 1
ATOM 5543 N N . ILE C 1 35 ? -13.29700 -63.61200 -37.17200 1.000 31.94292 4 ILE D N 1
ATOM 5544 C CA . ILE C 1 35 ? -14.00700 -62.33800 -37.16200 1.000 26.80230 4 ILE D CA 1
ATOM 5545 C C . ILE C 1 35 ? -13.03000 -61.26900 -36.68300 1.000 27.45253 4 ILE D C 1
ATOM 5546 O O . ILE C 1 35 ? -12.33900 -61.46000 -35.67600 1.000 25.66104 4 ILE D O 1
ATOM 5551 N N . ASP C 1 36 ? -12.95200 -60.16200 -37.41500 1.000 26.29290 5 ASP D N 1
ATOM 5552 C CA . ASP C 1 36 ? -12.05500 -59.06200 -37.08500 1.000 23.13246 5 ASP D CA 1
ATOM 5553 C C . ASP C 1 36 ? -12.87300 -57.95000 -36.44000 1.000 18.71691 5 ASP D C 1
ATOM 5554 O O . ASP C 1 36 ? -13.77000 -57.38400 -37.07700 1.000 27.46506 5 ASP D O 1
ATOM 5559 N N . THR C 1 37 ? -12.57600 -57.64800 -35.18000 1.000 19.02118 6 THR D N 1
ATOM 5560 C CA . THR C 1 37 ? -13.41600 -56.73100 -34.42300 1.000 21.35973 6 THR D CA 1
ATOM 5561 C C . THR C 1 37 ? -12.94500 -55.28100 -34.47500 1.000 23.39292 6 THR D C 1
ATOM 5562 O O . THR C 1 37 ? -13.60000 -54.42900 -33.86800 1.000 21.42086 6 THR D O 1
ATOM 5566 N N . ASP C 1 38 ? -11.86300 -54.95900 -35.20800 1.000 18.89703 7 ASP D N 1
ATOM 5567 C CA . ASP C 1 38 ? -11.37400 -53.57800 -35.21800 1.000 18.95027 7 ASP D CA 1
ATOM 5568 C C . ASP C 1 38 ? -10.73300 -53.22600 -36.56500 1.000 20.05203 7 ASP D C 1
ATOM 5569 O O . ASP C 1 38 ? -9.57900 -53.59100 -36.81900 1.000 19.02709 7 ASP D O 1
ATOM 5574 N N . VAL C 1 39 ? -11.46200 -52.46200 -37.39000 1.000 20.87330 8 VAL D N 1
ATOM 5575 C CA . VAL C 1 39 ? -11.03100 -52.05300 -38.73100 1.000 18.43853 8 VAL D CA 1
ATOM 5576 C C . VAL C 1 39 ? -11.39300 -50.58700 -38.94600 1.000 19.63410 8 VAL D C 1
ATOM 5577 O O . VAL C 1 39 ? -12.57300 -50.22500 -38.89300 1.000 17.23486 8 VAL D O 1
ATOM 5581 N N . HIS C 1 40 ? -10.39300 -49.75100 -39.23500 1.000 17.94812 9 HIS D N 1
ATOM 5582 C CA . HIS C 1 40 ? -10.57400 -48.29700 -39.26000 1.000 20.51645 9 HIS D CA 1
ATOM 5583 C C . HIS C 1 40 ? -10.75800 -47.78700 -40.68500 1.000 20.56053 9 HIS D C 1
ATOM 5584 O O . HIS C 1 40 ? -9.80300 -47.39300 -41.35600 1.000 22.24989 9 HIS D O 1
ATOM 5591 N N . GLU C 1 41 ? -12.01100 -47.77000 -41.12900 1.000 19.01171 10 GLU D N 1
ATOM 5592 C CA . GLU C 1 41 ? -12.40700 -47.11900 -42.37000 1.000 24.10070 10 GLU D CA 1
ATOM 5593 C C . GLU C 1 41 ? -12.60400 -45.61600 -42.15400 1.000 26.01531 10 GLU D C 1
ATOM 5594 O O . GLU C 1 41 ? -12.85300 -45.14700 -41.03700 1.000 21.50725 10 GLU D O 1
ATOM 5600 N N . SER C 1 42 ? -12.50200 -44.85800 -43.24300 1.000 20.18520 11 SER D N 1
ATOM 5601 C CA . SER C 1 42 ? -12.83900 -43.44700 -43.18000 1.000 16.34743 11 SER D CA 1
ATOM 5602 C C . SER C 1 42 ? -13.15500 -42.94500 -44.58300 1.000 27.18311 11 SER D C 1
ATOM 5603 O O . SER C 1 42 ? -13.22300 -43.72200 -45.54300 1.000 22.38254 11 SER D O 1
ATOM 5606 N N . PHE C 1 43 ? -13.35300 -41.63200 -44.69300 1.000 19.17697 12 PHE D N 1
ATOM 5607 C CA . PHE C 1 43 ? -13.57100 -40.99100 -45.97500 1.000 22.40819 12 PHE D CA 1
ATOM 5608 C C . PHE C 1 43 ? -12.23100 -40.69300 -46.63000 1.000 19.94632 12 PHE D C 1
ATOM 5609 O O . PHE C 1 43 ? -11.17100 -40.73900 -45.99400 1.000 21.36585 12 PHE D O 1
ATOM 5617 N N . ALA C 1 44 ? -12.29100 -40.37500 -47.91700 1.000 20.56057 13 ALA D N 1
ATOM 5618 C CA . ALA C 1 44 ? -11.10200 -39.93100 -48.63600 1.000 20.54840 13 ALA D CA 1
ATOM 5619 C C . ALA C 1 44 ? -10.73300 -38.50000 -48.25700 1.000 21.58374 13 ALA D C 1
ATOM 5620 O O . ALA C 1 44 ? -9.55800 -38.19500 -48.02000 1.000 25.65491 13 ALA D O 1
ATOM 5622 N N . SER C 1 45 ? -11.72100 -37.61400 -48.20200 1.000 18.90088 14 SER D N 1
ATOM 5623 C CA . SER C 1 45 ? -11.53300 -36.25700 -47.71900 1.000 22.63979 14 SER D CA 1
ATOM 5624 C C . SER C 1 45 ? -12.72900 -35.88100 -46.85000 1.000 19.66567 14 SER D C 1
ATOM 5625 O O . SER C 1 45 ? -13.82200 -36.43600 -46.99400 1.000 16.38279 14 SER D O 1
ATOM 5628 N N . LEU C 1 46 ? -12.50600 -34.95200 -45.92300 1.000 16.97320 15 LEU D N 1
ATOM 5629 C CA . LEU C 1 46 ? -13.59300 -34.54400 -45.04300 1.000 25.24611 15 LEU D CA 1
ATOM 5630 C C . LEU C 1 46 ? -14.73600 -33.93700 -45.85000 1.000 21.96349 15 LEU D C 1
ATOM 5631 O O . LEU C 1 46 ? -15.89900 -33.98800 -45.42600 1.000 17.85281 15 LEU D O 1
ATOM 5636 N N . LYS C 1 47 ? -14.43100 -33.39100 -47.03300 1.000 19.05791 16 LYS D N 1
ATOM 5637 C CA . LYS C 1 47 ? -15.47400 -32.79300 -47.85400 1.000 19.67094 16 LYS D CA 1
ATOM 5638 C C . LYS C 1 47 ? -16.35200 -33.82900 -48.54200 1.000 20.34712 16 LYS D C 1
ATOM 5639 O O . LYS C 1 47 ? -17.36100 -33.44300 -49.13900 1.000 22.58427 16 LYS D O 1
ATOM 5645 N N . ASP C 1 48 ? -16.04900 -35.11200 -48.38100 1.000 15.81952 17 ASP D N 1
ATOM 5646 C CA . ASP C 1 48 ? -16.92800 -36.15300 -48.89500 1.000 19.01903 17 ASP D CA 1
ATOM 5647 C C . ASP C 1 48 ? -18.24200 -36.20300 -48.10400 1.000 23.07530 17 ASP D C 1
ATOM 5648 O O . ASP C 1 48 ? -19.17700 -36.86500 -48.49100 1.000 21.13999 17 ASP D O 1
ATOM 5653 N N . LEU C 1 49 ? -18.31000 -35.46900 -47.01700 1.000 18.83559 18 LEU D N 1
ATOM 5654 C CA . LEU C 1 49 ? -19.48800 -35.47200 -46.18100 1.000 19.68331 18 LEU D CA 1
ATOM 5655 C C . LEU C 1 49 ? -20.47900 -34.35700 -46.55600 1.000 18.97831 18 LEU D C 1
ATOM 5656 O O . LEU C 1 49 ? -21.63700 -34.41100 -46.20700 1.000 17.47143 18 LEU D O 1
ATOM 5661 N N . VAL C 1 50 ? -19.99100 -33.35600 -47.26400 1.000 17.43048 19 VAL D N 1
ATOM 5662 C CA . VAL C 1 50 ? -20.82500 -32.20400 -47.64400 1.000 19.97436 19 VAL D CA 1
ATOM 5663 C C . VAL C 1 50 ? -22.20000 -32.56000 -48.23200 1.000 28.72324 19 VAL D C 1
ATOM 5664 O O . VAL C 1 50 ? -23.19400 -31.94600 -47.85800 1.000 21.90662 19 VAL D O 1
ATOM 5668 N N . PRO C 1 51 ? -22.24000 -33.58300 -49.11700 1.000 19.25761 20 PRO D N 1
ATOM 5669 C CA . PRO C 1 51 ? -23.56900 -33.99700 -49.62000 1.000 23.98642 20 PRO D CA 1
ATOM 5670 C C . PRO C 1 51 ? -24.56200 -34.37100 -48.53000 1.000 24.82510 20 PRO D C 1
ATOM 5671 O O . PRO C 1 51 ? -25.75800 -34.09900 -48.68100 1.000 21.40136 20 PRO D O 1
ATOM 5675 N N . TYR C 1 52 ? -24.11300 -34.98400 -47.43900 1.000 25.33107 21 TYR D N 1
ATOM 5676 C CA . TYR C 1 52 ? -25.01800 -35.40400 -46.37300 1.000 26.33098 21 TYR D CA 1
ATOM 5677 C C . TYR C 1 52 ? -25.21700 -34.33400 -45.31100 1.000 23.51058 21 TYR D C 1
ATOM 5678 O O . TYR C 1 52 ? -25.90100 -34.58900 -44.31300 1.000 23.99827 21 TYR D O 1
ATOM 5687 N N . LEU C 1 53 ? -24.65800 -33.14900 -45.50800 1.000 22.69961 22 LEU D N 1
ATOM 5688 C CA . LEU C 1 53 ? -24.81700 -32.22300 -44.40000 1.000 25.15261 22 LEU D CA 1
ATOM 5689 C C . LEU C 1 53 ? -25.86000 -31.15900 -44.72700 1.000 24.88350 22 LEU D C 1
ATOM 5690 O O . LEU C 1 53 ? -25.97700 -30.73600 -45.88300 1.000 22.05290 22 LEU D O 1
ATOM 5695 N N . PRO C 1 54 ? -26.63800 -30.73200 -43.73900 1.000 23.37313 23 PRO D N 1
ATOM 5696 C CA . PRO C 1 54 ? -27.53300 -29.58900 -43.92100 1.000 23.26893 23 PRO D CA 1
ATOM 5697 C C . PRO C 1 54 ? -26.81100 -28.27600 -43.63700 1.000 23.82712 23 PRO D C 1
ATOM 5698 O O . PRO C 1 54 ? -25.72400 -28.24500 -43.06400 1.000 29.51105 23 PRO D O 1
ATOM 5702 N N . GLU C 1 55 ? -27.45200 -27.17700 -44.04000 1.000 25.52966 24 GLU D N 1
ATOM 5703 C CA . GLU C 1 55 ? -26.88900 -25.86500 -43.75700 1.000 21.44563 24 GLU D CA 1
ATOM 5704 C C . GLU C 1 55 ? -27.09400 -25.50700 -42.28900 1.000 27.90462 24 GLU D C 1
ATOM 5705 O O . GLU C 1 55 ? -28.05200 -25.97100 -41.66500 1.000 28.91297 24 GLU D O 1
ATOM 5711 N N . PRO C 1 56 ? -26.20500 -24.67700 -41.70400 1.000 20.04099 25 PRO D N 1
ATOM 5712 C CA . PRO C 1 56 ? -25.00100 -24.05600 -42.26000 1.000 21.90213 25 PRO D CA 1
ATOM 5713 C C . PRO C 1 56 ? -23.79000 -24.97300 -42.25400 1.000 25.46346 25 PRO D C 1
ATOM 5714 O O . PRO C 1 56 ? -22.71900 -24.58500 -42.71900 1.000 27.90959 25 PRO D O 1
ATOM 5718 N N . TYR C 1 57 ? -23.96500 -26.18500 -41.72700 1.000 22.76263 26 TYR D N 1
ATOM 5719 C CA . TYR C 1 57 ? -22.84700 -27.11800 -41.62200 1.000 25.60833 26 TYR D CA 1
ATOM 5720 C C . TYR C 1 57 ? -22.29300 -27.48700 -42.99400 1.000 21.85507 26 TYR D C 1
ATOM 5721 O O . TYR C 1 57 ? -21.07300 -27.62600 -43.16000 1.000 20.41485 26 TYR D O 1
ATOM 5730 N N . LYS C 1 58 ? -23.17000 -27.62000 -43.99800 1.000 25.11119 27 LYS D N 1
ATOM 5731 C CA . LYS C 1 58 ? -22.70800 -27.94300 -45.34900 1.000 25.12415 27 LYS D CA 1
ATOM 5732 C C . LYS C 1 58 ? -21.78600 -26.85200 -45.89600 1.000 23.33718 27 LYS D C 1
ATOM 5733 O O . LYS C 1 58 ? -20.73000 -27.14400 -46.47200 1.000 24.51249 27 LYS D O 1
ATOM 5739 N N . SER C 1 59 ? -22.14600 -25.59100 -45.68600 1.000 27.13625 28 SER D N 1
ATOM 5740 C CA . SER C 1 59 ? -21.30200 -24.49600 -46.14700 1.000 27.99489 28 SER D CA 1
ATOM 5741 C C . SER C 1 59 ? -20.01000 -24.40000 -45.34200 1.000 22.38183 28 SER D C 1
ATOM 5742 O O . SER C 1 59 ? -18.94300 -24.16300 -45.91800 1.000 22.62790 28 SER D O 1
ATOM 5745 N N . TRP C 1 60 ? -20.07300 -24.56600 -44.01400 1.000 27.52933 29 TRP D N 1
ATOM 5746 C CA . TRP C 1 60 ? -18.84700 -24.46800 -43.21600 1.000 24.92719 29 TRP D CA 1
ATOM 5747 C C . TRP C 1 60 ? -17.82100 -25.50200 -43.67000 1.000 21.21017 29 TRP D C 1
ATOM 5748 O O . TRP C 1 60 ? -16.64200 -25.18300 -43.87600 1.000 19.59994 29 TRP D O 1
ATOM 5759 N N . ILE C 1 61 ? -18.25800 -26.74400 -43.86700 1.000 20.89810 30 ILE D N 1
ATOM 5760 C CA . ILE C 1 61 ? -17.32200 -27.79900 -44.24500 1.000 19.99775 30 ILE D CA 1
ATOM 5761 C C . ILE C 1 61 ? -16.86400 -27.61900 -45.69000 1.000 24.70998 30 ILE D C 1
ATOM 5762 O O . ILE C 1 61 ? -15.66500 -27.70000 -45.98800 1.000 21.98742 30 ILE D O 1
ATOM 5767 N N . GLY C 1 62 ? -17.81400 -27.36600 -46.60800 1.000 27.12028 31 GLY D N 1
ATOM 5768 C CA . GLY C 1 62 ? -17.47700 -27.22100 -48.01800 1.000 17.01360 31 GLY D CA 1
ATOM 5769 C C . GLY C 1 62 ? -16.51300 -26.08800 -48.29500 1.000 22.72854 31 GLY D C 1
ATOM 5770 O O . GLY C 1 62 ? -15.65200 -26.20000 -49.17200 1.000 23.15733 31 GLY D O 1
ATOM 5771 N N . ASN C 1 63 ? -16.62100 -24.99400 -47.54300 1.000 23.04538 32 ASN D N 1
ATOM 5772 C CA . ASN C 1 63 ? -15.76200 -23.83100 -47.72700 1.000 20.76252 32 ASN D CA 1
ATOM 5773 C C . ASN C 1 63 ? -14.52300 -23.82100 -46.81900 1.000 23.64461 32 ASN D C 1
ATOM 5774 O O . ASN C 1 63 ? -13.75500 -22.85400 -46.86000 1.000 25.26385 32 ASN D O 1
ATOM 5779 N N . GLY C 1 64 ? -14.30000 -24.85600 -46.01000 1.000 18.08001 33 GLY D N 1
ATOM 5780 C CA . GLY C 1 64 ? -13.06800 -24.94800 -45.24900 1.000 18.53468 33 GLY D CA 1
ATOM 5781 C C . GLY C 1 64 ? -13.05000 -24.20600 -43.92700 1.000 18.11708 33 GLY D C 1
ATOM 5782 O O . GLY C 1 64 ? -11.97200 -23.81100 -43.45700 1.000 16.87661 33 GLY D O 1
ATOM 5783 N N . ALA C 1 65 ? -14.21100 -24.01900 -43.29900 1.000 14.43324 34 ALA D N 1
ATOM 5784 C CA . ALA C 1 65 ? -14.25900 -23.31000 -42.02700 1.000 18.95947 34 ALA D CA 1
ATOM 5785 C C . ALA C 1 65 ? -13.73500 -24.18000 -40.88700 1.000 18.74138 34 ALA D C 1
ATOM 5786 O O . ALA C 1 65 ? -13.24300 -23.65700 -39.87800 1.000 12.38993 34 ALA D O 1
ATOM 5788 N N . TRP C 1 66 ? -13.83000 -25.50100 -41.04000 1.000 17.03406 35 TRP D N 1
ATOM 5789 C CA . TRP C 1 66 ? -13.14900 -26.48300 -40.20800 1.000 13.88845 35 TRP D CA 1
ATOM 5790 C C . TRP C 1 66 ? -12.50200 -27.50400 -41.13100 1.000 15.49594 35 TRP D C 1
ATOM 5791 O O . TRP C 1 66 ? -13.17900 -28.07000 -41.99700 1.000 12.83469 35 TRP D O 1
ATOM 5802 N N . ARG C 1 67 ? -11.20200 -27.74600 -40.95900 1.000 19.77625 36 ARG D N 1
ATOM 5803 C CA . ARG C 1 67 ? -10.48600 -28.67100 -41.83800 1.000 21.57603 36 ARG D CA 1
ATOM 5804 C C . ARG C 1 67 ? -10.26900 -30.04700 -41.20700 1.000 24.79139 36 ARG D C 1
ATOM 5805 O O . ARG C 1 67 ? -9.54100 -30.86600 -41.77700 1.000 22.53708 36 ARG D O 1
ATOM 5813 N N . GLY C 1 68 ? -10.88500 -30.32300 -40.06100 1.000 17.94903 37 GLY D N 1
ATOM 5814 C CA . GLY C 1 68 ? -10.87100 -31.65700 -39.49900 1.000 16.69411 37 GLY D CA 1
ATOM 5815 C C . GLY C 1 68 ? -9.79600 -31.84400 -38.45100 1.000 22.24874 37 GLY D C 1
ATOM 5816 O O . GLY C 1 68 ? -9.11700 -30.90600 -38.02200 1.000 22.78699 37 GLY D O 1
ATOM 5817 N N . PHE C 1 69 ? -9.63400 -33.10600 -38.05600 1.000 20.83398 38 PHE D N 1
ATOM 5818 C CA . PHE C 1 69 ? -8.73600 -33.48300 -36.97600 1.000 18.58332 38 PHE D CA 1
ATOM 5819 C C . PHE C 1 69 ? -7.30500 -33.61400 -37.47200 1.000 25.03199 38 PHE D C 1
ATOM 5820 O O . PHE C 1 69 ? -7.04900 -33.85200 -38.65900 1.000 23.12293 38 PHE D O 1
ATOM 5828 N N . SER C 1 70 ? -6.36300 -33.44600 -36.54400 1.000 20.23731 39 SER D N 1
ATOM 5829 C CA . SER C 1 70 ? -4.94200 -33.58900 -36.85200 1.000 13.19706 39 SER D CA 1
ATOM 5830 C C . SER C 1 70 ? -4.26400 -34.02700 -35.56400 1.000 16.62062 39 SER D C 1
ATOM 5831 O O . SER C 1 70 ? -4.17600 -33.23100 -34.62500 1.000 19.41458 39 SER D O 1
ATOM 5834 N N . GLN C 1 71 ? -3.81100 -35.28200 -35.51000 1.000 16.16716 40 GLN D N 1
ATOM 5835 C CA . GLN C 1 71 ? -3.38000 -35.86400 -34.24100 1.000 15.32314 40 GLN D CA 1
ATOM 5836 C C . GLN C 1 71 ? -2.26400 -35.02300 -33.60700 1.000 15.84249 40 GLN D C 1
ATOM 5837 O O . GLN C 1 71 ? -1.34700 -34.55900 -34.30200 1.000 14.74518 40 GLN D O 1
ATOM 5843 N N . PRO C 1 72 ? -2.34100 -34.75300 -32.30000 1.000 20.95882 41 PRO D N 1
ATOM 5844 C CA . PRO C 1 72 ? -1.43300 -33.80400 -31.63900 1.000 16.56810 41 PRO D CA 1
ATOM 5845 C C . PRO C 1 72 ? -0.07100 -34.38200 -31.25300 1.000 17.03430 41 PRO D C 1
ATOM 5846 O O . PRO C 1 72 ? 0.41300 -34.19100 -30.13000 1.000 16.64669 41 PRO D O 1
ATOM 5850 N N . PHE C 1 73 ? 0.56200 -35.07300 -32.19600 1.000 11.95762 42 PHE D N 1
ATOM 5851 C CA . PHE C 1 73 ? 1.85400 -35.69600 -31.95600 1.000 14.69488 42 PHE D CA 1
ATOM 5852 C C . PHE C 1 73 ? 2.35400 -36.27200 -33.26900 1.000 15.04510 42 PHE D C 1
ATOM 5853 O O . PHE C 1 73 ? 1.58300 -36.46600 -34.21600 1.000 15.33018 42 PHE D O 1
ATOM 5861 N N . ALA C 1 74 ? 3.64800 -36.56300 -33.31100 1.000 17.33889 43 ALA D N 1
ATOM 5862 C CA . ALA C 1 74 ? 4.26200 -37.16100 -34.48700 1.000 15.62287 43 ALA D CA 1
ATOM 5863 C C . ALA C 1 74 ? 4.39700 -38.66700 -34.27300 1.000 15.98887 43 ALA D C 1
ATOM 5864 O O . ALA C 1 74 ? 4.92100 -39.10600 -33.24200 1.000 18.78096 43 ALA D O 1
ATOM 5866 N N . TYR C 1 75 ? 3.89300 -39.45000 -35.23000 1.000 18.01496 44 TYR D N 1
ATOM 5867 C CA . TYR C 1 75 ? 4.12000 -40.89100 -35.21800 1.000 18.39341 44 TYR D CA 1
ATOM 5868 C C . TYR C 1 75 ? 5.60400 -41.16500 -35.41700 1.000 20.98425 44 TYR D C 1
ATOM 5869 O O . TYR C 1 75 ? 6.28300 -40.45200 -36.15800 1.000 19.03016 44 TYR D O 1
ATOM 5878 N N . THR C 1 76 ? 6.11100 -42.21100 -34.76300 1.000 22.29920 45 THR D N 1
ATOM 5879 C CA . THR C 1 76 ? 7.53900 -42.48900 -34.78800 1.000 23.19282 45 THR D CA 1
ATOM 5880 C C . THR C 1 76 ? 7.92900 -43.70800 -35.61500 1.000 31.66265 45 THR D C 1
ATOM 5881 O O . THR C 1 76 ? 9.12500 -43.90400 -35.86600 1.000 33.66343 45 THR D O 1
ATOM 5885 N N . SER C 1 77 ? 6.99300 -44.52500 -36.01500 1.000 20.41830 46 SER D N 1
ATOM 5886 C CA . SER C 1 77 ? 7.48600 -45.48900 -36.98400 1.000 34.30431 46 SER D CA 1
ATOM 5887 C C . SER C 1 77 ? 7.03600 -45.09900 -38.39400 1.000 33.23023 46 SER D C 1
ATOM 5888 O O . SER C 1 77 ? 5.98600 -44.47300 -38.55400 1.000 32.07115 46 SER D O 1
ATOM 5891 N N . PRO C 1 78 ? 7.82000 -45.42300 -39.43100 1.000 39.45976 47 PRO D N 1
ATOM 5892 C CA . PRO C 1 78 ? 7.43800 -45.04800 -40.80600 1.000 38.35672 47 PRO D CA 1
ATOM 5893 C C . PRO C 1 78 ? 6.03800 -45.51800 -41.17700 1.000 33.74776 47 PRO D C 1
ATOM 5894 O O . PRO C 1 78 ? 5.59200 -46.59400 -40.76900 1.000 41.73137 47 PRO D O 1
ATOM 5898 N N . GLY C 1 79 ? 5.33700 -44.69400 -41.95600 1.000 28.51234 48 GLY D N 1
ATOM 5899 C CA . GLY C 1 79 ? 3.98400 -45.00700 -42.37100 1.000 32.19894 48 GLY D CA 1
ATOM 5900 C C . GLY C 1 79 ? 2.89200 -44.14400 -41.77100 1.000 25.47471 48 GLY D C 1
ATOM 5901 O O . GLY C 1 79 ? 1.72100 -44.35600 -42.10300 1.000 21.59659 48 GLY D O 1
ATOM 5902 N N . ASN C 1 80 ? 3.22800 -43.19300 -40.89100 1.000 22.64114 49 ASN D N 1
ATOM 5903 C CA . ASN C 1 80 ? 2.27400 -42.19900 -40.38600 1.000 24.46662 49 ASN D CA 1
ATOM 5904 C C . ASN C 1 80 ? 1.14000 -42.84300 -39.58200 1.000 23.42656 49 ASN D C 1
ATOM 5905 O O . ASN C 1 80 ? -0.01100 -42.39900 -39.62300 1.000 18.75183 49 ASN D O 1
ATOM 5910 N N . GLY C 1 81 ? 1.47200 -43.88800 -38.82200 1.000 23.46901 50 GLY D N 1
ATOM 5911 C CA . GLY C 1 81 ? 0.49600 -44.59300 -38.02600 1.000 21.74651 50 GLY D CA 1
ATOM 5912 C C . GLY C 1 81 ? -0.17800 -45.73900 -38.74000 1.000 21.66247 50 GLY D C 1
ATOM 5913 O O . GLY C 1 81 ? -0.78900 -46.59100 -38.08500 1.000 20.28001 50 GLY D O 1
ATOM 5914 N N . ASN C 1 82 ? -0.09600 -45.77100 -40.06400 1.000 27.12658 51 ASN D N 1
ATOM 5915 C CA . ASN C 1 82 ? -0.53300 -46.90800 -40.85400 1.000 27.90989 51 ASN D CA 1
ATOM 5916 C C . ASN C 1 82 ? 0.64700 -47.81700 -41.14400 1.000 24.11804 51 ASN D C 1
ATOM 5917 O O . ASN C 1 82 ? 1.81200 -47.43000 -41.00400 1.000 24.95768 51 ASN D O 1
ATOM 5922 N N . ARG C 1 83 ? 0.33600 -49.04000 -41.55300 1.000 25.69815 52 ARG D N 1
ATOM 5923 C CA . ARG C 1 83 ? 1.37400 -49.83900 -42.17300 1.000 31.63211 52 ARG D CA 1
ATOM 5924 C C . ARG C 1 83 ? 1.75900 -49.19100 -43.49800 1.000 26.17423 52 ARG D C 1
ATOM 5925 O O . ARG C 1 83 ? 0.99400 -48.42300 -44.08600 1.000 29.33313 52 ARG D O 1
ATOM 5933 N N . ALA C 1 84 ? 2.97900 -49.47800 -43.94600 1.000 26.11270 53 ALA D N 1
ATOM 5934 C CA . ALA C 1 84 ? 3.54700 -48.73700 -45.06300 1.000 27.24484 53 ALA D CA 1
ATOM 5935 C C . ALA C 1 84 ? 2.80900 -48.97400 -46.37800 1.000 28.44467 53 ALA D C 1
ATOM 5936 O O . ALA C 1 84 ? 2.88500 -48.12900 -47.27900 1.000 33.08445 53 ALA D O 1
ATOM 5938 N N . ASP C 1 85 ? 2.07700 -50.07800 -46.51300 1.000 30.41375 54 ASP D N 1
ATOM 5939 C CA . ASP C 1 85 ? 1.38200 -50.37800 -47.75900 1.000 25.27766 54 ASP D CA 1
ATOM 5940 C C . ASP C 1 85 ? -0.08400 -49.91200 -47.77300 1.000 34.38857 54 ASP D C 1
ATOM 5941 O O . ASP C 1 85 ? -0.86100 -50.37200 -48.62000 1.000 29.21098 54 ASP D O 1
ATOM 5946 N N . VAL C 1 86 ? -0.48500 -49.03200 -46.85200 1.000 27.77696 55 VAL D N 1
ATOM 5947 C CA . VAL C 1 86 ? -1.81700 -48.42100 -46.85800 1.000 21.91089 55 VAL D CA 1
ATOM 5948 C C . VAL C 1 86 ? -1.61100 -46.91400 -46.72000 1.000 29.47372 55 VAL D C 1
ATOM 5949 O O . VAL C 1 86 ? -1.51700 -46.38100 -45.60600 1.000 30.99295 55 VAL D O 1
ATOM 5953 N N . LYS C 1 87 ? -1.54800 -46.21500 -47.85100 1.000 24.26814 56 LYS D N 1
ATOM 5954 C CA . LYS C 1 87 ? -1.38000 -44.76500 -47.87900 1.000 28.49987 56 LYS D CA 1
ATOM 5955 C C . LYS C 1 87 ? -2.74700 -44.14000 -48.10500 1.000 33.45695 56 LYS D C 1
ATOM 5956 O O . LYS C 1 87 ? -3.33000 -44.28700 -49.18400 1.000 50.39559 56 LYS D O 1
ATOM 5962 N N . SER C 1 88 ? -3.25500 -43.44400 -47.09600 1.000 25.33778 57 SER D N 1
ATOM 5963 C CA . SER C 1 88 ? -4.58300 -42.86200 -47.17200 1.000 29.88411 57 SER D CA 1
ATOM 5964 C C . SER C 1 88 ? -4.55600 -41.50900 -47.89200 1.000 28.28960 57 SER D C 1
ATOM 5965 O O . SER C 1 88 ? -3.51600 -40.85500 -48.01200 1.000 26.13399 57 SER D O 1
ATOM 5968 N N . ALA C 1 89 ? -5.73500 -41.08600 -48.36400 1.000 30.85343 58 ALA D N 1
ATOM 5969 C CA . ALA C 1 89 ? -5.82300 -39.86600 -49.16400 1.000 23.58170 58 ALA D CA 1
ATOM 5970 C C . ALA C 1 89 ? -5.44100 -38.63200 -48.34700 1.000 27.62085 58 ALA D C 1
ATOM 5971 O O . ALA C 1 89 ? -4.60200 -37.83000 -48.77300 1.000 26.40725 58 ALA D O 1
ATOM 5973 N N . ASP C 1 90 ? -6.01800 -38.47400 -47.15600 1.000 28.21498 59 ASP D N 1
ATOM 5974 C CA . ASP C 1 90 ? -5.79600 -37.25900 -46.38100 1.000 22.94462 59 ASP D CA 1
ATOM 5975 C C . ASP C 1 90 ? -4.61900 -37.34900 -45.41000 1.000 25.82496 59 ASP D C 1
ATOM 5976 O O . ASP C 1 90 ? -4.39000 -36.39200 -44.65500 1.000 22.97998 59 ASP D O 1
ATOM 5981 N N . GLY C 1 91 ? -3.88300 -38.46800 -45.39200 1.000 25.01742 60 GLY D N 1
ATOM 5982 C CA . GLY C 1 91 ? -2.72800 -38.62500 -44.52200 1.000 22.47687 60 GLY D CA 1
ATOM 5983 C C . GLY C 1 91 ? -3.01100 -39.08700 -43.09900 1.000 22.33369 60 GLY D C 1
ATOM 5984 O O . GLY C 1 91 ? -2.06300 -39.25700 -42.32200 1.000 19.44234 60 GLY D O 1
ATOM 5985 N N . SER C 1 92 ? -4.27100 -39.31300 -42.73700 1.000 26.03940 61 SER D N 1
ATOM 5986 C CA . SER C 1 92 ? -4.59700 -39.87300 -41.43500 1.000 22.29300 61 SER D CA 1
ATOM 5987 C C . SER C 1 92 ? -4.40900 -41.38900 -41.43300 1.000 23.22894 61 SER D C 1
ATOM 5988 O O . SER C 1 92 ? -4.34600 -42.03900 -42.47800 1.000 22.62737 61 SER D O 1
ATOM 5991 N N . ALA C 1 93 ? -4.33700 -41.94700 -40.22300 1.000 23.54648 62 ALA D N 1
ATOM 5992 C CA . ALA C 1 93 ? -4.14700 -43.38200 -40.00900 1.000 27.50656 62 ALA D CA 1
ATOM 5993 C C . ALA C 1 93 ? -5.48000 -44.12200 -40.16700 1.000 24.60501 62 ALA D C 1
ATOM 5994 O O . ALA C 1 93 ? -6.07400 -44.63300 -39.21400 1.000 23.11304 62 ALA D O 1
ATOM 5996 N N . SER C 1 94 ? -5.93800 -44.18200 -41.41500 1.000 19.71603 63 SER D N 1
ATOM 5997 C CA . SER C 1 94 ? -7.20000 -44.81600 -41.77400 1.000 24.57245 63 SER D CA 1
ATOM 5998 C C . SER C 1 94 ? -7.07900 -45.33800 -43.20000 1.000 23.09592 63 SER D C 1
ATOM 5999 O O . SER C 1 94 ? -6.07700 -45.10600 -43.87600 1.000 27.67938 63 SER D O 1
ATOM 6002 N N . VAL C 1 95 ? -8.10000 -46.07400 -43.64900 1.000 24.84805 64 VAL D N 1
ATOM 6003 C CA . VAL C 1 95 ? -8.17100 -46.57500 -45.02000 1.000 24.66784 64 VAL D CA 1
ATOM 6004 C C . VAL C 1 95 ? -9.47800 -46.08000 -45.62400 1.000 26.21406 64 VAL D C 1
ATOM 6005 O O . VAL C 1 95 ? -10.53400 -46.15300 -44.98100 1.000 22.69670 64 VAL D O 1
ATOM 6009 N N . SER C 1 96 ? -9.39200 -45.52600 -46.83500 1.000 20.34101 65 SER D N 1
ATOM 6010 C CA . SER C 1 96 ? -10.55800 -45.00900 -47.54100 1.000 26.41177 65 SER D CA 1
ATOM 6011 C C . SER C 1 96 ? -10.94400 -45.82300 -48.76800 1.000 24.24806 65 SER D C 1
ATOM 6012 O O . SER C 1 96 ? -12.01300 -45.58000 -49.32900 1.000 23.78839 65 SER D O 1
ATOM 6015 N N . ASP C 1 97 ? -10.12700 -46.79200 -49.17900 1.000 29.81370 66 ASP D N 1
ATOM 6016 C CA . ASP C 1 97 ? -10.28700 -47.50200 -50.44600 1.000 31.80010 66 ASP D CA 1
ATOM 6017 C C . ASP C 1 97 ? -10.82000 -48.90000 -50.14900 1.000 29.66222 66 ASP D C 1
ATOM 6018 O O . ASP C 1 97 ? -10.08800 -49.74700 -49.62800 1.000 26.16591 66 ASP D O 1
ATOM 6023 N N . TYR C 1 98 ? -12.09000 -49.14200 -50.48900 1.000 27.60625 67 TYR D N 1
ATOM 6024 C CA . TYR C 1 98 ? -12.67400 -50.46000 -50.26200 1.000 31.21568 67 TYR D CA 1
ATOM 6025 C C . TYR C 1 98 ? -11.88000 -51.55200 -50.96400 1.000 34.45294 67 TYR D C 1
ATOM 6026 O O . TYR C 1 98 ? -11.59200 -52.60100 -50.37600 1.000 32.82091 67 TYR D O 1
ATOM 6035 N N . ASN C 1 99 ? -11.54300 -51.33600 -52.23700 1.000 35.55545 68 ASN D N 1
ATOM 6036 C CA . ASN C 1 99 ? -10.87500 -52.37900 -52.99900 1.000 29.29996 68 ASN D CA 1
ATOM 6037 C C . ASN C 1 99 ? -9.51800 -52.72400 -52.39600 1.000 35.81643 68 ASN D C 1
ATOM 6038 O O . ASN C 1 99 ? -9.10800 -53.89100 -52.42400 1.000 32.86751 68 ASN D O 1
ATOM 6043 N N . LEU C 1 100 ? -8.82600 -51.73700 -51.81800 1.000 27.35091 69 LEU D N 1
ATOM 6044 C CA . LEU C 1 100 ? -7.56400 -52.02000 -51.13500 1.000 26.55410 69 LEU D CA 1
ATOM 6045 C C . LEU C 1 100 ? -7.77700 -52.91700 -49.91700 1.000 29.86449 69 LEU D C 1
ATOM 6046 O O . LEU C 1 100 ? -6.98800 -53.83700 -49.66300 1.000 27.00516 69 LEU D O 1
ATOM 6051 N N . MET C 1 101 ? -8.84300 -52.66300 -49.15000 1.000 26.76144 70 MET D N 1
ATOM 6052 C CA . MET C 1 101 ? -9.10700 -53.45800 -47.95700 1.000 32.38553 70 MET D CA 1
ATOM 6053 C C . MET C 1 101 ? -9.51400 -54.87800 -48.32100 1.000 31.92933 70 MET D C 1
ATOM 6054 O O . MET C 1 101 ? -9.06200 -55.84000 -47.68900 1.000 32.73451 70 MET D O 1
ATOM 6059 N N . ARG C 1 102 ? -10.38100 -55.02000 -49.32700 1.000 29.91144 71 ARG D N 1
ATOM 6060 C CA . ARG C 1 102 ? -10.73500 -56.33500 -49.84500 1.000 28.24521 71 ARG D CA 1
ATOM 6061 C C . ARG C 1 102 ? -9.48500 -57.14400 -50.16200 1.000 36.04471 71 ARG D C 1
ATOM 6062 O O . ARG C 1 102 ? -9.32600 -58.27400 -49.68900 1.000 31.78373 71 ARG D O 1
ATOM 6070 N N . SER C 1 103 ? -8.55800 -56.55100 -50.92700 1.000 29.82676 72 SER D N 1
ATOM 6071 C CA . SER C 1 103 ? -7.41800 -57.28700 -51.45100 1.000 30.17653 72 SER D CA 1
ATOM 6072 C C . SER C 1 103 ? -6.32800 -57.49900 -50.41600 1.000 35.27695 72 SER D C 1
ATOM 6073 O O . SER C 1 103 ? -5.57100 -58.46600 -50.53000 1.000 36.22898 72 SER D O 1
ATOM 6076 N N . GLN C 1 104 ? -6.20300 -56.60900 -49.42900 1.000 32.74097 73 GLN D N 1
ATOM 6077 C CA . GLN C 1 104 ? -5.18000 -56.78500 -48.40400 1.000 28.49322 73 GLN D CA 1
ATOM 6078 C C . GLN C 1 104 ? -5.69000 -57.52000 -47.17500 1.000 31.25485 73 GLN D C 1
ATOM 6079 O O . GLN C 1 104 ? -4.91800 -58.23200 -46.52600 1.000 30.46301 73 GLN D O 1
ATOM 6085 N N . LEU C 1 105 ? -6.97100 -57.37500 -46.83900 1.000 37.40884 74 LEU D N 1
ATOM 6086 C CA . LEU C 1 105 ? -7.48700 -57.88700 -45.57500 1.000 32.42191 74 LEU D CA 1
ATOM 6087 C C . LEU C 1 105 ? -8.60600 -58.90000 -45.77500 1.000 33.01163 74 LEU D C 1
ATOM 6088 O O . LEU C 1 105 ? -8.45700 -60.05800 -45.37200 1.000 30.95877 74 LEU D O 1
ATOM 6093 N N . LEU C 1 106 ? -9.72100 -58.50000 -46.39600 1.000 34.23973 75 LEU D N 1
ATOM 6094 C CA . LEU C 1 106 ? -10.90400 -59.35500 -46.43300 1.000 31.29311 75 LEU D CA 1
ATOM 6095 C C . LEU C 1 106 ? -10.61600 -60.66900 -47.14400 1.000 30.99206 75 LEU D C 1
ATOM 6096 O O . LEU C 1 106 ? -10.89100 -61.74800 -46.61300 1.000 35.22167 75 LEU D O 1
ATOM 6101 N N . ASP C 1 107 ? -10.04200 -60.59700 -48.33200 1.000 33.70238 76 ASP D N 1
ATOM 6102 C CA . ASP C 1 107 ? -9.87400 -61.75800 -49.19700 1.000 33.11860 76 ASP D CA 1
ATOM 6103 C C . ASP C 1 107 ? -8.69000 -62.64000 -48.80000 1.000 27.72874 76 ASP D C 1
ATOM 6104 O O . ASP C 1 107 ? -8.86600 -63.85900 -48.70800 1.000 31.37933 76 ASP D O 1
ATOM 6109 N N . PRO C 1 108 ? -7.47800 -62.10300 -48.57600 1.000 34.69670 77 PRO D N 1
ATOM 6110 C CA . PRO C 1 108 ? -6.34600 -63.00600 -48.27800 1.000 35.71741 77 PRO D CA 1
ATOM 6111 C C . PRO C 1 108 ? -6.55800 -63.85500 -47.04100 1.000 36.16949 77 PRO D C 1
ATOM 6112 O O . PRO C 1 108 ? -6.23100 -65.04900 -47.04500 1.000 38.25481 77 PRO D O 1
ATOM 6116 N N . TYR C 1 109 ? -7.06400 -63.26100 -45.96900 1.000 35.11435 78 TYR D N 1
ATOM 6117 C CA . TYR C 1 109 ? -7.54200 -64.03400 -44.84000 1.000 37.72777 78 TYR D CA 1
ATOM 6118 C C . TYR C 1 109 ? -8.98000 -64.46200 -45.12000 1.000 39.56398 78 TYR D C 1
ATOM 6119 O O . TYR C 1 109 ? -9.60500 -64.02000 -46.08100 1.000 38.95741 78 TYR D O 1
ATOM 6128 N N . LYS C 1 110 ? -9.50600 -65.37100 -44.31100 1.000 46.73848 79 LYS D N 1
ATOM 6129 C CA . LYS C 1 110 ? -10.81100 -65.94800 -44.63700 1.000 50.78649 79 LYS D CA 1
ATOM 6130 C C . LYS C 1 110 ? -11.94000 -65.23300 -43.91200 1.000 41.59556 79 LYS D C 1
ATOM 6131 O O . LYS C 1 110 ? -12.89000 -65.87700 -43.45400 1.000 44.20960 79 LYS D O 1
ATOM 6137 N N . LEU C 1 111 ? -11.87000 -63.90200 -43.81500 1.000 35.59939 80 LEU D N 1
ATOM 6138 C CA . LEU C 1 111 ? -12.71400 -63.17800 -42.87000 1.000 34.50356 80 LEU D CA 1
ATOM 6139 C C . LEU C 1 111 ? -14.18900 -63.48300 -43.10700 1.000 29.28783 80 LEU D C 1
ATOM 6140 O O . LEU C 1 111 ? -14.72500 -63.21800 -44.18500 1.000 37.53128 80 LEU D O 1
ATOM 6145 N N . SER C 1 112 ? -14.84000 -64.06000 -42.09800 1.000 30.21333 81 SER D N 1
ATOM 6146 C CA . SER C 1 112 ? -16.29100 -64.17400 -42.14900 1.000 25.91945 81 SER D CA 1
ATOM 6147 C C . SER C 1 112 ? -16.94700 -62.81300 -41.96600 1.000 26.49826 81 SER D C 1
ATOM 6148 O O . SER C 1 112 ? -17.99000 -62.53200 -42.56900 1.000 24.00501 81 SER D O 1
ATOM 6151 N N . TYR C 1 113 ? -16.34800 -61.95500 -41.13900 1.000 26.30659 82 TYR D N 1
ATOM 6152 C CA . TYR C 1 113 ? -16.88600 -60.63100 -40.86800 1.000 22.67261 82 TYR D CA 1
ATOM 6153 C C . TYR C 1 113 ? -15.75600 -59.69200 -40.48300 1.000 24.12820 82 TYR D C 1
ATOM 6154 O O . TYR C 1 113 ? -14.71900 -60.11600 -39.96600 1.000 27.77419 82 TYR D O 1
ATOM 6163 N N . ALA C 1 114 ? -15.97900 -58.40500 -40.72900 1.000 27.90627 83 ALA D N 1
ATOM 6164 C CA . ALA C 1 114 ? -15.04600 -57.35900 -40.33800 1.000 27.96481 83 ALA D CA 1
ATOM 6165 C C . ALA C 1 114 ? -15.86700 -56.23500 -39.74000 1.000 28.79767 83 ALA D C 1
ATOM 6166 O O . ALA C 1 114 ? -16.85700 -55.80400 -40.34600 1.000 27.01691 83 ALA D O 1
ATOM 6168 N N . VAL C 1 115 ? -15.48000 -55.78600 -38.54400 1.000 29.61802 84 VAL D N 1
ATOM 6169 C CA . VAL C 1 115 ? -16.22200 -54.74200 -37.84300 1.000 24.51625 84 VAL D CA 1
ATOM 6170 C C . VAL C 1 115 ? -15.59100 -53.39800 -38.16700 1.000 19.47458 84 VAL D C 1
ATOM 6171 O O . VAL C 1 115 ? -14.41900 -53.16200 -37.85600 1.000 16.94825 84 VAL D O 1
ATOM 6175 N N . LEU C 1 116 ? -16.37200 -52.52400 -38.79300 1.000 16.54659 85 LEU D N 1
ATOM 6176 C CA . LEU C 1 116 ? -15.93100 -51.18300 -39.14500 1.000 22.07871 85 LEU D CA 1
ATOM 6177 C C . LEU C 1 116 ? -16.07500 -50.28600 -37.92100 1.000 20.40830 85 LEU D C 1
ATOM 6178 O O . LEU C 1 116 ? -17.19100 -49.92900 -37.53000 1.000 20.96799 85 LEU D O 1
ATOM 6183 N N . THR C 1 117 ? -14.94800 -49.91400 -37.31500 1.000 17.77719 86 THR D N 1
ATOM 6184 C CA . THR C 1 117 ? -14.95900 -49.13000 -36.08600 1.000 16.70777 86 THR D CA 1
ATOM 6185 C C . THR C 1 117 ? -14.68100 -47.63900 -36.31800 1.000 20.75252 86 THR D C 1
ATOM 6186 O O . THR C 1 117 ? -14.57200 -46.87500 -35.35400 1.000 21.97366 86 THR D O 1
ATOM 6190 N N . GLY C 1 118 ? -14.61700 -47.19700 -37.56900 1.000 19.67660 87 GLY D N 1
ATOM 6191 C CA . GLY C 1 118 ? -14.45200 -45.78500 -37.83800 1.000 18.37560 87 GLY D CA 1
ATOM 6192 C C . GLY C 1 118 ? -13.04800 -45.29400 -37.53500 1.000 19.85101 87 GLY D C 1
ATOM 6193 O O . GLY C 1 118 ? -12.08500 -46.06400 -37.42600 1.000 17.10732 87 GLY D O 1
ATOM 6194 N N . TYR C 1 119 ? -12.94100 -43.97000 -37.40800 1.000 15.66431 88 TYR D N 1
ATOM 6195 C CA . TYR C 1 119 ? -11.69700 -43.29700 -37.05600 1.000 15.66079 88 TYR D CA 1
ATOM 6196 C C . TYR C 1 119 ? -11.97400 -41.81400 -36.86100 1.000 17.30739 88 TYR D C 1
ATOM 6197 O O . TYR C 1 119 ? -11.36900 -41.17600 -35.99000 1.000 15.48685 88 TYR D O 1
ATOM 6206 N N . PHE C 1 120 ? -12.87900 -41.26800 -37.68700 1.000 13.46653 89 PHE D N 1
ATOM 6207 C CA . PHE C 1 120 ? -13.36500 -39.89500 -37.56100 1.000 16.46952 89 PHE D CA 1
ATOM 6208 C C . PHE C 1 120 ? -14.43000 -39.86300 -36.46900 1.000 17.28558 89 PHE D C 1
ATOM 6209 O O . PHE C 1 120 ? -15.52800 -40.39800 -36.64900 1.000 15.68894 89 PHE D O 1
ATOM 6217 N N . TYR C 1 121 ? -14.09700 -39.28000 -35.31500 1.000 18.39221 90 TYR D N 1
ATOM 6218 C CA . TYR C 1 121 ? -14.97900 -39.31000 -34.14800 1.000 14.26911 90 TYR D CA 1
ATOM 6219 C C . TYR C 1 121 ? -15.38200 -37.89100 -33.77200 1.000 18.08366 90 TYR D C 1
ATOM 6220 O O . TYR C 1 121 ? -14.58600 -37.15900 -33.15500 1.000 19.65438 90 TYR D O 1
ATOM 6229 N N . PRO C 1 122 ? -16.60300 -37.46300 -34.11100 1.000 20.40697 91 PRO D N 1
ATOM 6230 C CA . PRO C 1 122 ? -17.01800 -36.07700 -33.82000 1.000 18.63072 91 PRO D CA 1
ATOM 6231 C C . PRO C 1 122 ? -17.03200 -35.70600 -32.33700 1.000 19.62186 91 PRO D C 1
ATOM 6232 O O . PRO C 1 122 ? -16.91900 -34.51400 -32.02100 1.000 15.38239 91 PRO D O 1
ATOM 6236 N N . THR C 1 123 ? -17.14900 -36.68400 -31.43000 1.000 14.51951 92 THR D N 1
ATOM 6237 C CA . THR C 1 123 ? -17.13400 -36.42300 -29.98700 1.000 19.74465 92 THR D CA 1
ATOM 6238 C C . THR C 1 123 ? -15.89300 -35.63500 -29.54500 1.000 18.56114 92 THR D C 1
ATOM 6239 O O . THR C 1 123 ? -15.94600 -34.88600 -28.56200 1.000 15.98367 92 THR D O 1
ATOM 6243 N N . GLY C 1 124 ? -14.78500 -35.75700 -30.28300 1.000 16.15250 93 GLY D N 1
ATOM 6244 C CA . GLY C 1 124 ? -13.57700 -35.00100 -29.98900 1.000 12.72577 93 GLY D CA 1
ATOM 6245 C C . GLY C 1 124 ? -13.70000 -33.49500 -30.16300 1.000 15.31270 93 GLY D C 1
ATOM 6246 O O . GLY C 1 124 ? -12.85500 -32.76000 -29.63600 1.000 17.37508 93 GLY D O 1
ATOM 6247 N N . LEU C 1 125 ? -14.69900 -33.01600 -30.92000 1.000 18.95249 94 LEU D N 1
ATOM 6248 C CA . LEU C 1 125 ? -15.02400 -31.58800 -30.90700 1.000 17.32957 94 LEU D CA 1
ATOM 6249 C C . LEU C 1 125 ? -15.70600 -31.24000 -29.58300 1.000 17.44823 94 LEU D C 1
ATOM 6250 O O . LEU C 1 125 ? -16.69100 -31.87800 -29.19900 1.000 16.32701 94 LEU D O 1
ATOM 6255 N N . LYS C 1 126 ? -15.18100 -30.23300 -28.88000 1.000 20.88881 95 LYS D N 1
ATOM 6256 C CA . LYS C 1 126 ? -15.63800 -29.92100 -27.53300 1.000 20.38395 95 LYS D CA 1
ATOM 6257 C C . LYS C 1 126 ? -16.59400 -28.73800 -27.48400 1.000 20.76528 95 LYS D C 1
ATOM 6258 O O . LYS C 1 126 ? -16.99700 -28.32500 -26.38500 1.000 17.37207 95 LYS D O 1
ATOM 6264 N N . LEU C 1 127 ? -16.96700 -28.19600 -28.64200 1.000 14.49183 96 LEU D N 1
ATOM 6265 C CA . LEU C 1 127 ? -17.95300 -27.13100 -28.74700 1.000 14.15752 96 LEU D CA 1
ATOM 6266 C C . LEU C 1 127 ? -18.73300 -27.33800 -30.04200 1.000 13.09772 96 LEU D C 1
ATOM 6267 O O . LEU C 1 127 ? -18.50000 -28.29800 -30.77600 1.000 15.15062 96 LEU D O 1
ATOM 6272 N N . GLN C 1 128 ? -19.66800 -26.43500 -30.32200 1.000 13.14475 97 GLN D N 1
ATOM 6273 C CA . GLN C 1 128 ? -20.52400 -26.54200 -31.50600 1.000 16.83457 97 GLN D CA 1
ATOM 6274 C C . GLN C 1 128 ? -21.10700 -27.95300 -31.63700 1.000 13.83401 97 GLN D C 1
ATOM 6275 O O . GLN C 1 128 ? -20.84600 -28.68000 -32.60000 1.000 13.00598 97 GLN D O 1
ATOM 6281 N N . TYR C 1 129 ? -21.88600 -28.33300 -30.61000 1.000 14.94847 98 TYR D N 1
ATOM 6282 C CA . TYR C 1 129 ? -22.43000 -29.68700 -30.51600 1.000 16.88741 98 TYR D CA 1
ATOM 6283 C C . TYR C 1 129 ? -23.32900 -30.01100 -31.70600 1.000 16.83814 98 TYR D C 1
ATOM 6284 O O . TYR C 1 129 ? -23.40400 -31.17000 -32.13800 1.000 14.46120 98 TYR D O 1
ATOM 6293 N N . GLY C 1 130 ? -24.02200 -29.00100 -32.23800 1.000 15.34471 99 GLY D N 1
ATOM 6294 C CA . GLY C 1 130 ? -24.85800 -29.22100 -33.40200 1.000 14.18550 99 GLY D CA 1
ATOM 6295 C C . GLY C 1 130 ? -24.03200 -29.60300 -34.61000 1.000 14.37073 99 GLY D C 1
ATOM 6296 O O . GLY C 1 130 ? -24.36300 -30.54700 -35.32800 1.000 11.64648 99 GLY D O 1
ATOM 6297 N N . LEU C 1 131 ? -22.92500 -28.89700 -34.82800 1.000 15.89534 100 LEU D N 1
ATOM 6298 C CA . LEU C 1 131 ? -22.01900 -29.30000 -35.89500 1.000 11.62986 100 LEU D CA 1
ATOM 6299 C C . LEU C 1 131 ? -21.54100 -30.73000 -35.68400 1.000 15.17662 100 LEU D C 1
ATOM 6300 O O . LEU C 1 131 ? -21.54500 -31.54000 -36.61600 1.000 17.32073 100 LEU D O 1
ATOM 6305 N N . GLY C 1 132 ? -21.16700 -31.07300 -34.44700 1.000 23.63259 101 GLY D N 1
ATOM 6306 C CA . GLY C 1 132 ? -20.62900 -32.39900 -34.18900 1.000 17.42237 101 GLY D CA 1
ATOM 6307 C C . GLY C 1 132 ? -21.65400 -33.49600 -34.41000 1.000 18.15338 101 GLY D C 1
ATOM 6308 O O . GLY C 1 132 ? -21.33100 -34.56300 -34.93600 1.000 17.32046 101 GLY D O 1
ATOM 6309 N N . SER C 1 133 ? -22.89800 -33.25700 -34.00000 1.000 18.30716 102 SER D N 1
ATOM 6310 C CA . SER C 1 133 ? -23.93800 -34.24700 -34.24900 1.000 20.52337 102 SER D CA 1
ATOM 6311 C C . SER C 1 133 ? -24.21100 -34.37700 -35.74200 1.000 20.38270 102 SER D C 1
ATOM 6312 O O . SER C 1 133 ? -24.35600 -35.49100 -36.25900 1.000 18.55267 102 SER D O 1
ATOM 6315 N N . ALA C 1 134 ? -24.27100 -33.24700 -36.44900 1.000 14.34940 103 ALA D N 1
ATOM 6316 C CA . ALA C 1 134 ? -24.42300 -33.29200 -37.89600 1.000 17.02482 103 ALA D CA 1
ATOM 6317 C C . ALA C 1 134 ? -23.30700 -34.09600 -38.54300 1.000 20.42622 103 ALA D C 1
ATOM 6318 O O . ALA C 1 134 ? -23.56000 -34.90200 -39.45000 1.000 19.71449 103 ALA D O 1
ATOM 6320 N N . LEU C 1 135 ? -22.06600 -33.91600 -38.07200 1.000 18.65497 104 LEU D N 1
ATOM 6321 C CA . LEU C 1 135 ? -20.94700 -34.65100 -38.65700 1.000 16.86585 104 LEU D CA 1
ATOM 6322 C C . LEU C 1 135 ? -21.08600 -36.15100 -38.43400 1.000 19.44837 104 LEU D C 1
ATOM 6323 O O . LEU C 1 135 ? -20.73500 -36.95100 -39.31500 1.000 14.93949 104 LEU D O 1
ATOM 6328 N N . ALA C 1 136 ? -21.59100 -36.55300 -37.26100 1.000 17.38721 105 ALA D N 1
ATOM 6329 C CA . ALA C 1 136 ? -21.79000 -37.97600 -36.99500 1.000 23.05467 105 ALA D CA 1
ATOM 6330 C C . ALA C 1 136 ? -22.82000 -38.56200 -37.94900 1.000 19.47423 105 ALA D C 1
ATOM 6331 O O . ALA C 1 136 ? -22.60000 -39.61900 -38.54900 1.000 19.64118 105 ALA D O 1
ATOM 6333 N N . SER C 1 137 ? -23.95100 -37.87200 -38.10500 1.000 17.27875 106 SER D N 1
ATOM 6334 C CA . SER C 1 137 ? -25.00900 -38.34700 -38.99100 1.000 24.52734 106 SER D CA 1
ATOM 6335 C C . SER C 1 137 ? -24.53100 -38.40700 -40.43200 1.000 18.62422 106 SER D C 1
ATOM 6336 O O . SER C 1 137 ? -24.80700 -39.37900 -41.15000 1.000 20.09721 106 SER D O 1
ATOM 6339 N N . ALA C 1 138 ? -23.83700 -37.35900 -40.88200 1.000 17.87701 107 ALA D N 1
ATOM 6340 C CA . ALA C 1 138 ? -23.28500 -37.36900 -42.23100 1.000 18.27970 107 ALA D CA 1
ATOM 6341 C C . ALA C 1 138 ? -22.27600 -38.49300 -42.38800 1.000 22.99395 107 ALA D C 1
ATOM 6342 O O . ALA C 1 138 ? -22.18800 -39.12100 -43.45400 1.000 21.94738 107 ALA D O 1
ATOM 6344 N N . TYR C 1 139 ? -21.49800 -38.76600 -41.33200 1.000 22.20425 108 TYR D N 1
ATOM 6345 C CA . TYR C 1 139 ? -20.49100 -39.80200 -41.47000 1.000 19.84415 108 TYR D CA 1
ATOM 6346 C C . TYR C 1 139 ? -21.12100 -41.18900 -41.53100 1.000 21.49717 108 TYR D C 1
ATOM 6347 O O . TYR C 1 139 ? -20.61000 -42.06300 -42.24000 1.000 18.76592 108 TYR D O 1
ATOM 6356 N N . ASN C 1 140 ? -22.22700 -41.40700 -40.80700 1.000 23.32625 109 ASN D N 1
ATOM 6357 C CA . ASN C 1 140 ? -22.90400 -42.70100 -40.85200 1.000 20.46012 109 ASN D CA 1
ATOM 6358 C C . ASN C 1 140 ? -23.54800 -42.94100 -42.21200 1.000 22.68651 109 ASN D C 1
ATOM 6359 O O . ASN C 1 140 ? -23.51800 -44.06000 -42.73300 1.000 22.48625 109 ASN D O 1
ATOM 6364 N N . ASP C 1 141 ? -24.13100 -41.89800 -42.80100 1.000 21.25440 110 ASP D N 1
ATOM 6365 C CA . ASP C 1 141 ? -24.64700 -42.00000 -44.15700 1.000 20.94296 110 ASP D CA 1
ATOM 6366 C C . ASP C 1 141 ? -23.54500 -42.37700 -45.13800 1.000 25.49015 110 ASP D C 1
ATOM 6367 O O . ASP C 1 141 ? -23.71700 -43.28200 -45.96300 1.000 22.19263 110 ASP D O 1
ATOM 6372 N N . TYR C 1 142 ? -22.39000 -41.70200 -45.04700 1.000 25.00671 111 TYR D N 1
ATOM 6373 C CA . TYR C 1 142 ? -21.28100 -41.97700 -45.95700 1.000 17.48909 111 TYR D CA 1
ATOM 6374 C C . TYR C 1 142 ? -20.79200 -43.41600 -45.84800 1.000 23.40500 111 TYR D C 1
ATOM 6375 O O . TYR C 1 142 ? -20.46200 -44.04100 -46.86100 1.000 23.67414 111 TYR D O 1
ATOM 6384 N N . VAL C 1 143 ? -20.68400 -43.94600 -44.63000 1.000 24.09607 112 VAL D N 1
ATOM 6385 C CA . VAL C 1 143 ? -20.16000 -45.30100 -44.48800 1.000 23.70605 112 VAL D CA 1
ATOM 6386 C C . VAL C 1 143 ? -21.16700 -46.32000 -44.99800 1.000 25.86671 112 VAL D C 1
ATOM 6387 O O . VAL C 1 143 ? -20.79400 -47.33000 -45.60400 1.000 18.99082 112 VAL D O 1
ATOM 6391 N N . LEU C 1 144 ? -22.45700 -46.07600 -44.76500 1.000 24.74058 113 LEU D N 1
ATOM 6392 C CA . LEU C 1 144 ? -23.46500 -46.99000 -45.27800 1.000 24.36288 113 LEU D CA 1
ATOM 6393 C C . LEU C 1 144 ? -23.40600 -47.03900 -46.79700 1.000 25.76683 113 LEU D C 1
ATOM 6394 O O . LEU C 1 144 ? -23.33600 -48.11900 -47.39300 1.000 19.70403 113 LEU D O 1
ATOM 6399 N N . GLU C 1 145 ? -23.33200 -45.88000 -47.42500 1.000 21.72911 114 GLU D N 1
ATOM 6400 C CA . GLU C 1 145 ? -23.36500 -45.81700 -48.90300 1.000 26.32671 114 GLU D CA 1
ATOM 6401 C C . GLU C 1 145 ? -22.07000 -46.34400 -49.51500 1.000 27.73045 114 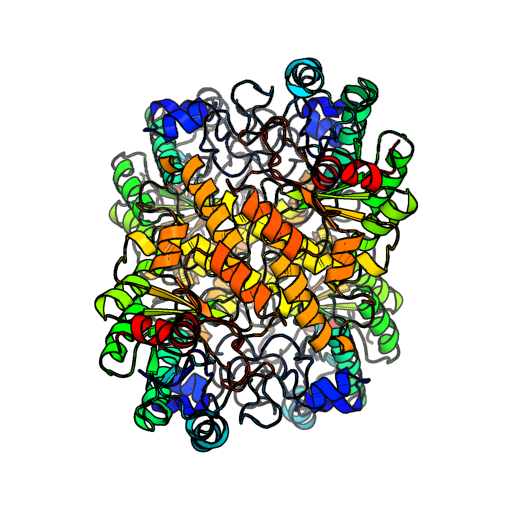GLU D C 1
ATOM 6402 O O . GLU C 1 145 ? -22.16400 -47.10800 -50.46400 1.000 27.28779 114 GLU D O 1
ATOM 6408 N N . HIS C 1 146 ? -20.90600 -46.04600 -48.93000 1.000 23.09904 115 HIS D N 1
ATOM 6409 C CA . HIS C 1 146 ? -19.61500 -46.38900 -49.58100 1.000 22.20285 115 HIS D CA 1
ATOM 6410 C C . HIS C 1 146 ? -18.88100 -47.58200 -48.94500 1.000 21.07639 115 HIS D C 1
ATOM 6411 O O . HIS C 1 146 ? -17.92800 -48.03000 -49.55300 1.000 21.09727 115 HIS D O 1
ATOM 6418 N N . TRP C 1 147 ? -19.30300 -48.04500 -47.77200 1.000 23.97091 116 TRP D N 1
ATOM 6419 C CA . TRP C 1 147 ? -18.62500 -49.19500 -47.16800 1.000 21.08863 116 TRP D CA 1
ATOM 6420 C C . TRP C 1 147 ? -19.60200 -50.33500 -46.91500 1.000 22.31229 116 TRP D C 1
ATOM 6421 O O . TRP C 1 147 ? -19.50400 -51.37200 -47.57300 1.000 24.13766 116 TRP D O 1
ATOM 6432 N N . ILE C 1 148 ? -20.55300 -50.16700 -45.99400 1.000 21.86720 117 ILE D N 1
ATOM 6433 C CA . ILE C 1 148 ? -21.31500 -51.30000 -45.47300 1.000 25.12820 117 ILE D CA 1
ATOM 6434 C C . ILE C 1 148 ? -22.13200 -51.95800 -46.58000 1.000 31.85821 117 ILE D C 1
ATOM 6435 O O . ILE C 1 148 ? -22.28400 -53.18600 -46.62000 1.000 32.47780 117 ILE D O 1
ATOM 6440 N N . SER C 1 149 ? -22.65700 -51.16200 -47.50300 1.000 29.22552 118 SER D N 1
ATOM 6441 C CA . SER C 1 149 ? -23.44700 -51.72100 -48.58700 1.000 26.95296 118 SER D CA 1
ATOM 6442 C C . SER C 1 149 ? -22.59300 -52.36300 -49.67300 1.000 28.50029 118 SER D C 1
ATOM 6443 O O . SER C 1 149 ? -23.14400 -53.02000 -50.55700 1.000 31.30012 118 SER D O 1
ATOM 6446 N N . LYS C 1 150 ? -21.27400 -52.20200 -49.63300 1.000 24.65835 119 LYS D N 1
ATOM 6447 C CA . LYS C 1 150 ? -20.40600 -52.79100 -50.64200 1.000 28.38182 119 LYS D CA 1
ATOM 6448 C C . LYS C 1 150 ? -19.99600 -54.22800 -50.32200 1.000 34.94543 119 LYS D C 1
ATOM 6449 O O . LYS C 1 150 ? -19.35800 -54.87800 -51.15900 1.000 38.93857 119 LYS D O 1
ATOM 6455 N N . ASP C 1 151 ? -20.34800 -54.75100 -49.15100 1.000 29.16418 120 ASP D N 1
ATOM 6456 C CA . ASP C 1 151 ? -19.88800 -56.08700 -48.78900 1.000 31.13715 120 ASP D CA 1
ATOM 6457 C C . ASP C 1 151 ? -20.67800 -56.67100 -47.62300 1.000 29.17671 120 ASP D C 1
ATOM 6458 O O . ASP C 1 151 ? -20.85500 -56.01800 -46.58800 1.000 30.15248 120 ASP D O 1
ATOM 6463 N N . LYS C 1 152 ? -21.15600 -57.90500 -47.78300 1.000 26.52145 121 LYS D N 1
ATOM 6464 C CA . LYS C 1 152 ? -21.94200 -58.55400 -46.74300 1.000 30.05994 121 LYS D CA 1
ATOM 6465 C C . LYS C 1 152 ? -21.10500 -58.96600 -45.53700 1.000 28.85236 121 LYS D C 1
ATOM 6466 O O . LYS C 1 152 ? -21.67500 -59.28900 -44.49300 1.000 26.41875 121 LYS D O 1
ATOM 6472 N N . ARG C 1 153 ? -19.78500 -58.96700 -45.64900 1.000 22.67227 122 ARG D N 1
ATOM 6473 C CA . ARG C 1 153 ? -18.93000 -59.31400 -44.52700 1.000 31.66567 122 ARG D CA 1
ATOM 6474 C C . ARG C 1 153 ? -18.72100 -58.16200 -43.54500 1.000 30.73996 122 ARG D C 1
ATOM 6475 O O . ARG C 1 153 ? -18.05500 -58.36600 -42.52400 1.000 25.90285 122 ARG D O 1
ATOM 6483 N N . PHE C 1 154 ? -19.26300 -56.96900 -43.81600 1.000 24.62716 123 PHE D N 1
ATOM 6484 C CA . PHE C 1 154 ? -19.09300 -55.83200 -42.92000 1.000 25.31044 123 PHE D CA 1
ATOM 6485 C C . PHE C 1 154 ? -20.15900 -55.82200 -41.83800 1.000 30.10688 123 PHE D C 1
ATOM 6486 O O . PHE C 1 154 ? -21.33900 -56.07800 -42.10400 1.000 28.71095 123 PHE D O 1
ATOM 6494 N N . LEU C 1 155 ? -19.72400 -55.53700 -40.61400 1.000 24.06102 124 LEU D N 1
ATOM 6495 C CA . LEU C 1 155 ? -20.59100 -55.11900 -39.52300 1.000 31.16924 124 LEU D CA 1
ATOM 6496 C C . LEU C 1 155 ? -20.32200 -53.64200 -39.24300 1.000 24.61697 124 LEU D C 1
ATOM 6497 O O . LEU C 1 155 ? -19.22000 -53.14400 -39.49000 1.000 23.12948 124 LEU D O 1
ATOM 6502 N N . GLY C 1 156 ? -21.34000 -52.93100 -38.77000 1.000 22.24896 125 GLY D N 1
ATOM 6503 C CA . GLY C 1 156 ? -21.21400 -51.49100 -38.66600 1.000 22.27659 125 GLY D CA 1
ATOM 6504 C C . GLY C 1 156 ? -21.35700 -50.94400 -37.26000 1.000 25.85925 125 GLY D C 1
ATOM 6505 O O . GLY C 1 156 ? -21.92300 -51.59500 -36.37700 1.000 24.10717 125 GLY D O 1
ATOM 6506 N N . SER C 1 157 ? -20.85700 -49.74000 -37.08900 1.000 26.71561 126 SER D N 1
ATOM 6507 C CA . SER C 1 157 ? -20.85800 -49.09800 -35.76100 1.000 26.36428 126 SER D CA 1
ATOM 6508 C C . SER C 1 157 ? -21.51500 -47.72700 -35.92900 1.000 22.25957 126 SER D C 1
ATOM 6509 O O . SER C 1 157 ? -21.18000 -47.01700 -36.86300 1.000 18.49522 126 SER D O 1
ATOM 6512 N N . VAL C 1 158 ? -22.45300 -47.40900 -35.05400 1.000 23.32837 127 VAL D N 1
ATOM 6513 C CA . VAL C 1 158 ? -23.11400 -46.08100 -35.09900 1.000 19.63120 127 VAL D CA 1
ATOM 6514 C C . VAL C 1 158 ? -22.14300 -45.06000 -34.49000 1.000 20.49964 127 VAL D C 1
ATOM 6515 O O . VAL C 1 158 ? -21.83500 -45.18300 -33.31100 1.000 21.14062 127 VAL D O 1
ATOM 6519 N N . GLN C 1 159 ? -21.67400 -44.11100 -35.29000 1.000 16.71720 128 GLN D N 1
ATOM 6520 C CA . GLN C 1 159 ? -20.79500 -43.04100 -34.78000 1.000 15.67469 128 GLN D CA 1
ATOM 6521 C C . GLN C 1 159 ? -21.70900 -41.94800 -34.23000 1.000 22.17936 128 GLN D C 1
ATOM 6522 O O . GLN C 1 159 ? -22.75800 -41.72300 -34.83600 1.000 18.62055 128 GLN D O 1
ATOM 6528 N N . ILE C 1 160 ? -21.29800 -41.29300 -33.15200 1.000 18.11996 129 ILE D N 1
ATOM 6529 C CA . ILE C 1 160 ? -22.14000 -40.31800 -32.46900 1.000 20.03128 129 ILE D CA 1
ATOM 6530 C C . ILE C 1 160 ? -21.29700 -39.12700 -32.02900 1.000 16.40267 129 ILE D C 1
ATOM 6531 O O . ILE C 1 160 ? -20.06800 -39.12600 -32.12500 1.000 19.12871 129 ILE D O 1
ATOM 6536 N N . ASN C 1 161 ? -21.99200 -38.09400 -31.57100 1.000 14.92626 130 ASN D N 1
ATOM 6537 C CA . ASN C 1 161 ? -21.41500 -37.01700 -30.77400 1.000 12.50874 130 ASN D CA 1
ATOM 6538 C C . ASN C 1 161 ? -21.94400 -37.26600 -29.36600 1.000 16.52427 130 ASN D C 1
ATOM 6539 O O . ASN C 1 161 ? -23.04900 -36.84700 -29.02800 1.000 13.71136 130 ASN D O 1
ATOM 6544 N N . ALA C 1 162 ? -21.16800 -37.98800 -28.54900 1.000 13.59741 131 ALA D N 1
ATOM 6545 C CA . ALA C 1 162 ? -21.65500 -38.31400 -27.21600 1.000 12.70943 131 ALA D CA 1
ATOM 6546 C C . ALA C 1 162 ? -21.87500 -37.07400 -26.35100 1.000 18.60707 131 ALA D C 1
ATOM 6547 O O . ALA C 1 162 ? -22.57600 -37.16500 -25.33200 1.000 15.89030 131 ALA D O 1
ATOM 6549 N N . ARG C 1 163 ? -21.32500 -35.91400 -26.73800 1.000 14.38401 132 ARG D N 1
ATOM 6550 C CA . ARG C 1 163 ? -21.49600 -34.71600 -25.91300 1.000 24.84401 132 ARG D CA 1
ATOM 6551 C C . ARG C 1 163 ? -22.95200 -34.23100 -25.85400 1.000 22.75953 132 ARG D C 1
ATOM 6552 O O . ARG C 1 163 ? -23.29700 -33.44800 -24.96200 1.000 18.70857 132 ARG D O 1
ATOM 6560 N N . ASP C 1 164 ? -23.79700 -34.66000 -26.79500 1.000 20.79713 133 ASP D N 1
ATOM 6561 C CA . ASP C 1 164 ? -25.25400 -34.33800 -26.80800 1.000 20.65153 133 ASP D CA 1
ATOM 6562 C C . ASP C 1 164 ? -25.93600 -35.70300 -26.75900 1.000 21.13000 133 ASP D C 1
ATOM 6563 O O . ASP C 1 164 ? -26.22000 -36.25800 -27.81800 1.000 19.46527 133 ASP D O 1
ATOM 6568 N N . PRO C 1 165 ? -26.17900 -36.27000 -25.56600 1.000 17.43746 134 PRO D N 1
ATOM 6569 C CA . PRO C 1 165 ? -26.64600 -37.66500 -25.50400 1.000 15.67425 134 PRO D CA 1
ATOM 6570 C C . PRO C 1 165 ? -28.01900 -37.88400 -26.10600 1.000 20.24265 134 PRO D C 1
ATOM 6571 O O . PRO C 1 165 ? -28.29600 -38.99200 -26.58500 1.000 21.08129 134 PRO D O 1
ATOM 6575 N N . GLU C 1 166 ? -28.86000 -36.85900 -26.12100 1.000 24.12365 135 GLU D N 1
ATOM 6576 C CA . GLU C 1 166 ? -30.24100 -37.04800 -26.62300 1.000 25.04809 135 GLU D CA 1
ATOM 6577 C C . GLU C 1 166 ? -30.17800 -37.05500 -28.15400 1.000 28.71434 135 GLU D C 1
ATOM 6578 O O . GLU C 1 166 ? -30.83000 -37.89500 -28.76300 1.000 27.52721 135 GLU D O 1
ATOM 6584 N N . ALA C 1 167 ? -29.36900 -36.17500 -28.73400 1.000 24.98954 136 ALA D N 1
ATOM 6585 C CA . ALA C 1 167 ? -29.17600 -36.23000 -30.17600 1.000 25.50318 136 ALA D CA 1
ATOM 6586 C C . ALA C 1 167 ? -28.49100 -37.52200 -30.58300 1.000 21.00001 136 ALA D C 1
ATOM 6587 O O . ALA C 1 167 ? -28.74100 -38.03000 -31.68100 1.000 22.31704 136 ALA D O 1
ATOM 6589 N N . ALA C 1 168 ? -27.63100 -38.07000 -29.72100 1.000 16.54210 137 ALA D N 1
ATOM 6590 C CA . ALA C 1 168 ? -26.97800 -39.32900 -30.06200 1.000 14.61626 137 ALA D CA 1
ATOM 6591 C C . ALA C 1 168 ? -27.94200 -40.49100 -29.93800 1.000 20.15648 137 ALA D C 1
ATOM 6592 O O . ALA C 1 168 ? -27.86000 -41.44900 -30.72100 1.000 15.78354 137 ALA D O 1
ATOM 6594 N N . ALA C 1 169 ? -28.86400 -40.41400 -28.96800 1.000 20.30444 138 ALA D N 1
ATOM 6595 C CA . ALA C 1 169 ? -29.92800 -41.40300 -28.85800 1.000 15.51199 138 ALA D CA 1
ATOM 6596 C C . ALA C 1 169 ? -30.76600 -41.44000 -30.12200 1.000 21.53031 138 ALA D C 1
ATOM 6597 O O . ALA C 1 169 ? -31.16200 -42.51800 -30.58200 1.000 21.89504 138 ALA D O 1
ATOM 6599 N N . ARG C 1 170 ? -31.05900 -40.26300 -30.68900 1.000 22.31568 139 ARG D N 1
ATOM 6600 C CA . ARG C 1 170 ? -31.84600 -40.20300 -31.91500 1.000 22.59496 139 ARG D CA 1
ATOM 6601 C C . ARG C 1 170 ? -31.06900 -40.77200 -33.09100 1.000 18.91613 139 ARG D C 1
ATOM 6602 O O . ARG C 1 170 ? -31.61500 -41.54500 -33.88500 1.000 26.59526 139 ARG D O 1
ATOM 6610 N N . GLU C 1 171 ? -29.79200 -40.42200 -33.20900 1.000 18.21521 140 GLU D N 1
ATOM 6611 C CA . GLU C 1 171 ? -28.98700 -40.98000 -34.28900 1.000 24.21370 140 GLU D CA 1
ATOM 6612 C C . GLU C 1 171 ? -28.86600 -42.50200 -34.17300 1.000 27.89439 140 GLU D C 1
ATOM 6613 O O . GLU C 1 171 ? -28.82000 -43.20400 -35.19600 1.000 20.00904 140 GLU D O 1
ATOM 6619 N N . ILE C 1 172 ? -28.85100 -43.02900 -32.94500 1.000 22.94436 141 ILE D N 1
ATOM 6620 C CA . ILE C 1 172 ? -28.86500 -44.47500 -32.75300 1.000 21.87470 141 ILE D CA 1
ATOM 6621 C C . ILE C 1 172 ? -30.18900 -45.05800 -33.23200 1.000 25.84891 141 ILE D C 1
ATOM 6622 O O . ILE C 1 172 ? -30.22000 -46.09500 -33.90500 1.000 22.38406 141 ILE D O 1
ATOM 6627 N N . ASP C 1 173 ? -31.30400 -44.41500 -32.86100 1.000 25.60034 142 ASP D N 1
ATOM 6628 C CA . ASP C 1 173 ? -32.60800 -44.79900 -33.39700 1.000 27.73774 142 ASP D CA 1
ATOM 6629 C C . ASP C 1 173 ? -32.54800 -44.87000 -34.91300 1.000 26.44435 142 ASP D C 1
ATOM 6630 O O . ASP C 1 173 ? -32.91000 -45.88400 -35.52200 1.000 27.96623 142 ASP D O 1
ATOM 6635 N N . ARG C 1 174 ? -32.04500 -43.80300 -35.53200 1.000 24.84615 143 ARG D N 1
ATOM 6636 C CA . ARG C 1 174 ? -32.07600 -43.69900 -36.98400 1.000 28.73817 143 ARG D CA 1
ATOM 6637 C C . ARG C 1 174 ? -31.31600 -44.84400 -37.63700 1.000 30.62163 143 ARG D C 1
ATOM 6638 O O . ARG C 1 174 ? -31.81600 -45.47500 -38.57300 1.000 34.53705 143 ARG D O 1
ATOM 6646 N N . MET C 1 175 ? -30.11400 -45.14300 -37.15200 1.000 27.04111 144 MET D N 1
ATOM 6647 C CA . MET C 1 175 ? -29.26000 -46.05400 -37.90200 1.000 25.94431 144 MET D CA 1
ATOM 6648 C C . MET C 1 175 ? -29.41900 -47.50900 -37.50400 1.000 29.99140 144 MET D C 1
ATOM 6649 O O . MET C 1 175 ? -28.88900 -48.38100 -38.20400 1.000 28.53916 144 MET D O 1
ATOM 6654 N N . ALA C 1 176 ? -30.14000 -47.79800 -36.42000 1.000 29.28678 145 ALA D N 1
ATOM 6655 C CA . ALA C 1 176 ? -30.29000 -49.18500 -35.99800 1.000 28.55941 145 ALA D CA 1
ATOM 6656 C C . ALA C 1 176 ? -31.11900 -49.99000 -36.98600 1.000 29.66351 145 ALA D C 1
ATOM 6657 O O . ALA C 1 176 ? -30.97300 -51.21700 -37.04900 1.000 33.61652 145 ALA D O 1
ATOM 6659 N N . ALA C 1 177 ? -31.94700 -49.32300 -37.78800 1.000 30.62912 146 ALA D N 1
ATOM 6660 C CA . ALA C 1 177 ? -32.85000 -49.99500 -38.71400 1.000 29.61012 146 ALA D CA 1
ATOM 6661 C C . ALA C 1 177 ? -32.13700 -50.65300 -39.88800 1.000 32.15206 146 ALA D C 1
ATOM 6662 O O . ALA C 1 177 ? -32.81600 -51.15200 -40.78800 1.000 36.93304 146 ALA D O 1
ATOM 6664 N N . HIS C 1 178 ? -30.80700 -50.66300 -39.93000 1.000 31.07667 147 HIS D N 1
ATOM 6665 C CA . HIS C 1 178 ? -30.12500 -51.43800 -40.95700 1.000 33.81324 147 HIS D CA 1
ATOM 6666 C C . HIS C 1 178 ? -29.48200 -52.66400 -40.33000 1.000 35.25373 147 HIS D C 1
ATOM 6667 O O . HIS C 1 178 ? -28.83700 -52.55300 -39.27500 1.000 40.78205 147 HIS D O 1
ATOM 6674 N N . PRO C 1 179 ? -29.63200 -53.84100 -40.94500 1.000 30.50727 148 PRO D N 1
ATOM 6675 C CA . PRO C 1 179 ? -29.24800 -55.08200 -40.24900 1.000 28.42149 148 PRO D CA 1
ATOM 6676 C C . PRO C 1 179 ? -27.75500 -55.22200 -39.98400 1.000 29.05636 148 PRO D C 1
ATOM 6677 O O . PRO C 1 179 ? -27.37500 -55.86500 -38.99300 1.000 30.35040 148 PRO D O 1
ATOM 6681 N N . GLN C 1 180 ? -26.89200 -54.64600 -40.82200 1.000 24.32425 149 GLN D N 1
ATOM 6682 C CA . GLN C 1 180 ? -25.46100 -54.80200 -40.59400 1.000 31.65514 149 GLN D CA 1
ATOM 6683 C C . GLN C 1 180 ? -24.95400 -53.96500 -39.41800 1.000 33.67859 149 GLN D C 1
ATOM 6684 O O . GLN C 1 180 ? -23.89800 -54.29000 -38.85800 1.000 29.35399 149 GLN D O 1
ATOM 6690 N N . ILE C 1 181 ? -25.67900 -52.91600 -39.02400 1.000 27.53681 150 ILE D N 1
ATOM 6691 C CA . ILE C 1 181 ? -25.29000 -52.09700 -37.87800 1.000 26.14906 150 ILE D CA 1
ATOM 6692 C C . ILE C 1 181 ? -25.52000 -52.91000 -36.61700 1.000 26.72268 150 ILE D C 1
ATOM 6693 O O . ILE C 1 181 ? -26.64700 -53.33400 -36.35000 1.000 26.05302 150 ILE D O 1
ATOM 6698 N N . ARG C 1 182 ? -24.46200 -53.12000 -35.82800 1.000 24.87238 151 ARG D N 1
ATOM 6699 C CA . ARG C 1 182 ? -24.57500 -53.94500 -34.62800 1.000 26.72035 151 ARG D CA 1
ATOM 6700 C C . ARG C 1 182 ? -24.13100 -53.26700 -33.33500 1.000 23.17553 151 ARG D C 1
ATOM 6701 O O . ARG C 1 182 ? -24.46500 -53.77200 -32.25200 1.000 19.14279 151 ARG D O 1
ATOM 6709 N N . GLN C 1 183 ? -23.42400 -52.14000 -33.39300 1.000 19.07202 152 GLN D N 1
ATOM 6710 C CA . GLN C 1 183 ? -22.97100 -51.52400 -32.15100 1.000 22.39714 152 GLN D CA 1
ATOM 6711 C C . GLN C 1 183 ? -22.95300 -50.00300 -32.26300 1.000 23.40218 152 GLN D C 1
ATOM 6712 O O . GLN C 1 183 ? -23.05100 -49.43200 -33.35300 1.000 20.05136 152 GLN D O 1
ATOM 6718 N N . VAL C 1 184 ? -22.85100 -49.35600 -31.08300 1.000 22.57540 153 VAL D N 1
ATOM 6719 C CA . VAL C 1 184 ? -22.60000 -47.92500 -30.91800 1.000 17.84220 153 VAL D CA 1
ATOM 6720 C C . VAL C 1 184 ? -21.13800 -47.73700 -30.54500 1.000 18.49827 153 VAL D C 1
ATOM 6721 O O . VAL C 1 184 ? -20.60700 -48.47800 -29.71200 1.000 15.12401 153 VAL D O 1
ATOM 6725 N N . MET C 1 185 ? -20.47900 -46.75200 -31.15200 1.000 12.55453 154 MET D N 1
ATOM 6726 C CA . MET C 1 185 ? -19.06700 -46.51000 -30.89100 1.000 18.83856 154 MET D CA 1
ATOM 6727 C C . MET C 1 185 ? -18.96700 -45.32800 -29.94000 1.000 17.16510 154 MET D C 1
ATOM 6728 O O . MET C 1 185 ? -19.30800 -44.19700 -30.30400 1.000 14.38627 154 MET D O 1
ATOM 6733 N N . LEU C 1 186 ? -18.50900 -45.60500 -28.72300 1.000 11.42029 155 LEU D N 1
ATOM 6734 C CA . LEU C 1 186 ? -18.26200 -44.59800 -27.69800 1.000 18.62650 155 LEU D CA 1
ATOM 6735 C C . LEU C 1 186 ? -16.77500 -44.27400 -27.71200 1.000 15.34752 155 LEU D C 1
ATOM 6736 O O . LEU C 1 186 ? -15.96700 -45.04900 -27.16800 1.000 14.81248 155 LEU D O 1
ATOM 6741 N N . PRO C 1 187 ? -16.35400 -43.17300 -28.32300 1.000 15.97574 156 PRO D N 1
ATOM 6742 C CA . PRO C 1 187 ? -14.92300 -42.90900 -28.43500 1.000 14.57655 156 PRO D CA 1
ATOM 6743 C C . PRO C 1 187 ? -14.40100 -42.27300 -27.15900 1.000 17.48689 156 PRO D C 1
ATOM 6744 O O . PRO C 1 187 ? -15.04400 -41.40200 -26.56100 1.000 11.23516 156 PRO D O 1
ATOM 6748 N N . VAL C 1 188 ? -13.23200 -42.75100 -26.73600 1.000 14.71637 157 VAL D N 1
ATOM 6749 C CA . VAL C 1 188 ? -12.62700 -42.35300 -25.47200 1.000 14.30358 157 VAL D CA 1
ATOM 6750 C C . VAL C 1 188 ? -11.78300 -41.11600 -25.76100 1.000 14.12242 157 VAL D C 1
ATOM 6751 O O . VAL C 1 188 ? -10.65100 -41.21000 -26.26200 1.000 11.90195 157 VAL D O 1
ATOM 6755 N N . VAL C 1 189 ? -12.36400 -39.94800 -25.47600 1.000 14.20582 158 VAL D N 1
ATOM 6756 C CA . VAL C 1 189 ? -11.70600 -38.65200 -25.61000 1.000 14.52948 158 VAL D CA 1
ATOM 6757 C C . VAL C 1 189 ? -10.98200 -38.33800 -24.31100 1.000 13.25568 158 VAL D C 1
ATOM 6758 O O . VAL C 1 189 ? -10.73000 -39.23900 -23.51000 1.000 18.71540 158 VAL D O 1
ATOM 6762 N N . ASP C 1 190 ? -10.62200 -37.06800 -24.10100 1.000 12.34344 159 ASP D N 1
ATOM 6763 C CA . ASP C 1 190 ? -9.79500 -36.70000 -22.95600 1.000 15.71102 159 ASP D CA 1
ATOM 6764 C C . ASP C 1 190 ? -10.59300 -36.50500 -21.66900 1.000 15.69012 159 ASP D C 1
ATOM 6765 O O . ASP C 1 190 ? -10.02100 -36.64700 -20.58900 1.000 20.97472 159 ASP D O 1
ATOM 6770 N N . ASP C 1 191 ? -11.89900 -36.22100 -21.74700 1.000 16.76973 160 ASP D N 1
ATOM 6771 C CA . ASP C 1 191 ? -12.63000 -35.73800 -20.58000 1.000 13.62025 160 ASP D CA 1
ATOM 6772 C C . ASP C 1 191 ? -13.94700 -36.47100 -20.30900 1.000 14.72554 160 ASP D C 1
ATOM 6773 O O . ASP C 1 191 ? -14.78400 -35.94300 -19.57900 1.000 13.43847 160 ASP D O 1
ATOM 6778 N N . ILE C 1 192 ? -14.17500 -37.66900 -20.84500 1.000 15.03077 161 ILE D N 1
ATOM 6779 C CA . ILE C 1 192 ? -15.47700 -38.32100 -20.67400 1.000 14.54905 161 ILE D CA 1
ATOM 6780 C C . ILE C 1 192 ? -15.29400 -39.65700 -19.96100 1.000 16.57642 161 ILE D C 1
ATOM 6781 O O . ILE C 1 192 ? -14.55700 -40.53200 -20.43500 1.000 14.13898 161 ILE D O 1
ATOM 6786 N N . ALA C 1 193 ? -15.97600 -39.81300 -18.82900 1.000 13.86058 162 ALA D N 1
ATOM 6787 C CA . ALA C 1 193 ? -16.12600 -41.10100 -18.15300 1.000 17.66809 162 ALA D CA 1
ATOM 6788 C C . ALA C 1 193 ? -17.55600 -41.56000 -18.41700 1.000 17.67379 162 ALA D C 1
ATOM 6789 O O . ALA C 1 193 ? -18.50300 -40.95300 -17.90600 1.000 17.04050 162 ALA D O 1
ATOM 6791 N N . TYR C 1 194 ? -17.72500 -42.61200 -19.23500 1.000 15.70846 163 TYR D N 1
ATOM 6792 C CA . TYR C 1 194 ? -19.05800 -42.86000 -19.79700 1.000 17.92220 163 TYR D CA 1
ATOM 6793 C C . TYR C 1 194 ? -20.05700 -43.39200 -18.76900 1.000 20.05894 163 TYR D C 1
ATOM 6794 O O . TYR C 1 194 ? -21.24800 -43.52000 -19.08700 1.000 16.67123 163 TYR D O 1
ATOM 6803 N N . GLY C 1 195 ? -19.61400 -43.68900 -17.54900 1.000 15.65502 164 GLY D N 1
ATOM 6804 C CA . GLY C 1 195 ? -20.55600 -44.00900 -16.50100 1.000 14.12050 164 GLY D CA 1
ATOM 6805 C C . GLY C 1 195 ? -21.25800 -42.81800 -15.89600 1.000 16.46075 164 GLY D C 1
ATOM 6806 O O . GLY C 1 195 ? -22.17000 -43.00700 -15.08600 1.000 21.79491 164 GLY D O 1
ATOM 6807 N N . HIS C 1 196 ? -20.87300 -41.59500 -16.25600 1.000 15.22564 165 HIS D N 1
ATOM 6808 C CA . HIS C 1 196 ? -21.59900 -40.45200 -15.72600 1.000 18.21039 165 HIS D CA 1
ATOM 6809 C C . HIS C 1 196 ? -23.05600 -40.54600 -16.16500 1.000 18.11544 165 HIS D C 1
ATOM 6810 O O . HIS C 1 196 ? -23.32700 -40.76000 -17.35400 1.000 17.71260 165 HIS D O 1
ATOM 6817 N N . PRO C 1 197 ? -24.01500 -40.39900 -15.24500 1.000 19.59584 166 PRO D N 1
ATOM 6818 C CA . PRO C 1 197 ? -25.43300 -40.53200 -15.60500 1.000 16.67385 166 PRO D CA 1
ATOM 6819 C C . PRO C 1 197 ? -25.87500 -39.64300 -16.76300 1.000 20.34837 166 PRO D C 1
ATOM 6820 O O . PRO C 1 197 ? -26.88200 -39.93100 -17.41200 1.000 20.62878 166 PRO D O 1
ATOM 6824 N N . MET C 1 198 ? -25.12900 -38.57200 -17.05000 1.000 19.86638 167 MET D N 1
ATOM 6825 C CA . MET C 1 198 ? -25.41700 -37.74800 -18.22400 1.000 22.18872 167 MET D CA 1
ATOM 6826 C C . MET C 1 198 ? -25.55900 -38.58400 -19.49100 1.000 18.58538 167 MET D C 1
ATOM 6827 O O . MET C 1 198 ? -26.37200 -38.26000 -20.36100 1.000 17.97064 167 MET D O 1
ATOM 6832 N N . TYR C 1 199 ? -24.79700 -39.67000 -19.60800 1.000 17.44101 168 TYR D N 1
ATOM 6833 C CA . TYR C 1 199 ? -24.72100 -40.42600 -20.85400 1.000 20.16284 168 TYR D CA 1
ATOM 6834 C C . TYR C 1 199 ? -25.69700 -41.59000 -20.92600 1.000 22.79823 168 TYR D C 1
ATOM 6835 O O . TYR C 1 199 ? -25.67500 -42.33400 -21.91800 1.000 13.58248 168 TYR D O 1
ATOM 6844 N N . ARG C 1 200 ? -26.57500 -41.73100 -19.93000 1.000 18.02127 169 ARG D N 1
ATOM 6845 C CA . ARG C 1 200 ? -27.54000 -42.82700 -19.93200 1.000 18.03500 169 ARG D CA 1
ATOM 6846 C C . ARG C 1 200 ? -28.43000 -42.88500 -21.17600 1.000 19.39146 169 ARG D C 1
ATOM 6847 O O . ARG C 1 200 ? -28.72300 -44.00900 -21.62300 1.000 22.00003 169 ARG D O 1
ATOM 6855 N N . PRO C 1 201 ? -28.90700 -41.77100 -21.76300 1.000 17.94497 170 PRO D N 1
ATOM 6856 C CA . PRO C 1 201 ? -29.71000 -41.90400 -22.99600 1.000 22.39306 170 PRO D CA 1
ATOM 6857 C C . PRO C 1 201 ? -28.98000 -42.62000 -24.11900 1.000 21.34232 170 PRO D C 1
ATOM 6858 O O . PRO C 1 201 ? -29.63300 -43.25200 -24.95400 1.000 23.51080 170 PRO D O 1
ATOM 6862 N N . ILE C 1 202 ? -27.64800 -42.53100 -24.17700 1.000 18.09566 171 ILE D N 1
ATOM 6863 C CA . ILE C 1 202 ? -26.90300 -43.30700 -25.15900 1.000 18.51281 171 ILE D CA 1
ATOM 6864 C C . ILE C 1 202 ? -27.09700 -44.79500 -24.89800 1.000 20.76155 171 ILE D C 1
ATOM 6865 O O . ILE C 1 202 ? -27.45400 -45.56000 -25.80300 1.000 24.74746 171 ILE D O 1
ATOM 6870 N N . PHE C 1 203 ? -26.90000 -45.22400 -23.64800 1.000 21.23575 172 PHE D N 1
ATOM 6871 C CA . PHE C 1 203 ? -27.02000 -46.64800 -23.32800 1.000 24.62554 172 PHE D CA 1
ATOM 6872 C C . PHE C 1 203 ? -28.46000 -47.13400 -23.46300 1.000 24.43440 172 PHE D C 1
ATOM 6873 O O . PHE C 1 203 ? -28.69700 -48.23800 -23.96900 1.000 26.26617 172 PHE D O 1
ATOM 6881 N N . ALA C 1 204 ? -29.43100 -46.32400 -23.02600 1.000 23.55070 173 ALA D N 1
ATOM 6882 C CA . ALA C 1 204 ? -30.83500 -46.69400 -23.18300 1.000 22.83757 173 ALA D CA 1
ATOM 6883 C C . ALA C 1 204 ? -31.18600 -46.88500 -24.64800 1.000 28.15921 173 ALA D C 1
ATOM 6884 O O . ALA C 1 204 ? -31.89400 -47.83400 -25.00400 1.000 22.16766 173 ALA D O 1
ATOM 6886 N N . ALA C 1 205 ? -30.67400 -45.99800 -25.51000 1.000 25.94302 174 ALA D N 1
ATOM 6887 C CA . ALA C 1 205 ? -30.91300 -46.09500 -26.94500 1.000 24.51684 174 ALA D CA 1
ATOM 6888 C C . ALA C 1 205 ? -30.29600 -47.35600 -27.53000 1.000 27.74428 174 ALA D C 1
ATOM 6889 O O . ALA C 1 205 ? -30.91300 -48.02500 -28.37200 1.000 28.16119 174 ALA D O 1
ATOM 6891 N N . ALA C 1 206 ? -29.07800 -47.69800 -27.09600 1.000 22.14318 175 ALA D N 1
ATOM 6892 C CA . ALA C 1 206 ? -28.41000 -48.87700 -27.63600 1.000 25.82382 175 ALA D CA 1
ATOM 6893 C C . ALA C 1 206 ? -29.15200 -50.15900 -27.27300 1.000 31.23899 175 ALA D C 1
ATOM 6894 O O . ALA C 1 206 ? -29.33500 -51.04000 -28.12100 1.000 27.21144 175 ALA D O 1
ATOM 6896 N N . GLU C 1 207 ? -29.56300 -50.29000 -26.01100 1.000 22.39515 176 GLU D N 1
ATOM 6897 C CA . GLU C 1 207 ? -30.27600 -51.48400 -25.58000 1.000 29.93977 176 GLU D CA 1
ATOM 6898 C C . GLU C 1 207 ? -31.64200 -51.56500 -26.24600 1.000 31.35049 176 GLU D C 1
ATOM 6899 O O . GLU C 1 207 ? -32.06700 -52.63900 -26.69400 1.000 24.64744 176 GLU D O 1
ATOM 6905 N N . ARG C 1 208 ? -32.32100 -50.42000 -26.33100 1.000 28.80690 177 ARG D N 1
ATOM 6906 C CA . ARG C 1 208 ? -33.63100 -50.32700 -26.96100 1.000 28.78187 177 ARG D CA 1
ATOM 6907 C C . ARG C 1 208 ? -33.58400 -50.78600 -28.41000 1.000 33.30848 177 ARG D C 1
ATOM 6908 O O . ARG C 1 208 ? -34.51700 -51.43400 -28.89500 1.000 32.96769 177 ARG D O 1
ATOM 6916 N N . ASN C 1 209 ? -32.50100 -50.47400 -29.11400 1.000 28.33765 178 ASN D N 1
ATOM 6917 C CA . ASN C 1 209 ? -32.37000 -50.83200 -30.51700 1.000 21.41009 178 ASN D CA 1
ATOM 6918 C C . ASN C 1 209 ? -31.56900 -52.11400 -30.73100 1.000 24.99044 178 ASN D C 1
ATOM 6919 O O . ASN C 1 209 ? -31.15700 -52.38700 -31.86100 1.000 25.71466 178 ASN D O 1
ATOM 6924 N N . LYS C 1 210 ? -31.33800 -52.89500 -29.66500 1.000 23.82528 179 LYS D N 1
ATOM 6925 C CA . LYS C 1 210 ? -30.64300 -54.19300 -29.70800 1.000 29.35056 179 LYS D CA 1
ATOM 6926 C C . LYS C 1 210 ? -29.21700 -54.08500 -30.24000 1.000 27.78051 179 LYS D C 1
ATOM 6927 O O . LYS C 1 210 ? -28.70100 -55.03000 -30.84600 1.000 25.81427 179 LYS D O 1
ATOM 6933 N N . LEU C 1 211 ? -28.56500 -52.94600 -30.02000 1.000 27.30776 180 LEU D N 1
ATOM 6934 C CA . LEU C 1 211 ? -27.17000 -52.76700 -30.39900 1.000 27.65782 180 LEU D CA 1
ATOM 6935 C C . LEU C 1 211 ? -26.27300 -52.99400 -29.19000 1.000 28.46889 180 LEU D C 1
ATOM 6936 O O . LEU C 1 211 ? -26.68800 -52.79800 -28.04300 1.000 28.62320 180 LEU D O 1
ATOM 6941 N N . MET C 1 212 ? -25.04000 -53.42800 -29.45700 1.000 22.51938 181 MET D N 1
ATOM 6942 C CA . MET C 1 212 ? -24.03600 -53.53400 -28.41700 1.000 19.92086 181 MET D CA 1
ATOM 6943 C C . MET C 1 212 ? -23.24200 -52.23100 -28.37100 1.000 25.33161 181 MET D C 1
ATOM 6944 O O . MET C 1 212 ? -23.55100 -51.26300 -29.07200 1.000 21.56896 181 MET D O 1
ATOM 6949 N N . VAL C 1 213 ? -22.21100 -52.19800 -27.52900 1.000 24.99865 182 VAL D N 1
ATOM 6950 C CA . VAL C 1 213 ? -21.45800 -50.98200 -27.24800 1.000 17.98702 182 VAL D CA 1
ATOM 6951 C C . VAL C 1 213 ? -19.97600 -51.29600 -27.34100 1.000 23.74357 182 VAL D C 1
ATOM 6952 O O . VAL C 1 213 ? -19.50600 -52.27400 -26.74300 1.000 26.68508 182 VAL D O 1
ATOM 6956 N N . ALA C 1 214 ? -19.24600 -50.47100 -28.09300 1.000 15.03773 183 ALA D N 1
ATOM 6957 C CA . ALA C 1 214 ? -17.79500 -50.53900 -28.18800 1.000 15.87797 183 ALA D CA 1
ATOM 6958 C C . ALA C 1 214 ? -17.17600 -49.23200 -27.69500 1.000 16.82554 183 ALA D C 1
ATOM 6959 O O . ALA C 1 214 ? -17.75000 -48.15800 -27.87600 1.000 16.18589 183 ALA D O 1
ATOM 6961 N N . PHE C 1 215 ? -16.00000 -49.33800 -27.06300 1.000 15.84101 184 PHE D N 1
ATOM 6962 C CA . PHE C 1 215 ? -15.15300 -48.20500 -26.70100 1.000 15.20400 184 PHE D CA 1
ATOM 6963 C C . PHE C 1 215 ? -13.84700 -48.28600 -27.48200 1.000 17.29411 184 PHE D C 1
ATOM 6964 O O . PHE C 1 215 ? -13.25600 -49.36300 -27.59700 1.000 21.29969 184 PHE D O 1
ATOM 6972 N N . HIS C 1 216 ? -13.39500 -47.15500 -28.02100 1.000 14.40675 185 HIS D N 1
ATOM 6973 C CA . HIS C 1 216 ? -12.12100 -47.10000 -28.73000 1.000 17.93543 185 HIS D CA 1
ATOM 6974 C C . HIS C 1 216 ? -11.41600 -45.78900 -28.42200 1.000 15.69679 185 HIS D C 1
ATOM 6975 O O . HIS C 1 216 ? -12.04800 -44.72800 -28.40100 1.000 16.10983 185 HIS D O 1
ATOM 6982 N N . HIS C 1 217 ? -10.10500 -45.85600 -28.20600 1.000 15.66686 186 HIS D N 1
ATOM 6983 C CA . HIS C 1 217 ? -9.35700 -44.64500 -27.89400 1.000 13.79713 186 HIS D CA 1
ATOM 6984 C C . HIS C 1 217 ? -9.29300 -43.71200 -29.10500 1.000 19.97471 186 HIS D C 1
ATOM 6985 O O . HIS C 1 217 ? -9.31100 -44.15300 -30.26400 1.000 20.36165 186 HIS D O 1
ATOM 6992 N N . THR C 1 218 ? -9.24700 -42.40300 -28.82400 1.000 19.87479 187 THR D N 1
ATOM 6993 C CA . THR C 1 218 ? -9.04700 -41.36900 -29.82900 1.000 15.04117 187 THR D CA 1
ATOM 6994 C C . THR C 1 218 ? -7.61400 -40.83700 -29.78000 1.000 14.56358 187 THR D C 1
ATOM 6995 O O . THR C 1 218 ? -6.78900 -41.25300 -28.96100 1.000 17.84384 187 THR D O 1
ATOM 6999 N N . THR C 1 219 ? -7.32000 -39.88600 -30.67000 1.000 16.23856 188 THR D N 1
ATOM 7000 C CA . THR C 1 219 ? -6.07000 -39.14000 -30.60400 1.000 15.29139 188 THR D CA 1
ATOM 7001 C C . THR C 1 219 ? -5.99800 -38.23300 -29.37900 1.000 14.58960 188 THR D C 1
ATOM 7002 O O . THR C 1 219 ? -4.94300 -37.66200 -29.12300 1.000 11.29899 188 THR D O 1
ATOM 7006 N N . PHE C 1 220 ? -7.08700 -38.08600 -28.62400 1.000 15.47668 189 PHE D N 1
ATOM 7007 C CA . PHE C 1 220 ? -7.11500 -37.26800 -27.42100 1.000 14.60377 189 PHE D CA 1
ATOM 7008 C C . PHE C 1 220 ? -7.02900 -38.08800 -26.14400 1.000 17.40581 189 PHE D C 1
ATOM 7009 O O . PHE C 1 220 ? -7.08700 -37.51100 -25.05200 1.000 16.72348 189 PHE D O 1
ATOM 7017 N N . ALA C 1 221 ? -6.87300 -39.40500 -26.25300 1.000 11.25649 190 ALA D N 1
ATOM 7018 C CA . ALA C 1 221 ? -6.79800 -40.25100 -25.07000 1.000 15.53678 190 ALA D CA 1
ATOM 7019 C C . ALA C 1 221 ? -5.57800 -39.88600 -24.22700 1.000 18.50116 190 ALA D C 1
ATOM 7020 O O . ALA C 1 221 ? -4.51200 -39.55800 -24.75700 1.000 15.00012 190 ALA D O 1
ATOM 7022 N N . GLN C 1 222 ? -5.73500 -39.92900 -22.90500 1.000 11.09660 191 GLN D N 1
ATOM 7023 C CA . GLN C 1 222 ? -4.65100 -39.51300 -22.02200 1.000 17.53965 191 GLN D CA 1
ATOM 7024 C C . GLN C 1 222 ? -4.78200 -40.21400 -20.67700 1.000 16.82242 191 GLN D C 1
ATOM 7025 O O . GLN C 1 222 ? -5.81000 -40.80600 -20.35100 1.000 12.48899 191 GLN D O 1
ATOM 7031 N N . GLY C 1 223 ? -3.72000 -40.12000 -19.88600 1.000 16.61535 192 GLY D N 1
ATOM 7032 C CA . GLY C 1 223 ? -3.73200 -40.61000 -18.53700 1.000 15.20375 192 GLY D CA 1
ATOM 7033 C C . GLY C 1 223 ? -4.08000 -39.48600 -17.59000 1.000 15.15543 192 GLY D C 1
ATOM 7034 O O . GLY C 1 223 ? -4.48500 -38.39400 -18.01000 1.000 15.30054 192 GLY D O 1
ATOM 7035 N N . PRO C 1 224 ? -3.88900 -39.71700 -16.28900 1.000 17.32213 193 PRO D N 1
ATOM 7036 C CA . PRO C 1 224 ? -4.32200 -38.72300 -15.29400 1.000 16.13881 193 PRO D CA 1
ATOM 7037 C C . PRO C 1 224 ? -3.54800 -37.42100 -15.35500 1.000 16.03612 193 PRO D C 1
ATOM 7038 O O . PRO C 1 224 ? -4.05200 -36.40500 -14.85500 1.000 14.57946 193 PRO D O 1
ATOM 7042 N N . TYR C 1 225 ? -2.35500 -37.41700 -15.96300 1.000 14.05626 194 TYR D N 1
ATOM 7043 C CA . TYR C 1 225 ? -1.48600 -36.24600 -16.01200 1.000 16.94961 194 TYR D CA 1
ATOM 7044 C C . TYR C 1 225 ? -1.25100 -35.78700 -17.44100 1.000 19.61406 194 TYR D C 1
ATOM 7045 O O . TYR C 1 225 ? -0.24700 -35.13000 -17.72700 1.000 17.03499 194 TYR D O 1
ATOM 7054 N N . GLY C 1 226 ? -2.17100 -36.12200 -18.34000 1.000 22.48436 195 GLY D N 1
ATOM 7055 C CA . GLY C 1 226 ? -2.04100 -35.80000 -19.74100 1.000 17.09396 195 GLY D CA 1
ATOM 7056 C C . GLY C 1 226 ? -1.54100 -36.96400 -20.56600 1.000 26.93639 195 GLY D C 1
ATOM 7057 O O . GLY C 1 226 ? -1.68900 -38.13200 -20.19000 1.000 21.91483 195 GLY D O 1
ATOM 7058 N N . MET C 1 227 ? -0.96600 -36.68500 -21.72100 1.000 22.10303 196 MET D N 1
ATOM 7059 C CA . MET C 1 227 ? -0.56700 -37.71800 -22.67100 1.000 21.96915 196 MET D CA 1
ATOM 7060 C C . MET C 1 227 ? 0.88100 -38.19100 -22.60200 1.000 22.05296 196 MET D C 1
ATOM 7061 O O . MET C 1 227 ? 1.32900 -38.90200 -23.46600 1.000 19.05294 196 MET D O 1
ATOM 7066 N N . GLY C 1 228 ? 1.61900 -37.73400 -21.60700 1.000 18.91212 197 GLY D N 1
ATOM 7067 C CA . GLY C 1 228 ? 3.02400 -38.08300 -21.55900 1.000 15.39912 197 GLY D CA 1
ATOM 7068 C C . GLY C 1 228 ? 3.85700 -37.10300 -22.36500 1.000 20.35581 197 GLY D C 1
ATOM 7069 O O . GLY C 1 228 ? 3.34400 -36.17800 -22.99400 1.000 21.47695 197 GLY D O 1
ATOM 7070 N N . LEU C 1 229 ? 5.17400 -37.31700 -22.36400 1.000 15.88553 198 LEU D N 1
ATOM 7071 C CA . LEU C 1 229 ? 6.10300 -36.37600 -22.99100 1.000 18.77395 198 LEU D CA 1
ATOM 7072 C C . LEU C 1 229 ? 6.68900 -36.87500 -24.30700 1.000 17.79596 198 LEU D C 1
ATOM 7073 O O . LEU C 1 229 ? 7.47900 -36.15600 -24.93700 1.000 15.60519 198 LEU D O 1
ATOM 7078 N N . HIS C 1 230 ? 6.32700 -38.07900 -24.74500 1.000 19.05088 199 HIS D N 1
ATOM 7079 C CA . HIS C 1 230 ? 6.80500 -38.63700 -26.00700 1.000 15.16255 199 HIS D CA 1
ATOM 7080 C C . HIS C 1 230 ? 5.75500 -39.60300 -26.52000 1.000 13.30126 199 HIS D C 1
ATOM 7081 O O . HIS C 1 230 ? 4.94700 -40.13700 -25.75600 1.000 16.85993 199 HIS D O 1
ATOM 7088 N N . TYR C 1 231 ? 5.77400 -39.83100 -27.82500 1.000 14.05266 200 TYR D N 1
ATOM 7089 C CA . TYR C 1 231 ? 4.80300 -40.75300 -28.40000 1.000 17.11184 200 TYR D CA 1
ATOM 7090 C C . TYR C 1 231 ? 4.90600 -42.12900 -27.74700 1.000 18.27677 200 TYR D C 1
ATOM 7091 O O . TYR C 1 231 ? 3.88600 -42.77300 -27.47100 1.000 15.75716 200 TYR D O 1
ATOM 7100 N N . MET C 1 232 ? 6.13100 -42.58500 -27.48200 1.000 15.99387 201 MET D N 1
ATOM 7101 C CA . MET C 1 232 ? 6.32400 -43.85100 -26.78500 1.000 16.76748 201 MET D CA 1
ATOM 7102 C C . MET C 1 232 ? 5.50300 -43.88900 -25.50300 1.000 16.11250 201 MET D C 1
ATOM 7103 O O . MET C 1 232 ? 4.76300 -44.84600 -25.25200 1.000 12.38372 201 MET D O 1
ATOM 7108 N N . GLU C 1 233 ? 5.60300 -42.82800 -24.69400 1.000 14.60720 202 GLU D N 1
ATOM 7109 C CA . GLU C 1 233 ? 4.85100 -42.76100 -23.44200 1.000 15.58289 202 GLU D CA 1
ATOM 7110 C C . GLU C 1 233 ? 3.35400 -42.61100 -23.69900 1.000 14.79612 202 GLU D C 1
ATOM 7111 O O . GLU C 1 233 ? 2.54300 -43.32100 -23.09800 1.000 16.33031 202 GLU D O 1
ATOM 7117 N N . ARG C 1 234 ? 2.95900 -41.71800 -24.60800 1.000 13.78542 203 ARG D N 1
ATOM 7118 C CA . ARG C 1 234 ? 1.55700 -41.56700 -24.99200 1.000 17.27047 203 ARG D CA 1
ATOM 7119 C C . ARG C 1 234 ? 0.92000 -42.91400 -25.33900 1.000 14.75656 203 ARG D C 1
ATOM 7120 O O . ARG C 1 234 ? -0.19600 -43.18900 -24.96400 1.000 13.65763 203 ARG D O 1
ATOM 7128 N N . HIS C 1 235 ? 1.66500 -43.72600 -26.06600 1.000 14.68044 204 HIS D N 1
ATOM 7129 C CA . HIS C 1 235 ? 1.09400 -45.00200 -26.46000 1.000 15.20881 204 HIS D CA 1
ATOM 7130 C C . HIS C 1 235 ? 1.06400 -45.98500 -25.29300 1.000 20.02023 204 HIS D C 1
ATOM 7131 O O . HIS C 1 235 ? 0.15000 -46.81500 -25.21800 1.000 19.14394 204 HIS D O 1
ATOM 7138 N N . CYS C 1 236 ? 2.03900 -45.89000 -24.37000 1.000 17.60686 205 CYS D N 1
ATOM 7139 C CA . CYS C 1 236 ? 1.99400 -46.64300 -23.12200 1.000 17.91754 205 CYS D CA 1
ATOM 7140 C C . CYS C 1 236 ? 0.72900 -46.34600 -22.32600 1.000 18.44557 205 CYS D C 1
ATOM 7141 O O . CYS C 1 236 ? 0.23500 -47.21900 -21.60000 1.000 16.72904 205 CYS D O 1
ATOM 7144 N N . LEU C 1 237 ? 0.21100 -45.11600 -22.42700 1.000 15.86692 206 LEU D N 1
ATOM 7145 C CA . LEU C 1 237 ? -0.89100 -44.64800 -21.59100 1.000 15.17149 206 LEU D CA 1
ATOM 7146 C C . LEU C 1 237 ? -2.26500 -45.04900 -22.10400 1.000 17.56729 206 LEU D C 1
ATOM 7147 O O . LEU C 1 237 ? -3.25000 -44.84900 -21.38600 1.000 16.39681 206 LEU D O 1
ATOM 7152 N N . ILE C 1 238 ? -2.36400 -45.61800 -23.31400 1.000 17.38830 207 ILE D N 1
ATOM 7153 C CA . ILE C 1 238 ? -3.68200 -45.93400 -23.87500 1.000 16.44692 207 ILE D CA 1
ATOM 7154 C C . ILE C 1 238 ? -4.47300 -46.90000 -22.99800 1.000 16.73158 207 ILE D C 1
ATOM 7155 O O . ILE C 1 238 ? -5.68300 -46.68700 -22.81700 1.000 14.42041 207 ILE D O 1
ATOM 7160 N N . PRO C 1 239 ? -3.88900 -47.95700 -22.41900 1.000 13.86068 208 PRO D N 1
ATOM 7161 C CA . PRO C 1 239 ? -4.67000 -48.76700 -21.47200 1.000 15.52741 208 PRO D CA 1
ATOM 7162 C C . PRO C 1 239 ? -5.15100 -47.98600 -20.26000 1.000 19.49116 208 PRO D C 1
ATOM 7163 O O . PRO C 1 239 ? -6.26500 -48.21400 -19.76100 1.000 14.87583 208 PRO D O 1
ATOM 7167 N N . ILE C 1 240 ? -4.31300 -47.07900 -19.75600 1.000 13.30225 209 ILE D N 1
ATOM 7168 C CA . ILE C 1 240 ? -4.68000 -46.26900 -18.60800 1.000 13.03148 209 ILE D CA 1
ATOM 7169 C C . ILE C 1 240 ? -5.89300 -45.40800 -18.91400 1.000 11.54823 209 ILE D C 1
ATOM 7170 O O . ILE C 1 240 ? -6.72400 -45.16600 -18.03600 1.000 15.96373 209 ILE D O 1
ATOM 7175 N N . SER C 1 241 ? -6.02100 -44.92500 -20.14900 1.000 10.60873 210 SER D N 1
ATOM 7176 C CA . SER C 1 241 ? -7.23000 -44.18400 -20.50200 1.000 15.28740 210 SER D CA 1
ATOM 7177 C C . SER C 1 241 ? -8.44600 -45.09200 -20.63200 1.000 17.49667 210 SER D C 1
ATOM 7178 O O . SER C 1 241 ? -9.57100 -44.61100 -20.46600 1.000 18.66000 210 SER D O 1
ATOM 7181 N N . LEU C 1 242 ? -8.25600 -46.39100 -20.89500 1.000 14.86480 211 LEU D N 1
ATOM 7182 C CA . LEU C 1 242 ? -9.40800 -47.26900 -21.07700 1.000 18.82329 211 LEU D CA 1
ATOM 7183 C C . LEU C 1 242 ? -9.87200 -47.95900 -19.79800 1.000 18.42194 211 LEU D C 1
ATOM 7184 O O . LEU C 1 242 ? -11.08000 -48.09900 -19.59200 1.000 14.18533 211 LEU D O 1
ATOM 7189 N N . MET C 1 243 ? -8.95500 -48.40800 -18.93500 1.000 20.28747 212 MET D N 1
ATOM 7190 C CA . MET C 1 243 ? -9.37100 -49.11000 -17.72100 1.000 18.05312 212 MET D CA 1
ATOM 7191 C C . MET C 1 243 ? -10.40900 -48.36400 -16.88000 1.000 19.26594 212 MET D C 1
ATOM 7192 O O . MET C 1 243 ? -11.30400 -49.03000 -16.32700 1.000 16.76232 212 MET D O 1
ATOM 7197 N N . PRO C 1 244 ? -10.36100 -47.03200 -16.72700 1.000 15.32372 213 PRO D N 1
ATOM 7198 C CA . PRO C 1 244 ? -11.42000 -46.36400 -15.94900 1.000 16.26554 213 PRO D CA 1
ATOM 7199 C C . PRO C 1 244 ? -12.80700 -46.47700 -16.56700 1.000 16.69309 213 PRO D C 1
ATOM 7200 O O . PRO C 1 244 ? -13.81300 -46.36400 -15.84200 1.000 11.20178 213 PRO D O 1
ATOM 7204 N N . GLN C 1 245 ? -12.89400 -46.67300 -17.88900 1.000 16.56312 214 GLN D N 1
ATOM 7205 C CA . GLN C 1 245 ? -14.20500 -46.82600 -18.51000 1.000 16.19478 214 GLN D CA 1
ATOM 7206 C C . GLN C 1 245 ? -14.88200 -48.09000 -18.00000 1.000 15.49256 214 GLN D C 1
ATOM 7207 O O . GLN C 1 245 ? -16.08200 -48.08500 -17.69400 1.000 16.14714 214 GLN D O 1
ATOM 7213 N N . VAL C 1 246 ? -14.11400 -49.16800 -17.83900 1.000 15.07547 215 VAL D N 1
ATOM 7214 C CA . VAL C 1 246 ? -14.66700 -50.36700 -17.21800 1.000 13.81312 215 VAL D CA 1
ATOM 7215 C C . VAL C 1 246 ? -15.10600 -50.06800 -15.78600 1.000 19.91836 215 VAL D C 1
ATOM 7216 O O . VAL C 1 246 ? -16.23300 -50.40300 -15.38200 1.000 18.16117 215 VAL D O 1
ATOM 7220 N N . ILE C 1 247 ? -14.24500 -49.39000 -15.01200 1.000 15.05464 216 ILE D N 1
ATOM 7221 C CA . ILE C 1 247 ? -14.58800 -49.08100 -13.62200 1.000 15.87624 216 ILE D CA 1
ATOM 7222 C C . ILE C 1 247 ? -15.78100 -48.13700 -13.56300 1.000 19.47905 216 ILE D C 1
ATOM 7223 O O . ILE C 1 247 ? -16.66700 -48.27700 -12.70000 1.000 16.77878 216 ILE D O 1
ATOM 7228 N N . SER C 1 248 ? -15.82700 -47.16200 -14.47800 1.000 14.17653 217 SER D N 1
ATOM 7229 C CA . SER C 1 248 ? -16.91300 -46.18600 -14.44900 1.000 16.61584 217 SER D CA 1
ATOM 7230 C C . SER C 1 248 ? -18.25200 -46.84600 -14.75200 1.000 17.97182 217 SER D C 1
ATOM 7231 O O . SER C 1 248 ? -19.25200 -46.58300 -14.06600 1.000 18.31845 217 SER D O 1
ATOM 7234 N N . LEU C 1 249 ? -18.27900 -47.72600 -15.76300 1.000 16.50986 218 LEU D N 1
ATOM 7235 C CA . LEU C 1 249 ? -19.51300 -48.40900 -16.14600 1.000 20.48506 218 LEU D CA 1
ATOM 7236 C C . LEU C 1 249 ? -20.08600 -49.24300 -15.00100 1.000 21.15148 218 LEU D C 1
ATOM 7237 O O . LEU C 1 249 ? -21.29000 -49.17900 -14.71100 1.000 20.62899 218 LEU D O 1
ATOM 7242 N N . ILE C 1 250 ? -19.24400 -50.04700 -14.34700 1.000 19.54599 219 ILE D N 1
ATOM 7243 C CA . ILE C 1 250 ? -19.74600 -50.95300 -13.31400 1.000 22.74272 219 ILE D CA 1
ATOM 7244 C C . ILE C 1 250 ? -20.08400 -50.18600 -12.04400 1.000 17.52677 219 ILE D C 1
ATOM 7245 O O . ILE C 1 250 ? -21.13400 -50.40700 -11.43500 1.000 20.96171 219 ILE D O 1
ATOM 7250 N N . ALA C 1 251 ? -19.19600 -49.28700 -11.61500 1.000 17.43871 220 ALA D N 1
ATOM 7251 C CA . ALA C 1 251 ? -19.44300 -48.56000 -10.37500 1.000 21.33211 220 ALA D CA 1
ATOM 7252 C C . ALA C 1 251 ? -20.72600 -47.75800 -10.45800 1.000 19.03468 220 ALA D C 1
ATOM 7253 O O . ALA C 1 251 ? -21.43100 -47.60100 -9.45300 1.000 17.62697 220 ALA D O 1
ATOM 7255 N N . ASN C 1 252 ? -21.06500 -47.26800 -11.64700 1.000 16.84272 221 ASN D N 1
ATOM 7256 C CA . ASN C 1 252 ? -22.23500 -46.42700 -11.80400 1.000 17.51623 221 ASN D CA 1
ATOM 7257 C C . ASN C 1 252 ? -23.45400 -47.20500 -12.29500 1.000 25.13637 221 ASN D C 1
ATOM 7258 O O . ASN C 1 252 ? -24.44400 -46.60000 -12.71700 1.000 24.56834 221 ASN D O 1
ATOM 7263 N N . GLY C 1 253 ? -23.40700 -48.53600 -12.21900 1.000 18.96217 222 GLY D N 1
ATOM 7264 C CA . GLY C 1 253 ? -24.56100 -49.36000 -12.50600 1.000 18.11304 222 GLY D CA 1
ATOM 7265 C C . GLY C 1 253 ? -24.99700 -49.38600 -13.94700 1.000 18.74678 222 GLY D C 1
ATOM 7266 O O . GLY C 1 253 ? -26.16100 -49.67400 -14.21500 1.000 25.51952 222 GLY D O 1
ATOM 7267 N N . VAL C 1 254 ? -24.10900 -49.07900 -14.89500 1.000 18.82347 223 VAL D N 1
ATOM 7268 C CA . VAL C 1 254 ? -24.49400 -49.20000 -16.30000 1.000 22.16802 223 VAL D CA 1
ATOM 7269 C C . VAL C 1 254 ? -24.72800 -50.66400 -16.66000 1.000 20.41058 223 VAL D C 1
ATOM 7270 O O . VAL C 1 254 ? -25.65100 -50.99100 -17.42000 1.000 21.69126 223 VAL D O 1
ATOM 7274 N N . PHE C 1 255 ? -23.90600 -51.57000 -16.11800 1.000 18.31080 224 PHE D N 1
ATOM 7275 C CA . PHE C 1 255 ? -24.11400 -52.99300 -16.38900 1.000 20.85000 224 PHE D CA 1
ATOM 7276 C C . PHE C 1 255 ? -25.45900 -53.45100 -15.84900 1.000 26.92005 224 PHE D C 1
ATOM 7277 O O . PHE C 1 255 ? -26.19200 -54.18500 -16.52300 1.000 28.30273 224 PHE D O 1
ATOM 7285 N N . ASP C 1 256 ? -25.80400 -53.01000 -14.63400 1.000 22.66921 225 ASP D N 1
ATOM 7286 C CA . ASP C 1 256 ? -27.01900 -53.49000 -13.99100 1.000 24.28462 225 ASP D CA 1
ATOM 7287 C C . ASP C 1 256 ? -28.26000 -52.92000 -14.66200 1.000 28.47969 225 ASP D C 1
ATOM 7288 O O . ASP C 1 256 ? -29.24800 -53.63900 -14.85700 1.000 26.51026 225 ASP D O 1
ATOM 7293 N N . SER C 1 257 ? -28.19600 -51.64100 -15.04300 1.000 23.51335 226 SER D N 1
ATOM 7294 C CA . SER C 1 257 ? -29.36200 -50.90100 -15.59800 1.000 25.09460 226 SER D CA 1
ATOM 7295 C C . SER C 1 257 ? -29.68900 -51.30500 -17.03500 1.000 21.56674 226 SER D C 1
ATOM 7296 O O . SER C 1 257 ? -30.77600 -51.02200 -17.48700 1.000 26.02721 226 SER D O 1
ATOM 7299 N N . TYR C 1 258 ? -28.74100 -51.91400 -17.72200 1.000 30.60591 227 TYR D N 1
ATOM 7300 C CA . TYR C 1 258 ? -28.90500 -52.28600 -19.12800 1.000 26.52000 227 TYR D CA 1
ATOM 7301 C C . TYR C 1 258 ? -28.49600 -53.74100 -19.29000 1.000 24.64180 227 TYR D C 1
ATOM 7302 O O . TYR C 1 258 ? -27.44000 -54.05200 -19.85400 1.000 23.22364 227 TYR D O 1
ATOM 7311 N N . PRO C 1 259 ? -29.32700 -54.66700 -18.79400 1.000 28.12962 228 PRO D N 1
ATOM 7312 C CA . PRO C 1 259 ? -28.91500 -56.07700 -18.72700 1.000 28.91728 228 PRO D CA 1
ATOM 7313 C C . PRO C 1 259 ? -28.71200 -56.74000 -20.07800 1.000 26.68004 228 PRO D C 1
ATOM 7314 O O . PRO C 1 259 ? -28.10100 -57.81400 -20.11700 1.000 27.08283 228 PRO D O 1
ATOM 7318 N N . ASN C 1 260 ? -29.18600 -56.15200 -21.17900 1.000 26.37702 229 ASN D N 1
ATOM 7319 C CA . ASN C 1 260 ? -28.99800 -56.75200 -22.49200 1.000 28.28848 229 ASN D CA 1
ATOM 7320 C C . ASN C 1 260 ? -27.82600 -56.16400 -23.26900 1.000 31.67185 229 ASN D C 1
ATOM 7321 O O . ASN C 1 260 ? -27.56000 -56.61100 -24.39200 1.000 30.10725 229 ASN D O 1
ATOM 7326 N N . LEU C 1 261 ? -27.11200 -55.19300 -22.70500 1.000 25.59002 230 LEU D N 1
ATOM 7327 C CA . LEU C 1 261 ? -25.90900 -54.68700 -23.35000 1.000 22.08378 230 LEU D CA 1
ATOM 7328 C C . LEU C 1 261 ? -24.71100 -55.55300 -23.00100 1.000 20.27878 230 LEU D C 1
ATOM 7329 O O . LEU C 1 261 ? -24.58100 -56.02500 -21.86900 1.000 21.42101 230 LEU D O 1
ATOM 7334 N N . ARG C 1 262 ? -23.84600 -55.77400 -23.98800 1.000 19.90453 231 ARG D N 1
ATOM 7335 C CA . ARG C 1 262 ? -22.46300 -56.15500 -23.74500 1.000 24.50346 231 ARG D CA 1
ATOM 7336 C C . ARG C 1 262 ? -21.54700 -55.04700 -24.26000 1.000 24.42855 231 ARG D C 1
ATOM 7337 O O . ARG C 1 262 ? -21.91800 -54.25900 -25.14300 1.000 20.60636 231 ARG D O 1
ATOM 7345 N N . PHE C 1 263 ? -20.33700 -55.00000 -23.69800 1.000 18.91238 232 PHE D N 1
ATOM 7346 C CA . PHE C 1 263 ? -19.41700 -53.87600 -23.85300 1.000 21.61173 232 PHE D CA 1
ATOM 7347 C C . PHE C 1 263 ? -18.06900 -54.37800 -24.34600 1.000 18.28033 232 PHE D C 1
ATOM 7348 O O . PHE C 1 263 ? -17.43700 -55.21600 -23.69200 1.000 20.33425 232 PHE D O 1
ATOM 7356 N N . MET C 1 264 ? -17.61000 -53.84500 -25.47000 1.000 16.99407 233 MET D N 1
ATOM 7357 C CA . MET C 1 264 ? -16.31000 -54.21000 -26.02000 1.000 20.73866 233 MET D CA 1
ATOM 7358 C C . MET C 1 264 ? -15.33300 -53.03800 -25.90100 1.000 20.86202 233 MET D C 1
ATOM 7359 O O . MET C 1 264 ? -15.65300 -51.89500 -26.25400 1.000 12.06495 233 MET D O 1
ATOM 7364 N N . VAL C 1 265 ? -14.15100 -53.31800 -25.37700 1.000 17.59608 234 VAL D N 1
ATOM 7365 C CA . VAL C 1 265 ? -13.11900 -52.31000 -25.23200 1.000 19.44671 234 VAL D CA 1
ATOM 7366 C C . VAL C 1 265 ? -11.98300 -52.71900 -26.16000 1.000 17.77516 234 VAL D C 1
ATOM 7367 O O . VAL C 1 265 ? -11.30700 -53.72800 -25.94000 1.000 15.10825 234 VAL D O 1
ATOM 7371 N N . LEU C 1 266 ? -11.79400 -51.93900 -27.20700 1.000 15.98153 235 LEU D N 1
ATOM 7372 C CA . LEU C 1 266 ? -10.78700 -52.20800 -28.22000 1.000 17.94007 235 LEU D CA 1
ATOM 7373 C C . LEU C 1 266 ? -9.43400 -51.64100 -27.81900 1.000 20.61843 235 LEU D C 1
ATOM 7374 O O . LEU C 1 266 ? -9.34500 -50.53400 -27.27500 1.000 17.12949 235 LEU D O 1
ATOM 7379 N N . GLU C 1 267 ? -8.38200 -52.39800 -28.11500 1.000 22.73065 236 GLU D N 1
ATOM 7380 C CA . GLU C 1 267 ? -7.00900 -51.90900 -28.22800 1.000 22.35678 236 GLU D CA 1
ATOM 7381 C C . GLU C 1 267 ? -6.37900 -51.50900 -26.89200 1.000 26.37962 236 GLU D C 1
ATOM 7382 O O . GLU C 1 267 ? -5.30200 -50.89300 -26.88100 1.000 21.55179 236 GLU D O 1
ATOM 7388 N N . GLY C 1 268 ? -6.98200 -51.86000 -25.76200 1.000 18.97964 237 GLY D N 1
ATOM 7389 C CA . GLY C 1 268 ? -6.32900 -51.52600 -24.51000 1.000 20.87012 237 GLY D CA 1
ATOM 7390 C C . GLY C 1 268 ? -5.49200 -52.61900 -23.87700 1.000 16.87216 237 GLY D C 1
ATOM 7391 O O . GLY C 1 268 ? -4.96000 -52.42400 -22.78300 1.000 27.63761 237 GLY D O 1
ATOM 7392 N N . GLY C 1 269 ? -5.34400 -53.76300 -24.53300 1.000 24.14121 238 GLY D N 1
ATOM 7393 C CA . GLY C 1 269 ? -4.73100 -54.92300 -23.92500 1.000 18.92275 238 GLY D CA 1
ATOM 7394 C C . GLY C 1 269 ? -5.72000 -55.70900 -23.08900 1.000 16.69848 238 GLY D C 1
ATOM 7395 O O . GLY C 1 269 ? -6.85100 -55.29300 -22.84200 1.000 21.90711 238 GLY D O 1
ATOM 7396 N N . PHE C 1 270 ? -5.27900 -56.88700 -22.64500 1.000 16.06736 239 PHE D N 1
ATOM 7397 C CA . PHE C 1 270 ? -6.06200 -57.67400 -21.69800 1.000 20.81675 239 PHE D CA 1
ATOM 7398 C C . PHE C 1 270 ? -5.29600 -58.11800 -20.45000 1.000 20.20037 239 PHE D C 1
ATOM 7399 O O . PHE C 1 270 ? -5.94100 -58.55500 -19.48900 1.000 18.37067 239 PHE D O 1
ATOM 7407 N N . SER C 1 271 ? -3.96000 -57.99300 -20.41100 1.000 12.92868 240 SER D N 1
ATOM 7408 C CA . SER C 1 271 ? -3.21300 -58.57000 -19.29700 1.000 18.09233 240 SER D CA 1
ATOM 7409 C C . SER C 1 271 ? -3.43900 -57.83800 -17.97700 1.000 17.64888 240 SER D C 1
ATOM 7410 O O . SER C 1 271 ? -2.99700 -58.33500 -16.93600 1.000 22.97781 240 SER D O 1
ATOM 7413 N N . TRP C 1 272 ? -4.08800 -56.67100 -17.99800 1.000 16.17128 241 TRP D N 1
ATOM 7414 C CA . TRP C 1 272 ? -4.45200 -55.93500 -16.79500 1.000 19.59988 241 TRP D CA 1
ATOM 7415 C C . TRP C 1 272 ? -5.82300 -56.31600 -16.25300 1.000 16.85311 241 TRP D C 1
ATOM 7416 O O . TRP C 1 272 ? -6.18400 -55.87100 -15.15700 1.000 18.18028 241 TRP D O 1
ATOM 7427 N N . LEU C 1 273 ? -6.60900 -57.08800 -17.00300 1.000 20.09818 242 LEU D N 1
ATOM 7428 C CA . LEU C 1 273 ? -7.98000 -57.35100 -16.57600 1.000 19.26196 242 LEU D CA 1
ATOM 7429 C C . LEU C 1 273 ? -8.05500 -58.12800 -15.27000 1.000 19.42818 242 LEU D C 1
ATOM 7430 O O . LEU C 1 273 ? -8.92300 -57.79400 -14.44900 1.000 21.37523 242 LEU D O 1
ATOM 7435 N N . PRO C 1 274 ? -7.23200 -59.15500 -15.01100 1.000 19.80948 243 PRO D N 1
ATOM 7436 C CA . PRO C 1 274 ? -7.28600 -59.78300 -13.67800 1.000 21.41739 243 PRO D CA 1
ATOM 7437 C C . PRO C 1 274 ? -7.14800 -58.76600 -12.55100 1.000 19.19078 243 PRO D C 1
ATOM 7438 O O . PRO C 1 274 ? -7.93800 -58.79700 -11.59200 1.000 17.28005 243 PRO D O 1
ATOM 7442 N N . HIS C 1 275 ? -6.20700 -57.81900 -12.66700 1.000 21.40599 244 HIS D N 1
ATOM 7443 C CA . HIS C 1 275 ? -6.10100 -56.77600 -11.64600 1.000 19.33905 244 HIS D CA 1
ATOM 7444 C C . HIS C 1 275 ? -7.41700 -56.01800 -11.48300 1.000 23.15901 244 HIS D C 1
ATOM 7445 O O . HIS C 1 275 ? -7.88400 -55.79900 -10.35900 1.000 23.07871 244 HIS D O 1
ATOM 7452 N N . VAL C 1 276 ? -8.02400 -55.58400 -12.59700 1.000 22.90586 245 VAL D N 1
ATOM 7453 C CA . VAL C 1 276 ? -9.18800 -54.71100 -12.47000 1.000 19.82423 245 VAL D CA 1
ATOM 7454 C C . VAL C 1 276 ? -10.38200 -55.48400 -11.91100 1.000 22.72733 245 VAL D C 1
ATOM 7455 O O . VAL C 1 276 ? -11.14300 -54.95900 -11.09000 1.000 23.45728 245 VAL D O 1
ATOM 7459 N N . MET C 1 277 ? -10.54800 -56.74800 -12.30700 1.000 22.70368 246 MET D N 1
ATOM 7460 C CA . MET C 1 277 ? -11.63700 -57.53800 -11.73400 1.000 25.47180 246 MET D CA 1
ATOM 7461 C C . MET C 1 277 ? -11.42000 -57.80800 -10.25600 1.000 17.64273 246 MET D C 1
ATOM 7462 O O . MET C 1 277 ? -12.36200 -57.69900 -9.46500 1.000 23.75247 246 MET D O 1
ATOM 7467 N N . TRP C 1 278 ? -10.20000 -58.18800 -9.86200 1.000 23.51634 247 TRP D N 1
ATOM 7468 C CA . TRP C 1 278 ? -9.92600 -58.40800 -8.44000 1.000 27.79811 247 TRP D CA 1
ATOM 7469 C C . TRP C 1 278 ? -10.09200 -57.12100 -7.64700 1.000 23.01719 247 TRP D C 1
ATOM 7470 O O . TRP C 1 278 ? -10.71700 -57.11400 -6.57800 1.000 23.03708 247 TRP D O 1
ATOM 7481 N N . ARG C 1 279 ? -9.51800 -56.01800 -8.14400 1.000 24.05380 248 ARG D N 1
ATOM 7482 C CA . ARG C 1 279 ? -9.58200 -54.77400 -7.38300 1.000 17.44948 248 ARG D CA 1
ATOM 7483 C C . ARG C 1 279 ? -11.02200 -54.32200 -7.21700 1.000 17.30165 248 ARG D C 1
ATOM 7484 O O . ARG C 1 279 ? -11.43700 -53.94600 -6.11600 1.000 21.19282 248 ARG D O 1
ATOM 7492 N N . MET C 1 280 ? -11.80600 -54.39100 -8.26000 1.000 22.26327 249 MET D N 1
ATOM 7493 C CA . MET C 1 280 ? -13.20000 -54.02200 -8.18600 1.000 23.73145 249 MET D CA 1
ATOM 7494 C C . MET C 1 280 ? -14.00800 -54.88600 -7.20100 1.000 22.00349 249 MET D C 1
ATOM 7495 O O . MET C 1 280 ? -14.84100 -54.39300 -6.47700 1.000 18.37845 249 MET D O 1
ATOM 7500 N N . ASP C 1 281 ? -13.71900 -56.17500 -7.21000 1.000 24.40990 250 ASP D N 1
ATOM 7501 C CA . ASP C 1 281 ? -14.39400 -57.06300 -6.26600 1.000 25.11985 250 ASP D CA 1
ATOM 7502 C C . ASP C 1 281 ? -14.07900 -56.66100 -4.83000 1.000 26.50216 250 ASP D C 1
ATOM 7503 O O . ASP C 1 281 ? -14.97700 -56.60600 -3.97500 1.000 24.91304 250 ASP D O 1
ATOM 7508 N N . ARG C 1 282 ? -12.80700 -56.35400 -4.55900 1.000 22.17221 251 ARG D N 1
ATOM 7509 C CA . ARG C 1 282 ? -12.39200 -55.90400 -3.23500 1.000 23.89271 251 ARG D CA 1
ATOM 7510 C C . ARG C 1 282 ? -13.13300 -54.63700 -2.82100 1.000 24.09655 251 ARG D C 1
ATOM 7511 O O . ARG C 1 282 ? -13.64100 -54.53800 -1.69700 1.000 22.21368 251 ARG D O 1
ATOM 7519 N N . GLU C 1 283 ? -13.20900 -53.65400 -3.72200 1.000 24.38486 252 GLU D N 1
ATOM 7520 C CA . GLU C 1 283 ? -13.91900 -52.42300 -3.39700 1.000 17.84574 252 GLU D CA 1
ATOM 7521 C C . GLU C 1 283 ? -15.41400 -52.67700 -3.25400 1.000 21.44085 252 GLU D C 1
ATOM 7522 O O . GLU C 1 283 ? -16.07000 -52.07400 -2.39900 1.000 17.51224 252 GLU D O 1
ATOM 7528 N N . TYR C 1 284 ? -15.97500 -53.55800 -4.09200 1.000 25.34854 253 TYR D N 1
ATOM 7529 C CA . TYR C 1 284 ? -17.40000 -53.87400 -3.99100 1.000 25.77700 253 TYR D CA 1
ATOM 7530 C C . TYR C 1 284 ? -17.73800 -54.43300 -2.61600 1.000 21.36105 253 TYR D C 1
ATOM 7531 O O . TYR C 1 284 ? -18.67000 -53.96100 -1.95700 1.000 27.90676 253 TYR D O 1
ATOM 7540 N N . ARG C 1 285 ? -16.97700 -55.43400 -2.16100 1.000 29.82534 254 ARG D N 1
ATOM 7541 C CA . ARG C 1 285 ? -17.23200 -56.04100 -0.85500 1.000 24.19726 254 ARG D CA 1
ATOM 7542 C C . ARG C 1 285 ? -17.14100 -55.00800 0.26300 1.000 28.95860 254 ARG D C 1
ATOM 7543 O O . ARG C 1 285 ? -18.02400 -54.93200 1.12900 1.000 27.23686 254 ARG D O 1
ATOM 7551 N N . GLN C 1 286 ? -16.07900 -54.20100 0.26400 1.000 30.29366 255 GLN D N 1
ATOM 7552 C CA . GLN C 1 286 ? -15.90700 -53.21100 1.32200 1.000 31.74407 255 GLN D CA 1
ATOM 7553 C C . GLN C 1 286 ? -16.75300 -51.95800 1.12900 1.000 31.17764 255 GLN D C 1
ATOM 7554 O O . GLN C 1 286 ? -16.81100 -51.13700 2.05200 1.000 30.11295 255 GLN D O 1
ATOM 7560 N N . GLY C 1 287 ? -17.39600 -51.78300 -0.03200 1.000 28.72408 256 GLY D N 1
ATOM 7561 C CA . GLY C 1 287 ? -18.13600 -50.56400 -0.30600 1.000 25.21939 256 GLY D CA 1
ATOM 7562 C C . GLY C 1 287 ? -19.63400 -50.74400 -0.45900 1.000 31.49714 256 GLY D C 1
ATOM 7563 O O . GLY C 1 287 ? -20.35000 -49.76900 -0.73200 1.000 25.56794 256 GLY D O 1
ATOM 7564 N N . ARG C 1 288 ? -20.09200 -51.99100 -0.36600 1.000 31.15772 257 ARG D N 1
ATOM 7565 C CA . ARG C 1 288 ? -21.51200 -52.33800 -0.64100 1.000 33.96366 257 ARG D CA 1
ATOM 7566 C C . ARG C 1 288 ? -22.52800 -51.25900 -0.26900 1.000 35.54377 257 ARG D C 1
ATOM 7567 O O . ARG C 1 288 ? -23.34600 -50.93000 -1.13600 1.000 35.19323 257 ARG D O 1
ATOM 7575 N N . VAL C 1 289 ? -22.47500 -50.73100 0.94900 1.000 28.09762 258 VAL D N 1
ATOM 7576 C CA . VAL C 1 289 ? -23.51900 -49.82000 1.40800 1.000 30.90261 258 VAL D CA 1
ATOM 7577 C C . VAL C 1 289 ? -23.61300 -48.57200 0.54800 1.000 31.50839 258 VAL D C 1
ATOM 7578 O O . VAL C 1 289 ? -24.64300 -47.88200 0.56600 1.000 31.19210 258 VAL D O 1
ATOM 7582 N N . GLU C 1 290 ? -22.56300 -48.25900 -0.21400 1.000 25.39065 259 GLU D N 1
ATOM 7583 C CA . GLU C 1 290 ? -22.59300 -47.07300 -1.05700 1.000 26.42376 259 GLU D CA 1
ATOM 7584 C C . GLU C 1 290 ? -23.18400 -47.34200 -2.43100 1.000 24.83231 259 GLU D C 1
ATOM 7585 O O . GLU C 1 290 ? -23.72400 -46.42100 -3.05800 1.000 24.20180 259 GLU D O 1
ATOM 7591 N N . VAL C 1 291 ? -23.11700 -48.57700 -2.91100 1.000 21.80983 260 VAL D N 1
ATOM 7592 C CA . VAL C 1 291 ? -23.48500 -48.83100 -4.30200 1.000 25.59554 260 VAL D CA 1
ATOM 7593 C C . VAL C 1 291 ? -24.48900 -49.97900 -4.38000 1.000 26.66179 260 VAL D C 1
ATOM 7594 O O . VAL C 1 291 ? -24.23700 -50.97100 -5.07700 1.000 26.71078 260 VAL D O 1
ATOM 7598 N N . PRO C 1 292 ? -25.64900 -49.87300 -3.72200 1.000 25.20622 261 PRO D N 1
ATOM 7599 C CA . PRO C 1 292 ? -26.60400 -50.99600 -3.72500 1.000 28.34417 261 PRO D CA 1
ATOM 7600 C C . PRO C 1 292 ? -27.15700 -51.34700 -5.10100 1.000 31.54426 261 PRO D C 1
ATOM 7601 O O . PRO C 1 292 ? -27.70900 -52.44600 -5.26900 1.000 29.22894 261 PRO D O 1
ATOM 7605 N N . TRP C 1 293 ? -27.02800 -50.45600 -6.08800 1.000 29.20479 262 TRP D N 1
ATOM 7606 C CA . TRP C 1 293 ? -27.52800 -50.72700 -7.42800 1.000 27.06916 262 TRP D CA 1
ATOM 7607 C C . TRP C 1 293 ? -26.71800 -51.79200 -8.15200 1.000 25.55803 262 TRP D C 1
ATOM 7608 O O . TRP C 1 293 ? -27.19000 -52.31200 -9.17100 1.000 28.03476 262 TRP D O 1
ATOM 7619 N N . ILE C 1 294 ? -25.53300 -52.13500 -7.65500 1.000 20.81615 263 ILE D N 1
ATOM 7620 C CA . ILE C 1 294 ? -24.71700 -53.18600 -8.25500 1.000 27.34670 263 ILE D CA 1
ATOM 7621 C C . ILE C 1 294 ? -25.06800 -54.49200 -7.56300 1.000 27.75588 263 ILE D C 1
ATOM 7622 O O . ILE C 1 294 ? -24.88900 -54.62700 -6.34700 1.000 28.90488 263 ILE D O 1
ATOM 7627 N N . LYS C 1 295 ? -25.54100 -55.46400 -8.34000 1.000 27.36290 264 LYS D N 1
ATOM 7628 C CA . LYS C 1 295 ? -26.09600 -56.68000 -7.77500 1.000 25.92674 264 LYS D CA 1
ATOM 7629 C C . LYS C 1 295 ? -25.36000 -57.95300 -8.16900 1.000 25.76349 264 LYS D C 1
ATOM 7630 O O . LYS C 1 295 ? -25.79500 -59.03600 -7.76900 1.000 28.16694 264 LYS D O 1
ATOM 7636 N N . LYS C 1 296 ? -24.25500 -57.85900 -8.91700 1.000 27.76456 265 LYS D N 1
ATOM 7637 C CA . LYS C 1 296 ? -23.30900 -58.95600 -9.10300 1.000 29.71597 265 LYS D CA 1
ATOM 7638 C C . LYS C 1 296 ? -21.91400 -58.49700 -8.69900 1.000 30.62542 265 LYS D C 1
ATOM 7639 O O . LYS C 1 296 ? -21.62800 -57.29600 -8.61400 1.000 29.71811 265 LYS D O 1
ATOM 7645 N N . LEU C 1 297 ? -21.05000 -59.46700 -8.43800 1.000 28.91765 266 LEU D N 1
ATOM 7646 C CA . LEU C 1 297 ? -19.64000 -59.15800 -8.25700 1.000 26.43819 266 LEU D CA 1
ATOM 7647 C C . LEU C 1 297 ? -19.13600 -58.50100 -9.53600 1.000 25.98704 266 LEU D C 1
ATOM 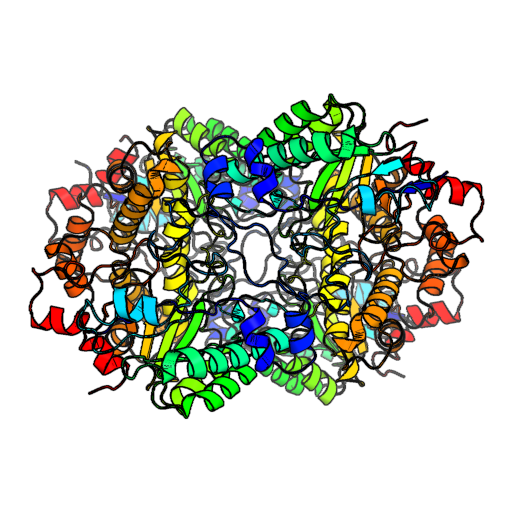7648 O O . LEU C 1 297 ? -19.44800 -58.98700 -10.63200 1.000 29.70254 266 LEU D O 1
ATOM 7653 N N . PRO C 1 298 ? -18.41400 -57.36600 -9.44800 1.000 28.84732 267 PRO D N 1
ATOM 7654 C CA . PRO C 1 298 ? -17.86800 -56.74800 -10.65900 1.000 25.46328 267 PRO D CA 1
ATOM 7655 C C . PRO C 1 298 ? -17.25600 -57.77400 -11.58700 1.000 22.75203 267 PRO D C 1
ATOM 7656 O O . PRO C 1 298 ? -17.54300 -57.77900 -12.78600 1.000 25.63912 267 PRO D O 1
ATOM 7660 N N . SER C 1 299 ? -16.45500 -58.67600 -11.02400 1.000 22.99916 268 SER D N 1
ATOM 7661 C CA . SER C 1 299 ? -15.76700 -59.66600 -11.84500 1.000 29.83613 268 SER D CA 1
ATOM 7662 C C . SER C 1 299 ? -16.74900 -60.50200 -12.66600 1.000 23.89764 268 SER D C 1
ATOM 7663 O O . SER C 1 299 ? -16.49100 -60.78500 -13.84100 1.000 27.05952 268 SER D O 1
ATOM 7666 N N . GLN C 1 300 ? -17.89600 -60.87900 -12.08300 1.000 22.09032 269 GLN D N 1
ATOM 7667 C CA . GLN C 1 300 ? -18.85200 -61.69700 -12.82600 1.000 23.47746 269 GLN D CA 1
ATOM 7668 C C . GLN C 1 300 ? -19.50900 -60.89700 -13.94600 1.000 26.25493 269 GLN D C 1
ATOM 7669 O O . GLN C 1 300 ? -19.73600 -61.42600 -15.04100 1.000 23.86660 269 GLN D O 1
ATOM 7675 N N . HIS C 1 301 ? -19.84200 -59.63000 -13.68400 1.000 26.23991 270 HIS D N 1
ATOM 7676 C CA . HIS C 1 301 ? -20.26800 -58.73500 -14.75800 1.000 25.36551 270 HIS D CA 1
ATOM 7677 C C . HIS C 1 301 ? -19.29200 -58.80600 -15.91900 1.000 20.58250 270 HIS D C 1
ATOM 7678 O O . HIS C 1 301 ? -19.68700 -58.95000 -17.08200 1.000 22.68581 270 HIS D O 1
ATOM 7685 N N . CYS C 1 302 ? -17.99800 -58.72800 -15.60800 1.000 19.96362 271 CYS D N 1
ATOM 7686 C CA . CYS C 1 302 ? -16.98800 -58.69800 -16.65800 1.000 23.44156 271 CYS D CA 1
ATOM 7687 C C . CYS C 1 302 ? -16.93500 -60.02300 -17.40700 1.000 20.63284 271 CYS D C 1
ATOM 7688 O O . CYS C 1 302 ? -16.87500 -60.04400 -18.64100 1.000 20.82049 271 CYS D O 1
ATOM 7691 N N . ARG C 1 303 ? -16.95400 -61.14300 -16.68100 1.000 18.82956 272 ARG D N 1
ATOM 7692 C CA . ARG C 1 303 ? -16.96900 -62.44400 -17.34700 1.000 23.65739 272 ARG D CA 1
ATOM 7693 C C . ARG C 1 303 ? -18.14500 -62.56300 -18.30800 1.000 23.15355 272 ARG D C 1
ATOM 7694 O O . ARG C 1 303 ? -17.99900 -63.07200 -19.42600 1.000 23.29745 272 ARG D O 1
ATOM 7702 N N . GLU C 1 304 ? -19.31200 -62.06800 -17.90200 1.000 22.65189 273 GLU D N 1
ATOM 7703 C CA . GLU C 1 304 ? -20.50800 -62.25900 -18.70200 1.000 20.47909 273 GLU D CA 1
ATOM 7704 C C . GLU C 1 304 ? -20.52600 -61.33200 -19.90900 1.000 24.32909 273 GLU D C 1
ATOM 7705 O O . GLU C 1 304 ? -20.68600 -61.79600 -21.04200 1.000 19.45824 273 GLU D O 1
ATOM 7711 N N . ARG C 1 305 ? -20.31700 -60.02800 -19.69900 1.000 21.86868 274 ARG D N 1
ATOM 7712 C CA . ARG C 1 305 ? -20.66200 -59.04600 -20.71900 1.000 18.72100 274 ARG D CA 1
ATOM 7713 C C . ARG C 1 305 ? -19.54800 -58.05300 -21.06400 1.000 25.08564 274 ARG D C 1
ATOM 7714 O O . ARG C 1 305 ? -19.82100 -57.04500 -21.72400 1.000 22.38509 274 ARG D O 1
ATOM 7722 N N . LEU C 1 306 ? -18.30400 -58.30300 -20.67500 1.000 26.47780 275 LEU D N 1
ATOM 7723 C CA . LEU C 1 306 ? -17.19300 -57.44300 -21.06800 1.000 25.05100 275 LEU D CA 1
ATOM 7724 C C . LEU C 1 306 ? -16.25900 -58.19300 -22.00900 1.000 21.92011 275 LEU D C 1
ATOM 7725 O O . LEU C 1 306 ? -15.81500 -59.30100 -21.69300 1.000 17.99627 275 LEU D O 1
ATOM 7730 N N . ARG C 1 307 ? -15.94200 -57.57600 -23.15200 1.000 18.36577 276 ARG D N 1
ATOM 7731 C CA . ARG C 1 307 ? -15.07200 -58.18900 -24.14000 1.000 18.09814 276 ARG D CA 1
ATOM 7732 C C . ARG C 1 307 ? -13.90200 -57.26600 -24.46900 1.000 21.97716 276 ARG D C 1
ATOM 7733 O O . ARG C 1 307 ? -14.04900 -56.04200 -24.48600 1.000 23.16815 276 ARG D O 1
ATOM 7741 N N . LEU C 1 308 ? -12.73700 -57.87100 -24.75000 1.000 16.21370 277 LEU D N 1
ATOM 7742 C CA . LEU C 1 308 ? -11.48400 -57.14700 -24.94300 1.000 21.69028 277 LEU D CA 1
ATOM 7743 C C . LEU C 1 308 ? -10.77500 -57.66300 -26.18300 1.000 19.55914 277 LEU D C 1
ATOM 7744 O O . LEU C 1 308 ? -10.72400 -58.87500 -26.39700 1.000 20.10170 277 LEU D O 1
ATOM 7749 N N . SER C 1 309 ? -10.20300 -56.74300 -26.97300 1.000 20.87669 278 SER D N 1
ATOM 7750 C CA . SER C 1 309 ? -9.41900 -57.09500 -28.16100 1.000 25.03585 278 SER D CA 1
ATOM 7751 C C . SER C 1 309 ? -8.06500 -57.66900 -27.77900 1.000 23.30814 278 SER D C 1
ATOM 7752 O O . SER C 1 309 ? -7.48500 -57.31800 -26.74900 1.000 23.45872 278 SER D O 1
ATOM 7755 N N . THR C 1 310 ? -7.52600 -58.49600 -28.67300 1.000 24.86373 279 THR D N 1
ATOM 7756 C CA . THR C 1 310 ? -6.20300 -59.08700 -28.49700 1.000 25.60128 279 THR D CA 1
ATOM 7757 C C . THR C 1 310 ? -5.07700 -58.18600 -28.99500 1.000 22.28796 279 THR D C 1
ATOM 7758 O O . THR C 1 310 ? -3.94900 -58.29200 -28.50400 1.000 24.20697 279 THR D O 1
ATOM 7762 N N . GLN C 1 311 ? -5.36300 -57.29600 -29.96600 1.000 22.60604 280 GLN D N 1
ATOM 7763 C CA . GLN C 1 311 ? -4.40700 -56.34500 -30.53300 1.000 26.36746 280 GLN D CA 1
ATOM 7764 C C . GLN C 1 311 ? -4.30800 -55.09300 -29.64700 1.000 22.68752 280 GLN D C 1
ATOM 7765 O O . GLN C 1 311 ? -5.31300 -54.63800 -29.09600 1.000 23.51468 280 GLN D O 1
ATOM 7771 N N . PRO C 1 312 ? -3.11300 -54.51000 -29.47800 1.000 21.95116 281 PRO D N 1
ATOM 7772 C CA . PRO C 1 312 ? -1.80800 -54.91000 -30.01600 1.000 24.27539 281 PRO D CA 1
ATOM 7773 C C . PRO C 1 312 ? -1.12600 -56.00200 -29.19900 1.000 22.90759 281 PRO D C 1
ATOM 7774 O O . PRO C 1 312 ? -1.46100 -56.20300 -28.02900 1.000 25.53530 281 PRO D O 1
ATOM 7778 N N . THR C 1 313 ? -0.18300 -56.70400 -29.82400 1.000 25.68870 282 THR D N 1
ATOM 7779 C CA . THR C 1 313 ? 0.51300 -57.79500 -29.15200 1.000 37.43533 282 THR D CA 1
ATOM 7780 C C . THR C 1 313 ? 1.40200 -57.24700 -28.03700 1.000 33.66159 282 THR D C 1
ATOM 7781 O O . THR C 1 313 ? 1.92500 -56.13100 -28.11600 1.000 28.56937 282 THR D O 1
ATOM 7785 N N . GLU C 1 314 ? 1.53300 -58.02700 -26.96500 1.000 30.84663 283 GLU D N 1
ATOM 7786 C CA . GLU C 1 314 ? 2.51700 -57.74900 -25.92800 1.000 28.64799 283 GLU D CA 1
ATOM 7787 C C . GLU C 1 314 ? 3.67200 -58.74100 -25.95300 1.000 29.70378 283 GLU D C 1
ATOM 7788 O O . GLU C 1 314 ? 4.44100 -58.79100 -24.99100 1.000 29.61735 283 GLU D O 1
ATOM 7794 N N . ASP C 1 315 ? 3.81000 -59.52000 -27.03700 1.000 33.12941 284 ASP D N 1
ATOM 7795 C CA . ASP C 1 315 ? 4.90700 -60.48100 -27.21500 1.000 30.07828 284 ASP D CA 1
ATOM 7796 C C . ASP C 1 315 ? 4.96300 -61.47400 -26.06400 1.000 31.78162 284 ASP D C 1
ATOM 7797 O O . ASP C 1 315 ? 6.03500 -61.84400 -25.58100 1.000 31.58241 284 ASP D O 1
ATOM 7802 N N . ILE C 1 316 ? 3.80800 -61.90200 -25.61900 1.000 26.85991 285 ILE D N 1
ATOM 7803 C CA . ILE C 1 316 ? 3.70400 -62.79200 -24.47700 1.000 31.08771 285 ILE D CA 1
ATOM 7804 C C . ILE C 1 316 ? 3.58700 -64.22600 -24.98600 1.000 28.88818 285 ILE D C 1
ATOM 7805 O O . ILE C 1 316 ? 3.00000 -64.47800 -26.04700 1.000 23.52596 285 ILE D O 1
ATOM 7810 N N . SER C 1 317 ? 4.20900 -65.15800 -24.26300 1.000 27.51713 286 SER D N 1
ATOM 7811 C CA . SER C 1 317 ? 4.24400 -66.56000 -24.65600 1.000 29.39591 286 SER D CA 1
ATOM 7812 C C . SER C 1 317 ? 2.85700 -67.19700 -24.58000 1.000 35.58217 286 SER D C 1
ATOM 7813 O O . SER C 1 317 ? 1.97400 -66.75200 -23.83700 1.000 33.99101 286 SER D O 1
ATOM 7816 N N . GLY C 1 318 ? 2.68600 -68.28400 -25.34100 1.000 34.81505 287 GLY D N 1
ATOM 7817 C CA . GLY C 1 318 ? 1.45100 -69.05100 -25.25300 1.000 29.53443 287 GLY D CA 1
ATOM 7818 C C . GLY C 1 318 ? 1.17600 -69.57200 -23.85200 1.000 35.07589 287 GLY D C 1
ATOM 7819 O O . GLY C 1 318 ? 0.02500 -69.61400 -23.40600 1.000 36.36798 287 GLY D O 1
ATOM 7820 N N . GLU C 1 319 ? 2.22300 -69.98000 -23.13700 1.000 32.22012 288 GLU D N 1
ATOM 7821 C CA . GLU C 1 319 ? 2.01200 -70.43400 -21.76800 1.000 33.99203 288 GLU D CA 1
ATOM 7822 C C . GLU C 1 319 ? 1.45500 -69.31200 -20.89600 1.000 34.43392 288 GLU D C 1
ATOM 7823 O O . GLU C 1 319 ? 0.58400 -69.54500 -20.04400 1.000 35.52504 288 GLU D O 1
ATOM 7829 N N . ASP C 1 320 ? 1.93000 -68.08000 -21.10700 1.000 32.85650 289 ASP D N 1
ATOM 7830 C CA . ASP C 1 320 ? 1.48400 -66.95700 -20.29100 1.000 28.80224 289 ASP D CA 1
ATOM 7831 C C . ASP C 1 320 ? 0.08900 -66.47900 -20.68200 1.000 32.08861 289 ASP D C 1
ATOM 7832 O O . ASP C 1 320 ? -0.66400 -66.01900 -19.80900 1.000 24.49271 289 ASP D O 1
ATOM 7837 N N . TRP C 1 321 ? -0.27100 -66.58400 -21.97300 1.000 25.64580 290 TRP D N 1
ATOM 7838 C CA . TRP C 1 321 ? -1.66100 -66.39700 -22.37500 1.000 25.72110 290 TRP D CA 1
ATOM 7839 C C . TRP C 1 321 ? -2.56800 -67.32600 -21.57900 1.000 28.05463 290 TRP D C 1
ATOM 7840 O O . TRP C 1 321 ? -3.62600 -66.91600 -21.07700 1.000 24.73521 290 TRP D O 1
ATOM 7851 N N . GLY C 1 322 ? -2.16700 -68.59600 -21.46800 1.000 26.38614 291 GLY D N 1
ATOM 7852 C CA . GLY C 1 322 ? -2.96100 -69.54800 -20.70900 1.000 29.22036 291 GLY D CA 1
ATOM 7853 C C . GLY C 1 322 ? -3.09900 -69.15000 -19.25300 1.000 26.82062 291 GLY D C 1
ATOM 7854 O O . GLY C 1 322 ? -4.20100 -69.17300 -18.69100 1.000 27.09420 291 GLY D O 1
ATOM 7855 N N . LYS C 1 323 ? -1.98300 -68.76200 -18.62700 1.000 24.69396 292 LYS D N 1
ATOM 7856 C CA . LYS C 1 323 ? -2.05100 -68.28100 -17.24900 1.000 24.10711 292 LYS D CA 1
ATOM 7857 C C . LYS C 1 323 ? -2.97500 -67.07400 -17.13400 1.000 28.56465 292 LYS D C 1
ATOM 7858 O O . LYS C 1 323 ? -3.77800 -66.98700 -16.19300 1.000 26.73406 292 LYS D O 1
ATOM 7864 N N . LEU C 1 324 ? -2.90300 -66.14100 -18.09700 1.000 25.18887 293 LEU D N 1
ATOM 7865 C CA . LEU C 1 324 ? -3.74500 -64.94900 -18.00600 1.000 21.26391 293 LEU D CA 1
ATOM 7866 C C . LEU C 1 324 ? -5.21100 -65.30600 -18.16200 1.000 23.99152 293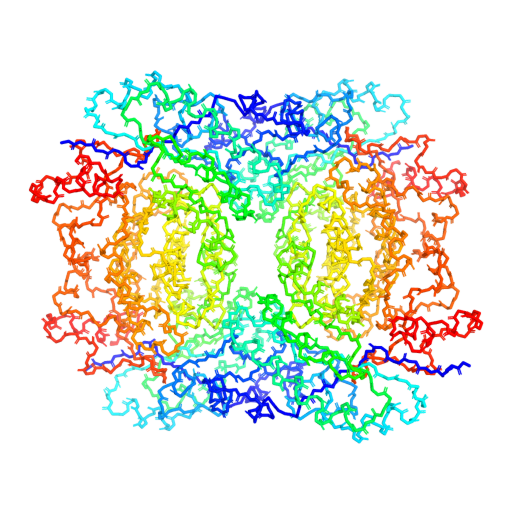 LEU D C 1
ATOM 7867 O O . LEU C 1 324 ? -6.06400 -64.78900 -17.43100 1.000 23.40330 293 LEU D O 1
ATOM 7872 N N . ILE C 1 325 ? -5.51800 -66.18800 -19.11500 1.000 24.89816 294 ILE D N 1
ATOM 7873 C CA . ILE C 1 325 ? -6.88400 -66.66700 -19.28700 1.000 22.80720 294 ILE D CA 1
ATOM 7874 C C . ILE C 1 325 ? -7.35200 -67.38400 -18.02400 1.000 23.97260 294 ILE D C 1
ATOM 7875 O O . ILE C 1 325 ? -8.45800 -67.15100 -17.51800 1.000 25.71496 294 ILE D O 1
ATOM 7880 N N . ASP C 1 326 ? -6.50400 -68.26100 -17.49100 1.000 30.16438 295 ASP D N 1
ATOM 7881 C CA . ASP C 1 326 ? -6.79000 -68.89700 -16.21000 1.000 31.55314 295 ASP D CA 1
ATOM 7882 C C . ASP C 1 326 ? -7.06600 -67.86100 -15.12100 1.000 25.26151 295 ASP D C 1
ATOM 7883 O O . ASP C 1 326 ? -8.01700 -68.00700 -14.34300 1.000 25.10430 295 ASP D O 1
ATOM 7888 N N . LEU C 1 327 ? -6.26800 -66.78700 -15.06900 1.000 23.13048 296 LEU D N 1
ATOM 7889 C CA . LEU C 1 327 ? -6.50300 -65.75800 -14.05500 1.000 25.61554 296 LEU D CA 1
ATOM 7890 C C . LEU C 1 327 ? -7.80100 -64.98900 -14.29700 1.000 26.44545 296 LEU D C 1
ATOM 7891 O O . LEU C 1 327 ? -8.38800 -64.45900 -13.34400 1.000 22.11808 296 LEU D O 1
ATOM 7896 N N . MET C 1 328 ? -8.26600 -64.89400 -15.54700 1.000 19.41340 297 MET D N 1
ATOM 7897 C CA . MET C 1 328 ? -9.52100 -64.18300 -15.75500 1.000 21.33308 297 MET D CA 1
ATOM 7898 C C . MET C 1 328 ? -10.73400 -65.00800 -15.37300 1.000 26.43166 297 MET D C 1
ATOM 7899 O O . MET C 1 328 ? -11.82600 -64.44400 -15.26600 1.000 23.55785 297 MET D O 1
ATOM 7904 N N . GLY C 1 329 ? -10.57200 -66.31200 -15.15400 1.000 27.25622 298 GLY D N 1
ATOM 7905 C CA . GLY C 1 329 ? -11.67400 -67.17600 -14.79300 1.000 23.11471 298 GLY D CA 1
ATOM 7906 C C . GLY C 1 329 ? -12.48000 -67.73800 -15.95100 1.000 22.62086 298 GLY D C 1
ATOM 7907 O O . GLY C 1 329 ? -13.37600 -68.55600 -15.71200 1.000 27.43370 298 GLY D O 1
ATOM 7908 N N . THR C 1 330 ? -12.19800 -67.33500 -17.19000 1.000 28.10226 299 THR D N 1
ATOM 7909 C CA . THR C 1 330 ? -12.96200 -67.79600 -18.35100 1.000 24.95868 299 THR D CA 1
ATOM 7910 C C . THR C 1 330 ? -12.20100 -67.44800 -19.62100 1.000 21.24416 299 THR D C 1
ATOM 7911 O O . THR C 1 330 ? -11.27600 -66.63300 -19.61000 1.000 27.27747 299 THR D O 1
ATOM 7915 N N . ASP C 1 331 ? -12.62200 -68.05400 -20.73500 1.000 27.56176 300 ASP D N 1
ATOM 7916 C CA . ASP C 1 331 ? -12.07400 -67.69900 -22.04100 1.000 23.98115 300 ASP D CA 1
ATOM 7917 C C . ASP C 1 331 ? -13.13200 -67.09200 -22.96800 1.000 26.31164 300 ASP D C 1
ATOM 7918 O O . ASP C 1 331 ? -12.91900 -67.02200 -24.18100 1.000 27.42031 300 ASP D O 1
ATOM 7923 N N . ASP C 1 332 ? -14.26100 -66.63300 -22.41300 1.000 24.38124 301 ASP D N 1
ATOM 7924 C CA . ASP C 1 332 ? -15.29600 -65.90600 -23.15100 1.000 21.53493 301 ASP D CA 1
ATOM 7925 C C . ASP C 1 332 ? -14.90300 -64.46700 -23.50100 1.000 26.71263 301 ASP D C 1
ATOM 7926 O O . ASP C 1 332 ? -15.62600 -63.82500 -24.27800 1.000 24.78400 301 ASP D O 1
ATOM 7931 N N . ILE C 1 333 ? -13.81900 -63.93200 -22.93200 1.000 22.60051 302 ILE D N 1
ATOM 7932 C CA . ILE C 1 333 ? -13.61400 -62.47900 -22.90500 1.000 22.32161 302 ILE D CA 1
ATOM 7933 C C . ILE C 1 333 ? -12.92300 -61.97100 -24.16800 1.000 18.07976 302 ILE D C 1
ATOM 7934 O O . ILE C 1 333 ? -13.36900 -60.99300 -24.77500 1.000 22.85211 302 ILE D O 1
ATOM 7939 N N . LEU C 1 334 ? -11.82600 -62.60500 -24.57700 1.000 15.85956 303 LEU D N 1
ATOM 7940 C CA . LEU C 1 334 ? -10.99000 -62.08300 -25.65500 1.000 19.97440 303 LEU D CA 1
ATOM 7941 C C . LEU C 1 334 ? -11.61600 -62.30600 -27.03300 1.000 27.28615 303 LEU D C 1
ATOM 7942 O O . LEU C 1 334 ? -12.10000 -63.39700 -27.33900 1.000 24.12034 303 LEU D O 1
ATOM 7947 N N . VAL C 1 335 ? -11.58100 -61.25700 -27.86400 1.000 23.21703 304 VAL D N 1
ATOM 7948 C CA . VAL C 1 335 ? -12.03400 -61.27600 -29.25700 1.000 22.67449 304 VAL D CA 1
ATOM 7949 C C . VAL C 1 335 ? -10.87900 -60.80600 -30.14000 1.000 24.22423 304 VAL D C 1
ATOM 7950 O O . VAL C 1 335 ? -10.22400 -59.80000 -29.83500 1.000 24.32286 304 VAL D O 1
ATOM 7954 N N . PHE C 1 336 ? -10.62000 -61.53100 -31.22400 1.000 23.19548 305 PHE D N 1
ATOM 7955 C CA . PHE C 1 336 ? -9.52300 -61.16000 -32.11500 1.000 23.60866 305 PHE D CA 1
ATOM 7956 C C . PHE C 1 336 ? -9.82000 -59.86000 -32.86300 1.000 20.10569 305 PHE D C 1
ATOM 7957 O O . PHE C 1 336 ? -10.97000 -59.53400 -33.15300 1.000 23.32411 305 PHE D O 1
ATOM 7965 N N . SER C 1 337 ? -8.76000 -59.12600 -33.19800 1.000 18.96633 306 SER D N 1
ATOM 7966 C CA . SER C 1 337 ? -8.85200 -58.03000 -34.15200 1.000 20.29834 306 SER D CA 1
ATOM 7967 C C . SER C 1 337 ? -7.50100 -57.86300 -34.82500 1.000 18.04262 306 SER D C 1
ATOM 7968 O O . SER C 1 337 ? -6.48800 -58.37800 -34.34800 1.000 20.76189 306 SER D O 1
ATOM 7971 N N . THR C 1 338 ? -7.49300 -57.15300 -35.95400 1.000 18.76283 307 THR D N 1
ATOM 7972 C CA . THR C 1 338 ? -6.23600 -56.83900 -36.63300 1.000 25.42612 307 THR D CA 1
ATOM 7973 C C . THR C 1 338 ? -5.79800 -55.40300 -36.42200 1.000 21.50964 307 THR D C 1
ATOM 7974 O O . THR C 1 338 ? -4.59400 -55.13700 -36.37000 1.000 21.15775 307 THR D O 1
ATOM 7978 N N . ASP C 1 339 ? -6.76400 -54.49000 -36.29400 1.000 22.69544 308 ASP D N 1
ATOM 7979 C CA . ASP C 1 339 ? -6.53400 -53.05100 -36.28700 1.000 21.16712 308 ASP D CA 1
ATOM 7980 C C . ASP C 1 339 ? -5.98400 -52.56600 -37.62700 1.000 24.17802 308 ASP D C 1
ATOM 7981 O O . ASP C 1 339 ? -5.24000 -51.58200 -37.69700 1.000 19.38112 308 ASP D O 1
ATOM 7986 N N . TYR C 1 340 ? -6.34800 -53.26500 -38.69500 1.000 23.19248 309 TYR D N 1
ATOM 7987 C CA . TYR C 1 340 ? -6.08400 -52.78500 -40.04000 1.000 20.13360 309 TYR D CA 1
ATOM 7988 C C . TYR C 1 340 ? -6.64500 -51.37400 -40.20100 1.000 19.18154 309 TYR D C 1
ATOM 7989 O O . TYR C 1 340 ? -7.76500 -51.09900 -39.75100 1.000 20.87930 309 TYR D O 1
ATOM 7998 N N . PRO C 1 341 ? -5.90600 -50.45100 -40.82100 1.000 17.84759 310 PRO D N 1
ATOM 7999 C CA . PRO C 1 341 ? -4.58200 -50.57100 -41.42600 1.000 18.22181 310 PRO D CA 1
ATOM 8000 C C . PRO C 1 341 ? -3.43800 -50.03100 -40.57200 1.000 22.72200 310 PRO D C 1
ATOM 8001 O O . PRO C 1 341 ? -2.43600 -49.58200 -41.12100 1.000 22.55120 310 PRO D O 1
ATOM 8005 N N . HIS C 1 342 ? -3.56900 -50.07600 -39.25200 1.000 21.07563 311 HIS D N 1
ATOM 8006 C CA . HIS C 1 342 ? -2.59800 -49.39900 -38.40500 1.000 27.24427 311 HIS D CA 1
ATOM 8007 C C . HIS C 1 342 ? -1.26000 -50.13300 -38.38300 1.000 24.83848 311 HIS D C 1
ATOM 8008 O O . HIS C 1 342 ? -1.15600 -51.31000 -38.73500 1.000 24.29197 311 HIS D O 1
ATOM 8015 N N . PHE C 1 343 ? -0.22500 -49.39300 -37.96500 1.000 26.50800 312 PHE D N 1
ATOM 8016 C CA . PHE C 1 343 ? 1.15200 -49.87700 -38.04300 1.000 28.62593 312 PHE D CA 1
ATOM 8017 C C . PHE C 1 343 ? 1.35200 -51.15900 -37.24900 1.000 30.99699 312 PHE D C 1
ATOM 8018 O O . PHE C 1 343 ? 2.13000 -52.02900 -37.65700 1.000 25.73567 312 PHE D O 1
ATOM 8026 N N . ASP C 1 344 ? 0.68500 -51.28300 -36.09600 1.000 27.45394 313 ASP D N 1
ATOM 8027 C CA . ASP C 1 344 ? 0.78600 -52.48500 -35.27700 1.000 23.93546 313 ASP D CA 1
ATOM 8028 C C . ASP C 1 344 ? -0.32700 -53.48000 -35.58000 1.000 26.99462 313 ASP D C 1
ATOM 8029 O O . ASP C 1 344 ? -0.79400 -54.18400 -34.67000 1.000 28.13136 313 ASP D O 1
ATOM 8034 N N . PHE C 1 345 ? -0.71800 -53.53900 -36.85200 1.000 24.17444 314 PHE D N 1
ATOM 8035 C CA . PHE C 1 345 ? -1.67200 -54.55400 -37.34200 1.000 26.89748 314 PHE D CA 1
ATOM 8036 C C . PHE C 1 345 ? -1.24800 -55.95500 -36.87400 1.000 24.49601 314 PHE D C 1
ATOM 8037 O O . PHE C 1 345 ? -0.08100 -56.30800 -37.00500 1.000 20.59810 314 PHE D O 1
ATOM 8045 N N . ASP C 1 346 ? -2.20900 -56.71900 -36.36700 1.000 30.71400 315 ASP D N 1
ATOM 8046 C CA . ASP C 1 346 ? -1.96300 -58.10100 -35.87700 1.000 35.75114 315 ASP D CA 1
ATOM 8047 C C . ASP C 1 346 ? -2.37900 -59.13400 -36.93600 1.000 33.77574 315 ASP D C 1
ATOM 8048 O O . ASP C 1 346 ? -3.57900 -59.28200 -37.18000 1.000 32.32650 315 ASP D O 1
ATOM 8053 N N . ASP C 1 347 ? -1.40600 -59.83100 -37.51600 1.000 33.40778 316 ASP D N 1
ATOM 8054 C CA . ASP C 1 347 ? -1.67900 -60.87900 -38.53000 1.000 32.93404 316 ASP D CA 1
ATOM 8055 C C . ASP C 1 347 ? -2.51800 -61.99100 -37.92100 1.000 35.14782 316 ASP D C 1
ATOM 8056 O O . ASP C 1 347 ? -2.12200 -62.56900 -36.91400 1.000 32.62280 316 ASP D O 1
ATOM 8061 N N . PRO C 1 348 ? -3.64900 -62.33900 -38.54700 1.000 34.82320 317 PRO D N 1
ATOM 8062 C CA . PRO C 1 348 ? -4.46000 -63.46600 -38.04700 1.000 34.26689 317 PRO D CA 1
ATOM 8063 C C . PRO C 1 348 ? -3.67300 -64.75100 -37.82900 1.000 41.00059 317 PRO D C 1
ATOM 8064 O O . PRO C 1 348 ? -3.78600 -65.37300 -36.76300 1.000 44.25454 317 PRO D O 1
ATOM 8068 N N . ASN C 1 349 ? -2.85900 -65.15800 -38.80800 1.000 45.56932 318 ASN D N 1
ATOM 8069 C CA . ASN C 1 349 ? -2.25800 -66.48900 -38.78900 1.000 43.73467 318 ASN D CA 1
ATOM 8070 C C . ASN C 1 349 ? -1.17000 -66.65200 -37.73800 1.000 41.53438 318 ASN D C 1
ATOM 8071 O O . ASN C 1 349 ? -0.73100 -67.78500 -37.51300 1.000 46.42435 318 ASN D O 1
ATOM 8076 N N . ALA C 1 350 ? -0.72500 -65.56700 -37.08900 1.000 45.72637 319 ALA D N 1
ATOM 8077 C CA . ALA C 1 350 ? 0.32400 -65.66900 -36.08000 1.000 38.64400 319 ALA D CA 1
ATOM 8078 C C . ALA C 1 350 ? 0.04300 -64.78800 -34.86800 1.000 47.48751 319 ALA D C 1
ATOM 8079 O O . ALA C 1 350 ? 0.98600 -64.38600 -34.17100 1.000 48.59627 319 ALA D O 1
ATOM 8081 N N . ALA C 1 351 ? -1.22400 -64.47400 -34.60500 1.000 45.55996 320 ALA D N 1
ATOM 8082 C CA . ALA C 1 351 ? -1.63000 -63.60400 -33.50700 1.000 39.10852 320 ALA D CA 1
ATOM 8083 C C . ALA C 1 351 ? -2.00300 -64.37000 -32.25400 1.000 36.45384 320 ALA D C 1
ATOM 8084 O O . ALA C 1 351 ? -1.59100 -63.98800 -31.15700 1.000 32.21518 320 ALA D O 1
ATOM 8086 N N . ILE C 1 352 ? -2.78900 -65.42800 -32.39400 1.000 35.44588 321 ILE D N 1
ATOM 8087 C CA . ILE C 1 352 ? -3.29800 -66.19300 -31.26200 1.000 33.42965 321 ILE D CA 1
ATOM 8088 C C . ILE C 1 352 ? -2.39300 -67.40800 -31.08100 1.000 33.99492 321 ILE D C 1
ATOM 8089 O O . ILE C 1 352 ? -2.24300 -68.19600 -32.02600 1.000 35.69523 321 ILE D O 1
ATOM 8094 N N . PRO C 1 353 ? -1.78300 -67.52700 -29.89500 1.000 31.44266 322 PRO D N 1
ATOM 8095 C CA . PRO C 1 353 ? -0.88900 -68.66600 -29.70900 1.000 34.36365 322 PRO D CA 1
ATOM 8096 C C . PRO C 1 353 ? -1.49900 -70.04600 -30.03100 1.000 32.22769 322 PRO D C 1
ATOM 8097 O O . PRO C 1 353 ? -2.51900 -70.41500 -29.50800 1.000 30.94970 322 PRO D O 1
ATOM 8101 N N . LYS C 1 354 ? -0.84400 -70.77500 -30.90800 1.000 31.30700 323 LYS D N 1
ATOM 8102 C CA . LYS C 1 354 ? -1.31500 -72.09600 -31.29800 1.000 35.86955 323 LYS D CA 1
ATOM 8103 C C . LYS C 1 354 ? -1.14400 -73.12200 -30.18700 1.000 36.17669 323 LYS D C 1
ATOM 8104 O O . LYS C 1 354 ? -1.62400 -74.22300 -30.30200 1.000 41.42903 323 LYS D O 1
ATOM 8110 N N . SER C 1 355 ? -0.52700 -72.74400 -29.09800 1.000 32.96455 324 SER D N 1
ATOM 8111 C CA . SER C 1 355 ? -0.42600 -73.61500 -27.95100 1.000 33.42257 324 SER D CA 1
ATOM 8112 C C . SER C 1 355 ? -1.75200 -73.65300 -27.23600 1.000 37.93586 324 SER D C 1
ATOM 8113 O O . SER C 1 355 ? -1.99400 -74.50800 -26.41600 1.000 39.18246 324 SER D O 1
ATOM 8116 N N . LEU C 1 356 ? -2.60900 -72.69200 -27.53100 1.000 31.54210 325 LEU D N 1
ATOM 8117 C CA . LEU C 1 356 ? -3.89100 -72.63300 -26.85100 1.000 34.10615 325 LEU D CA 1
ATOM 8118 C C . LEU C 1 356 ? -4.78100 -73.78300 -27.30800 1.000 37.44585 325 LEU D C 1
ATOM 8119 O O . LEU C 1 356 ? -4.68000 -74.26200 -28.44400 1.000 41.17712 325 LEU D O 1
ATOM 8124 N N . SER C 1 357 ? -5.64800 -74.23600 -26.40400 1.000 33.93860 326 SER D N 1
ATOM 8125 C CA . SER C 1 357 ? -6.59400 -75.29200 -26.73800 1.000 31.20981 326 SER D CA 1
ATOM 8126 C C . SER C 1 357 ? -7.48900 -74.83800 -27.88400 1.000 40.74350 326 SER D C 1
ATOM 8127 O O . SER C 1 357 ? -7.83700 -73.65800 -27.99000 1.000 44.37064 326 SER D O 1
ATOM 8130 N N . SER C 1 358 ? -7.85400 -75.78400 -28.75400 1.000 39.08296 327 SER D N 1
ATOM 8131 C CA . SER C 1 358 ? -8.57700 -75.43000 -29.97100 1.000 36.58813 327 SER D CA 1
ATOM 8132 C C . SER C 1 358 ? -9.96300 -74.87400 -29.67000 1.000 39.65710 327 SER D C 1
ATOM 8133 O O . SER C 1 358 ? -10.51100 -74.11100 -30.47900 1.000 43.35523 327 SER D O 1
ATOM 8136 N N . GLY C 1 359 ? -10.55500 -75.25600 -28.53600 1.000 32.00329 328 GLY D N 1
ATOM 8137 C CA . GLY C 1 359 ? -11.78600 -74.61000 -28.11000 1.000 29.41348 328 GLY D CA 1
ATOM 8138 C C . GLY C 1 359 ? -11.57800 -73.14500 -27.76100 1.000 34.97109 328 GLY D C 1
ATOM 8139 O O . GLY C 1 359 ? -12.37900 -72.28700 -28.14600 1.000 30.97216 328 GLY D O 1
ATOM 8140 N N . THR C 1 360 ? -10.49100 -72.83900 -27.03800 1.000 33.66506 329 THR D N 1
ATOM 8141 C CA . THR C 1 360 ? -10.18800 -71.45400 -26.68200 1.000 30.03381 329 THR D CA 1
ATOM 8142 C C . THR C 1 360 ? -9.82500 -70.63600 -27.92000 1.000 31.50449 329 THR D C 1
ATOM 8143 O O . THR C 1 360 ? -10.24100 -69.47800 -28.04900 1.000 26.68718 329 THR D O 1
ATOM 8147 N N . ARG C 1 361 ? -9.06900 -71.22700 -28.85200 1.000 36.18920 330 ARG D N 1
ATOM 8148 C CA . ARG C 1 361 ? -8.71300 -70.51400 -30.07700 1.000 32.04088 330 ARG D CA 1
ATOM 8149 C C . ARG C 1 361 ? -9.95000 -70.14200 -30.88500 1.000 31.80136 330 ARG D C 1
ATOM 8150 O O . ARG C 1 361 ? -10.07500 -69.00900 -31.36100 1.000 26.20764 330 ARG D O 1
ATOM 8158 N N . ASP C 1 362 ? -10.87400 -71.08700 -31.06100 1.000 28.93487 331 ASP D N 1
ATOM 8159 C CA . ASP C 1 362 ? -12.08200 -70.77600 -31.81500 1.000 31.23796 331 ASP D CA 1
ATOM 8160 C C . ASP C 1 362 ? -12.88900 -69.67900 -31.13700 1.000 30.16608 331 ASP D C 1
ATOM 8161 O O . ASP C 1 362 ? -13.52800 -68.86300 -31.81800 1.000 27.40442 331 ASP D O 1
ATOM 8166 N N . LYS C 1 363 ? -12.88600 -69.64900 -29.80200 1.000 28.71419 332 LYS D N 1
ATOM 8167 C CA . LYS C 1 363 ? -13.54700 -68.55800 -29.09000 1.000 32.63481 332 LYS D CA 1
ATOM 8168 C C . LYS C 1 363 ? -12.91900 -67.21800 -29.45900 1.000 27.99756 332 LYS D C 1
ATOM 8169 O O . LYS C 1 363 ? -13.61800 -66.27800 -29.85100 1.000 27.48997 332 LYS D O 1
ATOM 8175 N N . ILE C 1 364 ? -11.58900 -67.12800 -29.37800 1.000 24.57103 333 ILE D N 1
ATOM 8176 C CA . ILE C 1 364 ? -10.91700 -65.85200 -29.60800 1.000 27.13024 333 ILE D CA 1
ATOM 8177 C C . ILE C 1 364 ? -11.00500 -65.45800 -31.07600 1.000 29.80841 333 ILE D C 1
ATOM 8178 O O . ILE C 1 364 ? -11.22700 -64.29000 -31.40400 1.000 21.14236 333 ILE D O 1
ATOM 8183 N N . LEU C 1 365 ? -10.85500 -66.42800 -31.97900 1.000 26.47744 334 LEU D N 1
ATOM 8184 C CA . LEU C 1 365 ? -10.83200 -66.11400 -33.39900 1.000 27.57113 334 LEU D CA 1
ATOM 8185 C C . LEU C 1 365 ? -12.21000 -65.71000 -33.92100 1.000 26.23797 334 LEU D C 1
ATOM 8186 O O . LEU C 1 365 ? -12.29200 -64.82800 -34.78000 1.000 26.90899 334 LEU D O 1
ATOM 8191 N N . TRP C 1 366 ? -13.30300 -66.29500 -33.40400 1.000 22.17069 335 TRP D N 1
ATOM 8192 C CA . TRP C 1 366 ? -14.61100 -65.92400 -33.93600 1.000 28.74809 335 TRP D CA 1
ATOM 8193 C C . TRP C 1 366 ? -15.80300 -66.12700 -32.99300 1.000 27.57343 335 TRP D C 1
ATOM 8194 O O . TRP C 1 366 ? -16.76300 -65.34700 -33.03500 1.000 22.74811 335 TRP D O 1
ATOM 8205 N N . LYS C 1 367 ? -15.78100 -67.15600 -32.14500 1.000 27.58811 336 LYS D N 1
ATOM 8206 C CA . LYS C 1 367 ? -17.02800 -67.54400 -31.48700 1.000 30.62229 336 LYS D CA 1
ATOM 8207 C C . LYS C 1 367 ? -17.45800 -66.52000 -30.43800 1.000 27.10306 336 LYS D C 1
ATOM 8208 O O . LYS C 1 367 ? -18.65300 -66.22600 -30.30500 1.000 23.94731 336 LYS D O 1
ATOM 8214 N N . ASN C 1 368 ? -16.50600 -65.95100 -29.69200 1.000 28.72642 337 ASN D N 1
ATOM 8215 C CA . ASN C 1 368 ? -16.86900 -64.89700 -28.74900 1.000 26.23457 337 ASN D CA 1
ATOM 8216 C C . ASN C 1 368 ? -17.42300 -63.67000 -29.47400 1.000 17.79100 337 ASN D C 1
ATOM 8217 O O . ASN C 1 368 ? -18.44500 -63.10700 -29.06600 1.000 24.71569 337 ASN D O 1
ATOM 8222 N N . ALA C 1 369 ? -16.77300 -63.24500 -30.55800 1.000 23.01696 338 ALA D N 1
ATOM 8223 C CA . ALA C 1 369 ? -17.31300 -62.12800 -31.33700 1.000 28.54539 338 ALA D CA 1
ATOM 8224 C C . ALA C 1 369 ? -18.68300 -62.46500 -31.90600 1.000 23.71557 338 ALA D C 1
ATOM 8225 O O . ALA C 1 369 ? -19.57500 -61.60800 -31.94500 1.000 26.23800 338 ALA D O 1
ATOM 8227 N N . ALA C 1 370 ? -18.87400 -63.71500 -32.34600 1.000 26.54840 339 ALA D N 1
ATOM 8228 C CA . ALA C 1 370 ? -20.15000 -64.09200 -32.95400 1.000 30.76026 339 ALA D CA 1
ATOM 8229 C C . ALA C 1 370 ? -21.27900 -64.07800 -31.92800 1.000 27.21808 339 ALA D C 1
ATOM 8230 O O . ALA C 1 370 ? -22.41000 -63.69000 -32.24700 1.000 28.09767 339 ALA D O 1
ATOM 8232 N N . ASP C 1 371 ? -20.99700 -64.49300 -30.69100 1.000 25.41512 340 ASP D N 1
ATOM 8233 C CA . ASP C 1 371 ? -22.01600 -64.37300 -29.65100 1.000 32.84393 340 ASP D CA 1
ATOM 8234 C C . ASP C 1 371 ? -22.26400 -62.91100 -29.30700 1.000 28.14169 340 ASP D C 1
ATOM 8235 O O . ASP C 1 371 ? -23.40700 -62.51000 -29.07900 1.000 28.84869 340 ASP D O 1
ATOM 8240 N N . PHE C 1 372 ? -21.20100 -62.10400 -29.27800 1.000 28.21336 341 PHE D N 1
ATOM 8241 C CA . PHE C 1 372 ? -21.33600 -60.68900 -28.94500 1.000 25.77364 341 PHE D CA 1
ATOM 8242 C C . PHE C 1 372 ? -22.27000 -59.98100 -29.92100 1.000 28.39947 341 PHE D C 1
ATOM 8243 O O . PHE C 1 372 ? -23.10200 -59.16000 -29.51700 1.000 25.90784 341 PHE D O 1
ATOM 8251 N N . TYR C 1 373 ? -22.16700 -60.30200 -31.20500 1.000 28.76406 342 TYR D N 1
ATOM 8252 C CA . TYR C 1 373 ? -22.97800 -59.63300 -32.21300 1.000 26.16901 342 TYR D CA 1
ATOM 8253 C C . TYR C 1 373 ? -24.28800 -60.35700 -32.51800 1.000 32.66791 342 TYR D C 1
ATOM 8254 O O . TYR C 1 373 ? -25.13900 -59.79000 -33.21400 1.000 28.10242 342 TYR D O 1
ATOM 8263 N N . GLY C 1 374 ? -24.49400 -61.56200 -31.98300 1.000 36.81049 343 GLY D N 1
ATOM 8264 C CA . GLY C 1 374 ? -25.70700 -62.31200 -32.25800 1.000 32.06343 343 GLY D CA 1
ATOM 8265 C C . GLY C 1 374 ? -25.76500 -62.76300 -33.70100 1.000 33.85411 343 GLY D C 1
ATOM 8266 O O . GLY C 1 374 ? -26.69700 -62.42600 -34.43700 1.000 35.94698 343 GLY D O 1
ATOM 8267 N N . LEU C 1 375 ? -24.76200 -63.52700 -34.10700 1.000 39.03395 344 LEU D N 1
ATOM 8268 C CA . LEU C 1 375 ? -24.53100 -63.91300 -35.48700 1.000 41.32286 344 LEU D CA 1
ATOM 8269 C C . LEU C 1 375 ? -24.89000 -65.38300 -35.70200 1.000 53.52125 344 LEU D C 1
ATOM 8270 O O . LEU C 1 375 ? -25.33600 -66.08400 -34.78800 1.000 47.52147 344 LEU D O 1
ATOM 8275 N N . ASP C 1 376 ? -24.68400 -65.83600 -36.94000 1.000 67.73804 345 ASP D N 1
ATOM 8276 C CA . ASP C 1 376 ? -24.80500 -67.24800 -37.34100 1.000 71.60478 345 ASP D CA 1
ATOM 8277 C C . ASP C 1 376 ? -26.16800 -67.86900 -37.06700 1.000 70.01639 345 ASP D C 1
ATOM 8278 O O . ASP C 1 376 ? -27.20800 -67.32100 -37.43700 1.000 74.35846 345 ASP D O 1
ATOM 8283 N N . GLY D 1 31 ? 18.75400 -64.11700 9.43900 1.000 22.11776 0 GLY J N 1
ATOM 8284 C CA . GLY D 1 31 ? 17.71600 -63.34500 8.77600 1.000 30.23225 0 GLY J CA 1
ATOM 8285 C C . GLY D 1 31 ? 16.80300 -62.57400 9.71600 1.000 29.19220 0 GLY J C 1
ATOM 8286 O O . GLY D 1 31 ? 16.73200 -62.88300 10.90600 1.000 27.49868 0 GLY J O 1
ATOM 8287 N N . MET D 1 32 ? 16.09600 -61.57700 9.18100 1.000 25.86860 1 MET J N 1
ATOM 8288 C CA . MET D 1 32 ? 15.21200 -60.73500 9.97800 1.000 27.01469 1 MET J CA 1
ATOM 8289 C C . MET D 1 32 ? 13.83200 -61.37500 10.12900 1.000 22.75429 1 MET J C 1
ATOM 8290 O O . MET D 1 32 ? 13.58300 -62.50500 9.69400 1.000 20.78802 1 MET J O 1
ATOM 8295 N N . HIS D 1 33 ? 12.90900 -60.64100 10.75500 1.000 18.38276 2 HIS J N 1
ATOM 8296 C CA . HIS D 1 33 ? 11.54200 -61.12500 10.92800 1.000 19.52445 2 HIS J CA 1
ATOM 8297 C C . HIS D 1 33 ? 10.58900 -60.51800 9.89700 1.000 20.14261 2 HIS J C 1
ATOM 8298 O O . HIS D 1 33 ? 10.19200 -61.19100 8.94000 1.000 19.73282 2 HIS J O 1
ATOM 8305 N N . ILE D 1 34 ? 10.20400 -59.25100 10.09400 1.000 22.49916 3 ILE J N 1
ATOM 8306 C CA . ILE D 1 34 ? 9.27500 -58.53700 9.21600 1.000 23.73382 3 ILE J CA 1
ATOM 8307 C C . ILE D 1 34 ? 9.70600 -57.08200 9.10900 1.000 22.43453 3 ILE J C 1
ATOM 8308 O O . ILE D 1 34 ? 10.01100 -56.44900 10.12700 1.000 20.36090 3 ILE J O 1
ATOM 8313 N N . ILE D 1 35 ? 9.63100 -56.55400 7.88200 1.000 15.62080 4 ILE J N 1
ATOM 8314 C CA . ILE D 1 35 ? 9.79100 -55.09400 7.66300 1.000 17.52252 4 ILE J CA 1
ATOM 8315 C C . ILE D 1 35 ? 8.45600 -54.57100 7.11100 1.000 18.56330 4 ILE J C 1
ATOM 8316 O O . ILE D 1 35 ? 7.98700 -55.07400 6.08200 1.000 17.23547 4 ILE J O 1
ATOM 8321 N N . ASP D 1 36 ? 7.84800 -53.64200 7.82500 1.000 17.75992 5 ASP J N 1
ATOM 8322 C CA . ASP D 1 36 ? 6.61600 -52.98600 7.41700 1.000 14.06646 5 ASP J CA 1
ATOM 8323 C C . ASP D 1 36 ? 7.00800 -51.70100 6.68900 1.000 18.10535 5 ASP J C 1
ATOM 8324 O O . ASP D 1 36 ? 7.57500 -50.78800 7.29800 1.000 14.07547 5 ASP J O 1
ATOM 8329 N N . THR D 1 37 ? 6.71500 -51.63700 5.38000 1.000 15.02241 6 THR J N 1
ATOM 8330 C CA . THR D 1 37 ? 7.11300 -50.50700 4.54500 1.000 13.05480 6 THR J CA 1
ATOM 8331 C C . THR D 1 37 ? 6.05200 -49.39600 4.40800 1.000 20.82170 6 THR J C 1
ATOM 8332 O O . THR D 1 37 ? 6.29800 -48.44600 3.65300 1.000 17.44922 6 THR J O 1
ATOM 8336 N N . ASP D 1 38 ? 4.90500 -49.46600 5.10900 1.000 13.74125 7 ASP J N 1
ATOM 8337 C CA . ASP D 1 38 ? 3.89800 -48.39500 5.01300 1.000 11.29360 7 ASP J CA 1
ATOM 8338 C C . ASP D 1 38 ? 3.14800 -48.24100 6.33300 1.000 16.76825 7 ASP J C 1
ATOM 8339 O O . ASP D 1 38 ? 2.30100 -49.07600 6.67200 1.000 16.17498 7 ASP J O 1
ATOM 8344 N N . VAL D 1 39 ? 3.42700 -47.14600 7.04200 1.000 13.63502 8 VAL J N 1
ATOM 8345 C CA . VAL D 1 39 ? 2.86900 -46.84900 8.35500 1.000 13.34442 8 VAL J CA 1
ATOM 8346 C C . VAL D 1 39 ? 2.62600 -45.34400 8.43800 1.000 15.20069 8 VAL J C 1
ATOM 8347 O O . VAL D 1 39 ? 3.57900 -44.55900 8.37000 1.000 13.62005 8 VAL J O 1
ATOM 8351 N N . HIS D 1 40 ? 1.36800 -44.93300 8.62600 1.000 15.71112 9 HIS J N 1
ATOM 8352 C CA . HIS D 1 40 ? 1.01100 -43.50900 8.51000 1.000 21.96196 9 HIS J CA 1
ATOM 8353 C C . HIS D 1 40 ? 0.93400 -42.83700 9.88000 1.000 17.25718 9 HIS J C 1
ATOM 8354 O O . HIS D 1 40 ? -0.12200 -42.81300 10.51800 1.000 21.49133 9 HIS J O 1
ATOM 8361 N N . GLU D 1 41 ? 2.06400 -42.26700 10.31500 1.000 15.46255 10 GLU J N 1
ATOM 8362 C CA . GLU D 1 41 ? 2.16200 -41.41800 11.49900 1.000 19.18811 10 GLU J CA 1
ATOM 8363 C C . GLU D 1 41 ? 1.87000 -39.96700 11.13000 1.000 18.74777 10 GLU J C 1
ATOM 8364 O O . GLU D 1 41 ? 1.93900 -39.57900 9.96200 1.000 20.15555 10 GLU J O 1
ATOM 8370 N N . SER D 1 42 ? 1.54400 -39.16300 12.14300 1.000 17.90015 11 SER J N 1
ATOM 8371 C CA . SER D 1 42 ? 1.29800 -37.74200 11.92900 1.000 17.20046 11 SER J CA 1
ATOM 8372 C C . SER D 1 42 ? 1.34000 -36.99700 13.26000 1.000 21.15594 11 SER J C 1
ATOM 8373 O O . SER D 1 42 ? 1.55500 -37.58200 14.32800 1.000 18.71643 11 SER J O 1
ATOM 8376 N N . PHE D 1 43 ? 1.10700 -35.68800 13.17700 1.000 14.86372 12 PHE J N 1
ATOM 8377 C CA . PHE D 1 43 ? 0.96000 -34.84000 14.34300 1.000 16.73384 12 PHE J CA 1
ATOM 8378 C C . PHE D 1 43 ? -0.41800 -35.04400 14.97600 1.000 14.89505 12 PHE J C 1
ATOM 8379 O O . PHE D 1 43 ? -1.32700 -35.61400 14.37300 1.000 19.80272 12 PHE J O 1
ATOM 8387 N N . ALA D 1 44 ? -0.55300 -34.59900 16.22700 1.000 18.36985 13 ALA J N 1
ATOM 8388 C CA . ALA D 1 44 ? -1.86300 -34.64200 16.87400 1.000 17.93402 13 ALA J CA 1
ATOM 8389 C C . ALA D 1 44 ? -2.76300 -33.53600 16.33900 1.000 17.07685 13 ALA J C 1
ATOM 8390 O O . ALA D 1 44 ? -3.96400 -33.74500 16.13900 1.000 18.51921 13 ALA J O 1
ATOM 8392 N N . SER D 1 45 ? -2.18600 -32.35900 16.10200 1.000 20.61193 14 SER J N 1
ATOM 8393 C CA . SER D 1 45 ? -2.84500 -31.25600 15.42000 1.000 22.18603 14 SER J CA 1
ATOM 8394 C C . SER D 1 45 ? -1.79100 -30.45400 14.66300 1.000 17.80123 14 SER J C 1
ATOM 8395 O O . SER D 1 45 ? -0.60800 -30.44500 15.02400 1.000 15.82347 14 SER J O 1
ATOM 8398 N N . LEU D 1 46 ? -2.24000 -29.79200 13.59800 1.000 13.58737 15 LEU J N 1
ATOM 8399 C CA . LEU D 1 46 ? -1.33400 -29.06300 12.71400 1.000 15.60479 15 LEU J CA 1
ATOM 8400 C C . LEU D 1 46 ? -0.55700 -27.97300 13.45400 1.000 13.38353 15 LEU J C 1
ATOM 8401 O O . LEU D 1 46 ? 0.56900 -27.62500 13.06700 1.000 8.29758 15 LEU J O 1
ATOM 8406 N N . LYS D 1 47 ? -1.13200 -27.41700 14.51200 1.000 13.30089 16 LYS J N 1
ATOM 8407 C CA . LYS D 1 47 ? -0.39800 -26.41700 15.28000 1.000 16.33797 16 LYS J CA 1
ATOM 8408 C C . LYS D 1 47 ? 0.80800 -26.99300 16.02200 1.000 15.59595 16 LYS J C 1
ATOM 8409 O O . LYS D 1 47 ? 1.66900 -26.21500 16.45000 1.000 15.18997 16 LYS J O 1
ATOM 8415 N N . ASP D 1 48 ? 0.94200 -28.30800 16.12500 1.000 13.65069 17 ASP J N 1
ATOM 8416 C CA . ASP D 1 48 ? 2.14900 -28.91800 16.69200 1.000 14.90686 17 ASP J CA 1
ATOM 8417 C C . ASP D 1 48 ? 3.43200 -28.51500 15.89900 1.000 20.29249 17 ASP J C 1
ATOM 8418 O O . ASP D 1 48 ? 4.53400 -28.68900 16.36800 1.000 17.86557 17 ASP J O 1
ATOM 8423 N N . LEU D 1 49 ? 3.26200 -27.96900 14.71600 1.000 10.93632 18 LEU J N 1
ATOM 8424 C CA . LEU D 1 49 ? 4.42300 -27.57800 13.92000 1.000 14.97979 18 LEU J CA 1
ATOM 8425 C C . LEU D 1 49 ? 4.86600 -26.12400 14.10600 1.000 17.09522 18 LEU J C 1
ATOM 8426 O O . LEU D 1 49 ? 5.90500 -25.74400 13.59200 1.000 14.59545 18 LEU J O 1
ATOM 8431 N N . VAL D 1 50 ? 4.07800 -25.34100 14.85200 1.000 16.58396 19 VAL J N 1
ATOM 8432 C CA . VAL D 1 50 ? 4.38100 -23.91900 15.06300 1.000 18.65860 19 VAL J CA 1
ATOM 8433 C C . VAL D 1 50 ? 5.81100 -23.68400 15.58300 1.000 23.86351 19 VAL J C 1
ATOM 8434 O O . VAL D 1 50 ? 6.48800 -22.82600 15.07300 1.000 19.80820 19 VAL J O 1
ATOM 8438 N N . PRO D 1 51 ? 6.25100 -24.50700 16.57400 1.000 25.02254 20 PRO J N 1
ATOM 8439 C CA . PRO D 1 51 ? 7.59500 -24.22700 17.11200 1.000 17.52866 20 PRO J CA 1
ATOM 8440 C C . PRO D 1 51 ? 8.71500 -24.37000 16.09500 1.000 19.88605 20 PRO J C 1
ATOM 8441 O O . PRO D 1 51 ? 9.76200 -23.73300 16.24600 1.000 17.40098 20 PRO J O 1
ATOM 8445 N N . TYR D 1 52 ? 8.53500 -25.19200 15.06900 1.000 19.24948 21 TYR J N 1
ATOM 8446 C CA . TYR D 1 52 ? 9.52700 -25.37400 14.01900 1.000 20.15417 21 TYR J CA 1
ATOM 8447 C C . TYR D 1 52 ? 9.35600 -24.40900 12.84800 1.000 21.10857 21 TYR J C 1
ATOM 8448 O O . TYR D 1 52 ? 10.17900 -24.43000 11.92400 1.000 18.42706 21 TYR J O 1
ATOM 8457 N N . LEU D 1 53 ? 8.29900 -23.56900 12.85000 1.000 16.06091 22 LEU J N 1
ATOM 8458 C CA . LEU D 1 53 ? 8.09100 -22.76000 11.65100 1.000 22.03234 22 LEU J CA 1
ATOM 8459 C C . LEU D 1 53 ? 8.66600 -21.35600 11.82700 1.000 25.21860 22 LEU J C 1
ATOM 8460 O O . LEU D 1 53 ? 8.68100 -20.82700 12.94100 1.000 22.06033 22 LEU J O 1
ATOM 8465 N N . PRO D 1 54 ? 9.14700 -20.72600 10.75200 1.000 21.72426 23 PRO J N 1
ATOM 8466 C CA . PRO D 1 54 ? 9.54000 -19.31500 10.82200 1.000 19.68551 23 PRO J CA 1
ATOM 8467 C C . PRO D 1 54 ? 8.37100 -18.39300 10.51200 1.000 22.50110 23 PRO J C 1
ATOM 8468 O O . PRO D 1 54 ? 7.35100 -18.80400 9.95600 1.000 20.79498 23 PRO J O 1
ATOM 8472 N N . GLU D 1 55 ? 8.54700 -17.12200 10.88400 1.000 22.75967 24 GLU J N 1
ATOM 8473 C CA . GLU D 1 55 ? 7.59900 -16.09000 10.49500 1.000 23.69312 24 GLU J CA 1
ATOM 8474 C C . GLU D 1 55 ? 7.70500 -15.81200 8.99300 1.000 20.91043 24 GLU J C 1
ATOM 8475 O O . GLU D 1 55 ? 8.77000 -15.98400 8.39200 1.000 18.48474 24 GLU J O 1
ATOM 8481 N N . PRO D 1 56 ? 6.59500 -15.42200 8.34300 1.000 18.78590 25 PRO J N 1
ATOM 8482 C CA . PRO D 1 56 ? 5.22500 -15.23000 8.84200 1.000 16.71891 25 PRO J CA 1
ATOM 8483 C C . PRO D 1 56 ? 4.44100 -16.54700 9.04900 1.000 25.36423 25 PRO J C 1
ATOM 8484 O O . PRO D 1 56 ? 3.38700 -16.56200 9.71100 1.000 22.98451 25 PRO J O 1
ATOM 8488 N N . TYR D 1 57 ? 4.96800 -17.63100 8.46200 1.000 23.99683 26 TYR J N 1
ATOM 8489 C CA . TYR D 1 57 ? 4.28000 -18.92200 8.46200 1.000 23.71136 26 TYR J CA 1
ATOM 8490 C C . TYR D 1 57 ? 3.91100 -19.37300 9.87700 1.000 24.94229 26 TYR J C 1
ATOM 8491 O O . TYR D 1 57 ? 2.81600 -19.90900 10.09700 1.000 20.36333 26 TYR J O 1
ATOM 8500 N N . LYS D 1 58 ? 4.81200 -19.15900 10.84800 1.000 18.37777 27 LYS J N 1
ATOM 8501 C CA . LYS D 1 58 ? 4.50300 -19.47100 12.23900 1.000 20.31354 27 LYS J CA 1
ATOM 8502 C C . LYS D 1 58 ? 3.18000 -18.84200 12.66000 1.000 25.67949 27 LYS J C 1
ATOM 8503 O O . LYS D 1 58 ? 2.30200 -19.51700 13.21400 1.000 20.04711 27 LYS J O 1
ATOM 8509 N N . SER D 1 59 ? 3.01100 -17.54700 12.37200 1.000 26.44023 28 SER J N 1
ATOM 8510 C CA . SER D 1 59 ? 1.79200 -16.84800 12.77300 1.000 27.78944 28 SER J CA 1
ATOM 8511 C C . SER D 1 59 ? 0.58300 -17.29800 11.95400 1.000 23.10475 28 SER J C 1
ATOM 8512 O O . SER D 1 59 ? -0.50900 -17.47400 12.51000 1.000 25.03577 28 SER J O 1
ATOM 8515 N N . TRP D 1 60 ? 0.76200 -17.51000 10.64300 1.000 24.27876 29 TRP J N 1
ATOM 8516 C CA . TRP D 1 60 ? -0.31700 -18.01600 9.79200 1.000 20.50486 29 TRP J CA 1
ATOM 8517 C C . TRP D 1 60 ? -0.91600 -19.29500 10.35600 1.000 20.11583 29 TRP J C 1
ATOM 8518 O O . TRP D 1 60 ? -2.12800 -19.38600 10.59200 1.000 18.96433 29 TRP J O 1
ATOM 8529 N N . ILE D 1 61 ? -0.07000 -20.30600 10.56200 1.000 19.77139 30 ILE J N 1
ATOM 8530 C CA . ILE D 1 61 ? -0.54700 -21.57100 11.10300 1.000 19.29093 30 ILE J CA 1
ATOM 8531 C C . ILE D 1 61 ? -0.98100 -21.40400 12.55100 1.000 16.28622 30 ILE J C 1
ATOM 8532 O O . ILE D 1 61 ? -2.02100 -21.93200 12.96500 1.000 20.17435 30 ILE J O 1
ATOM 8537 N N . GLY D 1 62 ? -0.21200 -20.64200 13.33600 1.000 17.86222 31 GLY J N 1
ATOM 8538 C CA . GLY D 1 62 ? -0.51800 -20.51000 14.74900 1.000 17.24584 31 GLY J CA 1
ATOM 8539 C C . GLY D 1 62 ? -1.84800 -19.83400 15.00000 1.000 19.30090 31 GLY J C 1
ATOM 8540 O O . GLY D 1 62 ? -2.58100 -20.21200 15.91700 1.000 24.37813 31 GLY J O 1
ATOM 8541 N N . ASN D 1 63 ? -2.18400 -18.83300 14.19000 1.000 19.76391 32 ASN J N 1
ATOM 8542 C CA . ASN D 1 63 ? -3.42500 -18.09400 14.37300 1.000 21.37638 32 ASN J CA 1
ATOM 8543 C C . ASN D 1 63 ? -4.57300 -18.62600 13.52400 1.000 20.74810 32 ASN J C 1
ATOM 8544 O O . ASN D 1 63 ? -5.67400 -18.06900 13.59400 1.000 25.00402 32 ASN J O 1
ATOM 8549 N N . GLY D 1 64 ? -4.35100 -19.67000 12.72700 1.000 20.12247 33 GLY J N 1
ATOM 8550 C CA . GLY D 1 64 ? -5.44000 -20.33600 12.02400 1.000 18.83770 33 GLY J CA 1
ATOM 8551 C C . GLY D 1 64 ? -5.76000 -19.84900 10.62300 1.000 18.25443 33 GLY J C 1
ATOM 8552 O O . GLY D 1 64 ? -6.89000 -20.06600 10.15100 1.000 15.97919 33 GLY J O 1
ATOM 8553 N N . ALA D 1 65 ? -4.80500 -19.21900 9.93300 1.000 18.74095 34 ALA J N 1
ATOM 8554 C CA . ALA D 1 65 ? -5.03400 -18.76100 8.56400 1.000 15.38840 34 ALA J CA 1
ATOM 8555 C C . ALA D 1 65 ? -5.19200 -19.91900 7.58400 1.000 15.84314 34 ALA J C 1
ATOM 8556 O O . ALA D 1 65 ? -5.77600 -19.73600 6.51000 1.000 10.78213 34 ALA J O 1
ATOM 8558 N N . TRP D 1 66 ? -4.66800 -21.09400 7.92000 1.000 15.30783 35 TRP J N 1
ATOM 8559 C CA . TRP D 1 66 ? -4.92800 -22.31400 7.16800 1.000 15.55339 35 TRP J CA 1
ATOM 8560 C C . TRP D 1 66 ? -5.12500 -23.41600 8.18800 1.000 17.95537 35 TRP J C 1
ATOM 8561 O O . TRP D 1 66 ? -4.34500 -23.51000 9.14300 1.000 15.57681 35 TRP J O 1
ATOM 8572 N N . ARG D 1 67 ? -6.16100 -24.23700 8.00000 1.000 14.86531 36 ARG J N 1
ATOM 8573 C CA . ARG D 1 67 ? -6.52400 -25.23100 9.00300 1.000 19.21654 36 ARG J CA 1
ATOM 8574 C C . ARG D 1 67 ? -6.14500 -26.64600 8.58200 1.000 22.33510 36 ARG J C 1
ATOM 8575 O O . ARG D 1 67 ? -6.50900 -27.60500 9.26500 1.000 19.57614 36 ARG J O 1
ATOM 8583 N N . GLY D 1 68 ? -5.41900 -26.80200 7.48700 1.000 15.36834 37 GLY J N 1
ATOM 8584 C CA . GLY D 1 68 ? -4.94200 -28.10700 7.08900 1.000 13.99631 37 GLY J CA 1
ATOM 8585 C C . GLY D 1 68 ? -5.82800 -28.75500 6.04600 1.000 16.48595 37 GLY J C 1
ATOM 8586 O O . GLY D 1 68 ? -6.75200 -28.15200 5.48800 1.000 18.91864 37 GLY J O 1
ATOM 8587 N N . PHE D 1 69 ? -5.53600 -30.02800 5.79600 1.000 19.27258 38 PHE J N 1
ATOM 8588 C CA . PHE D 1 69 ? -6.20000 -30.81300 4.76100 1.000 21.50680 38 PHE J CA 1
ATOM 8589 C C . PHE D 1 69 ? -7.44800 -31.49900 5.29700 1.000 19.92517 38 PHE J C 1
ATOM 8590 O O . PHE D 1 69 ? -7.54100 -31.84500 6.47700 1.000 20.15573 38 PHE J O 1
ATOM 8598 N N . SER D 1 70 ? -8.40500 -31.70700 4.40200 1.000 17.12803 39 SER J N 1
ATOM 8599 C CA . SER D 1 70 ? -9.67300 -32.33400 4.74400 1.000 13.19931 39 SER J CA 1
ATOM 8600 C C . SER D 1 70 ? -10.08400 -33.10300 3.49900 1.000 14.27481 39 SER J C 1
ATOM 8601 O O . SER D 1 70 ? -10.37300 -32.48600 2.47300 1.000 13.85791 39 SER J O 1
ATOM 8604 N N . GLN D 1 71 ? -10.07300 -34.43200 3.56400 1.000 14.20741 40 GLN J N 1
ATOM 8605 C CA . GLN D 1 71 ? -10.19000 -35.21700 2.33700 1.000 17.54214 40 GLN J CA 1
ATOM 8606 C C . GLN D 1 71 ? -11.53500 -34.94000 1.65900 1.000 20.42513 40 GLN J C 1
ATOM 8607 O O . GLN D 1 71 ? -12.55000 -34.74600 2.33900 1.000 16.59022 40 GLN J O 1
ATOM 8613 N N . PRO D 1 72 ? -11.57300 -34.85800 0.32300 1.000 17.78986 41 PRO J N 1
ATOM 8614 C CA . PRO D 1 72 ? -12.75900 -34.36300 -0.38300 1.000 17.00715 41 PRO J CA 1
ATOM 8615 C C . PRO D 1 72 ? -13.78200 -35.45100 -0.70000 1.000 21.08374 41 PRO J C 1
ATOM 8616 O O . PRO D 1 72 ? -14.30800 -35.53200 -1.82300 1.000 15.60908 41 PRO J O 1
ATOM 8620 N N . PHE D 1 73 ? -14.09500 -36.27600 0.29800 1.000 19.64388 42 PHE J N 1
ATOM 8621 C CA . PHE D 1 73 ? -15.09700 -37.33200 0.18300 1.000 16.24040 42 PHE J CA 1
ATOM 8622 C C . PHE D 1 73 ? -15.39800 -37.84600 1.58100 1.000 17.19270 42 PHE J C 1
ATOM 8623 O O . PHE D 1 73 ? -14.69200 -37.52100 2.54200 1.000 16.63632 42 PHE J O 1
ATOM 8631 N N . ALA D 1 74 ? -16.44700 -38.67000 1.68100 1.000 14.50915 43 ALA J N 1
ATOM 8632 C CA . ALA D 1 74 ? -16.76300 -39.40300 2.90600 1.000 16.63428 43 ALA J CA 1
ATOM 8633 C C . ALA D 1 74 ? -16.26600 -40.84200 2.80600 1.000 15.38782 43 ALA J C 1
ATOM 8634 O O . ALA D 1 74 ? -16.60600 -41.55200 1.85700 1.000 19.81192 43 ALA J O 1
ATOM 8636 N N . TYR D 1 75 ? -15.52500 -41.24900 3.83200 1.000 17.74228 44 TYR J N 1
ATOM 8637 C CA . TYR D 1 75 ? -15.14800 -42.66900 3.94500 1.000 18.27081 44 TYR J CA 1
ATOM 8638 C C . TYR D 1 75 ? -16.45200 -43.44100 4.16500 1.000 21.67396 44 TYR J C 1
ATOM 8639 O O . TYR D 1 75 ? -17.35200 -42.91000 4.80600 1.000 17.97514 44 TYR J O 1
ATOM 8648 N N . THR D 1 76 ? -16.52000 -44.66200 3.65600 1.000 20.98428 45 THR J N 1
ATOM 8649 C CA . THR D 1 76 ? -17.73400 -45.46200 3.71600 1.000 20.84089 45 THR J CA 1
ATOM 8650 C C . THR D 1 76 ? -17.63300 -46.65000 4.65100 1.000 24.00740 45 THR J C 1
ATOM 8651 O O . THR D 1 76 ? -18.63500 -47.34900 4.84800 1.000 21.72514 45 THR J O 1
ATOM 8655 N N . SER D 1 77 ? -16.45600 -46.89400 5.18400 1.000 25.64595 46 SER J N 1
ATOM 8656 C CA . SER D 1 77 ? -16.35700 -47.93600 6.22600 1.000 26.67130 46 SER J CA 1
ATOM 8657 C C . SER D 1 77 ? -16.21900 -47.19400 7.55900 1.000 28.74641 46 SER J C 1
ATOM 8658 O O . SER D 1 77 ? -15.64500 -46.12300 7.56500 1.000 24.84213 46 SER J O 1
ATOM 8661 N N . PRO D 1 78 ? -16.78500 -47.70600 8.66900 1.000 27.23599 47 PRO J N 1
ATOM 8662 C CA . PRO D 1 78 ? -16.66700 -47.02100 9.96100 1.000 27.01789 47 PRO J CA 1
ATOM 8663 C C . PRO D 1 78 ? -15.21100 -46.88900 10.37400 1.000 25.76954 47 PRO J C 1
ATOM 8664 O O . PRO D 1 78 ? -14.37000 -47.72700 10.04700 1.000 38.67725 47 PRO J O 1
ATOM 8668 N N . GLY D 1 79 ? -14.91100 -45.81000 11.08900 1.000 25.74086 48 GLY J N 1
ATOM 8669 C CA . GLY D 1 79 ? -13.55300 -45.54500 11.52300 1.000 23.89140 48 GLY J CA 1
ATOM 8670 C C . GLY D 1 79 ? -12.86800 -44.42600 10.77500 1.000 23.44937 48 GLY J C 1
ATOM 8671 O O . GLY D 1 79 ? -11.68400 -44.17100 11.03400 1.000 21.74279 48 GLY J O 1
ATOM 8672 N N . ASN D 1 80 ? -13.55900 -43.77600 9.82900 1.000 21.76745 49 ASN J N 1
ATOM 8673 C CA . ASN D 1 80 ? -13.07700 -42.54000 9.22000 1.000 18.17661 49 ASN J CA 1
ATOM 8674 C C . ASN D 1 80 ? -11.74000 -42.74800 8.51400 1.000 15.23262 49 ASN J C 1
ATOM 8675 O O . ASN D 1 80 ? -10.84600 -41.89700 8.56900 1.000 14.16662 49 ASN J O 1
ATOM 8680 N N . GLY D 1 81 ? -11.60700 -43.89700 7.85100 1.000 14.97164 50 GLY J N 1
ATOM 8681 C CA . GLY D 1 81 ? -10.39600 -44.26500 7.15000 1.000 20.02891 50 GLY J CA 1
ATOM 8682 C C . GLY D 1 81 ? -9.44500 -45.12800 7.95300 1.000 24.96546 50 GLY J C 1
ATOM 8683 O O . GLY D 1 81 ? -8.62500 -45.84500 7.35900 1.000 21.51712 50 GLY J O 1
ATOM 8684 N N . ASN D 1 82 ? -9.61100 -45.11600 9.27300 1.000 19.07127 51 ASN J N 1
ATOM 8685 C CA . ASN D 1 82 ? -8.71200 -45.90000 10.14700 1.000 20.00390 51 ASN J CA 1
ATOM 8686 C C . ASN D 1 82 ? -9.37100 -47.18200 10.63200 1.000 19.34885 51 ASN J C 1
ATOM 8687 O O . ASN D 1 82 ? -10.58900 -47.29500 10.54200 1.000 22.84229 51 ASN J O 1
ATOM 8692 N N . ARG D 1 83 ? -8.56000 -48.10100 11.13800 1.000 25.24456 52 ARG J N 1
ATOM 8693 C CA . ARG D 1 83 ? -9.13800 -49.26300 11.83800 1.000 23.66411 52 ARG J CA 1
ATOM 8694 C C . ARG D 1 83 ? -9.92100 -48.66300 13.01100 1.000 23.19986 52 ARG J C 1
ATOM 8695 O O . ARG D 1 83 ? -9.54200 -47.59000 13.50600 1.000 22.07915 52 ARG J O 1
ATOM 8703 N N . ALA D 1 84 ? -10.95900 -49.34900 13.44000 1.000 23.40811 53 ALA J N 1
ATOM 8704 C CA . ALA D 1 84 ? -11.87200 -48.78500 14.42500 1.000 25.03541 53 ALA J CA 1
ATOM 8705 C C . ALA D 1 84 ? -11.17100 -48.44900 15.73400 1.000 31.23590 53 ALA J C 1
ATOM 8706 O O . ALA D 1 84 ? -11.62700 -47.55600 16.45800 1.000 34.52188 53 ALA J O 1
ATOM 8708 N N . ASP D 1 85 ? -10.06600 -49.13300 16.05200 1.000 23.14987 54 ASP J N 1
ATOM 8709 C CA . ASP D 1 85 ? -9.41500 -49.00400 17.35200 1.000 26.79539 54 ASP J CA 1
ATOM 8710 C C . ASP D 1 85 ? -8.27500 -47.99100 17.35100 1.000 25.65965 54 ASP J C 1
ATOM 8711 O O . ASP D 1 85 ? -7.49000 -47.95900 18.30600 1.000 22.23192 54 ASP J O 1
ATOM 8716 N N . VAL D 1 86 ? -8.16700 -47.16700 16.30400 1.000 21.95268 55 VAL J N 1
ATOM 8717 C CA . VAL D 1 86 ? -7.20000 -46.07800 16.23000 1.000 20.90180 55 VAL J CA 1
ATOM 8718 C C . VAL D 1 86 ? -7.98900 -44.80600 15.95900 1.000 20.14298 55 VAL J C 1
ATOM 8719 O O . VAL D 1 86 ? -8.43600 -44.57400 14.82900 1.000 29.83601 55 VAL J O 1
ATOM 8723 N N . LYS D 1 87 ? -8.16800 -43.98100 16.98000 1.000 29.27328 56 LYS J N 1
ATOM 8724 C CA . LYS D 1 87 ? -8.94700 -42.75200 16.87800 1.000 30.91517 56 LYS J CA 1
ATOM 8725 C C . LYS D 1 87 ? -7.98000 -41.57900 16.95200 1.000 33.05120 56 LYS J C 1
ATOM 8726 O O . LYS D 1 87 ? -7.43400 -41.28400 18.02000 1.000 40.13936 56 LYS J O 1
ATOM 8732 N N . SER D 1 88 ? -7.76200 -40.92600 15.81700 1.000 25.64967 57 SER J N 1
ATOM 8733 C CA . SER D 1 88 ? -6.81600 -39.82700 15.73300 1.000 23.18232 57 SER J CA 1
ATOM 8734 C C . SER D 1 88 ? -7.37700 -38.55000 16.36100 1.000 22.47361 57 SER J C 1
ATOM 8735 O O . SER D 1 88 ? -8.59000 -38.34700 16.47000 1.000 22.68247 57 SER J O 1
ATOM 8738 N N . ALA D 1 89 ? -6.45600 -37.65600 16.72600 1.000 26.78242 58 ALA J N 1
ATOM 8739 C CA . ALA D 1 89 ? -6.81300 -36.44600 17.46000 1.000 21.40187 58 ALA J CA 1
ATOM 8740 C C . ALA D 1 89 ? -7.53700 -35.44500 16.56900 1.000 21.96792 58 ALA J C 1
ATOM 8741 O O . ALA D 1 89 ? -8.58800 -34.91600 16.94600 1.000 25.77960 58 ALA J O 1
ATOM 8743 N N . ASP D 1 90 ? -6.99000 -35.16500 15.38500 1.000 25.34212 59 ASP J N 1
ATOM 8744 C CA . ASP D 1 90 ? -7.62600 -34.24600 14.44100 1.000 20.77636 59 ASP J CA 1
ATOM 8745 C C . ASP D 1 90 ? -8.64800 -34.92300 13.53200 1.000 23.83844 59 ASP J C 1
ATOM 8746 O O . ASP D 1 90 ? -9.26000 -34.23900 12.70600 1.000 21.25124 59 ASP J O 1
ATOM 8751 N N . GLY D 1 91 ? -8.84700 -36.23700 13.66200 1.000 20.78392 60 GLY J N 1
ATOM 8752 C CA . GLY D 1 91 ? -9.81600 -36.95700 12.86300 1.000 20.24249 60 GLY J CA 1
ATOM 8753 C C . GLY D 1 91 ? -9.34800 -37.41800 11.49600 1.000 19.51383 60 GLY J C 1
ATOM 8754 O O . GLY D 1 91 ? -10.18000 -37.87500 10.70500 1.000 16.78326 60 GLY J O 1
ATOM 8755 N N . SER D 1 92 ? -8.05600 -37.29900 11.18100 1.000 22.22250 61 SER J N 1
ATOM 8756 C CA . SER D 1 92 ? -7.52800 -37.78600 9.91000 1.000 19.36677 61 SER J CA 1
ATOM 8757 C C . SER D 1 92 ? -7.21300 -39.27800 9.99500 1.000 21.73469 61 SER J C 1
ATOM 8758 O O . SER D 1 92 ? -7.07100 -39.85200 11.07700 1.000 18.18472 61 SER J O 1
ATOM 8761 N N . ALA D 1 93 ? -7.08000 -39.90700 8.82700 1.000 18.89083 62 ALA J N 1
ATOM 8762 C CA . ALA D 1 93 ? -6.70700 -41.31700 8.77700 1.000 16.75604 62 ALA J CA 1
ATOM 8763 C C . ALA D 1 93 ? -5.20300 -41.42900 9.03400 1.000 23.47572 62 ALA J C 1
ATOM 8764 O O . ALA D 1 93 ? -4.39700 -41.61500 8.11600 1.000 19.95688 62 ALA J O 1
ATOM 8766 N N . SER D 1 94 ? -4.82800 -41.32600 10.31400 1.000 17.74577 63 SER J N 1
ATOM 8767 C CA . SER D 1 94 ? -3.42600 -41.32700 10.74300 1.000 23.91227 63 SER J CA 1
ATOM 8768 C C . SER D 1 94 ? -3.35300 -41.62700 12.24100 1.000 21.19714 63 SER J C 1
ATOM 8769 O O . SER D 1 94 ? -4.37200 -41.60400 12.94100 1.000 19.74813 63 SER J O 1
ATOM 8772 N N . VAL D 1 95 ? -2.13300 -41.84900 12.70600 1.000 21.27768 64 VAL J N 1
ATOM 8773 C CA . VAL D 1 95 ? -1.93900 -42.08000 14.16800 1.000 21.09936 64 VAL J CA 1
ATOM 8774 C C . VAL D 1 95 ? -0.94200 -41.06100 14.72300 1.000 17.63604 64 VAL J C 1
ATOM 8775 O O . VAL D 1 95 ? 0.10100 -40.85000 14.10900 1.000 15.69704 64 VAL J O 1
ATOM 8779 N N . SER D 1 96 ? -1.31900 -40.42700 15.82000 1.000 16.32031 65 SER J N 1
ATOM 8780 C CA . SER D 1 96 ? -0.45600 -39.46500 16.49300 1.000 20.40109 65 SER J CA 1
ATOM 8781 C C . SER D 1 96 ? 0.22200 -40.01600 17.74500 1.000 20.58349 65 SER J C 1
ATOM 8782 O O . SER D 1 96 ? 1.13300 -39.36000 18.27400 1.000 19.19588 65 SER J O 1
ATOM 8785 N N . ASP D 1 97 ? -0.17800 -41.19300 18.22500 1.000 20.34058 66 ASP J N 1
ATOM 8786 C CA . ASP D 1 97 ? 0.26000 -41.71000 19.52300 1.000 25.84404 66 ASP J CA 1
ATOM 8787 C C . ASP D 1 97 ? 1.30100 -42.80700 19.31000 1.000 21.54930 66 ASP J C 1
ATOM 8788 O O . ASP D 1 97 ? 1.00600 -43.83300 18.68300 1.000 25.29767 66 ASP J O 1
ATOM 8793 N N . TYR D 1 98 ? 2.51000 -42.59700 19.84300 1.000 18.11067 67 TYR J N 1
ATOM 8794 C CA . TYR D 1 98 ? 3.56900 -43.59400 19.68000 1.000 23.17141 67 TYR J CA 1
ATOM 8795 C C . TYR D 1 98 ? 3.30300 -44.84300 20.51800 1.000 28.31178 67 TYR J C 1
ATOM 8796 O O . TYR D 1 98 ? 3.53200 -45.97000 20.05500 1.000 19.21719 67 TYR J O 1
ATOM 8805 N N . ASN D 1 99 ? 2.86400 -44.66800 21.77200 1.000 29.27369 68 ASN J N 1
ATOM 8806 C CA . ASN D 1 99 ? 2.61000 -45.82600 22.62200 1.000 25.13900 68 ASN J CA 1
ATOM 8807 C C . ASN D 1 99 ? 1.52200 -46.70800 22.03900 1.000 19.95452 68 ASN J C 1
ATOM 8808 O O . ASN D 1 99 ? 1.53100 -47.92200 22.26100 1.000 27.92684 68 ASN J O 1
ATOM 8813 N N . LEU D 1 100 ? 0.57900 -46.12700 21.29600 1.000 16.32552 69 LEU J N 1
ATOM 8814 C CA . LEU D 1 100 ? -0.47000 -46.93900 20.68000 1.000 25.42190 69 LEU J CA 1
ATOM 8815 C C . LEU D 1 100 ? 0.08200 -47.79800 19.54100 1.000 22.13155 69 LEU J C 1
ATOM 8816 O O . LEU D 1 100 ? -0.13700 -49.01500 19.51200 1.000 23.11738 69 LEU J O 1
ATOM 8821 N N . MET D 1 101 ? 0.77500 -47.17800 18.57700 1.000 20.02817 70 MET J N 1
ATOM 8822 C CA . MET D 1 101 ? 1.44700 -47.93000 17.51700 1.000 21.94596 70 MET J CA 1
ATOM 8823 C C . MET D 1 101 ? 2.36200 -49.01800 18.07100 1.000 18.76887 70 MET J C 1
ATOM 8824 O O . MET D 1 101 ? 2.38600 -50.15000 17.56800 1.000 18.71800 70 MET J O 1
ATOM 8829 N N . ARG D 1 102 ? 3.17600 -48.66900 19.06500 1.000 19.91311 71 ARG J N 1
ATOM 8830 C CA . ARG D 1 102 ? 4.01600 -49.67100 19.70300 1.000 19.63942 71 ARG J CA 1
ATOM 8831 C C . ARG D 1 102 ? 3.16700 -50.82700 20.20700 1.000 18.87178 71 ARG J C 1
ATOM 8832 O O . ARG D 1 102 ? 3.49500 -52.00000 19.99700 1.000 20.26582 71 ARG J O 1
ATOM 8840 N N . SER D 1 103 ? 2.06800 -50.51100 20.88500 1.000 21.54625 72 SER J N 1
ATOM 8841 C CA . SER D 1 103 ? 1.19300 -51.53300 21.51000 1.000 18.58498 72 SER J CA 1
ATOM 8842 C C . SER D 1 103 ? 0.43300 -52.38100 20.49100 1.000 21.26547 72 SER J C 1
ATOM 8843 O O . SER D 1 103 ? 0.24800 -53.56300 20.74400 1.000 20.08321 72 SER J O 1
ATOM 8846 N N . GLN D 1 104 ? -0.02900 -51.76800 19.40100 1.000 27.54591 73 GLN J N 1
ATOM 8847 C CA . GLN D 1 104 ? -0.85100 -52.48600 18.42600 1.000 19.82060 73 GLN J CA 1
ATOM 8848 C C . GLN D 1 104 ? -0.05900 -53.07800 17.26200 1.000 19.31957 73 GLN J C 1
ATOM 8849 O O . GLN D 1 104 ? -0.53500 -54.03700 16.63900 1.000 23.26697 73 GLN J O 1
ATOM 8855 N N . LEU D 1 105 ? 1.12900 -52.55400 16.95500 1.000 22.02669 74 LEU J N 1
ATOM 8856 C CA . LEU D 1 105 ? 1.82500 -52.94900 15.72900 1.000 21.17758 74 LEU J CA 1
ATOM 8857 C C . LEU D 1 105 ? 3.25500 -53.42200 15.96600 1.000 22.42640 74 LEU J C 1
ATOM 8858 O O . LEU D 1 105 ? 3.59800 -54.56200 15.63900 1.000 23.98629 74 LEU J O 1
ATOM 8863 N N . LEU D 1 106 ? 4.10200 -52.55700 16.52400 1.000 23.82965 75 LEU J N 1
ATOM 8864 C CA . LEU D 1 106 ? 5.52600 -52.86200 16.59700 1.000 17.29108 75 LEU J CA 1
ATOM 8865 C C . LEU D 1 106 ? 5.78800 -54.06700 17.49100 1.000 24.07241 75 LEU J C 1
ATOM 8866 O O . LEU D 1 106 ? 6.38600 -55.05500 17.06100 1.000 22.95139 75 LEU J O 1
ATOM 8871 N N . ASP D 1 107 ? 5.35300 -53.99800 18.75400 1.000 28.36030 76 ASP J N 1
ATOM 8872 C CA . ASP D 1 107 ? 5.65400 -55.08600 19.68500 1.000 26.04343 76 ASP J CA 1
ATOM 8873 C C . ASP D 1 107 ? 4.89200 -56.36600 19.34700 1.000 26.08044 76 ASP J C 1
ATOM 8874 O O . ASP D 1 107 ? 5.53500 -57.42400 19.22600 1.000 25.42067 76 ASP J O 1
ATOM 8879 N N . PRO D 1 108 ? 3.56400 -56.35600 19.15200 1.000 27.05428 77 PRO J N 1
ATOM 8880 C CA . PRO D 1 108 ? 2.85300 -57.62700 18.89100 1.000 25.66979 77 PRO J CA 1
ATOM 8881 C C . PRO D 1 108 ? 3.35300 -58.39500 17.68500 1.000 25.73286 77 PRO J C 1
ATOM 8882 O O . PRO D 1 108 ? 3.31300 -59.63200 17.68300 1.000 28.35690 77 PRO J O 1
ATOM 8886 N N . TYR D 1 109 ? 3.77900 -57.70600 16.63700 1.000 21.85011 78 TYR J N 1
ATOM 8887 C CA . TYR D 1 109 ? 4.21200 -58.37100 15.42100 1.000 22.91454 78 TYR J CA 1
ATOM 8888 C C . TYR D 1 109 ? 5.71400 -58.53900 15.38400 1.000 25.06473 78 TYR J C 1
ATOM 8889 O O . TYR D 1 109 ? 6.23700 -59.06100 14.39600 1.000 23.94332 78 TYR J O 1
ATOM 8898 N N . LYS D 1 110 ? 6.39800 -58.16400 16.47300 1.000 20.64924 79 LYS J N 1
ATOM 8899 C CA . LYS D 1 110 ? 7.85400 -58.21300 16.58500 1.000 27.45579 79 LYS J CA 1
ATOM 8900 C C . LYS D 1 110 ? 8.52100 -57.65200 15.33000 1.000 22.14570 79 LYS J C 1
ATOM 8901 O O . LYS D 1 110 ? 9.39500 -58.27900 14.72500 1.000 19.15229 79 LYS J O 1
ATOM 8907 N N . LEU D 1 111 ? 8.10400 -56.44500 14.94600 1.000 22.29539 80 LEU J N 1
ATOM 8908 C CA . LEU D 1 111 ? 8.58700 -55.86700 13.69900 1.000 17.52440 80 LEU J CA 1
ATOM 8909 C C . LEU D 1 111 ? 10.08100 -55.61000 13.78400 1.000 18.24555 80 LEU J C 1
ATOM 8910 O O . LEU D 1 111 ? 10.56700 -55.04700 14.76700 1.000 25.39016 80 LEU J O 1
ATOM 8915 N N . SER D 1 112 ? 10.81800 -56.05100 12.76000 1.000 17.36257 81 SER J N 1
ATOM 8916 C CA . SER D 1 112 ? 12.23600 -55.71200 12.67900 1.000 18.42411 81 SER J CA 1
ATOM 8917 C C . SER D 1 112 ? 12.42900 -54.21600 12.43700 1.000 16.73417 81 SER J C 1
ATOM 8918 O O . SER D 1 112 ? 13.26800 -53.57200 13.07700 1.000 14.52358 81 SER J O 1
ATOM 8921 N N . TYR D 1 113 ? 11.66500 -53.65800 11.50000 1.000 17.39072 82 TYR J N 1
ATOM 8922 C CA . TYR D 1 113 ? 11.70800 -52.25100 11.11900 1.000 13.50857 82 TYR J CA 1
ATOM 8923 C C . TYR D 1 113 ? 10.32000 -51.84800 10.65100 1.000 13.57095 82 TYR J C 1
ATOM 8924 O O . TYR D 1 113 ? 9.54600 -52.67800 10.16200 1.000 10.99123 82 TYR J O 1
ATOM 8933 N N . ALA D 1 114 ? 10.01800 -50.56400 10.77200 1.000 14.66973 83 ALA J N 1
ATOM 8934 C CA . ALA D 1 114 ? 8.77200 -50.03900 10.24000 1.000 15.09500 83 ALA J CA 1
ATOM 8935 C C . ALA D 1 114 ? 9.07700 -48.70100 9.59800 1.000 15.56223 83 ALA J C 1
ATOM 8936 O O . ALA D 1 114 ? 9.75200 -47.86100 10.20300 1.000 15.94957 83 ALA J O 1
ATOM 8938 N N . VAL D 1 115 ? 8.59000 -48.52200 8.37300 1.000 15.82810 84 VAL J N 1
ATOM 8939 C CA . VAL D 1 115 ? 8.89800 -47.34700 7.56900 1.000 16.79990 84 VAL J CA 1
ATOM 8940 C C . VAL D 1 115 ? 7.78500 -46.33200 7.78100 1.000 14.11697 84 VAL J C 1
ATOM 8941 O O . VAL D 1 115 ? 6.64500 -46.54300 7.35100 1.000 13.33961 84 VAL J O 1
ATOM 8945 N N . LEU D 1 116 ? 8.12500 -45.21600 8.42100 1.000 14.76889 85 LEU J N 1
ATOM 8946 C CA . LEU D 1 116 ? 7.17700 -44.13000 8.65900 1.000 19.12495 85 LEU J CA 1
ATOM 8947 C C . LEU D 1 116 ? 6.97500 -43.35000 7.36200 1.000 12.77244 85 LEU J C 1
ATOM 8948 O O . LEU D 1 116 ? 7.87400 -42.63500 6.92200 1.000 19.91538 85 LEU J O 1
ATOM 8953 N N . THR D 1 117 ? 5.80800 -43.48100 6.73700 1.000 15.39355 86 THR J N 1
ATOM 8954 C CA . THR D 1 117 ? 5.57100 -42.81800 5.45700 1.000 15.16677 86 THR J CA 1
ATOM 8955 C C . THR D 1 117 ? 4.78300 -41.50700 5.55500 1.000 17.91067 86 THR J C 1
ATOM 8956 O O . THR D 1 117 ? 4.51900 -40.88300 4.51300 1.000 17.24196 86 THR J O 1
ATOM 8960 N N . GLY D 1 118 ? 4.39200 -41.08000 6.76000 1.000 16.57254 87 GLY J N 1
ATOM 8961 C CA . GLY D 1 118 ? 3.70900 -39.80200 6.93800 1.000 19.45442 87 GLY J CA 1
ATOM 8962 C C . GLY D 1 118 ? 2.24200 -39.86600 6.54600 1.000 17.62247 87 GLY J C 1
ATOM 8963 O O . GLY D 1 118 ? 1.64500 -40.94200 6.41400 1.000 13.83936 87 GLY J O 1
ATOM 8964 N N . TYR D 1 119 ? 1.66100 -38.68100 6.33800 1.000 15.14885 88 TYR J N 1
ATOM 8965 C CA . TYR D 1 119 ? 0.26400 -38.57100 5.92100 1.000 14.68306 88 TYR J CA 1
ATOM 8966 C C . TYR D 1 119 ? -0.06700 -37.14800 5.47000 1.000 14.42973 88 TYR J C 1
ATOM 8967 O O . TYR D 1 119 ? -0.86400 -36.93000 4.54500 1.000 12.65990 88 TYR J O 1
ATOM 8976 N N . PHE D 1 120 ? 0.52100 -36.18400 6.17200 1.000 12.05341 89 PHE J N 1
ATOM 8977 C CA . PHE D 1 120 ? 0.48000 -34.75800 5.86300 1.000 10.27071 89 PHE J CA 1
ATOM 8978 C C . PHE D 1 120 ? 1.46800 -34.49700 4.72100 1.000 12.20584 89 PHE J C 1
ATOM 8979 O O . PHE D 1 120 ? 2.68600 -34.50100 4.91600 1.000 13.73819 89 PHE J O 1
ATOM 8987 N N . TYR D 1 121 ? 0.94700 -34.29500 3.51100 1.000 13.60582 90 TYR J N 1
ATOM 8988 C CA . TYR D 1 121 ? 1.75000 -34.15600 2.29600 1.000 11.12100 90 TYR J CA 1
ATOM 8989 C C . TYR D 1 121 ? 1.60200 -32.73600 1.76300 1.000 13.19978 90 TYR J C 1
ATOM 8990 O O . TYR D 1 121 ? 0.68400 -32.45400 0.98000 1.000 11.89262 90 TYR J O 1
ATOM 8999 N N . PRO D 1 122 ? 2.46000 -31.79200 2.17500 1.000 15.08373 91 PRO J N 1
ATOM 9000 C CA . PRO D 1 122 ? 2.28700 -30.39500 1.72900 1.000 13.60390 91 PRO J CA 1
ATOM 9001 C C . PRO D 1 122 ? 2.39900 -30.19600 0.21500 1.000 13.41639 91 PRO J C 1
ATOM 9002 O O . PRO D 1 122 ? 2.00700 -29.13100 -0.26900 1.000 11.95239 91 PRO J O 1
ATOM 9006 N N . THR D 1 123 ? 2.86700 -31.18500 -0.55200 1.000 14.48452 92 THR J N 1
ATOM 9007 C CA . THR D 1 123 ? 2.78100 -31.06600 -2.00900 1.000 15.00463 92 THR J CA 1
ATOM 9008 C C . THR D 1 123 ? 1.34300 -30.88700 -2.48900 1.000 17.30089 92 THR J C 1
ATOM 9009 O O . THR D 1 123 ? 1.13000 -30.37000 -3.59500 1.000 12.56694 92 THR J O 1
ATOM 9013 N N . GLY D 1 124 ? 0.34800 -31.25000 -1.66600 1.000 15.23907 93 GLY J N 1
ATOM 9014 C CA . GLY D 1 124 ? -1.04600 -31.02300 -2.04300 1.000 12.16943 93 GLY J CA 1
ATOM 9015 C C . GLY D 1 124 ? -1.44700 -29.55800 -2.12700 1.000 13.43623 93 GLY J C 1
ATOM 9016 O O . GLY D 1 124 ? -2.46200 -29.23500 -2.75400 1.000 18.19160 93 GLY J O 1
ATOM 9017 N N . LEU D 1 125 ? -0.67800 -28.65900 -1.51500 1.000 16.77937 94 LEU J N 1
ATOM 9018 C CA . LEU D 1 125 ? -0.93900 -27.23300 -1.66400 1.000 13.57832 94 LEU J CA 1
ATOM 9019 C C . LEU D 1 125 ? -0.42700 -26.79200 -3.02700 1.000 14.01375 94 LEU J C 1
ATOM 9020 O O . LEU D 1 125 ? 0.73500 -27.03900 -3.36400 1.000 17.26350 94 LEU J O 1
ATOM 9025 N N . LYS D 1 126 ? -1.29500 -26.14300 -3.80500 1.000 15.95325 95 LYS J N 1
ATOM 9026 C CA . LYS D 1 126 ? -1.03600 -25.80300 -5.19900 1.000 18.40571 95 LYS J CA 1
ATOM 9027 C C . LYS D 1 126 ? -0.56300 -24.36700 -5.38000 1.000 16.76541 95 LYS J C 1
ATOM 9028 O O . LYS D 1 126 ? -0.38100 -23.92000 -6.51700 1.000 19.07479 95 LYS J O 1
ATOM 9034 N N . LEU D 1 127 ? -0.36100 -23.64100 -4.29200 1.000 9.68302 96 LEU J N 1
ATOM 9035 C CA . LEU D 1 127 ? 0.14100 -22.27800 -4.33600 1.000 9.79688 96 LEU J CA 1
ATOM 9036 C C . LEU D 1 127 ? 0.85200 -22.03800 -3.00900 1.000 10.87647 96 LEU J C 1
ATOM 9037 O O . LEU D 1 127 ? 0.92300 -22.93300 -2.16200 1.000 9.12497 96 LEU J O 1
ATOM 9042 N N . GLN D 1 128 ? 1.35000 -20.81600 -2.82500 1.000 12.03346 97 GLN J N 1
ATOM 9043 C CA . GLN D 1 128 ? 2.14900 -20.43800 -1.66000 1.000 11.60692 97 GLN J CA 1
ATOM 9044 C C . GLN D 1 128 ? 3.25500 -21.46500 -1.40600 1.000 10.63884 97 GLN J C 1
ATOM 9045 O O . GLN D 1 128 ? 3.33300 -22.08000 -0.33900 1.000 14.24660 97 GLN J O 1
ATOM 9051 N N . TYR D 1 129 ? 4.12100 -21.64100 -2.42300 1.000 13.66126 98 TYR J N 1
ATOM 9052 C CA . TYR D 1 129 ? 5.15200 -22.68000 -2.36000 1.000 14.18936 98 TYR J CA 1
ATOM 9053 C C . TYR D 1 129 ? 6.05800 -22.49400 -1.15000 1.000 12.87549 98 TYR J C 1
ATOM 9054 O O . TYR D 1 129 ? 6.54800 -23.47300 -0.57300 1.000 12.91246 98 TYR J O 1
ATOM 9063 N N . GLY D 1 130 ? 6.34300 -21.24500 -0.79100 1.000 11.36508 99 GLY J N 1
ATOM 9064 C CA . GLY D 1 130 ? 7.22600 -21.01000 0.34100 1.000 16.73198 99 GLY J CA 1
ATOM 9065 C C . GLY D 1 130 ? 6.65800 -21.60500 1.61100 1.000 14.37461 99 GLY J C 1
ATOM 9066 O O . GLY D 1 130 ? 7.34900 -22.31100 2.34700 1.000 14.75350 99 GLY J O 1
ATOM 9067 N N . LEU D 1 131 ? 5.36600 -21.37000 1.84900 1.000 12.35098 100 LEU J N 1
ATOM 9068 C CA . LEU D 1 131 ? 4.69100 -21.97000 2.98900 1.000 12.76941 100 LEU J CA 1
ATOM 9069 C C . LEU D 1 131 ? 4.75400 -23.49000 2.92400 1.000 15.38280 100 LEU J C 1
ATOM 9070 O O . LEU D 1 131 ? 5.10300 -24.15200 3.91000 1.000 13.49047 100 LEU J O 1
ATOM 9075 N N . GLY D 1 132 ? 4.42300 -24.06200 1.76300 1.000 13.55423 101 GLY J N 1
ATOM 9076 C CA . GLY D 1 132 ? 4.44000 -25.51000 1.63800 1.000 11.29928 101 GLY J CA 1
ATOM 9077 C C . GLY D 1 132 ? 5.79700 -26.11000 1.95600 1.000 15.61794 101 GLY J C 1
ATOM 9078 O O . GLY D 1 132 ? 5.88800 -27.12800 2.64600 1.000 13.08270 101 GLY J O 1
ATOM 9079 N N . SER D 1 133 ? 6.87200 -25.49300 1.45100 1.000 13.58765 102 SER J N 1
ATOM 9080 C CA . SER D 1 133 ? 8.21000 -25.98900 1.76700 1.000 11.63692 102 SER J CA 1
ATOM 9081 C C . SER D 1 133 ? 8.51000 -25.83900 3.25500 1.000 18.28659 102 SER J C 1
ATOM 9082 O O . SER D 1 133 ? 9.10900 -26.73200 3.86800 1.000 14.41986 102 SER J O 1
ATOM 9085 N N . ALA D 1 134 ? 8.08000 -24.72800 3.86300 1.000 18.28138 103 ALA J N 1
ATOM 9086 C CA . ALA D 1 134 ? 8.30300 -24.56100 5.29700 1.000 15.84421 103 ALA J CA 1
ATOM 9087 C C . ALA D 1 134 ? 7.51500 -25.58400 6.09800 1.000 14.54174 103 ALA J C 1
ATOM 9088 O O . ALA D 1 134 ? 8.00700 -26.07300 7.12400 1.000 15.46724 103 ALA J O 1
ATOM 9090 N N . LEU D 1 135 ? 6.30800 -25.94100 5.63400 1.000 14.23099 104 LEU J N 1
ATOM 9091 C CA . LEU D 1 135 ? 5.51900 -26.94700 6.34300 1.000 16.01031 104 LEU J CA 1
ATOM 9092 C C . LEU D 1 135 ? 6.17600 -28.31900 6.27600 1.000 15.41891 104 LEU J C 1
ATOM 9093 O O . LEU D 1 135 ? 6.06600 -29.10100 7.22900 1.000 15.43312 104 LEU J O 1
ATOM 9098 N N . ALA D 1 136 ? 6.85300 -28.62900 5.16600 1.000 14.16190 105 ALA J N 1
ATOM 9099 C CA . ALA D 1 136 ? 7.51400 -29.92400 5.04600 1.000 18.05306 105 ALA J CA 1
ATOM 9100 C C . ALA D 1 136 ? 8.71300 -29.99700 5.98000 1.000 14.70854 105 ALA J C 1
ATOM 9101 O O . ALA D 1 136 ? 8.91400 -31.00500 6.67500 1.000 15.50887 105 ALA J O 1
ATOM 9103 N N . SER D 1 137 ? 9.52100 -28.93000 6.00400 1.000 15.09378 106 SER J N 1
ATOM 9104 C CA . SER D 1 137 ? 10.66200 -28.85000 6.92100 1.000 12.65383 106 SER J CA 1
ATOM 9105 C C . SER D 1 137 ? 10.21300 -28.93400 8.37500 1.000 16.17940 106 SER J C 1
ATOM 9106 O O . SER D 1 137 ? 10.86400 -29.58500 9.20500 1.000 16.34789 106 SER J O 1
ATOM 9109 N N . ALA D 1 138 ? 9.11500 -28.25400 8.69900 1.000 16.69794 107 ALA J N 1
ATOM 9110 C CA . ALA D 1 138 ? 8.57800 -28.25900 10.05900 1.000 12.26107 107 ALA J CA 1
ATOM 9111 C C . ALA D 1 138 ? 8.02900 -29.63000 10.42700 1.000 17.67196 107 ALA J C 1
ATOM 9112 O O . ALA D 1 138 ? 8.15200 -30.07000 11.58000 1.000 15.75202 107 ALA J O 1
ATOM 9114 N N . TYR D 1 139 ? 7.42600 -30.32500 9.45700 1.000 15.69028 108 TYR J N 1
ATOM 9115 C CA . TYR D 1 139 ? 6.93900 -31.67500 9.71800 1.000 14.17754 108 TYR J CA 1
ATOM 9116 C C . TYR D 1 139 ? 8.09000 -32.65100 9.95300 1.000 14.69066 108 TYR J C 1
ATOM 9117 O O . TYR D 1 139 ? 7.99900 -33.53100 10.81900 1.000 14.10737 108 TYR J O 1
ATOM 9126 N N . ASN D 1 140 ? 9.16400 -32.54300 9.16700 1.000 11.88155 109 ASN J N 1
ATOM 9127 C CA . ASN D 1 140 ? 10.30100 -33.43900 9.34500 1.000 11.46568 109 ASN J CA 1
ATOM 9128 C C . ASN D 1 140 ? 10.94800 -33.24000 10.71700 1.000 18.54351 109 ASN J C 1
ATOM 9129 O O . ASN D 1 140 ? 11.27000 -34.21500 11.40700 1.000 21.13221 109 ASN J O 1
ATOM 9134 N N . ASP D 1 141 ? 11.13600 -31.98300 11.13600 1.000 18.54093 110 ASP J N 1
ATOM 9135 C CA . ASP D 1 141 ? 11.57900 -31.71700 12.50300 1.000 14.02647 110 ASP J CA 1
ATOM 9136 C C . ASP D 1 141 ? 10.62800 -32.35100 13.51200 1.000 21.92081 110 ASP J C 1
ATOM 9137 O O . ASP D 1 141 ? 11.06900 -32.94800 14.50400 1.000 18.19004 110 ASP J O 1
ATOM 9142 N N . TYR D 1 142 ? 9.31700 -32.24300 13.27900 1.000 16.38406 111 TYR J N 1
ATOM 9143 C CA . TYR D 1 142 ? 8.37900 -32.81500 14.23900 1.000 15.78163 111 TYR J CA 1
ATOM 9144 C C . TYR D 1 142 ? 8.53900 -34.32800 14.32400 1.000 19.38574 111 TYR J C 1
ATOM 9145 O O . TYR D 1 142 ? 8.59000 -34.89900 15.42300 1.000 18.01704 111 TYR J O 1
ATOM 9154 N N . VAL D 1 143 ? 8.62600 -34.99800 13.16900 1.000 19.92545 112 VAL J N 1
ATOM 9155 C CA . VAL D 1 143 ? 8.69100 -36.45700 13.16200 1.000 16.71589 112 VAL J CA 1
ATOM 9156 C C . VAL D 1 143 ? 9.99100 -36.94800 13.78800 1.000 17.99330 112 VAL J C 1
ATOM 9157 O O . VAL D 1 143 ? 10.01000 -37.95700 14.51100 1.000 21.13709 112 VAL J O 1
ATOM 9161 N N . LEU D 1 144 ? 11.09700 -36.25400 13.51800 1.000 20.07578 113 LEU J N 1
ATOM 9162 C CA . LEU D 1 144 ? 12.35900 -36.55400 14.19100 1.000 21.97220 113 LEU J CA 1
ATOM 9163 C C . LEU D 1 144 ? 12.20000 -36.55400 15.71100 1.000 21.50411 113 LEU J C 1
ATOM 9164 O O . LEU D 1 144 ? 12.53500 -37.53400 16.38100 1.000 19.10103 113 LEU J O 1
ATOM 9169 N N . GLU D 1 145 ? 11.68600 -35.45000 16.26600 1.000 20.04668 114 GLU J N 1
ATOM 9170 C CA . GLU D 1 145 ? 11.60600 -35.29500 17.71900 1.000 23.76657 114 GLU J CA 1
ATOM 9171 C C . GLU D 1 145 ? 10.67000 -36.30100 18.35600 1.000 26.78032 114 GLU J C 1
ATOM 9172 O O . GLU D 1 145 ? 10.94600 -36.80100 19.45200 1.000 24.45443 114 GLU J O 1
ATOM 9178 N N . HIS D 1 146 ? 9.53500 -36.57600 17.72400 1.000 17.94280 115 HIS J N 1
ATOM 9179 C CA . HIS D 1 146 ? 8.47600 -37.26100 18.44000 1.000 26.20078 115 HIS J CA 1
ATOM 9180 C C . HIS D 1 146 ? 8.25000 -38.68400 17.97200 1.000 21.48431 115 HIS J C 1
ATOM 9181 O O . HIS D 1 146 ? 7.48200 -39.40900 18.60700 1.000 20.08248 115 HIS J O 1
ATOM 9188 N N . TRP D 1 147 ? 8.93500 -39.12200 16.92100 1.000 19.38979 116 TRP J N 1
ATOM 9189 C CA . TRP D 1 147 ? 8.73500 -40.47700 16.42600 1.000 18.80432 116 TRP J CA 1
ATOM 9190 C C . TRP D 1 147 ? 10.05900 -41.20100 16.25700 1.000 19.50783 116 TRP J C 1
ATOM 9191 O O . TRP D 1 147 ? 10.34600 -42.16000 16.98400 1.000 21.97106 116 TRP J O 1
ATOM 9202 N N . ILE D 1 148 ? 10.87500 -40.73200 15.30800 1.000 16.03596 117 ILE J N 1
ATOM 9203 C CA . ILE D 1 148 ? 12.05400 -41.48200 14.89200 1.000 20.23407 117 ILE J CA 1
ATOM 9204 C C . ILE D 1 148 ? 13.01900 -41.65900 16.05500 1.000 22.35384 117 ILE J C 1
ATOM 9205 O O . ILE D 1 148 ? 13.59600 -42.73700 16.24400 1.000 22.24601 117 ILE J O 1
ATOM 9210 N N . SER D 1 149 ? 13.19100 -40.60800 16.86400 1.000 30.44854 118 SER J N 1
ATOM 9211 C CA . SER D 1 149 ? 14.06000 -40.60800 18.03700 1.000 23.99894 118 SER J CA 1
ATOM 9212 C C . SER D 1 149 ? 13.55900 -41.50700 19.16600 1.000 20.83255 118 SER J C 1
ATOM 9213 O O . SER D 1 149 ? 14.26600 -41.66700 20.16300 1.000 29.51058 118 SER J O 1
ATOM 9216 N N . LYS D 1 150 ? 12.37300 -42.08500 19.04600 1.000 20.38133 119 LYS J N 1
ATOM 9217 C CA . LYS D 1 150 ? 11.77700 -42.85000 20.12600 1.000 24.65851 119 LYS J CA 1
ATOM 9218 C C . LYS D 1 150 ? 11.91600 -44.35400 19.94000 1.000 21.67167 119 LYS J C 1
ATOM 9219 O O . LYS D 1 150 ? 11.57800 -45.11500 20.85100 1.000 22.30911 119 LYS J O 1
ATOM 9225 N N . ASP D 1 151 ? 12.44600 -44.80000 18.81000 1.000 24.07898 120 ASP J N 1
ATOM 9226 C CA . ASP D 1 151 ? 12.46200 -46.22500 18.49900 1.000 20.05135 120 ASP J CA 1
ATOM 9227 C C . ASP D 1 151 ? 13.43100 -46.51000 17.35300 1.000 19.47756 120 ASP J C 1
ATOM 9228 O O . ASP D 1 151 ? 13.28300 -45.97600 16.24700 1.000 23.45057 120 ASP J O 1
ATOM 9233 N N . LYS D 1 152 ? 14.43700 -47.33800 17.60400 1.000 20.71779 121 LYS J N 1
ATOM 9234 C CA . LYS D 1 152 ? 15.44000 -47.60200 16.58800 1.000 25.24790 121 LYS J CA 1
ATOM 9235 C C . LYS D 1 152 ? 14.93600 -48.53000 15.49200 1.000 22.19033 121 LYS J C 1
ATOM 9236 O O . LYS D 1 152 ? 15.67600 -48.79000 14.53800 1.000 18.63250 121 LYS J O 1
ATOM 9242 N N . ARG D 1 153 ? 13.70100 -49.01900 15.59900 1.000 16.42234 122 ARG J N 1
ATOM 9243 C CA . ARG D 1 153 ? 13.09200 -49.78700 14.52500 1.000 18.08135 122 ARG J CA 1
ATOM 9244 C C . ARG D 1 153 ? 12.48400 -48.90200 13.43800 1.000 22.61320 122 ARG J C 1
ATOM 9245 O O . ARG D 1 153 ? 12.05900 -49.43400 12.40700 1.000 14.68859 122 ARG J O 1
ATOM 9253 N N . PHE D 1 154 ? 12.41300 -47.58100 13.64700 1.000 16.82541 123 PHE J N 1
ATOM 9254 C CA . PHE D 1 154 ? 11.85700 -46.67600 12.64600 1.000 11.51872 123 PHE J CA 1
ATOM 9255 C C . PHE D 1 154 ? 12.89700 -46.36100 11.58700 1.000 14.65381 123 PHE J C 1
ATOM 9256 O O . PHE D 1 154 ? 14.04600 -46.06400 11.91100 1.000 15.06529 123 PHE J O 1
ATOM 9264 N N . LEU D 1 155 ? 12.48000 -46.42600 10.32500 1.000 20.31473 124 LEU J N 1
ATOM 9265 C CA . LEU D 1 155 ? 13.15100 -45.78300 9.19900 1.000 24.53652 124 LEU J CA 1
ATOM 9266 C C . LEU D 1 155 ? 12.28300 -44.61800 8.72200 1.000 18.38936 124 LEU J C 1
ATOM 9267 O O . LEU D 1 155 ? 11.05500 -44.73700 8.64800 1.000 21.17840 124 LEU J O 1
ATOM 9272 N N . GLY D 1 156 ? 12.90800 -43.48400 8.42500 1.000 16.43423 125 GLY J N 1
ATOM 9273 C CA . GLY D 1 156 ? 12.17700 -42.26500 8.15100 1.000 17.53799 125 GLY J CA 1
ATOM 9274 C C . GLY D 1 156 ? 12.08600 -41.92800 6.67300 1.000 21.31719 125 GLY J C 1
ATOM 9275 O O . GLY D 1 156 ? 12.84600 -42.43900 5.85200 1.000 21.33851 125 GLY J O 1
ATOM 9276 N N . SER D 1 157 ? 11.14800 -41.04000 6.34200 1.000 19.27594 126 SER J N 1
ATOM 9277 C CA . SER D 1 157 ? 10.98200 -40.52600 4.98400 1.000 22.00796 126 SER J CA 1
ATOM 9278 C C . SER D 1 157 ? 11.10200 -39.00500 4.99800 1.000 15.74634 126 SER J C 1
ATOM 9279 O O . SER D 1 157 ? 10.47300 -38.34000 5.82600 1.000 16.23806 126 SER J O 1
ATOM 9282 N N . VAL D 1 158 ? 11.88400 -38.45200 4.07200 1.000 14.47239 127 VAL J N 1
ATOM 9283 C CA . VAL D 1 158 ? 11.92000 -37.00100 3.91600 1.000 16.30443 127 VAL J CA 1
ATOM 9284 C C . VAL D 1 158 ? 10.64900 -36.54200 3.21600 1.000 20.40836 127 VAL J C 1
ATOM 9285 O O . VAL D 1 158 ? 10.39100 -36.89600 2.05600 1.000 16.96917 127 VAL J O 1
ATOM 9289 N N . GLN D 1 159 ? 9.85000 -35.74700 3.91400 1.000 12.60328 128 GLN J N 1
ATOM 9290 C CA . GLN D 1 159 ? 8.68800 -35.12900 3.31000 1.000 13.39566 128 GLN J CA 1
ATOM 9291 C C . GLN D 1 159 ? 9.10800 -33.80600 2.68200 1.000 14.15834 128 GLN J C 1
ATOM 9292 O O . GLN D 1 159 ? 10.02800 -33.14500 3.16600 1.000 15.87354 128 GLN J O 1
ATOM 9298 N N . ILE D 1 160 ? 8.45200 -33.43400 1.57200 1.000 10.82455 129 ILE J N 1
ATOM 9299 C CA . ILE D 1 160 ? 8.89200 -32.30500 0.75200 1.000 14.24487 129 ILE J CA 1
ATOM 9300 C C . ILE D 1 160 ? 7.69100 -31.54500 0.19200 1.000 13.01434 129 ILE J C 1
ATOM 9301 O O . ILE D 1 160 ? 6.54400 -31.99200 0.26100 1.000 20.18678 129 ILE J O 1
ATOM 9306 N N . ASN D 1 161 ? 7.97700 -30.39000 -0.39800 1.000 14.28917 130 ASN J N 1
ATOM 9307 C CA . ASN D 1 161 ? 7.05700 -29.71800 -1.31100 1.000 14.03060 130 ASN J CA 1
ATOM 9308 C C . ASN D 1 161 ? 7.64400 -29.88700 -2.71300 1.000 12.94784 130 ASN J C 1
ATOM 9309 O O . ASN D 1 161 ? 8.48600 -29.10000 -3.15200 1.000 13.09018 130 ASN J O 1
ATOM 9314 N N . ALA D 1 162 ? 7.17400 -30.91500 -3.42100 1.000 12.42170 131 ALA J N 1
ATOM 9315 C CA . ALA D 1 162 ? 7.70400 -31.23200 -4.74700 1.000 12.76656 131 ALA J CA 1
ATOM 9316 C C . ALA D 1 162 ? 7.48600 -30.11300 -5.75800 1.000 15.99890 131 ALA J C 1
ATOM 9317 O O . ALA D 1 162 ? 8.21600 -30.04500 -6.75400 1.000 12.08393 131 ALA J O 1
ATOM 9319 N N . ARG D 1 163 ? 6.52600 -29.22100 -5.52000 1.000 10.39519 132 ARG J N 1
ATOM 9320 C CA . ARG D 1 163 ? 6.29000 -28.13000 -6.46600 1.000 23.68324 132 ARG J CA 1
ATOM 9321 C C . ARG D 1 163 ? 7.43800 -27.11000 -6.51700 1.000 13.42289 132 ARG J C 1
ATOM 9322 O O . ARG D 1 163 ? 7.51400 -26.32600 -7.46900 1.000 20.75635 132 ARG J O 1
ATOM 9330 N N . ASP D 1 164 ? 8.30900 -27.10700 -5.51400 1.000 16.59696 133 ASP J N 1
ATOM 9331 C CA . ASP D 1 164 ? 9.54600 -26.28800 -5.53300 1.000 17.94048 133 ASP J CA 1
ATOM 9332 C C . ASP D 1 164 ? 10.67300 -27.31100 -5.43000 1.000 15.89655 133 ASP J C 1
ATOM 9333 O O . ASP D 1 164 ? 11.11800 -27.60100 -4.32500 1.000 15.14989 133 ASP J O 1
ATOM 9338 N N . PRO D 1 165 ? 11.15500 -27.84600 -6.57300 1.000 18.74747 134 PRO J N 1
ATOM 9339 C CA . PRO D 1 165 ? 12.12800 -28.94500 -6.49400 1.000 18.20525 134 PRO J CA 1
ATOM 9340 C C . PRO D 1 165 ? 13.47300 -28.52700 -5.92800 1.000 18.14326 134 PRO J C 1
ATOM 9341 O O . PRO D 1 165 ? 14.11700 -29.32800 -5.23300 1.000 16.89253 134 PRO J O 1
ATOM 9345 N N . GLU D 1 166 ? 13.92800 -27.30700 -6.21500 1.000 21.13017 135 GLU J N 1
ATOM 9346 C CA . GLU D 1 166 ? 15.16900 -26.82600 -5.61100 1.000 23.30554 135 GLU J CA 1
ATOM 9347 C C . GLU D 1 166 ? 15.05300 -26.80400 -4.09400 1.000 15.75839 135 GLU J C 1
ATOM 9348 O O . GLU D 1 166 ? 15.91100 -27.33600 -3.38600 1.000 18.99831 135 GLU J O 1
ATOM 9354 N N . ALA D 1 167 ? 13.97700 -26.21300 -3.57700 1.000 18.31507 136 ALA J N 1
ATOM 9355 C CA . ALA D 1 167 ? 13.75300 -26.22700 -2.13600 1.000 12.79524 136 ALA J CA 1
ATOM 9356 C C . ALA D 1 167 ? 13.69100 -27.65300 -1.59900 1.000 15.28095 136 ALA J C 1
ATOM 9357 O O . ALA D 1 167 ? 14.22000 -27.94100 -0.51500 1.000 15.20489 136 ALA J O 1
ATOM 9359 N N . ALA D 1 168 ? 13.05200 -28.56100 -2.33900 1.000 13.73325 137 ALA J N 1
ATOM 9360 C CA . ALA D 1 168 ? 12.97100 -29.94900 -1.89100 1.000 13.65849 137 ALA J CA 1
ATOM 9361 C C . ALA D 1 168 ? 14.34700 -30.58700 -1.80900 1.000 14.83837 137 ALA J C 1
ATOM 9362 O O . ALA D 1 168 ? 14.63100 -31.33900 -0.86600 1.000 12.99246 137 ALA J O 1
ATOM 9364 N N . ALA D 1 169 ? 15.20700 -30.32500 -2.81300 1.000 15.01532 138 ALA J N 1
ATOM 9365 C CA . ALA D 1 169 ? 16.56600 -30.85900 -2.78700 1.000 18.12046 138 ALA J CA 1
ATOM 9366 C C . ALA D 1 169 ? 17.31100 -30.39700 -1.55100 1.000 14.76906 138 ALA J C 1
ATOM 9367 O O . ALA D 1 169 ? 18.04600 -31.17300 -0.93400 1.000 18.10718 138 ALA J O 1
ATOM 9369 N N . ARG D 1 170 ? 17.17000 -29.12300 -1.19800 1.000 16.46180 139 ARG J N 1
ATOM 9370 C CA . ARG D 1 170 ? 17.86200 -28.62200 -0.01900 1.000 18.97034 139 ARG J CA 1
ATOM 9371 C C . ARG D 1 170 ? 17.34700 -29.30900 1.24100 1.000 21.07484 139 ARG J C 1
ATOM 9372 O O . ARG D 1 170 ? 18.13400 -29.72500 2.09900 1.000 20.42517 139 ARG J O 1
ATOM 9380 N N . GLU D 1 171 ? 16.03100 -29.48500 1.34200 1.000 15.68270 140 GLU J N 1
ATOM 9381 C CA . GLU D 1 171 ? 15.47200 -30.16600 2.50400 1.000 17.76392 140 GLU J CA 1
ATOM 9382 C C . GLU D 1 171 ? 15.90000 -31.62800 2.54300 1.000 21.86693 140 GLU J C 1
ATOM 9383 O O . GLU D 1 171 ? 16.07200 -32.19700 3.63000 1.000 16.88435 140 GLU J O 1
ATOM 9389 N N . ILE D 1 172 ? 16.09700 -32.24600 1.37300 1.000 17.83150 141 ILE J N 1
ATOM 9390 C CA . ILE D 1 172 ? 16.64500 -33.59700 1.35200 1.000 18.28541 141 ILE J CA 1
ATOM 9391 C C . ILE D 1 172 ? 18.06100 -33.59400 1.92400 1.000 21.22594 141 ILE J C 1
ATOM 9392 O O . ILE D 1 172 ? 18.41000 -34.43500 2.76200 1.000 21.40711 141 ILE J O 1
ATOM 9397 N N . ASP D 1 173 ? 18.88800 -32.62600 1.50500 1.000 22.24476 142 ASP J N 1
ATOM 9398 C CA . ASP D 1 173 ? 20.23700 -32.51200 2.05200 1.000 22.37844 142 ASP J CA 1
ATOM 9399 C C . ASP D 1 173 ? 20.20200 -32.37100 3.56900 1.000 26.26084 142 ASP J C 1
ATOM 9400 O O . ASP D 1 173 ? 20.98600 -33.00900 4.28300 1.000 20.37145 142 ASP J O 1
ATOM 9405 N N . ARG D 1 174 ? 19.29100 -31.53400 4.07200 1.000 22.61273 143 ARG J N 1
ATOM 9406 C CA . ARG D 1 174 ? 19.22000 -31.26900 5.50100 1.000 22.69587 143 ARG J CA 1
ATOM 9407 C C . ARG D 1 174 ? 18.95600 -32.54700 6.28600 1.000 24.47982 143 ARG J C 1
ATOM 9408 O O . ARG D 1 174 ? 19.60400 -32.79800 7.31100 1.000 26.02886 143 ARG J O 1
ATOM 9416 N N . MET D 1 175 ? 18.03200 -33.38400 5.80000 1.000 18.23085 144 MET J N 1
ATOM 9417 C CA . MET D 1 175 ? 17.48300 -34.47700 6.59500 1.000 21.90639 144 MET J CA 1
ATOM 9418 C C . MET D 1 175 ? 18.23300 -35.79200 6.40000 1.000 21.03964 144 MET J C 1
ATOM 9419 O O . MET D 1 175 ? 18.13600 -36.68000 7.25700 1.000 21.21565 144 MET J O 1
ATOM 9424 N N . ALA D 1 176 ? 18.97500 -35.93800 5.30100 1.000 20.12747 145 ALA J N 1
ATOM 9425 C CA . ALA D 1 176 ? 19.77500 -37.13600 5.08900 1.000 19.44693 145 ALA J CA 1
ATOM 9426 C C . ALA D 1 176 ? 20.79900 -37.35000 6.19200 1.000 22.16265 145 ALA J C 1
ATOM 9427 O O . ALA D 1 176 ? 21.26800 -38.47800 6.37700 1.000 28.53288 145 ALA J O 1
ATOM 9429 N N . ALA D 1 177 ? 21.15800 -36.28600 6.91300 1.000 23.28631 146 ALA J N 1
ATOM 9430 C CA . ALA D 1 177 ? 22.11100 -36.37500 8.01500 1.000 28.39202 146 ALA J CA 1
ATOM 9431 C C . ALA D 1 177 ? 21.69700 -37.40700 9.06300 1.000 29.96500 146 ALA J C 1
ATOM 9432 O O . ALA D 1 177 ? 22.56000 -37.97100 9.74200 1.000 28.65242 146 ALA J O 1
ATOM 9434 N N . HIS D 1 178 ? 20.39400 -37.67100 9.21600 1.000 20.86354 147 HIS J N 1
ATOM 9435 C CA . HIS D 1 178 ? 20.04900 -38.63600 10.25200 1.000 19.45894 147 HIS J CA 1
ATOM 9436 C C . HIS D 1 178 ? 20.08700 -40.04300 9.67300 1.000 20.82828 147 HIS J C 1
ATOM 9437 O O . HIS D 1 178 ? 19.51800 -40.27500 8.60100 1.000 21.19162 147 HIS J O 1
ATOM 9444 N N . PRO D 1 179 ? 20.75000 -41.00100 10.33600 1.000 19.30943 148 PRO J N 1
ATOM 9445 C CA . PRO D 1 179 ? 20.94600 -42.31300 9.69800 1.000 21.22610 148 PRO J CA 1
ATOM 9446 C C . PRO D 1 179 ? 19.67100 -43.12500 9.54800 1.000 21.78021 148 PRO J C 1
ATOM 9447 O O . PRO D 1 179 ? 19.60200 -43.98500 8.66200 1.000 21.00864 148 PRO J O 1
ATOM 9451 N N . GLN D 1 180 ? 18.65700 -42.89400 10.38100 1.000 20.77023 149 GLN J N 1
ATOM 9452 C CA . GLN D 1 180 ? 17.40900 -43.61600 10.19300 1.000 20.66083 149 GLN J CA 1
ATOM 9453 C C . GLN D 1 180 ? 16.60800 -43.08600 9.00100 1.000 18.02226 149 GLN J C 1
ATOM 9454 O O . GLN D 1 180 ? 15.78500 -43.82000 8.45700 1.000 14.40005 149 GLN J O 1
ATOM 9460 N N . ILE D 1 181 ? 16.84300 -41.84700 8.57100 1.000 20.21869 150 ILE J N 1
ATOM 9461 C CA . ILE D 1 181 ? 16.17100 -41.32700 7.38100 1.000 19.27684 150 ILE J CA 1
ATOM 9462 C C . ILE D 1 181 ? 16.68400 -42.09400 6.16500 1.000 19.37795 150 ILE J C 1
ATOM 9463 O O . ILE D 1 181 ? 17.87400 -42.03000 5.83500 1.000 27.95720 150 ILE J O 1
ATOM 9468 N N . ARG D 1 182 ? 15.79200 -42.82700 5.48600 1.000 19.17265 151 ARG J N 1
ATOM 9469 C CA . ARG D 1 182 ? 16.22200 -43.71300 4.41400 1.000 18.01588 151 ARG J CA 1
ATOM 9470 C C . ARG D 1 182 ? 15.61200 -43.41700 3.04000 1.000 23.69351 151 ARG J C 1
ATOM 9471 O O . ARG D 1 182 ? 16.12000 -43.93100 2.02800 1.000 18.05207 151 ARG J O 1
ATOM 9479 N N . GLN D 1 183 ? 14.56900 -42.59600 2.95300 1.000 20.97689 152 GLN J N 1
ATOM 9480 C CA . GLN D 1 183 ? 13.96000 -42.35300 1.65400 1.000 20.17728 152 GLN J CA 1
ATOM 9481 C C . GLN D 1 183 ? 13.32100 -40.96900 1.61800 1.000 17.29139 152 GLN J C 1
ATOM 9482 O O . GLN D 1 183 ? 13.15000 -40.30800 2.64200 1.000 18.18378 152 GLN J O 1
ATOM 9488 N N . VAL D 1 184 ? 12.99400 -40.54900 0.39500 1.000 15.30311 153 VAL J N 1
ATOM 9489 C CA . VAL D 1 184 ? 12.25700 -39.32800 0.07800 1.000 16.15320 153 VAL J CA 1
ATOM 9490 C C . VAL D 1 184 ? 10.86400 -39.74600 -0.37600 1.000 18.18343 153 VAL J C 1
ATOM 9491 O O . VAL D 1 184 ? 10.73800 -40.60700 -1.25400 1.000 11.62259 153 VAL J O 1
ATOM 9495 N N . MET D 1 185 ? 9.82100 -39.14000 0.20100 1.000 13.34350 154 MET J N 1
ATOM 9496 C CA . MET D 1 185 ? 8.43900 -39.46400 -0.16100 1.000 10.37201 154 MET J CA 1
ATOM 9497 C C . MET D 1 185 ? 7.94800 -38.48700 -1.23100 1.000 14.47898 154 MET J C 1
ATOM 9498 O O . MET D 1 185 ? 7.98900 -37.26900 -1.02800 1.000 13.22286 154 MET J O 1
ATOM 9503 N N . LEU D 1 186 ? 7.48000 -39.02300 -2.36300 1.000 15.30420 155 LEU J N 1
ATOM 9504 C CA . LEU D 1 186 ? 6.94700 -38.21500 -3.46000 1.000 11.41243 155 LEU J CA 1
ATOM 9505 C C . LEU D 1 186 ? 5.45500 -38.47600 -3.54300 1.000 12.68439 155 LEU J C 1
ATOM 9506 O O . LEU D 1 186 ? 5.03900 -39.51000 -4.08800 1.000 13.83252 155 LEU J O 1
ATOM 9511 N N . PRO D 1 187 ? 4.61600 -37.59300 -2.99200 1.000 14.64389 156 PRO J N 1
ATOM 9512 C CA . PRO D 1 187 ? 3.17600 -37.86400 -2.90800 1.000 10.79712 156 PRO J CA 1
ATOM 9513 C C . PRO D 1 187 ? 2.51200 -37.71500 -4.26400 1.000 10.69337 156 PRO J C 1
ATOM 9514 O O . PRO D 1 187 ? 2.77800 -36.77000 -5.00900 1.000 12.45516 156 PRO J O 1
ATOM 9518 N N . VAL D 1 188 ? 1.62800 -38.65300 -4.58300 1.000 15.47947 157 VAL J N 1
ATOM 9519 C CA . VAL D 1 188 ? 0.92900 -38.62300 -5.85800 1.000 10.81337 157 VAL J CA 1
ATOM 9520 C C . VAL D 1 188 ? -0.30100 -37.75000 -5.65400 1.000 12.16942 157 VAL J C 1
ATOM 9521 O O . VAL D 1 188 ? -1.31900 -38.18300 -5.09800 1.000 12.64098 157 VAL J O 1
ATOM 9525 N N . VAL D 1 189 ? -0.17700 -36.48700 -6.06800 1.000 11.33465 158 VAL J N 1
ATOM 9526 C CA . VAL D 1 189 ? -1.27000 -35.52700 -6.04700 1.000 10.58926 158 VAL J CA 1
ATOM 9527 C C . VAL D 1 189 ? -2.04900 -35.67000 -7.35000 1.000 14.03046 158 VAL J C 1
ATOM 9528 O O . VAL D 1 189 ? -1.86300 -36.64600 -8.08900 1.000 13.62848 158 VAL J O 1
ATOM 9532 N N . ASP D 1 190 ? -2.92000 -34.70600 -7.65200 1.000 13.80644 159 ASP J N 1
ATOM 9533 C CA . ASP D 1 190 ? -3.75800 -34.81300 -8.84400 1.000 16.37508 159 ASP J CA 1
ATOM 9534 C C . ASP D 1 190 ? -3.04200 -34.45500 -10.14200 1.000 20.71828 159 ASP J C 1
ATOM 9535 O O . ASP D 1 190 ? -3.53600 -34.83700 -11.21100 1.000 16.26810 159 ASP J O 1
ATOM 9540 N N . ASP D 1 191 ? -1.90400 -33.72500 -10.09400 1.000 13.58182 160 ASP J N 1
ATOM 9541 C CA . ASP D 1 191 ? -1.41300 -33.09900 -11.32100 1.000 15.61142 160 ASP J CA 1
ATOM 9542 C C . ASP D 1 191 ? 0.09600 -33.24400 -11.57400 1.000 19.10692 160 ASP J C 1
ATOM 9543 O O . ASP D 1 191 ? 0.63900 -32.51100 -12.40900 1.000 18.74745 160 ASP J O 1
ATOM 9548 N N . ILE D 1 192 ? 0.80200 -34.17300 -10.92900 1.000 13.23860 161 ILE J N 1
ATOM 9549 C CA . ILE D 1 192 ? 2.25400 -34.27400 -11.09900 1.000 15.44731 161 ILE J CA 1
ATOM 9550 C C . ILE D 1 192 ? 2.61300 -35.65000 -11.64800 1.000 14.40995 161 ILE J C 1
ATOM 9551 O O . ILE D 1 192 ? 2.27700 -36.67600 -11.04400 1.000 16.28824 161 ILE J O 1
ATOM 9556 N N . ALA D 1 193 ? 3.30500 -35.66500 -12.78100 1.000 12.11332 162 ALA J N 1
ATOM 9557 C CA . ALA D 1 193 ? 3.99800 -36.84400 -13.28100 1.000 14.04190 162 ALA J CA 1
ATOM 9558 C C . ALA D 1 193 ? 5.47700 -36.63300 -13.01600 1.000 11.45466 162 ALA J C 1
ATOM 9559 O O . ALA D 1 193 ? 6.07700 -35.70400 -13.56700 1.000 10.46116 162 ALA J O 1
ATOM 9561 N N . TYR D 1 194 ? 6.06200 -37.48500 -12.16900 1.000 15.28650 163 TYR J N 1
ATOM 9562 C CA . TYR D 1 194 ? 7.36500 -37.18700 -11.58200 1.000 12.59655 163 TYR J CA 1
ATOM 9563 C C . TYR D 1 194 ? 8.53300 -37.43500 -12.53200 1.000 15.63175 163 TYR J C 1
ATOM 9564 O O . TYR D 1 194 ? 9.67900 -37.12100 -12.17100 1.000 10.85092 163 TYR J O 1
ATOM 9573 N N . GLY D 1 195 ? 8.27100 -37.98200 -13.72900 1.000 14.81004 164 GLY J N 1
ATOM 9574 C CA . GLY D 1 195 ? 9.28300 -38.05500 -14.76900 1.000 10.72784 164 GLY J CA 1
ATOM 9575 C C . GLY D 1 195 ? 9.45700 -36.79400 -15.58400 1.000 18.03782 164 GLY J C 1
ATOM 9576 O O . GLY D 1 195 ? 10.38800 -36.72700 -16.40500 1.000 19.02559 164 GLY J O 1
ATOM 9577 N N . HIS D 1 196 ? 8.58700 -35.79900 -15.39800 1.000 12.72101 165 HIS J N 1
ATOM 9578 C CA . HIS D 1 196 ? 8.79800 -34.53100 -16.08200 1.000 14.14491 165 HIS J CA 1
ATOM 9579 C C . HIS D 1 196 ? 10.13600 -33.94600 -15.63900 1.000 18.74374 165 HIS J C 1
ATOM 9580 O O . HIS D 1 196 ? 10.44800 -33.95900 -14.43000 1.000 13.53848 165 HIS J O 1
ATOM 9587 N N . PRO D 1 197 ? 10.96000 -33.45700 -16.57400 1.000 16.58284 166 PRO J N 1
ATOM 9588 C CA . PRO D 1 197 ? 12.32500 -33.02200 -16.21300 1.000 16.74172 166 PRO J CA 1
ATOM 9589 C C . PRO D 1 197 ? 12.38300 -31.94200 -15.14300 1.000 19.27109 166 PRO J C 1
ATOM 9590 O O . PRO D 1 197 ? 13.43900 -31.76300 -14.52300 1.000 18.72573 166 PRO J O 1
ATOM 9594 N N . MET D 1 198 ? 11.28600 -31.23000 -14.88200 1.000 17.93088 167 MET J N 1
ATOM 9595 C CA . MET D 1 198 ? 11.32700 -30.20200 -13.85500 1.000 22.79550 167 MET J CA 1
ATOM 9596 C C . MET D 1 198 ? 11.63400 -30.78700 -12.47600 1.000 21.71857 167 MET J C 1
ATOM 9597 O O . MET D 1 198 ? 12.14600 -30.06900 -11.60800 1.000 21.98956 167 MET J O 1
ATOM 9602 N N . TYR D 1 199 ? 11.41100 -32.08500 -12.27800 1.000 16.04552 168 TYR J N 1
ATOM 9603 C CA . TYR D 1 199 ? 11.56900 -32.70400 -10.96800 1.000 13.94480 168 TYR J CA 1
ATOM 9604 C C . TYR D 1 199 ? 12.91700 -33.38600 -10.78300 1.000 22.32756 168 TYR J C 1
ATOM 9605 O O . TYR D 1 199 ? 13.17000 -33.97200 -9.70900 1.000 19.03995 168 TYR J O 1
ATOM 9614 N N . ARG D 1 200 ? 13.81100 -33.28900 -11.76700 1.000 16.76172 169 ARG J N 1
ATOM 9615 C CA . ARG D 1 200 ? 15.11000 -33.94800 -11.62100 1.000 15.19508 169 ARG J CA 1
ATOM 9616 C C . ARG D 1 200 ? 15.89400 -33.53300 -10.37900 1.000 11.05705 169 ARG J C 1
ATOM 9617 O O . ARG D 1 200 ? 16.46900 -34.43000 -9.74400 1.000 15.59277 169 ARG J O 1
ATOM 9625 N N . PRO D 1 201 ? 15.94600 -32.25500 -9.95300 1.000 14.42643 170 PRO J N 1
ATOM 9626 C CA . PRO D 1 201 ? 16.72200 -31.93700 -8.73300 1.000 13.25240 170 PRO J CA 1
ATOM 9627 C C . PRO D 1 201 ? 16.37100 -32.79400 -7.52800 1.000 15.07490 170 PRO J C 1
ATOM 9628 O O . PRO D 1 201 ? 17.23100 -33.01500 -6.67800 1.000 15.56177 170 PRO J O 1
ATOM 9632 N N . ILE D 1 202 ? 15.12800 -33.27200 -7.42500 1.000 18.73015 171 ILE J N 1
ATOM 9633 C CA . ILE D 1 202 ? 14.72400 -34.12100 -6.30400 1.000 17.11362 171 ILE J CA 1
ATOM 9634 C C . ILE D 1 202 ? 15.36900 -35.49700 -6.41300 1.000 16.40897 171 ILE J C 1
ATOM 9635 O O . ILE D 1 202 ? 15.85700 -36.05600 -5.42100 1.000 14.85838 171 ILE J O 1
ATOM 9640 N N . PHE D 1 203 ? 15.33900 -36.08300 -7.61100 1.000 13.37261 172 PHE J N 1
ATOM 9641 C CA . PHE D 1 203 ? 15.98600 -37.37500 -7.81100 1.000 19.59668 172 PHE J CA 1
ATOM 9642 C C . PHE D 1 203 ? 17.49300 -37.25700 -7.62800 1.000 18.64777 172 PHE J C 1
ATOM 9643 O O . PHE D 1 203 ? 18.12300 -38.14300 -7.03800 1.000 17.27328 172 PHE J O 1
ATOM 9651 N N . ALA D 1 204 ? 18.07900 -36.15400 -8.10000 1.000 19.11115 173 ALA J N 1
ATOM 9652 C CA . ALA D 1 204 ? 19.50500 -35.92000 -7.90100 1.000 23.37029 173 ALA J CA 1
ATOM 9653 C C . ALA D 1 204 ? 19.83700 -35.78600 -6.41400 1.000 22.21123 173 ALA J C 1
ATOM 9654 O O . ALA D 1 204 ? 20.85300 -36.31000 -5.94200 1.000 19.97381 173 ALA J O 1
ATOM 9656 N N . ALA D 1 205 ? 18.97500 -35.10500 -5.65800 1.000 21.57490 174 ALA J N 1
ATOM 9657 C CA . ALA D 1 205 ? 19.19300 -34.96000 -4.22300 1.000 21.60907 174 ALA J CA 1
ATOM 9658 C C . ALA D 1 205 ? 19.12300 -36.30300 -3.51000 1.000 18.12038 174 ALA J C 1
ATOM 9659 O O . ALA D 1 205 ? 19.94000 -36.59500 -2.62700 1.000 21.53919 174 ALA J O 1
ATOM 9661 N N . ALA D 1 206 ? 18.14400 -37.13200 -3.86900 1.000 16.91041 175 ALA J N 1
ATOM 9662 C CA . ALA D 1 206 ? 18.04400 -38.45400 -3.26700 1.000 17.42720 175 ALA J CA 1
ATOM 9663 C C . ALA D 1 206 ? 19.28100 -39.29300 -3.56100 1.000 20.65841 175 ALA J C 1
ATOM 9664 O O . ALA D 1 206 ? 19.86100 -39.90100 -2.65500 1.000 18.69271 175 ALA J O 1
ATOM 9666 N N . GLU D 1 207 ? 19.69200 -39.35900 -4.83100 1.000 21.71714 176 GLU J N 1
ATOM 9667 C CA . GLU D 1 207 ? 20.84700 -40.18500 -5.17100 1.000 21.77993 176 GLU J CA 1
ATOM 9668 C C . GLU D 1 207 ? 22.10500 -39.70100 -4.46100 1.000 20.68974 176 GLU J C 1
ATOM 9669 O O . GLU D 1 207 ? 22.85000 -40.50300 -3.89000 1.000 21.00960 176 GLU J O 1
ATOM 9675 N N . ARG D 1 208 ? 22.35500 -38.38700 -4.49300 1.000 18.91415 177 ARG J N 1
ATOM 9676 C CA . ARG D 1 208 ? 23.51700 -37.80200 -3.83200 1.000 19.64123 177 ARG J CA 1
ATOM 9677 C C . ARG D 1 208 ? 23.60200 -38.17900 -2.36200 1.000 28.87768 177 ARG J C 1
ATOM 9678 O O . ARG D 1 208 ? 24.70500 -38.30500 -1.80800 1.000 21.44264 177 ARG J O 1
ATOM 9686 N N . ASN D 1 209 ? 22.45000 -38.32200 -1.71100 1.000 25.93930 178 ASN J N 1
ATOM 9687 C CA . ASN D 1 209 ? 22.35900 -38.55800 -0.28400 1.000 22.19692 178 ASN J CA 1
ATOM 9688 C C . ASN D 1 209 ? 22.08800 -40.00700 0.03700 1.000 24.52921 178 ASN J C 1
ATOM 9689 O O . ASN D 1 209 ? 21.82300 -40.33500 1.20000 1.000 25.22459 178 ASN J O 1
ATOM 9694 N N . LYS D 1 210 ? 22.14700 -40.87800 -0.97100 1.000 26.68167 179 LYS J N 1
ATOM 9695 C CA . LYS D 1 210 ? 21.99900 -42.31800 -0.78000 1.000 26.03098 179 LYS J CA 1
ATOM 9696 C C . LYS D 1 210 ? 20.67200 -42.64000 -0.10500 1.000 24.51816 179 LYS J C 1
ATOM 9697 O O . LYS D 1 210 ? 20.58500 -43.54400 0.73400 1.000 22.49226 179 LYS J O 1
ATOM 9703 N N . LEU D 1 211 ? 19.64100 -41.86700 -0.44600 1.000 21.61081 180 LEU J N 1
ATOM 9704 C CA . LEU D 1 211 ? 18.27700 -42.15300 -0.02800 1.000 22.27349 180 LEU J CA 1
ATOM 9705 C C . LEU D 1 211 ? 17.50500 -42.72100 -1.21000 1.000 23.53171 180 LEU J C 1
ATOM 9706 O O . LEU D 1 211 ? 17.79700 -42.41900 -2.37000 1.000 23.71880 180 LEU J O 1
ATOM 9711 N N . MET D 1 212 ? 16.53600 -43.57800 -0.91100 1.000 20.87501 181 MET J N 1
ATOM 9712 C CA . MET D 1 212 ? 15.69900 -44.11700 -1.96700 1.000 18.72428 181 MET J CA 1
ATOM 9713 C C . MET D 1 212 ? 14.48200 -43.20900 -2.18700 1.000 20.53492 181 MET J C 1
ATOM 9714 O O . MET D 1 212 ? 14.35300 -42.13600 -1.59100 1.000 14.55521 181 MET J O 1
ATOM 9719 N N . VAL D 1 213 ? 13.58700 -43.62900 -3.07600 1.000 22.33857 182 VAL J N 1
ATOM 9720 C CA . VAL D 1 213 ? 12.42100 -42.83500 -3.44000 1.000 14.64868 182 VAL J CA 1
ATOM 9721 C C . VAL D 1 213 ? 11.18400 -43.70200 -3.29400 1.000 14.96732 182 VAL J C 1
ATOM 9722 O O . VAL D 1 213 ? 11.14000 -44.81500 -3.83200 1.000 15.79288 182 VAL J O 1
ATOM 9726 N N . ALA D 1 214 ? 10.19200 -43.20000 -2.55700 1.000 12.05869 183 ALA J N 1
ATOM 9727 C CA . ALA D 1 214 ? 8.90000 -43.85100 -2.42100 1.000 12.60530 183 ALA J CA 1
ATOM 9728 C C . ALA D 1 214 ? 7.78800 -42.96300 -2.98800 1.000 16.72337 183 ALA J C 1
ATOM 9729 O O . ALA D 1 214 ? 7.89000 -41.72500 -2.98200 1.000 17.13618 183 ALA J O 1
ATOM 9731 N N . PHE D 1 215 ? 6.72200 -43.61100 -3.47600 1.000 13.72947 184 PHE J N 1
ATOM 9732 C CA . PHE D 1 215 ? 5.51900 -42.95200 -3.97300 1.000 15.85497 184 PHE J CA 1
ATOM 9733 C C . PHE D 1 215 ? 4.32200 -43.38900 -3.14000 1.000 15.10005 184 PHE J C 1
ATOM 9734 O O . PHE D 1 215 ? 4.20000 -44.56800 -2.79700 1.000 13.29060 184 PHE J O 1
ATOM 9742 N N . HIS D 1 216 ? 3.43000 -42.44700 -2.82800 1.000 14.81414 185 HIS J N 1
ATOM 9743 C CA . HIS D 1 216 ? 2.18900 -42.79300 -2.13400 1.000 16.50780 185 HIS J CA 1
ATOM 9744 C C . HIS D 1 216 ? 1.07400 -41.85400 -2.58000 1.000 12.66738 185 HIS J C 1
ATOM 9745 O O . HIS D 1 216 ? 1.28200 -40.63900 -2.66500 1.000 13.62410 185 HIS J O 1
ATOM 9752 N N . HIS D 1 217 ? -0.09300 -42.42000 -2.89300 1.000 14.11408 186 HIS J N 1
ATOM 9753 C CA . HIS D 1 217 ? -1.24400 -41.59800 -3.26200 1.000 15.38068 186 HIS J CA 1
ATOM 9754 C C . HIS D 1 217 ? -1.66000 -40.67000 -2.11600 1.000 19.41218 186 HIS J C 1
ATOM 9755 O O . HIS D 1 217 ? -1.57700 -41.02100 -0.93400 1.000 16.38354 186 HIS J O 1
ATOM 9762 N N . THR D 1 218 ? -2.08000 -39.46700 -2.48600 1.000 13.56052 187 THR J N 1
ATOM 9763 C CA . THR D 1 218 ? -2.69700 -38.49900 -1.60100 1.000 14.65057 187 THR J CA 1
ATOM 9764 C C . THR D 1 218 ? -4.21600 -38.61600 -1.69900 1.000 18.30972 187 THR J C 1
ATOM 9765 O O . THR D 1 218 ? -4.76500 -39.39600 -2.48300 1.000 15.19924 187 THR J O 1
ATOM 9769 N N . THR D 1 219 ? -4.90400 -37.78200 -0.92600 1.000 16.13958 188 THR J N 1
ATOM 9770 C CA . THR D 1 219 ? -6.34700 -37.65200 -1.07000 1.000 22.83271 188 THR J CA 1
ATOM 9771 C C . THR D 1 219 ? -6.75100 -36.97500 -2.38100 1.000 17.64356 188 THR J C 1
ATOM 9772 O O . THR D 1 219 ? -7.94800 -36.90000 -2.67600 1.000 13.46721 188 THR J O 1
ATOM 9776 N N . PHE D 1 220 ? -5.79100 -36.48000 -3.16300 1.000 15.78001 189 PHE J N 1
ATOM 9777 C CA . PHE D 1 220 ? -6.07500 -35.83300 -4.43500 1.000 18.88673 189 PHE J CA 1
ATOM 9778 C C . PHE D 1 220 ? -5.82100 -36.73900 -5.62800 1.000 17.93031 189 PHE J C 1
ATOM 9779 O O . PHE D 1 220 ? -6.10400 -36.33200 -6.75900 1.000 19.02726 189 PHE J O 1
ATOM 9787 N N . ALA D 1 221 ? -5.31200 -37.94700 -5.39600 1.000 16.22999 190 ALA J N 1
ATOM 9788 C CA . ALA D 1 221 ? -5.03100 -38.89000 -6.46600 1.000 15.64478 190 ALA J CA 1
ATOM 9789 C C . ALA D 1 221 ? -6.29700 -39.16400 -7.26000 1.000 12.37740 190 ALA J C 1
ATOM 9790 O O . ALA D 1 221 ? -7.39800 -39.18500 -6.71600 1.000 20.82816 190 ALA J O 1
ATOM 9792 N N . GLN D 1 222 ? -6.13900 -39.37300 -8.55600 1.000 10.86793 191 GLN J N 1
ATOM 9793 C CA . GLN D 1 222 ? -7.30100 -39.43600 -9.43500 1.000 14.25599 191 GLN J CA 1
ATOM 9794 C C . GLN D 1 222 ? -6.93800 -40.20700 -10.69800 1.000 14.71566 191 GLN J C 1
ATOM 9795 O O . GLN D 1 222 ? -5.76300 -40.43000 -11.00000 1.000 11.30017 191 GLN J O 1
ATOM 9801 N N . GLY D 1 223 ? -7.97200 -40.59100 -11.45000 1.000 19.35490 192 GLY J N 1
ATOM 9802 C CA . GLY D 1 223 ? -7.79300 -41.14500 -12.76900 1.000 12.34535 192 GLY J CA 1
ATOM 9803 C C . GLY D 1 223 ? -7.84200 -40.06200 -13.82800 1.000 16.37078 192 GLY J C 1
ATOM 9804 O O . GLY D 1 223 ? -7.88600 -38.86500 -13.51400 1.000 12.88723 192 GLY J O 1
ATOM 9805 N N . PRO D 1 224 ? -7.87600 -40.46200 -15.11000 1.000 17.72332 193 PRO J N 1
ATOM 9806 C CA . PRO D 1 224 ? -7.81700 -39.46500 -16.19800 1.000 16.31435 193 PRO J CA 1
ATOM 9807 C C . PRO D 1 224 ? -9.03800 -38.57600 -16.28300 1.000 16.61808 193 PRO J C 1
ATOM 9808 O O . PRO D 1 224 ? -8.96800 -37.52400 -16.93300 1.000 20.69506 193 PRO J O 1
ATOM 9812 N N . TYR D 1 225 ? -10.15200 -38.95500 -15.65800 1.000 15.55840 194 TYR J N 1
ATOM 9813 C CA . TYR D 1 225 ? -11.39700 -38.20200 -15.73900 1.000 16.09198 194 TYR J CA 1
ATOM 9814 C C . TYR D 1 225 ? -11.82700 -37.73200 -14.36100 1.000 17.92568 194 TYR J C 1
ATOM 9815 O O . TYR D 1 225 ? -13.01000 -37.50400 -14.12100 1.000 20.19688 194 TYR J O 1
ATOM 9824 N N . GLY D 1 226 ? -10.87000 -37.59500 -13.45300 1.000 16.88361 195 GLY J N 1
ATOM 9825 C CA . GLY D 1 226 ? -11.15200 -37.26600 -12.07900 1.000 16.08491 195 GLY J CA 1
ATOM 9826 C C . GLY D 1 226 ? -11.17500 -38.47800 -11.16300 1.000 21.10288 195 GLY J C 1
ATOM 9827 O O . GLY D 1 226 ? -10.60200 -39.53600 -11.43800 1.000 21.76835 195 GLY J O 1
ATOM 9828 N N . MET D 1 227 ? -11.90200 -38.31200 -10.06200 1.000 18.26925 196 MET J N 1
ATOM 9829 C CA . MET D 1 227 ? -11.91400 -39.22900 -8.93500 1.000 24.70974 196 MET J CA 1
ATOM 9830 C C . MET D 1 227 ? -13.04900 -40.24900 -8.98400 1.000 25.40116 196 MET J C 1
ATOM 9831 O O . MET D 1 227 ? -13.22600 -41.01300 -8.02500 1.000 22.37501 196 MET J O 1
ATOM 9836 N N . GLY D 1 228 ? -13.83800 -40.26900 -10.04100 1.000 20.13635 197 GLY J N 1
ATOM 9837 C CA . GLY D 1 228 ? -15.04400 -41.06800 -10.02400 1.000 22.32550 197 GLY J CA 1
ATOM 9838 C C . GLY D 1 228 ? -16.15500 -40.39300 -9.23000 1.000 22.10627 197 GLY J C 1
ATOM 9839 O O . GLY D 1 228 ? -16.02700 -39.27600 -8.73300 1.000 24.39962 197 GLY J O 1
ATOM 9840 N N . LEU D 1 229 ? -17.27200 -41.09900 -9.10300 1.000 16.61596 198 LEU J N 1
ATOM 9841 C CA . LEU D 1 229 ? -18.48600 -40.48400 -8.59300 1.000 18.09910 198 LEU J CA 1
ATOM 9842 C C . LEU D 1 229 ? -18.93200 -41.08600 -7.26400 1.000 17.02468 198 LEU J C 1
ATOM 9843 O O . LEU D 1 229 ? -19.97300 -40.68200 -6.72200 1.000 20.01380 198 LEU J O 1
ATOM 9848 N N . HIS D 1 230 ? -18.15800 -42.01300 -6.70800 1.000 12.34099 199 HIS J N 1
ATOM 9849 C CA . HIS D 1 230 ? -18.43800 -42.61300 -5.41300 1.000 18.72201 199 HIS J CA 1
ATOM 9850 C C . HIS D 1 230 ? -17.11300 -42.96200 -4.77800 1.000 17.61576 199 HIS J C 1
ATOM 9851 O O . HIS D 1 230 ? -16.09500 -43.09000 -5.46800 1.000 16.68336 199 HIS J O 1
ATOM 9858 N N . TYR D 1 231 ? -17.12500 -43.12600 -3.45400 1.000 16.86133 200 TYR J N 1
ATOM 9859 C CA . TYR D 1 231 ? -15.88600 -43.50300 -2.78600 1.000 17.21529 200 TYR J CA 1
ATOM 9860 C C . TYR D 1 231 ? -15.37400 -44.84200 -3.30700 1.000 17.54947 200 TYR J C 1
ATOM 9861 O O . TYR D 1 231 ? -14.16400 -45.00400 -3.52300 1.000 14.91242 200 TYR J O 1
ATOM 9870 N N . MET D 1 232 ? -16.27300 -45.80900 -3.53700 1.000 14.16416 201 MET J N 1
ATOM 9871 C CA . MET D 1 232 ? -15.80200 -47.10700 -4.01600 1.000 10.69012 201 MET J CA 1
ATOM 9872 C C . MET D 1 232 ? -15.07800 -46.96000 -5.35200 1.000 15.94341 201 MET J C 1
ATOM 9873 O O . MET D 1 232 ? -14.03500 -47.59000 -5.56500 1.000 15.42462 201 MET J O 1
ATOM 9878 N N . GLU D 1 233 ? -15.58100 -46.08400 -6.23700 1.000 11.07804 202 GLU J N 1
ATOM 9879 C CA . GLU D 1 233 ? -14.90400 -45.82200 -7.50200 1.000 13.11089 202 GLU J CA 1
ATOM 9880 C C . GLU D 1 233 ? -13.58100 -45.09800 -7.28200 1.000 14.97029 202 GLU J C 1
ATOM 9881 O O . GLU D 1 233 ? -12.54500 -45.50500 -7.82100 1.000 17.54089 202 GLU J O 1
ATOM 9887 N N . ARG D 1 234 ? -13.61100 -43.99100 -6.53200 1.000 13.59335 203 ARG J N 1
ATOM 9888 C CA . ARG D 1 234 ? -12.38500 -43.28200 -6.17200 1.000 18.25252 203 ARG J CA 1
ATOM 9889 C C . ARG D 1 234 ? -11.32200 -44.25300 -5.67800 1.000 16.56950 203 ARG J C 1
ATOM 9890 O O . ARG D 1 234 ? -10.15300 -44.18500 -6.07900 1.000 10.90213 203 ARG J O 1
ATOM 9898 N N . HIS D 1 235 ? -11.71500 -45.18900 -4.81700 1.000 15.63319 204 HIS J N 1
ATOM 9899 C CA . HIS D 1 235 ? -10.72200 -46.14600 -4.35500 1.000 16.78689 204 HIS J CA 1
ATOM 9900 C C . HIS D 1 235 ? -10.29200 -47.09900 -5.47000 1.000 18.91156 204 HIS J C 1
ATOM 9901 O O . HIS D 1 235 ? -9.12600 -47.50100 -5.50300 1.000 15.14518 204 HIS J O 1
ATOM 9908 N N . CYS D 1 236 ? -11.19100 -47.43700 -6.41200 1.000 14.81094 205 CYS J N 1
ATOM 9909 C CA . CYS D 1 236 ? -10.78700 -48.28600 -7.52800 1.000 13.37053 205 CYS J CA 1
ATOM 9910 C C . CYS D 1 236 ? -9.71800 -47.62700 -8.38000 1.000 16.08809 205 CYS J C 1
ATOM 9911 O O . CYS D 1 236 ? -8.99000 -48.30900 -9.10500 1.000 15.93664 205 CYS J O 1
ATOM 9914 N N . LEU D 1 237 ? -9.65400 -46.30500 -8.37300 1.000 19.61267 206 LEU J N 1
ATOM 9915 C CA . LEU D 1 237 ? -8.78100 -45.60500 -9.30300 1.000 13.99350 206 LEU J CA 1
ATOM 9916 C C . LEU D 1 237 ? -7.37500 -45.36100 -8.75600 1.000 18.36724 206 LEU J C 1
ATOM 9917 O O . LEU D 1 237 ? -6.50100 -44.92900 -9.51600 1.000 16.79670 206 LEU J O 1
ATOM 9922 N N . ILE D 1 238 ? -7.12200 -45.63700 -7.47100 1.000 16.80475 207 ILE J N 1
ATOM 9923 C CA . ILE D 1 238 ? -5.77900 -45.43500 -6.92100 1.000 13.04331 207 ILE J CA 1
ATOM 9924 C C . ILE D 1 238 ? -4.69800 -46.13200 -7.74400 1.000 16.79631 207 ILE J C 1
ATOM 9925 O O . ILE D 1 238 ? -3.67900 -45.49300 -8.04600 1.000 16.54969 207 ILE J O 1
ATOM 9930 N N . PRO D 1 239 ? -4.83700 -47.40800 -8.12900 1.000 16.05427 208 PRO J N 1
ATOM 9931 C CA . PRO D 1 239 ? -3.79800 -47.99600 -8.98300 1.000 16.52891 208 PRO J CA 1
ATOM 9932 C C . PRO D 1 239 ? -3.65200 -47.25800 -10.29900 1.000 16.26949 208 PRO J C 1
ATOM 9933 O O . PRO D 1 239 ? -2.53400 -47.09800 -10.81000 1.000 17.08402 208 PRO J O 1
ATOM 9937 N N . ILE D 1 240 ? -4.76900 -46.78000 -10.84600 1.000 12.92138 209 ILE J N 1
ATOM 9938 C CA . ILE D 1 240 ? -4.74100 -45.98000 -12.06400 1.000 14.60220 209 ILE J CA 1
ATOM 9939 C C . ILE D 1 240 ? -3.95000 -44.69500 -11.84300 1.000 18.60457 209 ILE J C 1
ATOM 9940 O O . ILE D 1 240 ? -3.22900 -44.23300 -12.73100 1.000 16.46172 209 ILE J O 1
ATOM 9945 N N . SER D 1 241 ? -4.05000 -44.10500 -10.65500 1.000 15.65227 210 SER J N 1
ATOM 9946 C CA . SER D 1 241 ? -3.24100 -42.91700 -10.41800 1.000 15.29248 210 SER J CA 1
ATOM 9947 C C . SER D 1 241 ? -1.75000 -43.23100 -10.31800 1.000 13.98376 210 SER J C 1
ATOM 9948 O O . SER D 1 241 ? -0.93100 -42.34000 -10.55400 1.000 14.65177 210 SER J O 1
ATOM 9951 N N . LEU D 1 242 ? -1.37400 -44.47200 -10.01000 1.000 15.27027 211 LEU J N 1
ATOM 9952 C CA . LEU D 1 242 ? 0.02000 -44.78100 -9.71100 1.000 15.90007 211 LEU J CA 1
ATOM 9953 C C . LEU D 1 242 ? 0.78500 -45.39100 -10.87900 1.000 17.21129 211 LEU J C 1
ATOM 9954 O O . LEU D 1 242 ? 1.97400 -45.08400 -11.06000 1.000 14.56400 211 LEU J O 1
ATOM 9959 N N . MET D 1 243 ? 0.14400 -46.26400 -11.65700 1.000 15.47114 212 MET J N 1
ATOM 9960 C CA . MET D 1 243 ? 0.81200 -46.86600 -12.80900 1.000 15.07396 212 MET J CA 1
ATOM 9961 C C . MET D 1 243 ? 1.50700 -45.85400 -13.71400 1.000 16.35541 212 MET J C 1
ATOM 9962 O O . MET D 1 243 ? 2.62400 -46.15000 -14.18400 1.000 12.31129 212 MET J O 1
ATOM 9967 N N . PRO D 1 244 ? 0.92800 -44.69100 -14.02200 1.000 11.95960 213 PRO J N 1
ATOM 9968 C CA . PRO D 1 244 ? 1.63900 -43.74600 -14.89900 1.000 12.30341 213 PRO J CA 1
ATOM 9969 C C . PRO D 1 244 ? 2.93700 -43.20400 -14.30000 1.000 15.23070 213 PRO J C 1
ATOM 9970 O O . PRO D 1 244 ? 3.81800 -42.78100 -15.06500 1.000 13.80767 213 PRO J O 1
ATOM 9974 N N . GLN D 1 245 ? 3.08900 -43.19600 -12.96800 1.000 11.22626 214 GLN J N 1
ATOM 9975 C CA . GLN D 1 245 ? 4.36900 -42.78800 -12.39500 1.000 13.97188 214 GLN J CA 1
ATOM 9976 C C . GLN D 1 245 ? 5.49000 -43.73700 -12.80700 1.000 14.45902 214 GLN J C 1
ATOM 9977 O O . GLN D 1 245 ? 6.59800 -43.29600 -13.12700 1.000 13.48947 214 GLN J O 1
ATOM 9983 N N . VAL D 1 246 ? 5.22300 -45.04700 -12.79900 1.000 18.79679 215 VAL J N 1
ATOM 9984 C CA . VAL D 1 246 ? 6.19500 -46.01400 -13.31400 1.000 15.27551 215 VAL J CA 1
ATOM 9985 C C . VAL D 1 246 ? 6.48300 -45.74800 -14.78600 1.000 12.66622 215 VAL J C 1
ATOM 9986 O O . VAL D 1 246 ? 7.64400 -45.68200 -15.21300 1.000 12.19725 215 VAL J O 1
ATOM 9990 N N . ILE D 1 247 ? 5.42600 -45.58900 -15.58500 1.000 14.61478 216 ILE J N 1
ATOM 9991 C CA . ILE D 1 247 ? 5.60400 -45.27900 -17.00100 1.000 14.11613 216 ILE J CA 1
ATOM 9992 C C . ILE D 1 247 ? 6.36000 -43.96700 -17.17400 1.000 15.27970 216 ILE J C 1
ATOM 9993 O O . ILE D 1 247 ? 7.24500 -43.84900 -18.03600 1.000 17.07475 216 ILE J O 1
ATOM 9998 N N . SER D 1 248 ? 6.04100 -42.97000 -16.34600 1.000 10.49369 217 SER J N 1
ATOM 9999 C CA . SER D 1 248 ? 6.66900 -41.66200 -16.47500 1.000 11.29110 217 SER J CA 1
ATOM 10000 C C . SER D 1 248 ? 8.15800 -41.73000 -16.18500 1.000 17.81769 217 SER J C 1
ATOM 10001 O O . SER D 1 248 ? 8.96700 -41.14100 -16.92000 1.000 17.59821 217 SER J O 1
ATOM 10004 N N . LEU D 1 249 ? 8.53400 -42.45200 -15.11900 1.000 15.83346 218 LEU J N 1
ATOM 10005 C CA . LEU D 1 249 ? 9.93000 -42.49900 -14.69400 1.000 11.65225 218 LEU J CA 1
ATOM 10006 C C . LEU D 1 249 ? 10.80200 -43.22300 -15.72000 1.000 15.54649 218 LEU J C 1
ATOM 10007 O O . LEU D 1 249 ? 11.91700 -42.77500 -16.02900 1.000 14.59474 218 LEU J O 1
ATOM 10012 N N . ILE D 1 250 ? 10.29300 -44.31200 -16.29900 1.000 18.96455 219 ILE J N 1
ATOM 10013 C CA . ILE D 1 250 ? 11.06500 -45.07500 -17.27700 1.000 17.76518 219 ILE J CA 1
ATOM 10014 C C . ILE D 1 250 ? 11.17800 -44.31800 -18.60500 1.000 16.34445 219 ILE J C 1
ATOM 10015 O O . ILE D 1 250 ? 12.28200 -44.12500 -19.13100 1.000 18.68559 219 ILE J O 1
ATOM 10020 N N . ALA D 1 251 ? 10.04700 -43.86700 -19.16100 1.000 16.24002 220 ALA J N 1
ATOM 10021 C CA . ALA D 1 251 ? 10.05700 -43.24300 -20.48700 1.000 16.44798 220 ALA J CA 1
ATOM 10022 C C . ALA D 1 251 ? 10.91800 -41.98000 -20.51500 1.000 24.28261 220 ALA J C 1
ATOM 10023 O O . ALA D 1 251 ? 11.58300 -41.68900 -21.51900 1.000 14.86965 220 ALA J O 1
ATOM 10025 N N . ASN D 1 252 ? 10.92600 -41.21800 -19.42400 1.000 20.84428 221 ASN J N 1
ATOM 10026 C CA . ASN D 1 252 ? 11.69900 -39.98600 -19.35700 1.000 18.20061 221 ASN J CA 1
ATOM 10027 C C . ASN D 1 252 ? 13.07400 -40.19200 -18.74500 1.000 16.68595 221 ASN J C 1
ATOM 10028 O O . ASN D 1 252 ? 13.74000 -39.21500 -18.38600 1.000 15.54363 221 ASN J O 1
ATOM 10033 N N . GLY D 1 253 ? 13.51000 -41.44200 -18.62400 1.000 16.76233 222 GLY J N 1
ATOM 10034 C CA . GLY D 1 253 ? 14.89000 -41.73200 -18.31600 1.000 16.45583 222 GLY J CA 1
ATOM 10035 C C . GLY D 1 253 ? 15.31800 -41.52700 -16.88600 1.000 17.19544 222 GLY J C 1
ATOM 10036 O O . GLY D 1 253 ? 16.52400 -41.46300 -16.62900 1.000 15.11077 222 GLY J O 1
ATOM 10037 N N . VAL D 1 254 ? 14.38000 -41.43900 -15.93500 1.000 16.77294 223 VAL J N 1
ATOM 10038 C CA . VAL D 1 254 ? 14.79000 -41.31500 -14.53700 1.000 13.42385 223 VAL J CA 1
ATOM 10039 C C . VAL D 1 254 ? 15.61000 -42.52500 -14.09600 1.000 15.86027 223 VAL J C 1
ATOM 10040 O O . VAL D 1 254 ? 16.62700 -42.38000 -13.40000 1.000 17.27776 223 VAL J O 1
ATOM 10044 N N . PHE D 1 255 ? 15.17600 -43.74000 -14.46700 1.000 18.76330 224 PHE J N 1
ATOM 10045 C CA . PHE D 1 255 ? 15.93700 -44.93800 -14.09900 1.000 19.70188 224 PHE J CA 1
ATOM 10046 C C . PHE D 1 255 ? 17.35400 -44.86900 -14.65300 1.000 21.15084 224 PHE J C 1
ATOM 10047 O O . PHE D 1 255 ? 18.33500 -45.08900 -13.93200 1.000 18.97927 224 PHE J O 1
ATOM 10055 N N . ASP D 1 256 ? 17.47700 -44.53600 -15.93200 1.000 17.15571 225 ASP J N 1
ATOM 10056 C CA . ASP D 1 256 ? 18.78600 -44.53500 -16.56500 1.000 20.57962 225 ASP J CA 1
ATOM 10057 C C . ASP D 1 256 ? 19.68900 -43.43800 -16.03300 1.000 17.81219 225 ASP J C 1
ATOM 10058 O O . ASP D 1 256 ? 20.91000 -43.59700 -16.05100 1.000 19.61142 225 ASP J O 1
ATOM 10063 N N . SER D 1 257 ? 19.13700 -42.31400 -15.57600 1.000 18.52563 226 SER J N 1
ATOM 10064 C CA . SER D 1 257 ? 20.01800 -41.21200 -15.21400 1.000 18.04488 226 SER J CA 1
ATOM 10065 C C . SER D 1 257 ? 20.32500 -41.14400 -13.72700 1.000 16.85768 226 SER J C 1
ATOM 10066 O O . SER D 1 257 ? 21.17900 -40.34600 -13.32500 1.000 20.61809 226 SER J O 1
ATOM 10069 N N . TYR D 1 258 ? 19.66700 -41.96200 -12.91600 1.000 21.33498 227 TYR J N 1
ATOM 10070 C CA . TYR D 1 258 ? 19.95200 -42.10500 -11.48600 1.000 17.75426 227 TYR J CA 1
ATOM 10071 C C . TYR D 1 258 ? 20.04400 -43.59500 -11.20500 1.000 21.96873 227 TYR J C 1
ATOM 10072 O O . TYR D 1 258 ? 19.14600 -44.19500 -10.59200 1.000 16.69423 227 TYR J O 1
ATOM 10081 N N . PRO D 1 259 ? 21.11300 -44.23500 -11.68500 1.000 19.31328 228 PRO J N 1
ATOM 10082 C CA . PRO D 1 259 ? 21.17000 -45.70300 -11.64100 1.000 21.08123 228 PRO J CA 1
ATOM 10083 C C . PRO D 1 259 ? 21.29100 -46.27400 -10.24200 1.000 22.90435 228 PRO J C 1
ATOM 10084 O O . PRO D 1 259 ? 20.97900 -47.45500 -10.06100 1.000 30.13509 228 PRO J O 1
ATOM 10088 N N . ASN D 1 260 ? 21.71800 -45.48900 -9.25100 1.000 20.83356 229 ASN J N 1
ATOM 10089 C CA . ASN D 1 260 ? 21.82400 -45.97600 -7.88100 1.000 28.71371 229 ASN J CA 1
ATOM 10090 C C . ASN D 1 260 ? 20.54100 -45.75500 -7.08600 1.000 30.89238 229 ASN J C 1
ATOM 10091 O O . ASN D 1 260 ? 20.51900 -46.00100 -5.87400 1.000 35.31066 229 ASN J O 1
ATOM 10096 N N . LEU D 1 261 ? 19.47700 -45.31700 -7.74800 1.000 19.46052 230 LEU J N 1
ATOM 10097 C CA . LEU D 1 261 ? 18.19500 -45.05000 -7.11400 1.000 21.91284 230 LEU J CA 1
ATOM 10098 C C . LEU D 1 261 ? 17.27800 -46.25500 -7.29800 1.000 20.18325 230 LEU J C 1
ATOM 10099 O O . LEU D 1 261 ? 17.29900 -46.91200 -8.34400 1.000 22.01884 230 LEU J O 1
ATOM 10104 N N . ARG D 1 262 ? 16.50000 -46.56300 -6.26800 1.000 17.64545 231 ARG J N 1
ATOM 10105 C CA . ARG D 1 262 ? 15.41500 -47.52800 -6.36500 1.000 20.54906 231 ARG J CA 1
ATOM 10106 C C . ARG D 1 262 ? 14.11400 -46.83700 -5.99700 1.000 19.29183 231 ARG J C 1
ATOM 10107 O O . ARG D 1 262 ? 14.10400 -45.84900 -5.25200 1.000 13.98755 231 ARG J O 1
ATOM 10115 N N . PHE D 1 263 ? 13.01100 -47.39500 -6.50000 1.000 12.18739 232 PHE J N 1
ATOM 10116 C CA . PHE D 1 263 ? 11.71200 -46.73600 -6.47300 1.000 14.28988 232 PHE J CA 1
ATOM 10117 C C . PHE D 1 263 ? 10.66900 -47.68800 -5.90400 1.000 17.05843 232 PHE J C 1
ATOM 10118 O O . PHE D 1 263 ? 10.51600 -48.82100 -6.38500 1.000 16.93154 232 PHE J O 1
ATOM 10126 N N . MET D 1 264 ? 9.93400 -47.22800 -4.89700 1.000 13.65927 233 MET J N 1
ATOM 10127 C CA . MET D 1 264 ? 8.93800 -48.06400 -4.24200 1.000 12.69477 233 MET J CA 1
ATOM 10128 C C . MET D 1 264 ? 7.59100 -47.37700 -4.39400 1.000 16.59651 233 MET J C 1
ATOM 10129 O O . MET D 1 264 ? 7.44300 -46.19300 -4.06500 1.000 17.13874 233 MET J O 1
ATOM 10134 N N . VAL D 1 265 ? 6.64600 -48.09200 -4.98600 1.000 12.71370 234 VAL J N 1
ATOM 10135 C CA . VAL D 1 265 ? 5.27900 -47.62900 -5.15000 1.000 18.45465 234 VAL J CA 1
ATOM 10136 C C . VAL D 1 265 ? 4.42700 -48.36800 -4.12800 1.000 13.63824 234 VAL J C 1
ATOM 10137 O O . VAL D 1 265 ? 4.37700 -49.59900 -4.12400 1.000 15.98742 234 VAL J O 1
ATOM 10141 N N . LEU D 1 266 ? 3.74500 -47.62700 -3.27900 1.000 15.20361 235 LEU J N 1
ATOM 10142 C CA . LEU D 1 266 ? 2.93500 -48.21600 -2.22400 1.000 15.88117 235 LEU J CA 1
ATOM 10143 C C . LEU D 1 266 ? 1.45400 -48.21300 -2.58400 1.000 14.59078 235 LEU J C 1
ATOM 10144 O O . LEU D 1 266 ? 0.95200 -47.29200 -3.24200 1.000 16.84031 235 LEU J O 1
ATOM 10149 N N . GLU D 1 267 ? 0.74000 -49.20900 -2.04200 1.000 10.99429 236 GLU J N 1
ATOM 10150 C CA . GLU D 1 267 ? -0.75500 -49.25500 -2.05100 1.000 17.28454 236 GLU J CA 1
ATOM 10151 C C . GLU D 1 267 ? -1.46900 -49.22500 -3.40700 1.000 17.73184 236 GLU J C 1
ATOM 10152 O O . GLU D 1 267 ? -2.66600 -48.92400 -3.42400 1.000 18.91658 236 GLU J O 1
ATOM 10158 N N . GLY D 1 268 ? -0.78600 -49.52100 -4.48600 1.000 14.04448 237 GLY J N 1
ATOM 10159 C CA . GLY D 1 268 ? -1.48900 -49.62000 -5.74900 1.000 16.42170 237 GLY J CA 1
ATOM 10160 C C . GLY D 1 268 ? -1.75800 -51.03100 -6.22400 1.000 18.26606 237 GLY J C 1
ATOM 10161 O O . GLY D 1 268 ? -2.21100 -51.21200 -7.36200 1.000 24.06232 237 GLY J O 1
ATOM 10162 N N . GLY D 1 269 ? -1.49500 -52.03500 -5.40000 1.000 11.68314 238 GLY J N 1
ATOM 10163 C CA . GLY D 1 269 ? -1.52900 -53.40300 -5.87200 1.000 22.36385 238 GLY J CA 1
ATOM 10164 C C . GLY D 1 269 ? -0.29500 -53.71800 -6.70400 1.000 20.33248 238 GLY J C 1
ATOM 10165 O O . GLY D 1 269 ? 0.55800 -52.87000 -6.96900 1.000 17.29793 238 GLY J O 1
ATOM 10166 N N . PHE D 1 270 ? -0.20500 -54.98400 -7.11200 1.000 19.29070 239 PHE J N 1
ATOM 10167 C CA . PHE D 1 270 ? 0.89800 -55.44300 -7.94200 1.000 18.12090 239 PHE J CA 1
ATOM 10168 C C . PHE D 1 270 ? 0.45900 -56.31500 -9.10500 1.000 16.01699 239 PHE J C 1
ATOM 10169 O O . PHE D 1 270 ? 1.28400 -56.57700 -9.98800 1.000 16.93782 239 PHE J O 1
ATOM 10177 N N . SER D 1 271 ? -0.80100 -56.75500 -9.15100 1.000 16.16885 240 SER J N 1
ATOM 10178 C CA . SER D 1 271 ? -1.27700 -57.67600 -10.18300 1.000 18.43991 240 SER J CA 1
ATOM 10179 C C . SER D 1 271 ? -1.33900 -57.03900 -11.56600 1.000 17.61192 240 SER J C 1
ATOM 10180 O O . SER D 1 271 ? -1.54100 -57.75800 -12.55300 1.000 15.37159 240 SER J O 1
ATOM 10183 N N . TRP D 1 272 ? -1.17100 -55.71900 -11.65200 1.000 16.41267 241 TRP J N 1
ATOM 10184 C CA . TRP D 1 272 ? -1.05900 -55.00100 -12.90600 1.000 14.42438 241 TRP J CA 1
ATOM 10185 C C . TRP D 1 272 ? 0.37300 -54.89800 -13.41100 1.000 17.91249 241 TRP J C 1
ATOM 10186 O O . TRP D 1 272 ? 0.56100 -54.50300 -14.55700 1.000 17.41654 241 TRP J O 1
ATOM 10197 N N . LEU D 1 273 ? 1.38500 -55.21900 -12.59800 1.000 15.77378 242 LEU J N 1
ATOM 10198 C CA . LEU D 1 273 ? 2.76100 -54.98700 -13.03700 1.000 21.56220 242 LEU J CA 1
ATOM 10199 C C . LEU D 1 273 ? 3.15600 -55.79500 -14.27200 1.000 19.10850 242 LEU J C 1
ATOM 10200 O O . LEU D 1 273 ? 3.85200 -55.23100 -15.13200 1.000 21.00658 242 LEU J O 1
ATOM 10205 N N . PRO D 1 274 ? 2.75800 -57.06300 -14.45000 1.000 17.16113 243 PRO J N 1
ATOM 10206 C CA . PRO D 1 274 ? 3.09600 -57.73000 -15.72400 1.000 21.49391 243 PRO J CA 1
ATOM 10207 C C . PRO D 1 274 ? 2.56500 -57.00500 -16.95600 1.000 15.27966 243 PRO J C 1
ATOM 10208 O O . PRO D 1 274 ? 3.28500 -56.92100 -17.95700 1.000 18.19639 243 PRO J O 1
ATOM 10212 N N . HIS D 1 275 ? 1.35300 -56.43800 -16.90800 1.000 15.84235 244 HIS J N 1
ATOM 10213 C CA . HIS D 1 275 ? 0.87300 -55.63400 -18.03600 1.000 18.27635 244 HIS J CA 1
ATOM 10214 C C . HIS D 1 275 ? 1.77200 -54.43000 -18.29700 1.000 17.92296 244 HIS J C 1
ATOM 10215 O O . HIS D 1 275 ? 2.19700 -54.19700 -19.43800 1.000 17.39562 244 HIS J O 1
ATOM 10222 N N . VAL D 1 276 ? 2.05200 -53.63100 -17.25400 1.000 14.28538 245 VAL J N 1
ATOM 10223 C CA . VAL D 1 276 ? 2.88000 -52.44500 -17.45000 1.000 18.57551 245 VAL J CA 1
ATOM 10224 C C . VAL D 1 276 ? 4.26200 -52.83300 -17.97500 1.000 16.68526 245 VAL J C 1
ATOM 10225 O O . VAL D 1 276 ? 4.79400 -52.19100 -18.88900 1.000 17.57428 245 VAL J O 1
ATOM 10229 N N . MET D 1 277 ? 4.84900 -53.90600 -17.43400 1.000 15.45677 246 MET J N 1
ATOM 10230 C CA . MET D 1 277 ? 6.15000 -54.34900 -17.92300 1.000 18.12192 246 MET J CA 1
ATOM 10231 C C . MET D 1 277 ? 6.06100 -54.85200 -19.36000 1.000 18.86805 246 MET J C 1
ATOM 10232 O O . MET D 1 277 ? 6.91900 -54.52600 -20.19100 1.000 25.02763 246 MET J O 1
ATOM 10237 N N . TRP D 1 278 ? 5.04100 -55.65000 -19.67500 1.000 19.55009 247 TRP J N 1
ATOM 10238 C CA . TRP D 1 278 ? 4.89500 -56.13000 -21.04800 1.000 18.69788 247 TRP J CA 1
ATOM 10239 C C . TRP D 1 278 ? 4.61700 -54.98200 -22.01000 1.000 25.27648 247 TRP J C 1
ATOM 10240 O O . TRP D 1 278 ? 5.18400 -54.94100 -23.10900 1.000 26.47584 247 TRP J O 1
ATOM 10251 N N . ARG D 1 279 ? 3.74000 -54.04800 -21.62000 1.000 19.03082 248 ARG J N 1
ATOM 10252 C CA . ARG D 1 279 ? 3.39400 -52.94700 -22.51500 1.000 20.63517 248 ARG J CA 1
ATOM 10253 C C . ARG D 1 279 ? 4.60700 -52.05600 -22.79100 1.000 21.20708 248 ARG J C 1
ATOM 10254 O O . ARG D 1 279 ? 4.95600 -51.80400 -23.95300 1.000 20.28758 248 ARG J O 1
ATOM 10262 N N . MET D 1 280 ? 5.27500 -51.58300 -21.73200 1.000 17.85355 249 MET J N 1
ATOM 10263 C CA . MET D 1 280 ? 6.42500 -50.69900 -21.90900 1.000 20.65279 249 MET J CA 1
ATOM 10264 C C . MET D 1 280 ? 7.50600 -51.35300 -22.75700 1.000 22.34214 249 MET J C 1
ATOM 10265 O O . MET D 1 280 ? 8.15200 -50.67900 -23.56700 1.000 18.78927 249 MET J O 1
ATOM 10270 N N . ASP D 1 281 ? 7.72900 -52.66100 -22.57400 1.000 23.43056 250 ASP J N 1
ATOM 10271 C CA . ASP D 1 281 ? 8.70500 -53.36000 -23.40800 1.000 24.37430 250 ASP J CA 1
ATOM 10272 C C . ASP D 1 281 ? 8.32200 -53.28500 -24.88300 1.000 22.01708 250 ASP J C 1
ATOM 10273 O O . ASP D 1 281 ? 9.18600 -53.08900 -25.74100 1.000 23.77198 250 ASP J O 1
ATOM 10278 N N . ARG D 1 282 ? 7.03000 -53.41600 -25.19800 1.000 23.24448 251 ARG J N 1
ATOM 10279 C CA . ARG D 1 282 ? 6.61000 -53.31800 -26.59500 1.000 20.70863 251 ARG J CA 1
ATOM 10280 C C . ARG D 1 282 ? 6.72000 -51.89000 -27.12100 1.000 25.29371 251 ARG J C 1
ATOM 10281 O O . ARG D 1 282 ? 7.15500 -51.68000 -28.26100 1.000 22.18557 251 ARG J O 1
ATOM 10289 N N . GLU D 1 283 ? 6.31700 -50.89200 -26.32200 1.000 24.30991 252 GLU J N 1
ATOM 10290 C CA . GLU D 1 283 ? 6.45100 -49.51200 -26.78400 1.000 20.79768 252 GLU J CA 1
ATOM 10291 C C . GLU D 1 283 ? 7.91700 -49.11500 -26.91400 1.000 21.33997 252 GLU J C 1
ATOM 10292 O O . GLU D 1 283 ? 8.27200 -48.34600 -27.81300 1.000 19.93899 252 GLU J O 1
ATOM 10298 N N . TYR D 1 284 ? 8.77000 -49.61700 -26.01400 1.000 21.32580 253 TYR J N 1
ATOM 10299 C CA . TYR D 1 284 ? 10.20600 -49.38000 -26.11400 1.000 20.63959 253 TYR J CA 1
ATOM 10300 C C . TYR D 1 284 ? 10.76200 -49.93400 -27.42500 1.000 23.50985 253 TYR J C 1
ATOM 10301 O O . TYR D 1 284 ? 11.49400 -49.24800 -28.15000 1.000 19.84219 253 TYR J O 1
ATOM 10310 N N . ARG D 1 285 ? 10.40300 -51.17800 -27.74800 1.000 28.00671 254 ARG J N 1
ATOM 10311 C CA . ARG D 1 285 ? 10.93800 -51.83100 -28.93200 1.000 26.11775 254 ARG J CA 1
ATOM 10312 C C . ARG D 1 285 ? 10.48200 -51.14300 -30.21500 1.000 22.70692 254 ARG J C 1
ATOM 10313 O O . ARG D 1 285 ? 11.28700 -50.94200 -31.13100 1.000 25.02307 254 ARG J O 1
ATOM 10321 N N . GLN D 1 286 ? 9.20400 -50.76700 -30.30800 1.000 23.63041 255 GLN J N 1
ATOM 10322 C CA . GLN D 1 286 ? 8.73600 -50.09200 -31.51400 1.000 27.46851 255 GLN J CA 1
ATOM 10323 C C . GLN D 1 286 ? 9.16200 -48.63000 -31.59900 1.000 26.41325 255 GLN J C 1
ATOM 10324 O O . GLN D 1 286 ? 9.16700 -48.06900 -32.69900 1.000 32.59270 255 GLN J O 1
ATOM 10330 N N . GLY D 1 287 ? 9.50000 -47.99600 -30.48200 1.000 20.48941 256 GLY J N 1
ATOM 10331 C CA . GLY D 1 287 ? 9.81400 -46.58200 -30.51200 1.000 24.81590 256 GLY J CA 1
ATOM 10332 C C . GLY D 1 287 ? 11.18200 -46.22800 -29.97800 1.000 25.92445 256 GLY J C 1
ATOM 10333 O O . GLY D 1 287 ? 11.39700 -45.09200 -29.54000 1.000 32.00829 256 GLY J O 1
ATOM 10334 N N . ARG D 1 288 ? 12.12000 -47.18600 -30.03600 1.000 31.58458 257 ARG J N 1
ATOM 10335 C CA . ARG D 1 288 ? 13.49200 -46.95100 -29.57700 1.000 32.82100 257 ARG J CA 1
ATOM 10336 C C . ARG D 1 288 ? 14.06800 -45.65400 -30.13700 1.000 24.35017 257 ARG J C 1
ATOM 10337 O O . ARG D 1 288 ? 14.77200 -44.92100 -29.43100 1.000 25.79925 257 ARG J O 1
ATOM 10345 N N . VAL D 1 289 ? 13.77500 -45.34400 -31.39700 1.000 20.86401 258 VAL J N 1
ATOM 10346 C CA . VAL D 1 289 ? 14.39400 -44.17800 -32.02800 1.000 25.78468 258 VAL J CA 1
ATOM 10347 C C . VAL D 1 289 ? 14.11700 -42.91300 -31.21800 1.000 18.28921 258 VAL J C 1
ATOM 10348 O O . VAL D 1 289 ? 14.98200 -42.03400 -31.08400 1.000 18.23207 258 VAL J O 1
ATOM 10352 N N . GLU D 1 290 ? 12.93000 -42.82400 -30.62500 1.000 19.34947 259 GLU J N 1
ATOM 10353 C CA . GLU D 1 290 ? 12.51000 -41.60400 -29.95200 1.000 20.40486 259 GLU J CA 1
ATOM 10354 C C . GLU D 1 290 ? 13.09400 -41.49000 -28.54700 1.000 18.86075 259 GLU J C 1
ATOM 10355 O O . GLU D 1 290 ? 13.31500 -40.37400 -28.06800 1.000 17.03280 259 GLU J O 1
ATOM 10361 N N . VAL D 1 291 ? 13.37900 -42.60700 -27.88600 1.000 16.99536 260 VAL J N 1
ATOM 10362 C CA . VAL D 1 291 ? 13.84400 -42.55800 -26.49700 1.000 16.13784 260 VAL J CA 1
ATOM 10363 C C . VAL D 1 291 ? 15.21500 -43.22200 -26.35600 1.000 18.79069 260 VAL J C 1
ATOM 10364 O O . VAL D 1 291 ? 15.35900 -44.19800 -25.60400 1.000 19.40684 260 VAL J O 1
ATOM 10368 N N . PRO D 1 292 ? 16.26200 -42.71000 -27.02000 1.000 21.78221 261 PRO J N 1
ATOM 10369 C CA . PRO D 1 292 ? 17.57200 -43.37900 -26.95400 1.000 16.54698 261 PRO J CA 1
ATOM 10370 C C . PRO D 1 292 ? 18.23900 -43.32400 -25.58500 1.000 23.35079 261 PRO J C 1
ATOM 10371 O O . PRO D 1 292 ? 19.24900 -44.00900 -25.38700 1.000 14.52669 261 PRO J O 1
ATOM 10375 N N . TRP D 1 293 ? 17.70100 -42.55900 -24.63000 1.000 26.30678 262 TRP J N 1
ATOM 10376 C CA . TRP D 1 293 ? 18.27900 -42.49600 -23.29700 1.000 17.25424 262 TRP J CA 1
ATOM 10377 C C . TRP D 1 293 ? 17.94800 -43.70900 -22.44700 1.000 20.34466 262 TRP J C 1
ATOM 10378 O O . TRP D 1 293 ? 18.53700 -43.86500 -21.37200 1.000 24.80409 262 TRP J O 1
ATOM 10389 N N . ILE D 1 294 ? 17.02400 -44.55600 -22.88600 1.000 21.45214 263 ILE J N 1
ATOM 10390 C CA . ILE D 1 294 ? 16.68600 -45.77100 -22.15900 1.000 21.50604 263 ILE J CA 1
ATOM 10391 C C . ILE D 1 294 ? 17.61400 -46.87500 -22.64800 1.000 23.54873 263 ILE J C 1
ATOM 10392 O O . ILE D 1 294 ? 17.55800 -47.27400 -23.81500 1.000 18.09531 263 ILE J O 1
ATOM 10397 N N . LYS D 1 295 ? 18.47700 -47.36500 -21.75500 1.000 24.35647 264 LYS J N 1
ATOM 10398 C CA . LYS D 1 295 ? 19.53000 -48.30000 -22.13000 1.000 22.23131 264 LYS J CA 1
ATOM 10399 C C . LYS D 1 295 ? 19.25100 -49.73300 -21.70000 1.000 22.56849 264 LYS J C 1
ATOM 10400 O O . LYS D 1 295 ? 20.05200 -50.61900 -22.01400 1.000 18.57474 264 LYS J O 1
ATOM 10406 N N . LYS D 1 296 ? 18.13800 -49.99000 -21.00900 1.000 21.96435 265 LYS J N 1
ATOM 10407 C CA . LYS D 1 296 ? 17.69500 -51.34200 -20.68900 1.000 19.79149 265 LYS J CA 1
ATOM 10408 C C . LYS D 1 296 ? 16.23200 -51.49600 -21.06200 1.000 21.93209 265 LYS J C 1
ATOM 10409 O O . LYS D 1 296 ? 15.50900 -50.51300 -21.22900 1.000 20.79187 265 LYS J O 1
ATOM 10415 N N . LEU D 1 297 ? 15.81000 -52.74700 -21.19800 1.000 16.76034 266 LEU J N 1
ATOM 10416 C CA . LEU D 1 297 ? 14.39500 -53.03800 -21.32400 1.000 20.09727 266 LEU J CA 1
ATOM 10417 C C . LEU D 1 297 ? 13.63700 -52.51100 -20.10500 1.000 21.08455 266 LEU J C 1
ATOM 10418 O O . LEU D 1 297 ? 14.06500 -52.74800 -18.97000 1.000 20.63684 266 LEU J O 1
ATOM 10423 N N . PRO D 1 298 ? 12.52000 -51.79500 -20.29500 1.000 21.06276 267 PRO J N 1
ATOM 10424 C CA . PRO D 1 298 ? 11.72400 -51.34200 -19.14400 1.000 21.08268 267 PRO J CA 1
ATOM 10425 C C . PRO D 1 298 ? 11.45300 -52.42500 -18.11500 1.000 18.32994 267 PRO J C 1
ATOM 10426 O O . PRO D 1 298 ? 11.54200 -52.14800 -16.91300 1.000 20.41341 267 PRO J O 1
ATOM 10430 N N . SER D 1 299 ? 11.13700 -53.64800 -18.55100 1.000 14.68885 268 SER J N 1
ATOM 10431 C CA . SER D 1 299 ? 10.88800 -54.73400 -17.61100 1.000 18.85658 268 SER J CA 1
ATOM 10432 C C . SER D 1 299 ? 12.10100 -55.00400 -16.72500 1.000 23.69815 268 SER J C 1
ATOM 10433 O O . SER D 1 299 ? 11.95500 -55.25400 -15.52500 1.000 21.37413 268 SER J O 1
ATOM 10436 N N . GLN D 1 300 ? 13.30800 -54.96500 -17.29900 1.000 17.06913 269 GLN J N 1
ATOM 10437 C CA . GLN D 1 300 ? 14.50700 -55.22000 -16.51100 1.000 21.05947 269 GLN J CA 1
ATOM 10438 C C . GLN D 1 300 ? 14.80500 -54.06600 -15.55400 1.000 21.47618 269 GLN J C 1
ATOM 10439 O O . GLN D 1 300 ? 15.32300 -54.29400 -14.45400 1.000 18.97042 269 GLN J O 1
ATOM 10445 N N . HIS D 1 301 ? 14.50100 -52.82700 -15.95800 1.000 17.96720 270 HIS J N 1
ATOM 10446 C CA . HIS D 1 301 ? 14.52100 -51.70800 -15.01900 1.000 19.14380 270 HIS J CA 1
ATOM 10447 C C . HIS D 1 301 ? 13.61300 -51.97900 -13.82400 1.000 18.32969 270 HIS J C 1
ATOM 10448 O O . HIS D 1 301 ? 13.98300 -51.72400 -12.66600 1.000 18.05714 270 HIS J O 1
ATOM 10455 N N . CYS D 1 302 ? 12.41200 -52.48300 -14.09400 1.000 15.82023 271 CYS J N 1
ATOM 10456 C CA . CYS D 1 302 ? 11.46200 -52.77300 -13.02700 1.000 18.08355 271 CYS J CA 1
ATOM 10457 C C . CYS D 1 302 ? 11.96200 -53.91400 -12.14000 1.000 16.85227 271 CYS J C 1
ATOM 10458 O O . CYS D 1 302 ? 11.97200 -53.79400 -10.91000 1.000 19.23343 271 CYS J O 1
ATOM 10461 N N . ARG D 1 303 ? 12.40900 -55.02200 -12.74400 1.000 19.95778 272 ARG J N 1
ATOM 10462 C CA . ARG D 1 303 ? 12.86000 -56.16100 -11.94200 1.000 19.34875 272 ARG J CA 1
ATOM 10463 C C . ARG D 1 303 ? 14.01100 -55.78100 -11.02900 1.000 18.72549 272 ARG J C 1
ATOM 10464 O O . ARG D 1 303 ? 14.10700 -56.28400 -9.90700 1.000 18.59589 272 ARG J O 1
ATOM 10472 N N . GLU D 1 304 ? 14.85400 -54.85200 -11.46800 1.000 18.64100 273 GLU J N 1
ATOM 10473 C CA . GLU D 1 304 ? 16.04000 -54.50200 -10.70800 1.000 21.35193 273 GLU J CA 1
ATOM 10474 C C . GLU D 1 304 ? 15.75000 -53.49500 -9.60400 1.000 25.29646 273 GLU J C 1
ATOM 10475 O O . GLU D 1 304 ? 16.25800 -53.64400 -8.48400 1.000 22.65431 273 GLU J O 1
ATOM 10481 N N . ARG D 1 305 ? 14.95000 -52.45900 -9.89200 1.000 17.75951 274 ARG J N 1
ATOM 10482 C CA . ARG D 1 305 ? 14.92700 -51.30500 -9.00400 1.000 14.62885 274 ARG J CA 1
ATOM 10483 C C . ARG D 1 305 ? 13.53000 -50.77100 -8.69600 1.000 18.78545 274 ARG J C 1
ATOM 10484 O O . ARG D 1 305 ? 13.41100 -49.68700 -8.11200 1.000 19.04626 274 ARG J O 1
ATOM 10492 N N . LEU D 1 306 ? 12.47200 -51.48300 -9.04700 1.000 17.90324 275 LEU J N 1
ATOM 10493 C CA . LEU D 1 306 ? 11.12100 -51.08800 -8.68000 1.000 19.05437 275 LEU J CA 1
ATOM 10494 C C . LEU D 1 306 ? 10.57900 -52.08600 -7.67900 1.000 14.73740 275 LEU J C 1
ATOM 10495 O O . LEU D 1 306 ? 10.77000 -53.29400 -7.83700 1.000 17.17924 275 LEU J O 1
ATOM 10500 N N . ARG D 1 307 ? 9.89900 -51.56900 -6.65600 1.000 13.41404 276 ARG J N 1
ATOM 10501 C CA . ARG D 1 307 ? 9.32700 -52.37600 -5.59100 1.000 15.75858 276 ARG J CA 1
ATOM 10502 C C . ARG D 1 307 ? 7.90300 -51.90600 -5.31500 1.000 18.83194 276 ARG J C 1
ATOM 10503 O O . ARG D 1 307 ? 7.60900 -50.70300 -5.36800 1.000 17.54567 276 ARG J O 1
ATOM 10511 N N . LEU D 1 308 ? 7.01700 -52.86100 -5.03500 1.000 16.15601 277 LEU J N 1
ATOM 10512 C CA . LEU D 1 308 ? 5.60400 -52.57700 -4.84500 1.000 17.30765 277 LEU J CA 1
ATOM 10513 C C . LEU D 1 308 ? 5.14000 -53.18100 -3.53300 1.000 16.07121 277 LEU J C 1
ATOM 10514 O O . LEU D 1 308 ? 5.54600 -54.29300 -3.18400 1.000 19.23327 277 LEU J O 1
ATOM 10519 N N . SER D 1 309 ? 4.27000 -52.44900 -2.83300 1.000 19.27648 278 SER J N 1
ATOM 10520 C CA . SER D 1 309 ? 3.56200 -52.96600 -1.66600 1.000 18.99879 278 SER J CA 1
ATOM 10521 C C . SER D 1 309 ? 2.70500 -54.16800 -2.01700 1.000 19.47396 278 SER J C 1
ATOM 10522 O O . SER D 1 309 ? 2.16400 -54.26900 -3.11600 1.000 23.68824 278 SER J O 1
ATOM 10525 N N . THR D 1 310 ? 2.51500 -55.03900 -1.03100 1.000 19.19242 279 THR J N 1
ATOM 10526 C CA . THR D 1 310 ? 1.53000 -56.11200 -1.08600 1.000 20.34501 279 THR J CA 1
ATOM 10527 C C . THR D 1 310 ? 0.14700 -55.68600 -0.60100 1.000 21.02768 279 THR J C 1
ATOM 10528 O O . THR D 1 310 ? -0.84100 -56.36400 -0.90700 1.000 21.52585 279 THR J O 1
ATOM 10532 N N . GLN D 1 311 ? 0.05300 -54.60300 0.17000 1.000 19.56572 280 GLN J N 1
ATOM 10533 C CA . GLN D 1 311 ? -1.19300 -54.09000 0.72000 1.000 16.59388 280 GLN J CA 1
ATOM 10534 C C . GLN D 1 311 ? -1.81300 -53.11600 -0.27400 1.000 19.68457 280 GLN J C 1
ATOM 10535 O O . GLN D 1 311 ? -1.09100 -52.45500 -1.02100 1.000 16.48484 280 GLN J O 1
ATOM 10541 N N . PRO D 1 312 ? -3.15000 -53.01900 -0.36100 1.000 17.09672 281 PRO J N 1
ATOM 10542 C CA . PRO D 1 312 ? -4.16600 -53.83800 0.30800 1.000 19.08007 281 PRO J CA 1
ATOM 10543 C C . PRO D 1 312 ? -4.46200 -55.12900 -0.43300 1.000 23.66995 281 PRO J C 1
ATOM 10544 O O . PRO D 1 312 ? -4.15500 -55.26100 -1.64100 1.000 19.74267 281 PRO J O 1
ATOM 10548 N N . THR D 1 313 ? -5.07200 -56.07000 0.28700 1.000 22.87137 282 THR J N 1
ATOM 10549 C CA . THR D 1 313 ? -5.33000 -57.38300 -0.28300 1.000 27.57893 282 THR J CA 1
ATOM 10550 C C . THR D 1 313 ? -6.30000 -57.28900 -1.45300 1.000 22.04476 282 THR J C 1
ATOM 10551 O O . THR D 1 313 ? -7.18000 -56.42500 -1.50000 1.000 26.71553 282 THR J O 1
ATOM 10555 N N . GLU D 1 314 ? -6.10300 -58.17300 -2.42400 1.000 21.94225 283 GLU J N 1
ATOM 10556 C CA . GLU D 1 314 ? -7.07100 -58.40300 -3.48800 1.000 27.60452 283 GLU J CA 1
ATOM 10557 C C . GLU D 1 314 ? -7.76900 -59.75100 -3.35900 1.000 24.10120 283 GLU J C 1
ATOM 10558 O O . GLU D 1 314 ? -8.56300 -60.10100 -4.23600 1.000 29.21552 283 GLU J O 1
ATOM 10564 N N . ASP D 1 315 ? -7.46200 -60.52200 -2.30900 1.000 26.06860 284 ASP J N 1
ATOM 10565 C CA . ASP D 1 315 ? -8.15900 -61.80200 -2.00000 1.000 24.82224 284 ASP J CA 1
ATOM 10566 C C . ASP D 1 315 ? -7.75300 -62.84800 -3.02500 1.000 28.37651 284 ASP J C 1
ATOM 10567 O O . ASP D 1 315 ? -8.57900 -63.66200 -3.41000 1.000 31.09119 284 ASP J O 1
ATOM 10572 N N . ILE D 1 316 ? -6.51300 -62.76700 -3.44300 1.000 25.49599 285 ILE J N 1
ATOM 10573 C CA . ILE D 1 316 ? -5.97400 -63.69300 -4.41500 1.000 28.28145 285 ILE J CA 1
ATOM 10574 C C . ILE D 1 316 ? -5.42500 -64.92900 -3.70600 1.000 32.03683 285 ILE J C 1
ATOM 10575 O O . ILE D 1 316 ? -4.81600 -64.84000 -2.62900 1.000 28.4873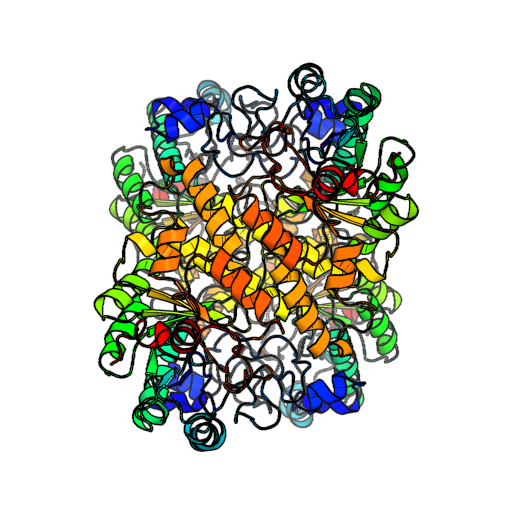1 285 ILE J O 1
ATOM 10580 N N . SER D 1 317 ? -5.67500 -66.09500 -4.30500 1.000 24.33139 286 SER J N 1
ATOM 10581 C CA . SER D 1 317 ? -5.21400 -67.37000 -3.77400 1.000 19.37498 286 SER J CA 1
ATOM 10582 C C . SER D 1 317 ? -3.68900 -67.42600 -3.74800 1.000 28.02659 286 SER J C 1
ATOM 10583 O O . SER D 1 317 ? -2.99800 -66.70600 -4.47700 1.000 30.34988 286 SER J O 1
ATOM 10586 N N . GLY D 1 318 ? -3.15800 -68.30800 -2.90300 1.000 26.15421 287 GLY J N 1
ATOM 10587 C CA . GLY D 1 318 ? -1.71700 -68.49200 -2.87400 1.000 24.88449 287 GLY J CA 1
ATOM 10588 C C . GLY D 1 318 ? -1.18300 -69.00700 -4.19700 1.000 28.89241 287 GLY J C 1
ATOM 10589 O O . GLY D 1 318 ? -0.09200 -68.62600 -4.63500 1.000 26.30135 287 GLY J O 1
ATOM 10590 N N . GLU D 1 319 ? -1.95000 -69.88000 -4.85300 1.000 25.53535 288 GLU J N 1
ATOM 10591 C CA . GLU D 1 319 ? -1.56800 -70.35200 -6.17900 1.000 28.79276 288 GLU J CA 1
ATOM 10592 C C . GLU D 1 319 ? -1.50300 -69.19700 -7.17100 1.000 23.30421 288 GLU J C 1
ATOM 10593 O O . GLU D 1 319 ? -0.56800 -69.10700 -7.97800 1.000 25.74430 288 GLU J O 1
ATOM 10599 N N . ASP D 1 320 ? -2.48100 -68.29200 -7.11400 1.000 22.21543 289 ASP J N 1
ATOM 10600 C CA . ASP D 1 320 ? -2.47800 -67.16800 -8.04000 1.000 26.75921 289 ASP J CA 1
ATOM 10601 C C . ASP D 1 320 ? -1.37200 -66.16600 -7.71300 1.000 29.97365 289 ASP J C 1
ATOM 10602 O O . ASP D 1 320 ? -0.86600 -65.49600 -8.62300 1.000 24.41344 289 ASP J O 1
ATOM 10607 N N . TRP D 1 321 ? -0.96000 -66.05900 -6.44100 1.000 26.81961 290 TRP J N 1
ATOM 10608 C CA . TRP D 1 321 ? 0.23500 -65.28000 -6.13300 1.000 22.64504 290 TRP J CA 1
ATOM 10609 C C . TRP D 1 321 ? 1.43800 -65.82700 -6.88900 1.000 26.83743 290 TRP J C 1
ATOM 10610 O O . TRP D 1 321 ? 2.19800 -65.07400 -7.51300 1.000 27.69070 290 TRP J O 1
ATOM 10621 N N . GLY D 1 322 ? 1.64400 -67.14300 -6.81900 1.000 26.80866 291 GLY J N 1
ATOM 10622 C CA . GLY D 1 322 ? 2.77500 -67.73500 -7.50700 1.000 21.63054 291 GLY J CA 1
ATOM 10623 C C . GLY D 1 322 ? 2.71400 -67.51200 -9.00600 1.000 24.31117 291 GLY J C 1
ATOM 10624 O O . GLY D 1 322 ? 3.73100 -67.22800 -9.64800 1.000 21.16490 291 GLY J O 1
ATOM 10625 N N . LYS D 1 323 ? 1.51900 -67.63500 -9.58500 1.000 23.96701 292 LYS J N 1
ATOM 10626 C CA . LYS D 1 323 ? 1.35100 -67.30600 -10.99400 1.000 25.20651 292 LYS J CA 1
ATOM 10627 C C . LYS D 1 323 ? 1.81800 -65.88400 -11.27900 1.000 24.58391 292 LYS J C 1
ATOM 10628 O O . LYS D 1 323 ? 2.56900 -65.64300 -12.23300 1.000 22.75475 292 LYS J O 1
ATOM 10634 N N . LEU D 1 324 ? 1.40100 -64.92600 -10.44400 1.000 19.35889 293 LEU J N 1
ATOM 10635 C CA . LEU D 1 324 ? 1.72100 -63.52800 -10.72800 1.000 24.92723 293 LEU J CA 1
ATOM 10636 C C . LEU D 1 324 ? 3.21200 -63.26600 -10.59200 1.000 22.50636 293 LEU J C 1
ATOM 10637 O O . LEU D 1 324 ? 3.80000 -62.51700 -11.38900 1.000 20.85182 293 LEU J O 1
ATOM 10642 N N . ILE D 1 325 ? 3.84000 -63.87400 -9.58300 1.000 25.16045 294 ILE J N 1
ATOM 10643 C CA . ILE D 1 325 ? 5.28400 -63.75100 -9.43300 1.000 21.18018 294 ILE J CA 1
ATOM 10644 C C . ILE D 1 325 ? 5.99300 -64.38000 -10.62800 1.000 21.24364 294 ILE J C 1
ATOM 10645 O O . ILE D 1 325 ? 7.02000 -63.87400 -11.09300 1.000 25.87980 294 ILE J O 1
ATOM 10650 N N . ASP D 1 326 ? 5.43000 -65.46600 -11.17500 1.000 22.19024 295 ASP J N 1
ATOM 10651 C CA . ASP D 1 326 ? 6.01000 -66.09000 -12.36600 1.000 23.26847 295 ASP J CA 1
ATOM 10652 C C . ASP D 1 326 ? 6.02200 -65.12400 -13.54700 1.000 26.46490 295 ASP J C 1
ATOM 10653 O O . ASP D 1 326 ? 7.03900 -64.98200 -14.24100 1.000 31.00946 295 ASP J O 1
ATOM 10658 N N . LEU D 1 327 ? 4.88800 -64.45900 -13.79700 1.000 20.39585 296 LEU J N 1
ATOM 10659 C CA . LEU D 1 327 ? 4.80500 -63.49800 -14.89300 1.000 25.69850 296 LEU J CA 1
ATOM 10660 C C . LEU D 1 327 ? 5.66600 -62.27100 -14.63400 1.000 25.77480 296 LEU J C 1
ATOM 10661 O O . LEU D 1 327 ? 6.12900 -61.63300 -15.58600 1.000 30.87386 296 LEU J O 1
ATOM 10666 N N . MET D 1 328 ? 5.91500 -61.93300 -13.36700 1.000 24.90061 297 MET J N 1
ATOM 10667 C CA . MET D 1 328 ? 6.83100 -60.83200 -13.11900 1.000 22.64277 297 MET J CA 1
ATOM 10668 C C . MET D 1 328 ? 8.26100 -61.21500 -13.45400 1.000 24.67621 297 MET J C 1
ATOM 10669 O O . MET D 1 328 ? 9.08300 -60.33200 -13.70200 1.000 22.11189 297 MET J O 1
ATOM 10674 N N . GLY D 1 329 ? 8.56900 -62.50900 -13.47100 1.000 23.74742 298 GLY J N 1
ATOM 10675 C CA . GLY D 1 329 ? 9.89600 -62.96300 -13.80500 1.000 26.20784 298 GLY J CA 1
ATOM 10676 C C . GLY D 1 329 ? 10.89800 -62.90400 -12.67800 1.000 23.92787 298 GLY J C 1
ATOM 10677 O O . GLY D 1 329 ? 12.09600 -63.10000 -12.93200 1.000 21.02893 298 GLY J O 1
ATOM 10678 N N . THR D 1 330 ? 10.45000 -62.63900 -11.44900 1.000 18.92311 299 THR J N 1
ATOM 10679 C CA . THR D 1 330 ? 11.31200 -62.57000 -10.27200 1.000 22.35021 299 THR J CA 1
ATOM 10680 C C . THR D 1 330 ? 10.43600 -62.42300 -9.03400 1.000 23.52421 299 THR J C 1
ATOM 10681 O O . THR D 1 330 ? 9.28000 -61.99700 -9.12200 1.000 17.97846 299 THR J O 1
ATOM 10685 N N . ASP D 1 331 ? 10.99700 -62.77500 -7.87500 1.000 19.42959 300 ASP J N 1
ATOM 10686 C CA . ASP D 1 331 ? 10.32000 -62.50400 -6.60700 1.000 23.82798 300 ASP J CA 1
ATOM 10687 C C . ASP D 1 331 ? 10.94600 -61.33700 -5.85000 1.000 19.26925 300 ASP J C 1
ATOM 10688 O O . ASP D 1 331 ? 10.64300 -61.13900 -4.66900 1.000 23.68242 300 ASP J O 1
ATOM 10693 N N . ASP D 1 332 ? 11.79500 -60.55600 -6.50800 1.000 20.01963 301 ASP J N 1
ATOM 10694 C CA . ASP D 1 332 ? 12.51600 -59.45900 -5.87900 1.000 21.00838 301 ASP J CA 1
ATOM 10695 C C . ASP D 1 332 ? 11.67600 -58.20400 -5.67200 1.000 15.19046 301 ASP J C 1
ATOM 10696 O O . ASP D 1 332 ? 12.16800 -57.26700 -5.03700 1.000 19.43975 301 ASP J O 1
ATOM 10701 N N . ILE D 1 333 ? 10.43400 -58.15900 -6.15100 1.000 15.74068 302 ILE J N 1
ATOM 10702 C CA . ILE D 1 333 ? 9.72800 -56.89900 -6.34500 1.000 19.38257 302 ILE J CA 1
ATOM 10703 C C . ILE D 1 333 ? 8.79000 -56.56500 -5.18500 1.000 16.88333 302 ILE J C 1
ATOM 10704 O O . ILE D 1 333 ? 8.66700 -55.39800 -4.81400 1.000 15.38037 302 ILE J O 1
ATOM 10709 N N . LEU D 1 334 ? 8.08400 -57.54500 -4.62300 1.000 13.83255 303 LEU J N 1
ATOM 10710 C CA . LEU D 1 334 ? 7.04800 -57.23700 -3.63200 1.000 17.84978 303 LEU J CA 1
ATOM 10711 C C . LEU D 1 334 ? 7.64300 -57.02900 -2.24200 1.000 16.64893 303 LEU J C 1
ATOM 10712 O O . LEU D 1 334 ? 8.52600 -57.77400 -1.80800 1.000 17.90413 303 LEU J O 1
ATOM 10717 N N . VAL D 1 335 ? 7.15200 -56.00700 -1.54100 1.000 15.79406 304 VAL J N 1
ATOM 10718 C CA . VAL D 1 335 ? 7.57700 -55.71500 -0.17600 1.000 15.11226 304 VAL J CA 1
ATOM 10719 C C . VAL D 1 335 ? 6.33400 -55.66100 0.71200 1.000 17.95026 304 VAL J C 1
ATOM 10720 O O . VAL D 1 335 ? 5.31700 -55.06200 0.34000 1.000 15.70700 304 VAL J O 1
ATOM 10724 N N . PHE D 1 336 ? 6.39400 -56.32500 1.86600 1.000 18.39492 305 PHE J N 1
ATOM 10725 C CA . PHE D 1 336 ? 5.22300 -56.33600 2.73500 1.000 16.01546 305 PHE J CA 1
ATOM 10726 C C . PHE D 1 336 ? 5.00500 -54.95700 3.35400 1.000 13.57048 305 PHE J C 1
ATOM 10727 O O . PHE D 1 336 ? 5.94000 -54.17600 3.52500 1.000 8.13659 305 PHE J O 1
ATOM 10735 N N . SER D 1 337 ? 3.74500 -54.66600 3.67400 1.000 14.15199 306 SER J N 1
ATOM 10736 C CA . SER D 1 337 ? 3.36900 -53.51800 4.48600 1.000 14.81926 306 SER J CA 1
ATOM 10737 C C . SER D 1 337 ? 2.01900 -53.81600 5.13400 1.000 18.25852 306 SER J C 1
ATOM 10738 O O . SER D 1 337 ? 1.23100 -54.62400 4.62600 1.000 15.70561 306 SER J O 1
ATOM 10741 N N . THR D 1 338 ? 1.76200 -53.16200 6.27300 1.000 17.73978 307 THR J N 1
ATOM 10742 C CA . THR D 1 338 ? 0.44100 -53.27200 6.90100 1.000 17.82160 307 THR J CA 1
ATOM 10743 C C . THR D 1 338 ? -0.50600 -52.16300 6.47600 1.000 17.96972 307 THR J C 1
ATOM 10744 O O . THR D 1 338 ? -1.70500 -52.41300 6.31800 1.000 20.18815 307 THR J O 1
ATOM 10748 N N . ASP D 1 339 ? 0.01600 -50.94600 6.30400 1.000 17.63431 308 ASP J N 1
ATOM 10749 C CA . ASP D 1 339 ? -0.76100 -49.71600 6.13800 1.000 16.11333 308 ASP J CA 1
ATOM 10750 C C . ASP D 1 339 ? -1.49400 -49.31200 7.42200 1.000 16.85872 308 ASP J C 1
ATOM 10751 O O . ASP D 1 339 ? -2.50500 -48.59600 7.38100 1.000 15.48494 308 ASP J O 1
ATOM 10756 N N . TYR D 1 340 ? -0.99700 -49.76300 8.56200 1.000 17.23229 309 TYR J N 1
ATOM 10757 C CA . TYR D 1 340 ? -1.42500 -49.22700 9.84200 1.000 17.80606 309 TYR J CA 1
ATOM 10758 C C . TYR D 1 340 ? -1.42600 -47.69500 9.80000 1.000 17.01570 309 TYR J C 1
ATOM 10759 O O . TYR D 1 340 ? -0.46100 -47.08500 9.32300 1.000 12.37673 309 TYR J O 1
ATOM 10768 N N . PRO D 1 341 ? -2.45400 -46.99200 10.32400 1.000 15.17905 310 PRO J N 1
ATOM 10769 C CA . PRO D 1 341 ? -3.62200 -47.57600 10.96300 1.000 14.44927 310 PRO J CA 1
ATOM 10770 C C . PRO D 1 341 ? -4.88100 -47.60200 10.08000 1.000 18.40386 310 PRO J C 1
ATOM 10771 O O . PRO D 1 341 ? -5.95000 -47.59300 10.59600 1.000 19.57920 310 PRO J O 1
ATOM 10775 N N . HIS D 1 342 ? -4.70700 -47.66600 8.76800 1.000 16.76852 311 HIS J N 1
ATOM 10776 C CA . HIS D 1 342 ? -5.85100 -47.56900 7.86900 1.000 24.83365 311 HIS J CA 1
ATOM 10777 C C . HIS D 1 342 ? -6.74900 -48.79800 7.98000 1.000 23.10692 311 HIS J C 1
ATOM 10778 O O . HIS D 1 342 ? -6.34200 -49.86100 8.45600 1.000 22.14927 311 HIS J O 1
ATOM 10785 N N . PHE D 1 343 ? -8.00100 -48.61700 7.54400 1.000 20.94073 312 PHE J N 1
ATOM 10786 C CA A PHE D 1 343 ? -9.02100 -49.64000 7.76100 0.524 24.97570 312 PHE J CA 1
ATOM 10787 C CA B PHE D 1 343 ? -9.03300 -49.63200 7.74000 0.476 24.96173 312 PHE J CA 1
ATOM 10788 C C . PHE D 1 343 ? -8.67700 -50.95000 7.05600 1.000 26.55941 312 PHE J C 1
ATOM 10789 O O . PHE D 1 343 ? -8.99100 -52.02900 7.57400 1.000 25.22783 312 PHE J O 1
ATOM 10804 N N . ASP D 1 344 ? -8.02600 -50.89200 5.89000 1.000 23.28279 313 ASP J N 1
ATOM 10805 C CA . ASP D 1 344 ? -7.61900 -52.12100 5.20300 1.000 23.04959 313 ASP J CA 1
ATOM 10806 C C . ASP D 1 344 ? -6.20300 -52.55400 5.58500 1.000 22.74589 313 ASP J C 1
ATOM 10807 O O . ASP D 1 344 ? -5.41300 -53.01500 4.75000 1.000 24.56553 313 ASP J O 1
ATOM 10812 N N . PHE D 1 345 ? -5.87800 -52.37700 6.86700 1.000 27.14370 314 PHE J N 1
ATOM 10813 C CA . PHE D 1 345 ? -4.67500 -52.92200 7.49200 1.000 18.66307 314 PHE J CA 1
ATOM 10814 C C . PHE D 1 345 ? -4.52100 -54.39800 7.15100 1.000 18.42618 314 PHE J C 1
ATOM 10815 O O . PHE D 1 345 ? -5.49200 -55.15500 7.17800 1.000 20.01552 314 PHE J O 1
ATOM 10823 N N . ASP D 1 346 ? -3.29300 -54.77700 6.79800 1.000 18.23263 315 ASP J N 1
ATOM 10824 C CA . ASP D 1 346 ? -2.95700 -56.17900 6.44500 1.000 24.47589 315 ASP J CA 1
ATOM 10825 C C . ASP D 1 346 ? -2.21200 -56.83300 7.61100 1.000 25.29682 315 ASP J C 1
ATOM 10826 O O . ASP D 1 346 ? -1.16900 -56.31700 8.01600 1.000 19.38927 315 AS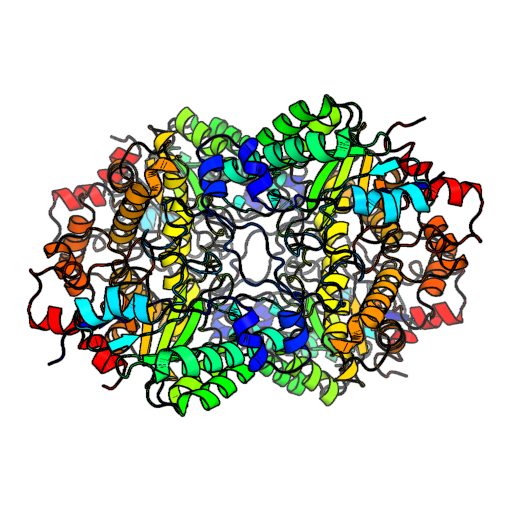P J O 1
ATOM 10831 N N . ASP D 1 347 ? -2.77500 -57.91900 8.12500 1.000 26.36863 316 ASP J N 1
ATOM 10832 C CA . ASP D 1 347 ? -2.17000 -58.62700 9.24800 1.000 28.81366 316 ASP J CA 1
ATOM 10833 C C . ASP D 1 347 ? -0.79700 -59.16700 8.86200 1.000 27.79365 316 ASP J C 1
ATOM 10834 O O . ASP D 1 347 ? -0.70500 -60.01300 7.96000 1.000 26.69997 316 ASP J O 1
ATOM 10839 N N . PRO D 1 348 ? 0.27600 -58.74100 9.53600 1.000 27.51126 317 PRO J N 1
ATOM 10840 C CA . PRO D 1 348 ? 1.61600 -59.26200 9.20800 1.000 29.65284 317 PRO J CA 1
ATOM 10841 C C . PRO D 1 348 ? 1.74300 -60.76500 9.33700 1.000 32.35686 317 PRO J C 1
ATOM 10842 O O . PRO D 1 348 ? 2.60800 -61.35300 8.67700 1.000 28.87063 317 PRO J O 1
ATOM 10846 N N . ASN D 1 349 ? 0.91800 -61.41100 10.15900 1.000 23.62526 318 ASN J N 1
ATOM 10847 C CA . ASN D 1 349 ? 0.98700 -62.85700 10.32100 1.000 29.12779 318 ASN J CA 1
ATOM 10848 C C . ASN D 1 349 ? 0.06800 -63.62400 9.36600 1.000 31.92156 318 ASN J C 1
ATOM 10849 O O . ASN D 1 349 ? -0.03700 -64.84700 9.49900 1.000 37.78710 318 ASN J O 1
ATOM 10854 N N . ALA D 1 350 ? -0.58900 -62.95600 8.40500 1.000 31.64071 319 ALA J N 1
ATOM 10855 C CA . ALA D 1 350 ? -1.59300 -63.63500 7.57900 1.000 31.06432 319 ALA J CA 1
ATOM 10856 C C . ALA D 1 350 ? -1.71100 -63.10600 6.15400 1.000 40.04743 319 ALA J C 1
ATOM 10857 O O . ALA D 1 350 ? -2.33300 -63.75200 5.30400 1.000 40.42242 319 ALA J O 1
ATOM 10859 N N . ALA D 1 351 ? -1.13500 -61.93700 5.87600 1.000 38.59769 320 ALA J N 1
ATOM 10860 C CA . ALA D 1 351 ? -1.29500 -61.34000 4.55200 1.000 40.53487 320 ALA J CA 1
ATOM 10861 C C . ALA D 1 351 ? -0.59800 -62.15300 3.45400 1.000 30.40634 320 ALA J C 1
ATOM 10862 O O . ALA D 1 351 ? -1.11400 -62.26000 2.33500 1.000 28.47822 320 ALA J O 1
ATOM 10864 N N . ILE D 1 352 ? 0.56100 -62.73100 3.73600 1.000 26.76628 321 ILE J N 1
ATOM 10865 C CA . ILE D 1 352 ? 1.41900 -63.30400 2.70100 1.000 23.56565 321 ILE J CA 1
ATOM 10866 C C . ILE D 1 352 ? 1.23600 -64.82000 2.66800 1.000 29.57262 321 ILE J C 1
ATOM 10867 O O . ILE D 1 352 ? 1.54100 -65.49100 3.66700 1.000 27.69567 321 ILE J O 1
ATOM 10872 N N . PRO D 1 353 ? 0.77900 -65.39600 1.54700 1.000 30.48249 322 PRO J N 1
ATOM 10873 C CA . PRO D 1 353 ? 0.35500 -66.81000 1.53800 1.000 28.36426 322 PRO J CA 1
ATOM 10874 C C . PRO D 1 353 ? 1.45500 -67.75400 2.00300 1.000 26.13916 322 PRO J C 1
ATOM 10875 O O . PRO D 1 353 ? 2.59700 -67.67700 1.54700 1.000 22.69331 322 PRO J O 1
ATOM 10879 N N . LYS D 1 354 ? 1.09300 -68.67600 2.89600 1.000 19.83007 323 LYS J N 1
ATOM 10880 C CA . LYS D 1 354 ? 2.06100 -69.65800 3.37500 1.000 27.74283 323 LYS J CA 1
ATOM 10881 C C . LYS D 1 354 ? 2.49900 -70.64300 2.29500 1.000 30.12567 323 LYS J C 1
ATOM 10882 O O . LYS D 1 354 ? 3.54600 -71.27600 2.46000 1.000 21.08499 323 LYS J O 1
ATOM 10888 N N . SER D 1 355 ? 1.74400 -70.78200 1.19400 1.000 24.42164 324 SER J N 1
ATOM 10889 C CA . SER D 1 355 ? 2.11900 -71.75600 0.17300 1.000 24.51428 324 SER J CA 1
ATOM 10890 C C . SER D 1 355 ? 3.33900 -71.32500 -0.63000 1.000 23.12484 324 SER J C 1
ATOM 10891 O O . SER D 1 355 ? 3.99300 -72.17200 -1.24200 1.000 25.39259 324 SER J O 1
ATOM 10894 N N . LEU D 1 356 ? 3.66800 -70.03800 -0.63500 1.000 26.86501 325 LEU J N 1
ATOM 10895 C CA . LEU D 1 356 ? 4.88200 -69.57100 -1.28700 1.000 18.71821 325 LEU J CA 1
ATOM 10896 C C . LEU D 1 356 ? 6.11600 -70.19000 -0.63500 1.000 21.86129 325 LEU J C 1
ATOM 10897 O O . LEU D 1 356 ? 6.10100 -70.57800 0.53200 1.000 25.31528 325 LEU J O 1
ATOM 10902 N N . SER D 1 357 ? 7.19900 -70.27200 -1.40500 1.000 19.99571 326 SER J N 1
ATOM 10903 C CA . SER D 1 357 ? 8.42300 -70.85800 -0.88700 1.000 23.58020 326 SER J CA 1
ATOM 10904 C C . SER D 1 357 ? 8.97100 -70.00900 0.26000 1.000 26.68696 326 SER J C 1
ATOM 10905 O O . SER D 1 357 ? 8.70400 -68.80800 0.36500 1.000 26.51111 326 SER J O 1
ATOM 10908 N N . SER D 1 358 ? 9.75600 -70.64300 1.13100 1.000 19.58608 327 SER J N 1
ATOM 10909 C CA . SER D 1 358 ? 10.32600 -69.88700 2.24200 1.000 25.08697 327 SER J CA 1
ATOM 10910 C C . SER D 1 358 ? 11.24300 -68.77400 1.73600 1.000 20.88786 327 SER J C 1
ATOM 10911 O O . SER D 1 358 ? 11.25500 -67.67300 2.29200 1.000 26.06192 327 SER J O 1
ATOM 10914 N N . GLY D 1 359 ? 11.98700 -69.02700 0.65900 1.000 25.56574 328 GLY J N 1
ATOM 10915 C CA . GLY D 1 359 ? 12.85000 -67.99200 0.10800 1.000 21.21907 328 GLY J CA 1
ATOM 10916 C C . GLY D 1 359 ? 12.07800 -66.79700 -0.42000 1.000 23.73610 328 GLY J C 1
ATOM 10917 O O . GLY D 1 359 ? 12.50500 -65.65100 -0.26300 1.000 20.28231 328 GLY J O 1
ATOM 10918 N N . THR D 1 360 ? 10.93000 -67.05200 -1.05700 1.000 25.39444 329 THR J N 1
ATOM 10919 C CA . THR D 1 360 ? 10.04700 -65.97400 -1.49400 1.000 22.03991 329 THR J CA 1
ATOM 10920 C C . THR D 1 360 ? 9.40400 -65.26900 -0.30500 1.000 23.42213 329 THR J C 1
ATOM 10921 O O . THR D 1 360 ? 9.30000 -64.03500 -0.28700 1.000 18.67279 329 THR J O 1
ATOM 10925 N N . ARG D 1 361 ? 8.96000 -66.02900 0.69800 1.000 18.71560 330 ARG J N 1
ATOM 10926 C CA . ARG D 1 361 ? 8.38000 -65.39000 1.87400 1.000 26.31113 330 ARG J CA 1
ATOM 10927 C C . ARG D 1 361 ? 9.39900 -64.47800 2.55500 1.000 19.91192 330 ARG J C 1
ATOM 10928 O O . ARG D 1 361 ? 9.08700 -63.34100 2.92500 1.000 16.22008 330 ARG J O 1
ATOM 10936 N N . ASP D 1 362 ? 10.63100 -64.95600 2.70900 1.000 24.94183 331 ASP J N 1
ATOM 10937 C CA . ASP D 1 362 ? 11.66000 -64.13800 3.33400 1.000 22.17003 331 ASP J CA 1
ATOM 10938 C C . ASP D 1 362 ? 11.88700 -62.84900 2.55200 1.000 23.00958 331 ASP J C 1
ATOM 10939 O O . ASP D 1 362 ? 12.20800 -61.80800 3.14500 1.000 19.92290 331 ASP J O 1
ATOM 10944 N N . LYS D 1 363 ? 11.75600 -62.91000 1.22100 1.000 19.11553 332 LYS J N 1
ATOM 10945 C CA . LYS D 1 363 ? 11.96500 -61.72700 0.39200 1.000 20.85892 332 LYS J CA 1
ATOM 10946 C C . LYS D 1 363 ? 10.82900 -60.73100 0.57900 1.000 15.50870 332 LYS J C 1
ATOM 10947 O O . LYS D 1 363 ? 11.06500 -59.55100 0.85200 1.000 16.08475 332 LYS J O 1
ATOM 10953 N N . ILE D 1 364 ? 9.58800 -61.20400 0.48000 1.000 14.50072 333 ILE J N 1
ATOM 10954 C CA . ILE D 1 364 ? 8.43800 -60.31800 0.59900 1.000 18.05781 333 ILE J CA 1
ATOM 10955 C C . ILE D 1 364 ? 8.31900 -59.76800 2.01600 1.000 18.01218 333 ILE J C 1
ATOM 10956 O O . ILE D 1 364 ? 8.02300 -58.58100 2.21300 1.000 18.25129 333 ILE J O 1
ATOM 10961 N N . LEU D 1 365 ? 8.57100 -60.60200 3.02700 1.000 19.49350 334 LEU J N 1
ATOM 10962 C CA . LEU D 1 365 ? 8.32500 -60.16100 4.39900 1.000 17.59268 334 LEU J CA 1
ATOM 10963 C C . LEU D 1 365 ? 9.37800 -59.17900 4.89900 1.000 21.33610 334 LEU J C 1
ATOM 10964 O O . LEU D 1 365 ? 9.04000 -58.27600 5.67700 1.000 16.20963 334 LEU J O 1
ATOM 10969 N N . TRP D 1 366 ? 10.64600 -59.31500 4.47000 1.000 17.82774 335 TRP J N 1
ATOM 10970 C CA . TRP D 1 366 ? 11.66100 -58.38800 4.96500 1.000 19.89795 335 TRP J CA 1
ATOM 10971 C C . TRP D 1 366 ? 12.84100 -58.17500 4.01300 1.000 17.78379 335 TRP J C 1
ATOM 10972 O O . TRP D 1 366 ? 13.35500 -57.05500 3.94400 1.000 21.49995 335 TRP J O 1
ATOM 10983 N N . LYS D 1 367 ? 13.28600 -59.20100 3.27100 1.000 14.80068 336 LYS J N 1
ATOM 10984 C CA . LYS D 1 367 ? 14.58400 -59.08100 2.58900 1.000 14.70239 336 LYS J CA 1
ATOM 10985 C C . LYS D 1 367 ? 14.55600 -58.10900 1.40600 1.000 18.53854 336 LYS J C 1
ATOM 10986 O O . LYS D 1 367 ? 15.54800 -57.41400 1.15700 1.000 18.30393 336 LYS J O 1
ATOM 10992 N N . ASN D 1 368 ? 13.46400 -58.07200 0.63300 1.000 18.81914 337 ASN J N 1
ATOM 10993 C CA . ASN D 1 368 ? 13.39800 -57.10600 -0.46500 1.000 14.47282 337 ASN J CA 1
ATOM 10994 C C . ASN D 1 368 ? 13.50900 -55.68300 0.06500 1.000 17.16562 337 ASN J C 1
ATOM 10995 O O . ASN D 1 368 ? 14.24200 -54.85500 -0.49300 1.000 17.96912 337 ASN J O 1
ATOM 11000 N N . ALA D 1 369 ? 12.84000 -55.40000 1.18400 1.000 14.67809 338 ALA J N 1
ATOM 11001 C CA . ALA D 1 369 ? 12.92400 -54.07900 1.79300 1.000 13.48810 338 ALA J CA 1
ATOM 11002 C C . ALA D 1 369 ? 14.29900 -53.82800 2.39600 1.000 16.93248 338 ALA J C 1
ATOM 11003 O O . ALA D 1 369 ? 14.83900 -52.72300 2.27600 1.000 19.89624 338 ALA J O 1
ATOM 11005 N N . ALA D 1 370 ? 14.87600 -54.83300 3.06500 1.000 15.52430 339 ALA J N 1
ATOM 11006 C CA . ALA D 1 370 ? 16.21400 -54.66400 3.63600 1.000 20.62110 339 ALA J CA 1
ATOM 11007 C C . ALA D 1 370 ? 17.23400 -54.31800 2.55200 1.000 22.58577 339 ALA J C 1
ATOM 11008 O O . ALA D 1 370 ? 18.09300 -53.44100 2.74300 1.000 13.09329 339 ALA J O 1
ATOM 11010 N N . ASP D 1 371 ? 17.13100 -54.98100 1.39700 1.000 15.65563 340 ASP J N 1
ATOM 11011 C CA . ASP D 1 371 ? 17.98000 -54.64500 0.26200 1.000 21.47912 340 ASP J CA 1
ATOM 11012 C C . ASP D 1 371 ? 17.64700 -53.25800 -0.27100 1.000 20.38079 340 ASP J C 1
ATOM 11013 O O . ASP D 1 371 ? 18.53700 -52.52500 -0.73100 1.000 19.09212 340 ASP J O 1
ATOM 11018 N N . PHE D 1 372 ? 16.36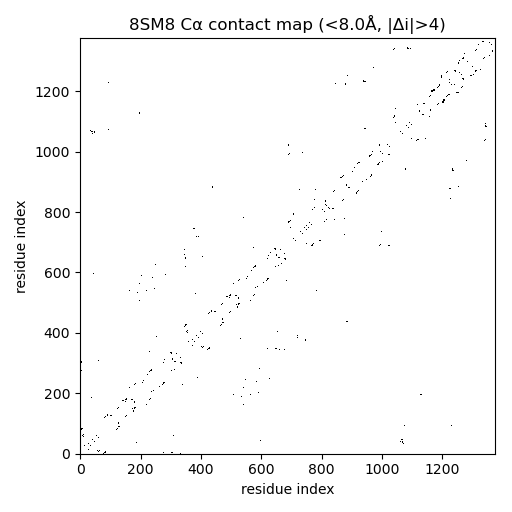400 -52.89300 -0.23700 1.000 18.74393 341 PHE J N 1
ATOM 11019 C CA . PHE D 1 372 ? 15.96700 -51.57000 -0.69600 1.000 19.53552 341 PHE J CA 1
ATOM 11020 C C . PHE D 1 372 ? 16.61400 -50.50000 0.16700 1.000 18.56359 341 PHE J C 1
ATOM 11021 O O . PHE D 1 372 ? 17.16100 -49.51900 -0.34900 1.000 17.33956 341 PHE J O 1
ATOM 11029 N N . TYR D 1 373 ? 16.64000 -50.72000 1.48000 1.000 15.10484 342 TYR J N 1
ATOM 11030 C CA . TYR D 1 373 ? 17.07700 -49.72600 2.44700 1.000 17.17817 342 TYR J CA 1
ATOM 11031 C C . TYR D 1 373 ? 18.53600 -49.86200 2.85200 1.000 20.81311 342 TYR J C 1
ATOM 11032 O O . TYR D 1 373 ? 18.98200 -49.10500 3.71900 1.000 21.47475 342 TYR J O 1
ATOM 11041 N N . GLY D 1 374 ? 19.28300 -50.78900 2.25400 1.000 24.54457 343 GLY J N 1
ATOM 11042 C CA . GLY D 1 374 ? 20.68900 -50.98900 2.59300 1.000 19.67021 343 GLY J CA 1
ATOM 11043 C C . GLY D 1 374 ? 20.94700 -51.40000 4.03100 1.000 24.74326 343 GLY J C 1
ATOM 11044 O O . GLY D 1 374 ? 21.88400 -50.89000 4.66000 1.000 31.90598 343 GLY J O 1
ATOM 11045 N N . LEU D 1 375 ? 20.15000 -52.32600 4.56200 1.000 24.39699 344 LEU J N 1
ATOM 11046 C CA . LEU D 1 375 ? 20.21800 -52.71800 5.96800 1.000 26.65941 344 LEU J CA 1
ATOM 11047 C C . LEU D 1 375 ? 21.08800 -53.95500 6.21000 1.000 33.54552 344 LEU J C 1
ATOM 11048 O O . LEU D 1 375 ? 21.52900 -54.61000 5.26300 1.000 41.05471 344 LEU J O 1
#

Radius of gyration: 31.36 Å; Cα contacts (8 Å, |Δi|>4): 2963; chains: 4; bounding box: 66×90×76 Å

Solvent-accessible surface area: 41609 Å² total; per-residue (Å²): 141,28,4,0,0,0,0,0,2,2,9,37,47,18,111,40,0,32,99,51,4,78,100,53,47,63,44,28,1,26,102,12,4,4,80,6,55,27,7,36,0,0,19,21,14,98,27,29,7,3,46,85,78,2,177,9,77,50,31,13,2,0,0,22,66,22,108,52,0,105,76,35,0,0,59,76,42,167,6,38,69,0,0,2,0,0,43,8,12,1,0,10,3,89,2,8,37,38,1,0,24,13,0,2,33,1,2,6,40,20,9,42,102,62,3,3,62,109,8,154,50,0,6,0,10,1,5,3,3,0,22,44,6,92,14,3,10,158,14,0,64,108,9,22,90,48,118,30,4,46,0,0,0,0,2,0,0,26,68,2,25,1,2,41,65,44,19,79,42,0,0,33,0,0,39,144,38,124,0,15,0,0,0,3,20,8,24,59,3,44,1,15,45,23,26,17,23,31,30,4,5,9,22,1,8,3,0,0,0,0,0,6,1,1,3,2,3,2,1,16,3,0,0,34,48,18,85,80,0,74,0,0,3,0,4,0,4,13,3,0,0,2,2,2,0,26,7,3,20,64,16,9,135,56,4,130,88,17,0,83,91,5,160,79,56,0,4,69,2,0,69,70,25,2,21,0,1,5,0,12,37,21,110,22,58,22,125,25,14,25,39,3,18,90,7,0,52,28,34,46,0,3,0,0,0,0,0,0,0,21,85,26,37,11,53,4,99,84,14,3,26,145,97,21,71,89,44,16,46,62,54,1,15,43,82,6,0,5,86,2,1,63,39,160,137,28,2,0,0,0,0,0,2,2,9,38,45,16,107,44,0,30,96,54,6,79,107,50,47,69,47,24,1,22,106,11,6,4,81,6,60,26,8,40,0,0,15,13,14,110,29,30,8,2,40,94,76,6,178,6,73,52,27,12,2,0,1,21,68,16,101,51,0,100,74,35,0,0,67,74,38,172,6,34,56,0,0,3,0,0,43,11,11,0,0,10,2,91,2,8,39,40,1,0,22,17,0,2,32,0,1,3,38,19,7,51,92,61,3,2,73,110,15,183,56,0,6,0,6,0,4,1,3,0,20,47,10,103,16,4,9,154,14,0,63,115,15,17,94,50,113,36,3,48,0,0,0,0,1,0,0,30,63,4,25,1,2,43,66,49,16,80,34,0,1,35,0,0,37,140,36,114,1,10,0,0,0,4,20,9,22,53,3,45,1,15,42,24,26,17,22,28,32,6,5,10,23,1,7,4,0,1,0,0,0,5,0,2,2,1,2,1,1,14,2,2,0,34,46,22,80,90,0,80,0,0,3,0,7,1,3,16,4,0,0,2,1,1,1,29,5,1,20,65,13,25,110,61,6,117,98,17,1,84,92,5,148,75,51,0,5,71,2,0,70,73,24,1,22,0,1,4,0,13,43,23,100,25,56,16,124,28,16,23,29,4,21,79,5,0,54,27,28,49,0,1,0,0,0,0,0,0,0,21,82,22,38,13,52,4,109,83,20,5,25,174,95,20,69,85,44,16,54,63,51,0,18,44,83,8,1,2,72,2,2,63,33,145,26,5,0,0,0,0,0,3,4,13,40,48,20,107,45,0,32,97,57,4,78,106,43,48,65,45,26,1,24,104,11,4,3,79,5,61,28,7,40,0,0,20,13,22,112,27,29,10,4,48,80,77,3,185,20,77,56,26,17,3,1,2,28,70,45,87,53,0,91,53,34,0,0,73,85,37,168,6,56,54,0,0,2,0,0,47,9,12,0,0,10,3,92,2,8,39,36,1,0,23,14,0,1,33,0,1,6,39,15,9,46,95,74,2,4,72,121,18,181,54,0,7,0,12,1,4,2,4,0,24,48,10,103,14,3,11,151,14,0,63,112,10,20,96,48,112,35,4,46,0,0,0,0,1,0,0,30,66,2,24,1,1,32,64,60,15,73,40,0,1,36,0,0,35,120,38,141,1,17,0,0,1,4,18,9,24,55,3,42,0,13,46,22,33,15,25,27,32,4,6,10,18,1,9,3,0,1,0,0,0,6,0,3,4,2,3,0,0,15,1,1,0,33,50,18,80,105,0,67,0,0,3,0,4,1,2,12,4,0,0,2,4,3,0,31,5,0,16,54,12,14,119,56,3,108,96,16,0,75,92,0,154,76,61,0,6,76,1,0,65,61,27,1,21,0,1,8,0,10,41,18,86,20,59,18,123,30,11,28,41,4,20,78,7,1,52,31,29,50,0,3,0,0,0,0,0,0,0,20,87,23,41,18,54,3,122,92,15,8,24,159,86,18,73,86,44,17,28,63,61,1,27,83,88,8,0,7,70,2,1,63,41,157,113,65,91,4,0,0,0,0,0,0,2,3,12,38,47,19,111,48,0,35,96,56,5,75,106,48,47,63,45,22,1,22,107,14,4,3,80,5,60,26,8,37,0,0,21,14,25,110,26,38,10,2,44,65,74,4,175,24,77,53,25,16,3,1,2,30,71,29,108,56,0,106,72,33,0,0,64,68,38,152,5,28,58,0,0,2,0,0,45,11,11,0,0,9,3,90,3,7,40,38,1,0,21,15,0,1,32,0,1,6,33,16,10,44,93,78,2,0,58,106,14,128,56,0,5,0,8,0,3,1,2,0,28,42,9,99,13,3,14,154,13,0,62,109,5,24,90,47,112,21,4,47,1,0,0,0,1,0,0,30,66,3,26,1,2,35,66,56,16,80,38,0,1,34,0,0,43,143,36,156,1,12,0,0,1,4,19,8,26,53,4,41,0,13,45,24,32,14,26,29,31,2,6,11,18,2,7,2,0,3,0,0,0,5,0,2,3,2,3,0,0,15,4,1,0,36,44,20,78,116,0,66,0,0,2,0,4,1,4,12,3,0,0,2,2,2,0,30,5,1,15,49,12,18,105,53,4,128,86,18,0,83,93,5,158,76,63,0,4,67,2,0,72,69,24,1,22,0,1,5,0,11,47,18,82,22,55,20,123,28,15,24,46,4,17,90,9,0,50,31,30,49,0,2,0,0,0,0,0,0,0,21,87,27,39,14,56,4,81,72,28,2,23,151,93,22,67,90,42,14,48,64,49,2,18,22,81,6,2,5,84,2,1,65,86